Protein AF-0000000075110265 (afdb_homodimer)

Organism: Aphanomyces astaci (NCBI:txid112090)

Structure (mmCIF, N/CA/C/O backbone):
data_AF-0000000075110265-model_v1
#
loop_
_entity.id
_entity.type
_entity.pdbx_description
1 polymer 'Aminotransferase class V domain-containing protein'
#
loop_
_atom_site.group_PDB
_atom_site.id
_atom_site.type_symbol
_atom_site.label_atom_id
_atom_site.label_alt_id
_atom_site.label_comp_id
_atom_site.label_asym_id
_atom_site.label_entity_id
_atom_site.label_seq_id
_atom_site.pdbx_PDB_ins_code
_atom_site.Cartn_x
_atom_site.Cartn_y
_atom_site.Cartn_z
_atom_site.occupancy
_atom_site.B_iso_or_equiv
_atom_site.auth_seq_id
_atom_site.auth_comp_id
_atom_site.auth_asym_id
_atom_site.auth_atom_id
_atom_site.pdbx_PDB_model_num
ATOM 1 N N . MET A 1 1 ? -12.562 -30.219 -32.25 1 64.69 1 MET A N 1
ATOM 2 C CA . MET A 1 1 ? -12.406 -28.984 -33.031 1 64.69 1 MET A CA 1
ATOM 3 C C . MET A 1 1 ? -11.609 -27.953 -32.25 1 64.69 1 MET A C 1
ATOM 5 O O . MET A 1 1 ? -11.672 -27.906 -31.016 1 64.69 1 MET A O 1
ATOM 9 N N . PRO A 1 2 ? -10.898 -27.203 -33.094 1 70.81 2 PRO A N 1
ATOM 10 C CA . PRO A 1 2 ? -10.016 -26.203 -32.5 1 70.81 2 PRO A CA 1
ATOM 11 C C . PRO A 1 2 ? -10.773 -25.125 -31.734 1 70.81 2 PRO A C 1
ATOM 13 O O . PRO A 1 2 ? -11.977 -24.953 -31.938 1 70.81 2 PRO A O 1
ATOM 16 N N . LEU A 1 3 ? -10.156 -24.609 -30.719 1 81.5 3 LEU A N 1
ATOM 17 C CA . LEU A 1 3 ? -10.648 -23.438 -30.016 1 81.5 3 LEU A CA 1
ATOM 18 C C . LEU A 1 3 ? -11.016 -22.328 -31 1 81.5 3 LEU A C 1
ATOM 20 O O . LEU A 1 3 ? -10.453 -22.25 -32.094 1 81.5 3 LEU A O 1
ATOM 24 N N . PRO A 1 4 ? -12.07 -21.609 -30.719 1 79.12 4 PRO A N 1
ATOM 25 C CA . PRO A 1 4 ? -12.391 -20.469 -31.594 1 79.12 4 PRO A CA 1
ATOM 26 C C . PRO A 1 4 ? -11.227 -19.5 -31.734 1 79.12 4 PRO A C 1
ATOM 28 O O . PRO A 1 4 ? -10.391 -19.391 -30.844 1 79.12 4 PRO A O 1
ATOM 31 N N . THR A 1 5 ? -10.945 -18.984 -32.938 1 69.81 5 THR A N 1
ATOM 32 C CA . THR A 1 5 ? -9.898 -18 -33.156 1 69.81 5 THR A CA 1
ATOM 33 C C . THR A 1 5 ? -10.32 -16.625 -32.656 1 69.81 5 THR A C 1
ATOM 35 O O . THR A 1 5 ? -11.445 -16.188 -32.906 1 69.81 5 THR A O 1
ATOM 38 N N . THR A 1 6 ? -9.711 -16.281 -31.562 1 60.88 6 THR A N 1
ATOM 39 C CA . THR A 1 6 ? -9.961 -14.898 -31.203 1 60.88 6 THR A CA 1
ATOM 40 C C . THR A 1 6 ? -9.219 -13.945 -32.125 1 60.88 6 THR A C 1
ATOM 42 O O . THR A 1 6 ? -8.094 -14.234 -32.531 1 60.88 6 THR A O 1
ATOM 45 N N . THR A 1 7 ? -9.82 -13.273 -33.125 1 52.59 7 THR A N 1
ATOM 46 C CA . THR A 1 7 ? -9.266 -12.414 -34.156 1 52.59 7 THR A CA 1
ATOM 47 C C . THR A 1 7 ? -8.164 -11.523 -33.594 1 52.59 7 THR A C 1
ATOM 49 O O . THR A 1 7 ? -7.281 -11.07 -34.344 1 52.59 7 THR A O 1
ATOM 52 N N . ALA A 1 8 ? -8.445 -10.688 -32.656 1 51 8 ALA A N 1
ATOM 53 C CA . ALA A 1 8 ? -7.484 -9.617 -32.406 1 51 8 ALA A CA 1
ATOM 54 C C . ALA A 1 8 ? -6.332 -10.109 -31.531 1 51 8 ALA A C 1
ATOM 56 O O . ALA A 1 8 ? -6.555 -10.781 -30.531 1 51 8 ALA A O 1
ATOM 57 N N . PRO A 1 9 ? -5.078 -10.258 -32.344 1 53 9 PRO A N 1
ATOM 58 C CA . PRO A 1 9 ? -3.969 -10.562 -31.453 1 53 9 PRO A CA 1
ATOM 59 C C . PRO A 1 9 ? -4.121 -9.898 -30.094 1 53 9 PRO A C 1
ATOM 61 O O . PRO A 1 9 ? -4.57 -8.75 -30 1 53 9 PRO A O 1
ATOM 64 N N . PRO A 1 10 ? -4.078 -10.766 -29.031 1 58 10 PRO A N 1
ATOM 65 C CA . PRO A 1 10 ? -4.258 -10.094 -27.75 1 58 10 PRO A CA 1
ATOM 66 C C . PRO A 1 10 ? -3.277 -8.945 -27.531 1 58 10 PRO A C 1
ATOM 68 O O . PRO A 1 10 ? -2.066 -9.125 -27.688 1 58 10 PRO A O 1
ATOM 71 N N . THR A 1 11 ? -3.662 -7.707 -27.797 1 67.12 11 THR A N 1
ATOM 72 C CA . THR A 1 11 ? -2.885 -6.539 -27.391 1 67.12 11 THR A CA 1
ATOM 73 C C . THR A 1 11 ? -2.324 -6.715 -25.984 1 67.12 11 THR A C 1
ATOM 75 O O . THR A 1 11 ? -2.992 -7.273 -25.109 1 67.12 11 THR A O 1
ATOM 78 N N . ASN A 1 12 ? -0.929 -6.695 -25.844 1 83.38 12 ASN A N 1
ATOM 79 C CA . ASN A 1 12 ? -0.344 -6.625 -24.5 1 83.38 12 ASN A CA 1
ATOM 80 C C . ASN A 1 12 ? -1.251 -5.871 -23.531 1 83.38 12 ASN A C 1
ATOM 82 O O . ASN A 1 12 ? -1.588 -4.711 -23.766 1 83.38 12 ASN A O 1
ATOM 86 N N . PRO A 1 13 ? -1.75 -6.641 -22.609 1 87.5 13 PRO A N 1
ATOM 87 C CA . PRO A 1 13 ? -2.717 -6.016 -21.703 1 87.5 13 PRO A CA 1
ATOM 88 C C . PRO A 1 13 ? -2.189 -4.723 -21.078 1 87.5 13 PRO A C 1
ATOM 90 O O . PRO A 1 13 ? -2.969 -3.814 -20.781 1 87.5 13 PRO A O 1
ATOM 93 N N . HIS A 1 14 ? -0.928 -4.598 -20.953 1 91.25 14 HIS A N 1
ATOM 94 C CA . HIS A 1 14 ? -0.356 -3.41 -20.328 1 91.25 14 HIS A CA 1
ATOM 95 C C . HIS A 1 14 ? -0.31 -2.24 -21.312 1 91.25 14 HIS A C 1
ATOM 97 O O . HIS A 1 14 ? -0.452 -1.084 -20.906 1 91.25 14 HIS A O 1
ATOM 103 N N . VAL A 1 15 ? -0.06 -2.586 -22.594 1 91.06 15 VAL A N 1
ATOM 104 C CA . VAL A 1 15 ? -0.152 -1.554 -23.625 1 91.06 15 VAL A CA 1
ATOM 105 C C . VAL A 1 15 ? -1.589 -1.049 -23.719 1 91.06 15 VAL A C 1
ATOM 107 O O . VAL A 1 15 ? -1.823 0.156 -23.844 1 91.06 15 VAL A O 1
ATOM 110 N N . TYR A 1 16 ? -2.438 -1.981 -23.719 1 92.69 16 TYR A N 1
ATOM 111 C CA . TYR A 1 16 ? -3.852 -1.623 -23.719 1 92.69 16 TYR A CA 1
ATOM 112 C C . TYR A 1 16 ? -4.18 -0.702 -22.547 1 92.69 16 TYR A C 1
ATOM 114 O O . TYR A 1 16 ? -4.84 0.325 -22.719 1 92.69 16 TYR A O 1
ATOM 122 N N . LEU A 1 17 ? -3.762 -1.044 -21.359 1 93.69 17 LEU A N 1
ATOM 123 C CA . LEU A 1 17 ? -4.039 -0.245 -20.172 1 93.69 17 LEU A CA 1
ATOM 124 C C . LEU A 1 17 ? -3.469 1.162 -20.328 1 93.69 17 LEU A C 1
ATOM 126 O O . LEU A 1 17 ? -4.141 2.145 -20 1 93.69 17 LEU A O 1
ATOM 130 N N . GLN A 1 18 ? -2.234 1.268 -20.75 1 95.69 18 GLN A N 1
ATOM 131 C CA . GLN A 1 18 ? -1.612 2.572 -20.953 1 95.69 18 GLN A CA 1
ATOM 132 C C . GLN A 1 18 ? -2.41 3.418 -21.938 1 95.69 18 GLN A C 1
ATOM 134 O O . GLN A 1 18 ? -2.578 4.621 -21.75 1 95.69 18 GLN A O 1
ATOM 139 N N . ASN A 1 19 ? -2.887 2.783 -22.938 1 95.69 19 ASN A N 1
ATOM 140 C CA . ASN A 1 19 ? -3.635 3.48 -23.984 1 95.69 19 ASN A CA 1
ATOM 141 C C . ASN A 1 19 ? -4.906 4.117 -23.422 1 95.69 19 ASN A C 1
ATOM 143 O O . ASN A 1 19 ? -5.367 5.137 -23.938 1 95.69 19 ASN A O 1
ATOM 147 N N . LEU A 1 20 ? -5.488 3.543 -22.438 1 96.56 20 LEU A N 1
ATOM 148 C CA . LEU A 1 20 ? -6.746 4.02 -21.875 1 96.56 20 LEU A CA 1
ATOM 149 C C . LEU A 1 20 ? -6.609 5.453 -21.375 1 96.56 20 LEU A C 1
ATOM 151 O O . LEU A 1 20 ? -7.594 6.195 -21.328 1 96.56 20 LEU A O 1
ATOM 155 N N . VAL A 1 21 ? -5.398 5.918 -20.969 1 97.44 21 VAL A N 1
ATOM 156 C CA . VAL A 1 21 ? -5.215 7.266 -20.438 1 97.44 21 VAL A CA 1
ATOM 157 C C . VAL A 1 21 ? -4.645 8.172 -21.531 1 97.44 21 VAL A C 1
ATOM 159 O O . VAL A 1 21 ? -4.5 9.383 -21.328 1 97.44 21 VAL A O 1
ATOM 162 N N . GLU A 1 22 ? -4.266 7.578 -22.703 1 96.94 22 GLU A N 1
ATOM 163 C CA . GLU A 1 22 ? -3.758 8.352 -23.828 1 96.94 22 GLU A CA 1
ATOM 164 C C . GLU A 1 22 ? -4.891 8.773 -24.766 1 96.94 22 GLU A C 1
ATOM 166 O O . GLU A 1 22 ? -4.742 9.719 -25.531 1 96.94 22 GLU A O 1
ATOM 171 N N . LEU A 1 23 ? -6.016 8.047 -24.703 1 97.12 23 LEU A N 1
ATOM 172 C CA . LEU A 1 23 ? -7.164 8.336 -25.562 1 97.12 23 LEU A CA 1
ATOM 173 C C . LEU A 1 23 ? -7.75 9.703 -25.25 1 97.12 23 LEU A C 1
ATOM 175 O O . LEU A 1 23 ? -7.715 10.148 -24.094 1 97.12 23 LEU A O 1
ATOM 179 N N . THR A 1 24 ? -8.297 10.344 -26.281 1 96.5 24 THR A N 1
ATOM 180 C CA . THR A 1 24 ? -9.086 11.547 -26.062 1 96.5 24 THR A CA 1
ATOM 181 C C . THR A 1 24 ? -10.406 11.211 -25.375 1 96.5 24 THR A C 1
ATOM 183 O O . THR A 1 24 ? -10.812 10.047 -25.344 1 96.5 24 THR A O 1
ATOM 186 N N . ASP A 1 25 ? -11.031 12.18 -24.797 1 94.75 25 ASP A N 1
ATOM 187 C CA . ASP A 1 25 ? -12.305 11.945 -24.109 1 94.75 25 ASP A CA 1
ATOM 188 C C . ASP A 1 25 ? -13.359 11.414 -25.078 1 94.75 25 ASP A C 1
ATOM 190 O O . ASP A 1 25 ? -14.234 10.648 -24.688 1 94.75 25 ASP A O 1
ATOM 194 N N . ASP A 1 26 ? -13.242 11.758 -26.375 1 96.06 26 ASP A N 1
ATOM 195 C CA . ASP A 1 26 ? -14.195 11.32 -27.375 1 96.06 26 ASP A CA 1
ATOM 196 C C . ASP A 1 26 ? -13.977 9.852 -27.734 1 96.06 26 ASP A C 1
ATOM 198 O O . ASP A 1 26 ? -14.922 9.141 -28.094 1 96.06 26 ASP A O 1
ATOM 202 N N . GLU A 1 27 ? -12.75 9.445 -27.625 1 97.06 27 GLU A N 1
ATOM 203 C CA . GLU A 1 27 ? -12.375 8.094 -28.016 1 97.06 27 GLU A CA 1
ATOM 204 C C . GLU A 1 27 ? -12.523 7.117 -26.859 1 97.06 27 GLU A C 1
ATOM 206 O O . GLU A 1 27 ? -12.57 5.902 -27.062 1 97.06 27 GLU A O 1
ATOM 211 N N . TYR A 1 28 ? -12.516 7.656 -25.688 1 96.75 28 TYR A N 1
ATOM 212 C CA . TYR A 1 28 ? -12.523 6.848 -24.484 1 96.75 28 TYR A CA 1
ATOM 213 C C . TYR A 1 28 ? -13.945 6.438 -24.094 1 96.75 28 TYR A C 1
ATOM 215 O O . TYR A 1 28 ? -14.852 7.27 -24.094 1 96.75 28 TYR A O 1
ATOM 223 N N . THR A 1 29 ? -14.125 5.141 -23.844 1 95.75 29 THR A N 1
ATOM 224 C CA . THR A 1 29 ? -15.367 4.613 -23.281 1 95.75 29 THR A CA 1
ATOM 225 C C . THR A 1 29 ? -15.117 4.02 -21.891 1 95.75 29 THR A C 1
ATOM 227 O O . THR A 1 29 ? -14.398 3.029 -21.766 1 95.75 29 THR A O 1
ATOM 230 N N . PRO A 1 30 ? -15.688 4.582 -20.859 1 93.75 30 PRO A N 1
ATOM 231 C CA . PRO A 1 30 ? -15.5 4.039 -19.5 1 93.75 30 PRO A CA 1
ATOM 232 C C . PRO A 1 30 ? -16.188 2.686 -19.312 1 93.75 30 PRO A C 1
ATOM 234 O O . PRO A 1 30 ? -17.203 2.406 -19.953 1 93.75 30 PRO A O 1
ATOM 237 N N . PRO A 1 31 ? -15.594 1.821 -18.438 1 93.06 31 PRO A N 1
ATOM 238 C CA . PRO A 1 31 ? -16.359 0.642 -18.047 1 93.06 31 PRO A CA 1
ATOM 239 C C . PRO A 1 31 ? -17.656 1.001 -17.312 1 93.06 31 PRO A C 1
ATOM 241 O O . PRO A 1 31 ? -17.734 2.066 -16.688 1 93.06 31 PRO A O 1
ATOM 244 N N . PRO A 1 32 ? -18.625 0.182 -17.422 1 86.75 32 PRO A N 1
ATOM 245 C CA . PRO A 1 32 ? -19.875 0.479 -16.688 1 86.75 32 PRO A CA 1
ATOM 246 C C . PRO A 1 32 ? -19.656 0.57 -15.188 1 86.75 32 PRO A C 1
ATOM 248 O O . PRO A 1 32 ? -18.938 -0.249 -14.609 1 86.75 32 PRO A O 1
ATOM 251 N N . PRO A 1 33 ? -20.172 1.621 -14.609 1 81.62 33 PRO A N 1
ATOM 252 C CA . PRO A 1 33 ? -20.062 1.702 -13.156 1 81.62 33 PRO A CA 1
ATOM 253 C C . PRO A 1 33 ? -20.797 0.562 -12.445 1 81.62 33 PRO A C 1
ATOM 255 O O . PRO A 1 33 ? -21.844 0.121 -12.898 1 81.62 33 PRO A O 1
ATOM 258 N N . PRO A 1 34 ? -20.141 0.1 -11.375 1 83.5 34 PRO A N 1
ATOM 259 C CA . PRO A 1 34 ? -20.969 -0.803 -10.57 1 83.5 34 PRO A CA 1
ATOM 260 C C . PRO A 1 34 ? -22.172 -0.106 -9.961 1 83.5 34 PRO A C 1
ATOM 262 O O . PRO A 1 34 ? -22.156 1.109 -9.75 1 83.5 34 PRO A O 1
ATOM 265 N N . ALA A 1 35 ? -23.172 -0.836 -9.727 1 75.44 35 ALA A N 1
ATOM 266 C CA . ALA A 1 35 ? -24.453 -0.282 -9.266 1 75.44 35 ALA A CA 1
ATOM 267 C C . ALA A 1 35 ? -24.266 0.534 -7.992 1 75.44 35 ALA A C 1
ATOM 269 O O . ALA A 1 35 ? -24.906 1.574 -7.812 1 75.44 35 ALA A O 1
ATOM 270 N N . PHE A 1 36 ? -23.391 0.176 -7.172 1 79.62 36 PHE A N 1
ATOM 271 C CA . PHE A 1 36 ? -23.234 0.83 -5.879 1 79.62 36 PHE A CA 1
ATOM 272 C C . PHE A 1 36 ? -22.453 2.131 -6.027 1 79.62 36 PHE A C 1
ATOM 274 O O . PHE A 1 36 ? -22.5 2.994 -5.148 1 79.62 36 PHE A O 1
ATOM 281 N N . ASP A 1 37 ? -21.734 2.279 -7.066 1 74 37 ASP A N 1
ATOM 282 C CA . ASP A 1 37 ? -20.953 3.486 -7.293 1 74 37 ASP A CA 1
ATOM 283 C C . ASP A 1 37 ? -21.812 4.594 -7.902 1 74 37 ASP A C 1
ATOM 285 O O . ASP A 1 37 ? -21.562 5.781 -7.66 1 74 37 ASP A O 1
ATOM 289 N N . GLU A 1 38 ? -22.828 4.316 -8.539 1 71.5 38 GLU A N 1
ATOM 290 C CA . GLU A 1 38 ? -23.75 5.27 -9.156 1 71.5 38 GLU A CA 1
ATOM 291 C C . GLU A 1 38 ? -24.5 6.066 -8.102 1 71.5 38 GLU A C 1
ATOM 293 O O . GLU A 1 38 ? -24.844 7.23 -8.32 1 71.5 38 GLU A O 1
ATOM 298 N N . ASP A 1 39 ? -24.547 5.586 -7.047 1 66.81 39 ASP A N 1
ATOM 299 C CA . ASP A 1 39 ? -25.344 6.172 -5.98 1 66.81 39 ASP A CA 1
ATOM 300 C C . ASP A 1 39 ? -24.703 7.445 -5.441 1 66.81 39 ASP A C 1
ATOM 302 O O . ASP A 1 39 ? -25.391 8.43 -5.172 1 66.81 39 ASP A O 1
ATOM 306 N N . LEU A 1 40 ? -23.516 7.48 -5.496 1 70.62 40 LEU A N 1
ATOM 307 C CA . LEU A 1 40 ? -22.906 8.68 -4.926 1 70.62 40 LEU A CA 1
ATOM 308 C C . LEU A 1 40 ? -22.859 9.812 -5.945 1 70.62 40 LEU A C 1
ATOM 310 O O . LEU A 1 40 ? -22.734 10.977 -5.574 1 70.62 40 LEU A O 1
ATOM 314 N N . ARG A 1 41 ? -23.141 9.414 -7.121 1 69.31 41 ARG A N 1
ATOM 315 C CA . ARG A 1 41 ? -23.297 10.469 -8.125 1 69.31 41 ARG A CA 1
ATOM 316 C C . ARG A 1 41 ? -24.625 11.195 -7.953 1 69.31 41 ARG A C 1
ATOM 318 O O . ARG A 1 41 ? -24.734 12.383 -8.258 1 69.31 41 ARG A O 1
ATOM 325 N N . THR A 1 42 ? -25.453 10.438 -7.238 1 70.81 42 THR A N 1
ATOM 326 C CA . THR A 1 42 ? -26.797 10.992 -7.086 1 70.81 42 THR A CA 1
ATOM 327 C C . THR A 1 42 ? -27.016 11.5 -5.664 1 70.81 42 THR A C 1
ATOM 329 O O . THR A 1 42 ? -28.062 12.062 -5.352 1 70.81 42 THR A O 1
ATOM 332 N N . PHE A 1 43 ? -25.953 11.336 -4.859 1 81.94 43 PHE A N 1
ATOM 333 C CA . PHE A 1 43 ? -26.062 11.805 -3.484 1 81.94 43 PHE A CA 1
ATOM 334 C C . PHE A 1 43 ? -26.234 13.32 -3.441 1 81.94 43 PHE A C 1
ATOM 336 O O . PHE A 1 43 ? -25.562 14.047 -4.176 1 81.94 43 PHE A O 1
ATOM 343 N N . ARG A 1 44 ? -27.281 13.734 -2.654 1 84.38 44 ARG A N 1
ATOM 344 C CA . ARG A 1 44 ? -27.5 15.148 -2.389 1 84.38 44 ARG A CA 1
ATOM 345 C C . ARG A 1 44 ? -27.547 15.43 -0.89 1 84.38 44 ARG A C 1
ATOM 347 O O . ARG A 1 44 ? -28.125 14.656 -0.126 1 84.38 44 ARG A O 1
ATOM 354 N N . ARG A 1 45 ? -26.812 16.453 -0.566 1 86.94 45 ARG A N 1
ATOM 355 C CA . ARG A 1 45 ? -26.906 16.875 0.827 1 86.94 45 ARG A CA 1
ATOM 356 C C . ARG A 1 45 ? -28.312 17.312 1.179 1 86.94 45 ARG A C 1
ATOM 358 O O . ARG A 1 45 ? -28.906 18.172 0.504 1 86.94 45 ARG A O 1
ATOM 365 N N . PRO A 1 46 ? -28.844 16.719 2.207 1 82.94 46 PRO A N 1
ATOM 366 C CA . PRO A 1 46 ? -30.156 17.219 2.613 1 82.94 46 PRO A CA 1
ATOM 367 C C . PRO A 1 46 ? -30.125 18.688 3.037 1 82.94 46 PRO A C 1
ATOM 369 O O . PRO A 1 46 ? -29.188 19.125 3.717 1 82.94 46 PRO A O 1
ATOM 372 N N . GLU A 1 47 ? -31.078 19.438 2.693 1 84.62 47 GLU A N 1
ATOM 373 C CA . GLU A 1 47 ? -31.156 20.875 2.975 1 84.62 47 GLU A CA 1
ATOM 374 C C . GLU A 1 47 ? -31.125 21.141 4.477 1 84.62 47 GLU A C 1
ATOM 376 O O . GLU A 1 47 ? -30.562 22.141 4.922 1 84.62 47 GLU A O 1
ATOM 381 N N . ALA A 1 48 ? -31.656 20.266 5.156 1 87.56 48 ALA A N 1
ATOM 382 C CA . ALA A 1 48 ? -31.781 20.453 6.602 1 87.56 48 ALA A CA 1
ATOM 383 C C . ALA A 1 48 ? -30.484 20.094 7.324 1 87.56 48 ALA A C 1
ATOM 385 O O . ALA A 1 48 ? -30.312 20.406 8.5 1 87.56 48 ALA A O 1
ATOM 386 N N . LEU A 1 49 ? -29.625 19.625 6.609 1 90.88 49 LEU A N 1
ATOM 387 C CA . LEU A 1 49 ? -28.391 19.172 7.242 1 90.88 49 LEU A CA 1
ATOM 388 C C . LEU A 1 49 ? -27.359 20.297 7.312 1 90.88 49 LEU A C 1
ATOM 390 O O . LEU A 1 49 ? -26.719 20.609 6.312 1 90.88 49 LEU A O 1
ATOM 394 N N . GLU A 1 50 ? -27.188 20.797 8.5 1 92.31 50 GLU A N 1
ATOM 395 C CA . GLU A 1 50 ? -26.25 21.891 8.711 1 92.31 50 GLU A CA 1
ATOM 396 C C . GLU A 1 50 ? -24.859 21.375 9.031 1 92.31 50 GLU A C 1
ATOM 398 O O . GLU A 1 50 ? -24.719 20.328 9.664 1 92.31 50 GLU A O 1
ATOM 403 N N . TYR A 1 51 ? -23.891 22.172 8.562 1 96.31 51 TYR A N 1
ATOM 404 C CA . TYR A 1 51 ? -22.531 21.844 8.961 1 96.31 51 TYR A CA 1
ATOM 405 C C . TYR A 1 51 ? -22.391 21.875 10.477 1 96.31 51 TYR A C 1
ATOM 407 O O . TYR A 1 51 ? -23.156 22.531 11.172 1 96.31 51 TYR A O 1
ATOM 415 N N . GLY A 1 52 ? -21.391 21.078 10.938 1 96.25 52 GLY A N 1
ATOM 416 C CA . GLY A 1 52 ? -21.172 21 12.375 1 96.25 52 GLY A CA 1
ATOM 417 C C . GLY A 1 52 ? -21.484 19.641 12.953 1 96.25 52 GLY A C 1
ATOM 418 O O . GLY A 1 52 ? -21.297 18.625 12.289 1 96.25 52 GLY A O 1
ATOM 419 N N . ARG A 1 53 ? -21.906 19.609 14.18 1 94.5 53 ARG A N 1
ATOM 420 C CA . ARG A 1 53 ? -22.031 18.391 14.969 1 94.5 53 ARG A CA 1
ATOM 421 C C . ARG A 1 53 ? -23.078 17.469 14.383 1 94.5 53 ARG A C 1
ATOM 423 O O . ARG A 1 53 ? -22.953 16.234 14.469 1 94.5 53 ARG A O 1
ATOM 430 N N . GLN A 1 54 ? -24.109 18 13.711 1 94.25 54 GLN A N 1
ATOM 431 C CA . GLN A 1 54 ? -25.125 17.156 13.078 1 94.25 54 GLN A CA 1
ATOM 432 C C . GLN A 1 54 ? -24.516 16.281 11.992 1 94.25 54 GLN A C 1
ATOM 434 O O . GLN A 1 54 ? -24.844 15.094 11.883 1 94.25 54 GLN A O 1
ATOM 439 N N . ILE A 1 55 ? -23.703 16.844 11.25 1 95.62 55 ILE A N 1
ATOM 440 C CA . ILE A 1 55 ? -23.062 16.109 10.172 1 95.62 55 ILE A CA 1
ATOM 441 C C . ILE A 1 55 ? -22.125 15.047 10.75 1 95.62 55 ILE A C 1
ATOM 443 O O . ILE A 1 55 ? -22.031 13.938 10.219 1 95.62 55 ILE A O 1
ATOM 447 N N . LYS A 1 56 ? -21.422 15.352 11.789 1 96.56 56 LYS A N 1
ATOM 448 C CA . LYS A 1 56 ? -20.531 14.383 12.422 1 96.56 56 LYS A CA 1
ATOM 449 C C . LYS A 1 56 ? -21.281 13.094 12.766 1 96.56 56 LYS A C 1
ATOM 451 O O . LYS A 1 56 ? -20.828 12 12.414 1 96.56 56 LYS A O 1
ATOM 456 N N . SER A 1 57 ? -22.438 13.242 13.359 1 94.12 57 SER A N 1
ATOM 457 C CA . SER A 1 57 ? -23.203 12.102 13.844 1 94.12 57 SER A CA 1
ATOM 458 C C . SER A 1 57 ? -23.891 11.367 12.695 1 94.12 57 SER A C 1
ATOM 460 O O . SER A 1 57 ? -24.078 10.148 12.758 1 94.12 57 SER A O 1
ATOM 462 N N . THR A 1 58 ? -24.203 12.047 11.625 1 94.31 58 THR A N 1
ATOM 463 C CA . THR A 1 58 ? -25.016 11.477 10.555 1 94.31 58 THR A CA 1
ATOM 464 C C . THR A 1 58 ? -24.125 10.859 9.477 1 94.31 58 THR A C 1
ATOM 466 O O . THR A 1 58 ? -24.438 9.781 8.953 1 94.31 58 THR A O 1
ATOM 469 N N . LEU A 1 59 ? -23 11.531 9.258 1 96.12 59 LEU A N 1
ATOM 470 C CA . LEU A 1 59 ? -22.297 11.164 8.039 1 96.12 59 LEU A CA 1
ATOM 471 C C . LEU A 1 59 ? -20.922 10.586 8.367 1 96.12 59 LEU A C 1
ATOM 473 O O . LEU A 1 59 ? -20.203 10.141 7.473 1 96.12 59 LEU A O 1
ATOM 477 N N . PHE A 1 60 ? -20.547 10.547 9.656 1 97.19 60 PHE A N 1
ATOM 478 C CA . PHE A 1 60 ? -19.266 9.992 10.07 1 97.19 60 PHE A CA 1
ATOM 479 C C . PHE A 1 60 ? -19.453 9.008 11.211 1 97.19 60 PHE A C 1
ATOM 481 O O . PHE A 1 60 ? -20.516 8.945 11.828 1 97.19 60 PHE A O 1
ATOM 488 N N . THR A 1 61 ? -18.406 8.164 11.352 1 97.44 61 THR A N 1
ATOM 489 C CA . THR A 1 61 ? -18.438 7.191 12.445 1 97.44 61 THR A CA 1
ATOM 490 C C . THR A 1 61 ? -17.516 7.629 13.586 1 97.44 61 THR A C 1
ATOM 492 O O . THR A 1 61 ? -17.219 6.84 14.477 1 97.44 61 THR A O 1
ATOM 495 N N . LEU A 1 62 ? -17.047 8.883 13.57 1 97.94 62 LEU A N 1
ATOM 496 C CA . LEU A 1 62 ? -16.172 9.438 14.602 1 97.94 62 LEU A CA 1
ATOM 497 C C . LEU A 1 62 ? -16.812 9.328 15.977 1 97.94 62 LEU A C 1
ATOM 499 O O . LEU A 1 62 ? -18.031 9.477 16.109 1 97.94 62 LEU A O 1
ATOM 503 N N . ASP A 1 63 ? -16.016 9.094 17.031 1 96.88 63 ASP A N 1
ATOM 504 C CA . ASP A 1 63 ? -16.484 9.047 18.406 1 96.88 63 ASP A CA 1
ATOM 505 C C . ASP A 1 63 ? -17.25 10.32 18.766 1 96.88 63 ASP A C 1
ATOM 507 O O . ASP A 1 63 ? -16.672 11.406 18.812 1 96.88 63 ASP A O 1
ATOM 511 N N . PRO A 1 64 ? -18.5 10.164 19.031 1 95.31 64 PRO A N 1
ATOM 512 C CA . PRO A 1 64 ? -19.297 11.359 19.328 1 95.31 64 PRO A CA 1
ATOM 513 C C . PRO A 1 64 ? -18.859 12.055 20.609 1 95.31 64 PRO A C 1
ATOM 515 O O . PRO A 1 64 ? -19.156 13.234 20.812 1 95.31 64 PRO A O 1
ATOM 518 N N . ALA A 1 65 ? -18.141 11.406 21.438 1 95.38 65 ALA A N 1
ATOM 519 C CA . ALA A 1 65 ? -17.734 11.969 22.719 1 95.38 65 ALA A CA 1
ATOM 520 C C . ALA A 1 65 ? -16.484 12.82 22.594 1 95.38 65 ALA A C 1
ATOM 522 O O . ALA A 1 65 ? -16.141 13.586 23.484 1 95.38 65 ALA A O 1
ATOM 523 N N . VAL A 1 66 ? -15.836 12.75 21.5 1 97.25 66 VAL A N 1
ATOM 524 C CA . VAL A 1 66 ? -14.555 13.43 21.344 1 97.25 66 VAL A CA 1
ATOM 525 C C . VAL A 1 66 ? -14.719 14.625 20.406 1 97.25 66 VA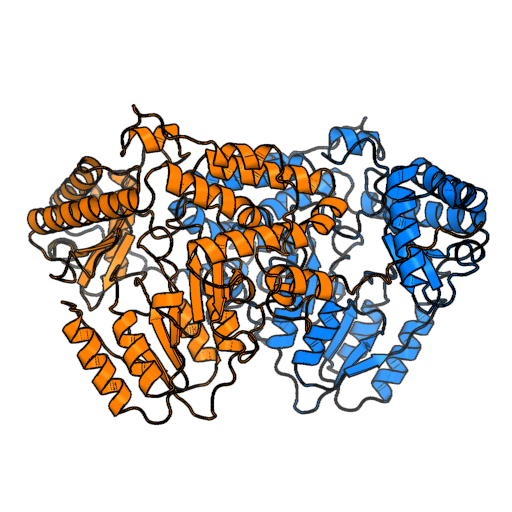L A C 1
ATOM 527 O O . VAL A 1 66 ? -15.258 14.484 19.297 1 97.25 66 VAL A O 1
ATOM 530 N N . ASN A 1 67 ? -14.383 15.812 20.922 1 98 67 ASN A N 1
ATOM 531 C CA . ASN A 1 67 ? -14.227 16.969 20.047 1 98 67 ASN A CA 1
ATOM 532 C C . ASN A 1 67 ? -12.992 16.828 19.156 1 98 67 ASN A C 1
ATOM 534 O O . ASN A 1 67 ? -11.883 17.156 19.578 1 98 67 ASN A O 1
ATOM 538 N N . PHE A 1 68 ? -13.211 16.391 17.891 1 98.25 68 PHE A N 1
ATOM 539 C CA . PHE A 1 68 ? -12.125 16.031 16.984 1 98.25 68 PHE A CA 1
ATOM 540 C C . PHE A 1 68 ? -11.664 17.234 16.188 1 98.25 68 PHE A C 1
ATOM 542 O O . PHE A 1 68 ? -12.273 17.578 15.164 1 98.25 68 PHE A O 1
ATOM 549 N N . LEU A 1 69 ? -10.555 17.844 16.547 1 98.62 69 LEU A N 1
ATOM 550 C CA . LEU A 1 69 ? -10.023 19.047 15.914 1 98.62 69 LEU A CA 1
ATOM 551 C C . LEU A 1 69 ? -8.688 18.75 15.227 1 98.62 69 LEU A C 1
ATOM 553 O O . LEU A 1 69 ? -7.824 19.625 15.148 1 98.62 69 LEU A O 1
ATOM 557 N N . ASN A 1 70 ? -8.484 17.531 14.836 1 98.25 70 ASN A N 1
ATOM 558 C CA . ASN A 1 70 ? -7.219 17.078 14.266 1 98.25 70 ASN A CA 1
ATOM 559 C C . ASN A 1 70 ? -7.422 16.328 12.953 1 98.25 70 ASN A C 1
ATOM 561 O O . ASN A 1 70 ? -6.762 15.32 12.695 1 98.25 70 ASN A O 1
ATOM 565 N N . HIS A 1 71 ? -8.398 16.781 12.109 1 97.94 71 HIS A N 1
ATOM 566 C CA . HIS A 1 71 ? -8.688 16.172 10.812 1 97.94 71 HIS A CA 1
ATOM 567 C C . HIS A 1 71 ? -7.434 16.125 9.945 1 97.94 71 HIS A C 1
ATOM 569 O O . HIS A 1 71 ? -7.266 15.203 9.141 1 97.94 71 HIS A O 1
ATOM 575 N N . GLY A 1 72 ? -6.531 17.078 10.055 1 97.31 72 GLY A N 1
ATOM 576 C CA . GLY A 1 72 ? -5.375 17.234 9.195 1 97.31 72 GLY A CA 1
ATOM 577 C C . GLY A 1 72 ? -4.355 16.125 9.352 1 97.31 72 GLY A C 1
ATOM 578 O O . GLY A 1 72 ? -3.477 15.953 8.5 1 97.31 72 GLY A O 1
ATOM 579 N N . SER A 1 73 ? -4.375 15.375 10.422 1 96.06 73 SER A N 1
ATOM 580 C CA . SER A 1 73 ? -3.4 14.305 10.625 1 96.06 73 SER A CA 1
ATOM 581 C C . SER A 1 73 ? -3.715 13.094 9.75 1 96.06 73 SER A C 1
ATOM 583 O O . SER A 1 73 ? -3.098 12.906 8.695 1 96.06 73 SER A O 1
ATOM 585 N N . TYR A 1 74 ? -4.82 12.383 10 1 96.31 74 TYR A N 1
ATOM 586 C CA . TYR A 1 74 ? -5.082 11.141 9.281 1 96.31 74 TYR A CA 1
ATOM 587 C C . TYR A 1 74 ? -6.422 11.203 8.555 1 96.31 74 TYR A C 1
ATOM 589 O O . TYR A 1 74 ? -6.781 10.281 7.824 1 96.31 74 TYR A O 1
ATOM 597 N N . GLY A 1 75 ? -7.125 12.242 8.695 1 95.94 75 GLY A N 1
ATOM 598 C CA . GLY A 1 75 ? -8.414 12.383 8.031 1 95.94 75 GLY A CA 1
ATOM 599 C C . GLY A 1 75 ? -9.484 11.477 8.609 1 95.94 75 GLY A C 1
ATOM 600 O O . GLY A 1 75 ? -9.305 10.906 9.688 1 95.94 75 GLY A O 1
ATOM 601 N N . SER A 1 76 ? -10.617 11.5 8.031 1 96.56 76 SER A N 1
ATOM 602 C CA . SER A 1 76 ? -11.758 10.633 8.297 1 96.56 76 SER A CA 1
ATOM 603 C C . SER A 1 76 ? -12.57 10.383 7.031 1 96.56 76 SER A C 1
ATOM 605 O O . SER A 1 76 ? -12.758 11.289 6.215 1 96.56 76 SER A O 1
ATOM 607 N N . CYS A 1 77 ? -12.906 9.18 6.855 1 97.75 77 CYS A N 1
ATOM 608 C CA . CYS A 1 77 ? -13.727 8.812 5.707 1 97.75 77 CYS A CA 1
ATOM 609 C C . CYS A 1 77 ? -15.211 8.898 6.051 1 97.75 77 CYS A C 1
ATOM 611 O O . CYS A 1 77 ? -15.633 8.422 7.105 1 97.75 77 CYS A O 1
ATOM 613 N N . SER A 1 78 ? -16.047 9.5 5.18 1 96.31 78 SER A N 1
ATOM 614 C CA . SER A 1 78 ? -17.469 9.586 5.426 1 96.31 78 SER A CA 1
ATOM 615 C C . SER A 1 78 ? -18.141 8.227 5.262 1 96.31 78 SER A C 1
ATOM 617 O O . SER A 1 78 ? -17.641 7.363 4.547 1 96.31 78 SER A O 1
ATOM 619 N N . LYS A 1 79 ? -19.312 8.062 5.91 1 95.56 79 LYS A N 1
ATOM 620 C CA . LYS A 1 79 ? -20.062 6.812 5.859 1 95.56 79 LYS A CA 1
ATOM 621 C C . LYS A 1 79 ? -20.422 6.441 4.422 1 95.56 79 LYS A C 1
ATOM 623 O O . LYS A 1 79 ? -20.219 5.297 4.004 1 95.56 79 LYS A O 1
ATOM 628 N N . PRO A 1 80 ? -20.922 7.391 3.609 1 94.69 80 PRO A N 1
ATOM 629 C CA . PRO A 1 80 ? -21.312 7.02 2.246 1 94.69 80 PRO A CA 1
ATOM 630 C C . PRO A 1 80 ? -20.125 6.559 1.399 1 94.69 80 PRO A C 1
ATOM 632 O O . PRO A 1 80 ? -20.25 5.613 0.618 1 94.69 80 PRO A O 1
ATOM 635 N N . VAL A 1 81 ? -19 7.227 1.506 1 96.06 81 VAL A N 1
ATOM 636 C CA . VAL A 1 81 ? -17.828 6.855 0.722 1 96.06 81 VAL A CA 1
ATOM 637 C C . VAL A 1 81 ? -17.297 5.5 1.193 1 96.06 81 VAL A C 1
ATOM 639 O O . VAL A 1 81 ? -16.906 4.66 0.378 1 96.06 81 VAL A O 1
ATOM 642 N N . MET A 1 82 ? -17.297 5.254 2.527 1 96.12 82 MET A N 1
ATOM 643 C CA . MET A 1 82 ? -16.859 3.977 3.084 1 96.12 82 MET A CA 1
ATOM 644 C C . MET A 1 82 ? -17.719 2.832 2.566 1 96.12 82 MET A C 1
ATOM 646 O O . MET A 1 82 ? -17.219 1.728 2.338 1 96.12 82 MET A O 1
ATOM 650 N N . ALA A 1 83 ? -18.969 3.086 2.426 1 95.25 83 ALA A N 1
ATOM 651 C CA . ALA A 1 83 ? -19.891 2.066 1.914 1 95.25 83 ALA A CA 1
ATOM 652 C C . ALA A 1 83 ? -19.484 1.621 0.512 1 95.25 83 ALA A C 1
ATOM 654 O O . ALA A 1 83 ? -19.594 0.44 0.174 1 95.25 83 ALA A O 1
ATOM 655 N N . VAL A 1 84 ? -19.031 2.553 -0.299 1 95.38 84 VAL A N 1
ATOM 656 C CA . VAL A 1 84 ? -18.578 2.232 -1.646 1 95.38 84 VAL A CA 1
ATOM 657 C C . VAL A 1 84 ? -17.328 1.364 -1.568 1 95.38 84 VAL A C 1
ATOM 659 O O . VAL A 1 84 ? -17.203 0.364 -2.281 1 95.38 84 VAL A O 1
ATOM 662 N N . ARG A 1 85 ? -16.359 1.737 -0.728 1 96.12 85 ARG A N 1
ATOM 663 C CA . ARG A 1 85 ? -15.164 0.929 -0.544 1 96.12 85 ARG A CA 1
ATOM 664 C C . ARG A 1 85 ? -15.523 -0.498 -0.138 1 96.12 85 ARG A C 1
ATOM 666 O O . ARG A 1 85 ? -14.961 -1.458 -0.672 1 96.12 85 ARG A O 1
ATOM 673 N N . GLU A 1 86 ? -16.422 -0.617 0.827 1 95.25 86 GLU A N 1
ATOM 674 C CA . GLU A 1 86 ? -16.812 -1.927 1.334 1 95.25 86 GLU A CA 1
ATOM 675 C C . GLU A 1 86 ? -17.469 -2.771 0.238 1 95.25 86 GLU A C 1
ATOM 677 O O . GLU A 1 86 ? -17.266 -3.988 0.189 1 95.25 86 GLU A O 1
ATOM 682 N N . ALA A 1 87 ? -18.203 -2.143 -0.598 1 95.75 87 ALA A N 1
ATOM 683 C CA . ALA A 1 87 ? -18.797 -2.855 -1.722 1 95.75 87 ALA A CA 1
ATOM 684 C C . ALA A 1 87 ? -17.734 -3.4 -2.662 1 95.75 87 ALA A C 1
ATOM 686 O O . ALA A 1 87 ? -17.859 -4.516 -3.176 1 95.75 87 ALA A O 1
ATOM 687 N N . TYR A 1 88 ? -16.703 -2.629 -2.912 1 96 88 TYR A N 1
ATOM 688 C CA . TYR A 1 88 ? -15.602 -3.102 -3.75 1 96 88 TYR A CA 1
ATOM 689 C C . TYR A 1 88 ? -14.867 -4.258 -3.084 1 96 88 TYR A C 1
ATOM 691 O O . TYR A 1 88 ? -14.438 -5.199 -3.756 1 96 88 TYR A O 1
ATOM 699 N N . LEU A 1 89 ? -14.68 -4.199 -1.76 1 95.81 89 LEU A N 1
ATOM 700 C CA . LEU A 1 89 ? -14.039 -5.289 -1.033 1 95.81 89 LEU A CA 1
ATOM 701 C C . LEU A 1 89 ? -14.836 -6.582 -1.182 1 95.81 89 LEU A C 1
ATOM 703 O O . LEU A 1 89 ? -14.25 -7.652 -1.379 1 95.81 89 LEU A O 1
ATOM 707 N N . ARG A 1 90 ? -16.141 -6.488 -1.095 1 95.06 90 ARG A N 1
ATOM 708 C CA . ARG A 1 90 ? -16.984 -7.656 -1.26 1 95.06 90 ARG A CA 1
ATOM 709 C C . ARG A 1 90 ? -16.891 -8.211 -2.678 1 95.06 90 ARG A C 1
ATOM 711 O O . ARG A 1 90 ? -16.828 -9.43 -2.871 1 95.06 90 ARG A O 1
ATOM 718 N N . ARG A 1 91 ? -16.859 -7.312 -3.617 1 95.19 91 ARG A N 1
ATOM 719 C CA . ARG A 1 91 ? -16.75 -7.73 -5.012 1 95.19 91 ARG A CA 1
ATOM 720 C C . ARG A 1 91 ? -15.43 -8.461 -5.258 1 95.19 91 ARG A C 1
ATOM 722 O O . ARG A 1 91 ? -15.391 -9.453 -5.984 1 95.19 91 ARG A O 1
ATOM 729 N N . GLN A 1 92 ? -14.367 -7.938 -4.688 1 96.12 92 GLN A N 1
ATOM 730 C CA . GLN A 1 92 ? -13.039 -8.531 -4.832 1 96.12 92 GLN A CA 1
ATOM 731 C C . GLN A 1 92 ? -13.031 -9.977 -4.336 1 96.12 92 GLN A C 1
ATOM 733 O O . GLN A 1 92 ? -12.438 -10.852 -4.969 1 96.12 92 GLN A O 1
ATOM 738 N N . GLU A 1 93 ? -13.695 -10.258 -3.225 1 96.25 93 GLU A N 1
ATOM 739 C CA . GLU A 1 93 ? -13.672 -11.594 -2.635 1 96.25 93 GLU A CA 1
ATOM 740 C C . GLU A 1 93 ? -14.695 -12.508 -3.297 1 96.25 93 GLU A C 1
ATOM 742 O O . GLU A 1 93 ? -14.523 -13.734 -3.307 1 96.25 93 GLU A O 1
ATOM 747 N N . PHE A 1 94 ? -15.734 -11.938 -3.928 1 96.69 94 PHE A N 1
ATOM 748 C CA . PHE A 1 94 ? -16.766 -12.727 -4.598 1 96.69 94 PHE A CA 1
ATOM 749 C C . PHE A 1 94 ? -16.203 -13.383 -5.855 1 96.69 94 PHE A C 1
ATOM 751 O O . PHE A 1 94 ? -16.453 -14.562 -6.109 1 96.69 94 PHE A O 1
ATOM 758 N N . GLU A 1 95 ? -15.469 -12.672 -6.66 1 95.56 95 GLU A N 1
ATOM 759 C CA . GLU A 1 95 ? -14.766 -13.156 -7.844 1 95.56 95 GLU A CA 1
ATOM 760 C C . GLU A 1 95 ? -13.375 -12.547 -7.953 1 95.56 95 GLU A C 1
ATOM 762 O O . GLU A 1 95 ? -13.141 -11.664 -8.781 1 95.56 95 GLU A O 1
ATOM 767 N N . PRO A 1 96 ? -12.406 -13.086 -7.234 1 96.06 96 PRO A N 1
ATOM 768 C CA . PRO A 1 96 ? -11.078 -12.477 -7.145 1 96.06 96 PRO A CA 1
ATOM 769 C C . PRO A 1 96 ? -10.422 -12.297 -8.516 1 96.06 96 PRO A C 1
ATOM 771 O O . PRO A 1 96 ? -9.828 -11.25 -8.789 1 96.06 96 PRO A O 1
ATOM 774 N N . ILE A 1 97 ? -10.578 -13.281 -9.414 1 96.12 97 ILE A N 1
ATOM 775 C CA . ILE A 1 97 ? -9.938 -13.234 -10.727 1 96.12 97 ILE A CA 1
ATOM 776 C C . ILE A 1 97 ? -10.602 -12.164 -11.594 1 96.12 97 ILE A C 1
ATOM 778 O O . ILE A 1 97 ? -9.922 -11.297 -12.141 1 96.12 97 ILE A O 1
ATOM 782 N N . LYS A 1 98 ? -11.891 -12.203 -11.672 1 94.12 98 LYS A N 1
ATOM 783 C CA . LYS A 1 98 ? -12.633 -11.234 -12.477 1 94.12 98 LYS A CA 1
ATOM 784 C C . LYS A 1 98 ? -12.391 -9.812 -11.984 1 94.12 98 LYS A C 1
ATOM 786 O O . LYS A 1 98 ? -12.266 -8.883 -12.781 1 94.12 98 LYS A O 1
ATOM 791 N N . PHE A 1 99 ? -12.43 -9.656 -10.688 1 95.94 99 PHE A N 1
ATOM 792 C CA . PHE A 1 99 ? -12.156 -8.344 -10.109 1 95.94 99 PHE A CA 1
ATOM 793 C C . PHE A 1 99 ? -10.836 -7.789 -10.617 1 95.94 99 PHE A C 1
ATOM 795 O O . PHE A 1 99 ? -10.758 -6.637 -11.047 1 95.94 99 PHE A O 1
ATOM 802 N N . MET A 1 100 ? -9.781 -8.602 -10.555 1 94.69 100 MET A N 1
ATOM 803 C CA . MET A 1 100 ? -8.453 -8.148 -10.953 1 94.69 100 MET A CA 1
ATOM 804 C C . MET A 1 100 ? -8.383 -7.93 -12.461 1 94.69 100 MET A C 1
ATOM 806 O O . MET A 1 100 ? -7.664 -7.051 -12.93 1 94.69 100 MET A O 1
ATOM 810 N N . GLU A 1 101 ? -9.109 -8.68 -13.188 1 92.69 101 GLU A N 1
ATOM 811 C CA . GLU A 1 101 ? -9.18 -8.492 -14.633 1 92.69 101 GLU A CA 1
ATOM 812 C C . GLU A 1 101 ? -9.828 -7.156 -14.984 1 92.69 101 GLU A C 1
ATOM 814 O O . GLU A 1 101 ? -9.438 -6.512 -15.969 1 92.69 101 GLU A O 1
ATOM 819 N N . ASP A 1 102 ? -10.812 -6.762 -14.188 1 93.69 102 ASP A N 1
ATOM 820 C CA . ASP A 1 102 ? -11.562 -5.535 -14.438 1 93.69 102 ASP A CA 1
ATOM 821 C C . ASP A 1 102 ? -10.859 -4.324 -13.836 1 93.69 102 ASP A C 1
ATOM 823 O O . ASP A 1 102 ? -11.242 -3.182 -14.086 1 93.69 102 ASP A O 1
ATOM 827 N N . LEU A 1 103 ? -9.852 -4.543 -13.094 1 95.88 103 LEU A N 1
ATOM 828 C CA . LEU A 1 103 ? -9.234 -3.504 -12.281 1 95.88 103 LEU A CA 1
ATOM 829 C C . LEU A 1 103 ? -8.641 -2.408 -13.164 1 95.88 103 LEU A C 1
ATOM 831 O O . LEU A 1 103 ? -8.875 -1.222 -12.93 1 95.88 103 LEU A O 1
ATOM 835 N N . GLY A 1 104 ? -7.84 -2.807 -14.164 1 95.75 104 GLY A N 1
ATOM 836 C CA . GLY A 1 104 ? -7.133 -1.851 -15.008 1 95.75 104 GLY A CA 1
ATOM 837 C C . GLY A 1 104 ? -8.047 -0.794 -15.602 1 95.75 104 GLY A C 1
ATOM 838 O O . GLY A 1 104 ? -7.863 0.4 -15.359 1 95.75 104 GLY A O 1
ATOM 839 N N . PRO A 1 105 ? -9.062 -1.229 -16.312 1 96.06 105 PRO A N 1
ATOM 840 C CA . PRO A 1 105 ? -10.016 -0.279 -16.891 1 96.06 105 PRO A CA 1
ATOM 841 C C . PRO A 1 105 ? -10.703 0.579 -15.836 1 96.06 105 PRO A C 1
ATOM 843 O O . PRO A 1 105 ? -10.961 1.763 -16.062 1 96.06 105 PRO A O 1
ATOM 846 N N . ARG A 1 106 ? -10.992 0.02 -14.727 1 96.69 106 ARG A N 1
ATOM 847 C CA . ARG A 1 106 ? -11.648 0.781 -13.664 1 96.69 106 ARG A CA 1
ATOM 848 C C . ARG A 1 106 ? -10.711 1.835 -13.086 1 96.69 106 ARG A C 1
ATOM 850 O O . ARG A 1 106 ? -11.141 2.951 -12.781 1 96.69 106 ARG A O 1
ATOM 857 N N . LEU A 1 107 ? -9.445 1.488 -12.914 1 97.31 107 LEU A N 1
ATOM 858 C CA . LEU A 1 107 ? -8.484 2.461 -12.414 1 97.31 107 LEU A CA 1
ATOM 859 C C . LEU A 1 107 ? -8.227 3.553 -13.453 1 97.31 107 LEU A C 1
ATOM 861 O O . LEU A 1 107 ? -7.973 4.707 -13.094 1 97.31 107 LEU A O 1
ATOM 865 N N . ALA A 1 108 ? -8.266 3.186 -14.742 1 97.62 108 ALA A N 1
ATOM 866 C CA . ALA A 1 108 ? -8.172 4.207 -15.781 1 97.62 108 ALA A CA 1
ATOM 867 C C . ALA A 1 108 ? -9.305 5.223 -15.656 1 97.62 108 ALA A C 1
ATOM 869 O O . ALA A 1 108 ? -9.086 6.426 -15.812 1 97.62 108 ALA A O 1
ATOM 870 N N . ARG A 1 109 ? -10.484 4.711 -15.398 1 97.12 109 ARG A N 1
ATOM 871 C CA . ARG A 1 109 ? -11.625 5.602 -15.188 1 97.12 109 ARG A CA 1
ATOM 872 C C . ARG A 1 109 ? -11.375 6.527 -14 1 97.12 109 ARG A C 1
ATOM 874 O O . ARG A 1 109 ? -11.625 7.73 -14.078 1 97.12 109 ARG A O 1
ATOM 881 N N . VAL A 1 110 ? -10.93 5.973 -12.898 1 97.12 110 VAL A N 1
ATOM 882 C CA . VAL A 1 110 ? -10.609 6.773 -11.727 1 97.12 110 VAL A CA 1
ATOM 883 C C . VAL A 1 110 ? -9.602 7.859 -12.094 1 97.12 110 VAL A C 1
ATOM 885 O O . VAL A 1 110 ? -9.773 9.031 -11.75 1 97.12 110 VAL A O 1
ATOM 888 N N . THR A 1 111 ? -8.57 7.465 -12.82 1 98.12 111 THR A N 1
ATOM 889 C CA . THR A 1 111 ? -7.496 8.359 -13.234 1 98.12 111 THR A CA 1
ATOM 890 C C . THR A 1 111 ? -8.055 9.516 -14.062 1 98.12 111 THR A C 1
ATOM 892 O O . THR A 1 111 ? -7.672 10.672 -13.867 1 98.12 111 THR A O 1
ATOM 895 N N . ARG A 1 112 ? -8.93 9.227 -14.953 1 97.94 112 ARG A N 1
ATOM 896 C CA . ARG A 1 112 ? -9.523 10.242 -15.805 1 97.94 112 ARG A CA 1
ATOM 897 C C . ARG A 1 112 ? -10.398 11.195 -14.992 1 97.94 112 ARG A C 1
ATOM 899 O O . ARG A 1 112 ? -10.391 12.406 -15.234 1 97.94 112 ARG A O 1
ATOM 906 N N . ILE A 1 113 ? -11.133 10.68 -14.055 1 97.12 113 ILE A N 1
ATOM 907 C CA . ILE A 1 113 ? -11.977 11.508 -13.195 1 97.12 113 ILE A CA 1
ATOM 908 C C . ILE A 1 113 ? -11.109 12.43 -12.352 1 97.12 113 ILE A C 1
ATOM 910 O O . ILE A 1 113 ? -11.398 13.625 -12.211 1 97.12 113 ILE A O 1
ATOM 914 N N . VAL A 1 114 ? -10.031 11.914 -11.82 1 98.31 114 VAL A N 1
ATOM 915 C CA . VAL A 1 114 ? -9.102 12.695 -11.016 1 98.31 114 VAL A CA 1
ATOM 916 C C . VAL A 1 114 ? -8.453 13.781 -11.883 1 98.31 114 VAL A C 1
ATOM 918 O O . VAL A 1 114 ? -8.352 14.938 -11.461 1 98.31 114 VAL A O 1
ATOM 921 N N . ALA A 1 115 ? -7.992 13.359 -13.055 1 98.62 115 ALA A N 1
ATOM 922 C CA . ALA A 1 115 ? -7.367 14.305 -13.977 1 98.62 115 ALA A CA 1
ATOM 923 C C . ALA A 1 115 ? -8.289 15.492 -14.258 1 98.62 115 ALA A C 1
ATOM 925 O O . ALA A 1 115 ? -7.863 16.641 -14.211 1 98.62 115 ALA A O 1
ATOM 926 N N . LYS A 1 116 ? -9.5 15.164 -14.547 1 97.94 116 LYS A N 1
ATOM 927 C CA . LYS A 1 116 ? -10.477 16.219 -14.805 1 97.94 116 LYS A CA 1
ATOM 928 C C . LYS A 1 116 ? -10.641 17.125 -13.594 1 97.94 116 LYS A C 1
ATOM 930 O O . LYS A 1 116 ? -10.672 18.359 -13.734 1 97.94 116 LYS A O 1
ATOM 935 N N . TYR A 1 117 ? -10.727 16.562 -12.461 1 98.06 117 TYR A N 1
ATOM 936 C CA . TYR A 1 117 ? -10.953 17.328 -11.242 1 98.06 117 TYR A CA 1
ATOM 937 C C . TYR A 1 117 ? -9.812 18.297 -10.984 1 98.06 117 TYR A C 1
ATOM 939 O O . TYR A 1 117 ? -10.039 19.422 -10.539 1 98.06 117 TYR A O 1
ATOM 947 N N . VAL A 1 118 ? -8.57 17.938 -11.242 1 98.62 118 VAL A N 1
ATOM 948 C CA . VAL A 1 118 ? -7.422 18.766 -10.898 1 98.62 118 VAL A CA 1
ATOM 949 C C . VAL A 1 118 ? -6.93 19.516 -12.141 1 98.62 118 VAL A C 1
ATOM 951 O O . VAL A 1 118 ? -5.84 20.094 -12.133 1 98.62 118 VAL A O 1
ATOM 954 N N . HIS A 1 119 ? -7.672 19.5 -13.227 1 98.38 119 HIS A N 1
ATOM 955 C CA . HIS A 1 119 ? -7.367 20.188 -14.469 1 98.38 119 HIS A CA 1
ATOM 956 C C . HIS A 1 119 ? -6.031 19.734 -15.047 1 98.38 119 HIS A C 1
ATOM 958 O O . HIS A 1 119 ? -5.137 20.547 -15.281 1 98.38 119 HIS A O 1
ATOM 964 N N . ALA A 1 120 ? -5.914 18.453 -15.312 1 98.44 120 ALA A N 1
ATOM 965 C CA . ALA A 1 120 ? -4.758 17.812 -15.938 1 98.44 120 ALA A CA 1
ATOM 966 C C . ALA A 1 120 ? -5.191 16.844 -17.031 1 98.44 120 ALA A C 1
ATOM 968 O O . ALA A 1 120 ? -6.387 16.625 -17.234 1 98.44 120 ALA A O 1
ATOM 969 N N . GLU A 1 121 ? -4.281 16.375 -17.797 1 98.12 121 GLU A N 1
ATOM 970 C CA . GLU A 1 121 ? -4.527 15.281 -18.734 1 98.12 121 GLU A CA 1
ATOM 971 C C . GLU A 1 121 ? -4.457 13.93 -18.016 1 98.12 121 GLU A C 1
ATOM 973 O O . GLU A 1 121 ? -3.652 13.75 -17.109 1 98.12 121 GLU A O 1
ATOM 978 N N . PRO A 1 122 ? -5.285 12.984 -18.484 1 98.25 122 PRO A N 1
ATOM 979 C CA . PRO A 1 122 ? -5.27 11.68 -17.812 1 98.25 122 PRO A CA 1
ATOM 980 C C . PRO A 1 122 ? -3.877 11.055 -17.766 1 98.25 122 PRO A C 1
ATOM 982 O O . PRO A 1 122 ? -3.492 10.477 -16.75 1 98.25 122 PRO A O 1
ATOM 985 N N . ARG A 1 123 ? -3.08 11.195 -18.812 1 97.5 123 ARG A N 1
ATOM 986 C CA . ARG A 1 123 ? -1.765 10.57 -18.891 1 97.5 123 ARG A CA 1
ATOM 987 C C . ARG A 1 123 ? -0.811 11.172 -17.875 1 97.5 123 ARG A C 1
ATOM 989 O O . ARG A 1 123 ? 0.264 10.617 -17.625 1 97.5 123 ARG A O 1
ATOM 996 N N . GLN A 1 124 ? -1.17 12.312 -17.25 1 98.31 124 GLN A N 1
ATOM 997 C CA . GLN A 1 124 ? -0.298 13 -16.312 1 98.31 124 GLN A CA 1
ATOM 998 C C . GLN A 1 124 ? -0.543 12.523 -14.883 1 98.31 124 GLN A C 1
ATOM 1000 O O . GLN A 1 124 ? 0.176 12.914 -13.961 1 98.31 124 GLN A O 1
ATOM 1005 N N . ILE A 1 125 ? -1.576 11.633 -14.703 1 98.62 125 ILE A N 1
ATOM 1006 C CA . ILE A 1 125 ? -1.991 11.25 -13.359 1 98.62 125 ILE A CA 1
ATOM 1007 C C . ILE A 1 125 ? -1.64 9.789 -13.109 1 98.62 125 ILE A C 1
ATOM 1009 O O . ILE A 1 125 ? -1.97 8.914 -13.922 1 98.62 125 ILE A O 1
ATOM 1013 N N . ALA A 1 126 ? -0.96 9.531 -12.047 1 98.31 126 ALA A N 1
ATOM 1014 C CA . ALA A 1 126 ? -0.762 8.195 -11.5 1 98.31 126 ALA A CA 1
ATOM 1015 C C . ALA A 1 126 ? -1.394 8.07 -10.117 1 98.31 126 ALA A C 1
ATOM 1017 O O . ALA A 1 126 ? -1.324 8.992 -9.305 1 98.31 126 ALA A O 1
ATOM 1018 N N . LEU A 1 127 ? -2.08 6.98 -9.844 1 98.12 127 LEU A N 1
ATOM 1019 C CA . LEU A 1 127 ? -2.594 6.707 -8.508 1 98.12 127 LEU A CA 1
ATOM 1020 C C . LEU A 1 127 ? -1.526 6.043 -7.641 1 98.12 127 LEU A C 1
ATOM 1022 O O . LEU A 1 127 ? -0.793 5.172 -8.109 1 98.12 127 LEU A O 1
ATOM 1026 N N . VAL A 1 128 ? -1.349 6.527 -6.43 1 98 128 VAL A N 1
ATOM 1027 C CA . VAL A 1 128 ? -0.396 5.996 -5.461 1 98 128 VAL A CA 1
ATOM 1028 C C . VAL A 1 128 ? -1.086 5.797 -4.113 1 98 128 VAL A C 1
ATOM 1030 O O . VAL A 1 128 ? -2.154 6.363 -3.865 1 98 128 VAL A O 1
ATOM 1033 N N . PRO A 1 129 ? -0.552 4.98 -3.262 1 96.69 129 PRO A N 1
ATOM 1034 C CA . PRO A 1 129 ? -1.24 4.688 -2.002 1 96.69 129 PRO A CA 1
ATOM 1035 C C . PRO A 1 129 ? -1.243 5.879 -1.043 1 96.69 129 PRO A C 1
ATOM 1037 O O . PRO A 1 129 ? -2.129 5.988 -0.192 1 96.69 129 PRO A O 1
ATOM 1040 N N . ASN A 1 130 ? -0.282 6.723 -1.099 1 97.25 130 ASN A N 1
ATOM 1041 C CA . ASN A 1 130 ? -0.162 7.918 -0.271 1 97.25 130 ASN A CA 1
ATOM 1042 C C . ASN A 1 130 ? 0.859 8.898 -0.846 1 97.25 130 ASN A C 1
ATOM 1044 O O . ASN A 1 130 ? 1.578 8.562 -1.79 1 97.25 130 ASN A O 1
ATOM 1048 N N . ALA A 1 131 ? 0.91 10.055 -0.334 1 98.06 131 ALA A N 1
ATOM 1049 C CA . ALA A 1 131 ? 1.792 11.102 -0.846 1 98.06 131 ALA A CA 1
ATOM 1050 C C . ALA A 1 131 ? 3.258 10.703 -0.707 1 98.06 131 ALA A C 1
ATOM 1052 O O . ALA A 1 131 ? 4.078 11.016 -1.57 1 98.06 131 ALA A O 1
ATOM 1053 N N . SER A 1 132 ? 3.609 10.008 0.393 1 97.5 132 SER A N 1
ATOM 1054 C CA . SER A 1 132 ? 4.988 9.578 0.605 1 97.5 132 SER A CA 1
ATOM 1055 C C . SER A 1 132 ? 5.449 8.641 -0.503 1 97.5 132 SER A C 1
ATOM 1057 O O . SER A 1 132 ? 6.598 8.703 -0.946 1 97.5 132 SER A O 1
ATOM 1059 N N . ALA A 1 133 ? 4.566 7.754 -0.933 1 97.69 133 ALA A N 1
ATOM 1060 C CA . ALA A 1 133 ? 4.902 6.887 -2.059 1 97.69 133 ALA A CA 1
ATOM 1061 C C . ALA A 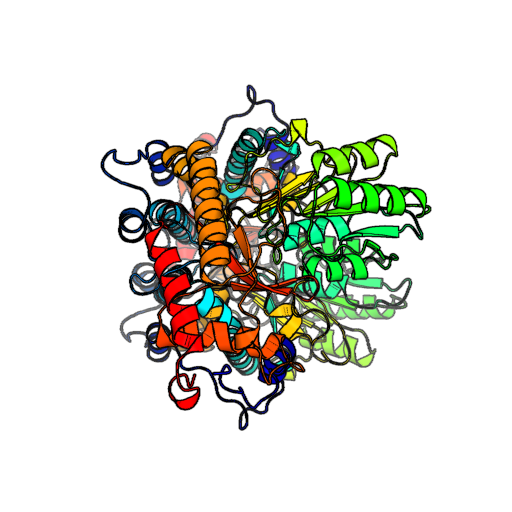1 133 ? 5.137 7.699 -3.328 1 97.69 133 ALA A C 1
ATOM 1063 O O . ALA A 1 133 ? 6.023 7.379 -4.121 1 97.69 133 ALA A O 1
ATOM 1064 N N . GLY A 1 134 ? 4.312 8.727 -3.508 1 98.38 134 GLY A N 1
ATOM 1065 C CA . GLY A 1 134 ? 4.488 9.594 -4.656 1 98.38 134 GLY A CA 1
ATOM 1066 C C . GLY A 1 134 ? 5.816 10.328 -4.652 1 98.38 134 GLY A C 1
ATOM 1067 O O . GLY A 1 134 ? 6.555 10.289 -5.637 1 98.38 134 GLY A O 1
ATOM 1068 N N . THR A 1 135 ? 6.137 10.977 -3.504 1 98.69 135 THR A N 1
ATOM 1069 C CA . THR A 1 135 ? 7.391 11.727 -3.424 1 98.69 135 THR A CA 1
ATOM 1070 C C . THR A 1 135 ? 8.586 10.781 -3.52 1 98.69 135 THR A C 1
ATOM 1072 O O . THR A 1 135 ? 9.594 11.117 -4.152 1 98.69 135 THR A O 1
ATOM 1075 N N . THR A 1 136 ? 8.453 9.602 -2.93 1 98 136 THR A N 1
ATOM 1076 C CA . THR A 1 136 ? 9.523 8.617 -3.035 1 98 136 THR A CA 1
ATOM 1077 C C . THR A 1 136 ? 9.742 8.211 -4.488 1 98 136 THR A C 1
ATOM 1079 O O . THR A 1 136 ? 10.883 8.086 -4.934 1 98 136 THR A O 1
ATOM 1082 N N . SER A 1 137 ? 8.664 7.977 -5.234 1 97.94 137 SER A N 1
ATOM 1083 C CA . SER A 1 137 ? 8.75 7.598 -6.641 1 97.94 137 SER A CA 1
ATOM 1084 C C . SER A 1 137 ? 9.531 8.641 -7.441 1 97.94 137 SER A C 1
ATOM 1086 O O . SER A 1 137 ? 10.406 8.289 -8.234 1 97.94 137 SER A O 1
ATOM 1088 N N . VAL A 1 138 ? 9.242 9.93 -7.195 1 98.69 138 VAL A N 1
ATOM 1089 C CA . VAL A 1 138 ? 9.875 11.008 -7.945 1 98.69 138 VAL A CA 1
ATOM 1090 C C . VAL A 1 138 ? 11.344 11.125 -7.555 1 98.69 138 VAL A C 1
ATOM 1092 O O . VAL A 1 138 ? 12.227 11.102 -8.414 1 98.69 138 VAL A O 1
ATOM 1095 N N . LEU A 1 139 ? 11.625 11.188 -6.281 1 98.44 139 LEU A N 1
ATOM 1096 C CA . LEU A 1 139 ? 12.969 11.484 -5.797 1 98.44 139 LEU A CA 1
ATOM 1097 C C . LEU A 1 139 ? 13.922 10.328 -6.09 1 98.44 139 LEU A C 1
ATOM 1099 O O . LEU A 1 139 ? 15.125 10.539 -6.25 1 98.44 139 LEU A O 1
ATOM 1103 N N . ARG A 1 140 ? 13.367 9.188 -6.23 1 95.81 140 ARG A N 1
ATOM 1104 C CA . ARG A 1 140 ? 14.195 8.023 -6.516 1 95.81 140 ARG A CA 1
ATOM 1105 C C . ARG A 1 140 ? 14.43 7.867 -8.016 1 95.81 140 ARG A C 1
ATOM 1107 O O . ARG A 1 140 ? 15.469 7.359 -8.438 1 95.81 140 ARG A O 1
ATOM 1114 N N . SER A 1 141 ? 13.508 8.305 -8.836 1 96.06 141 SER A N 1
ATOM 1115 C CA . SER A 1 141 ? 13.539 8.008 -10.258 1 96.06 141 SER A CA 1
ATOM 1116 C C . SER A 1 141 ? 14.141 9.164 -11.055 1 96.06 141 SER A C 1
ATOM 1118 O O . SER A 1 141 ? 14.672 8.961 -12.148 1 96.06 141 SER A O 1
ATOM 1120 N N . PHE A 1 142 ? 14.031 10.352 -10.539 1 97.06 142 PHE A N 1
ATOM 1121 C CA . PHE A 1 142 ? 14.406 11.539 -11.297 1 97.06 142 PHE A CA 1
ATOM 1122 C C . PHE A 1 142 ? 15.898 11.523 -11.633 1 97.06 142 PHE A C 1
ATOM 1124 O O . PHE A 1 142 ? 16.719 11.219 -10.773 1 97.06 142 PHE A O 1
ATOM 1131 N N . PRO A 1 143 ? 16.25 11.812 -12.852 1 94.38 143 PRO A N 1
ATOM 1132 C CA . PRO A 1 143 ? 17.656 11.844 -13.273 1 94.38 143 PRO A CA 1
ATOM 1133 C C . PRO A 1 143 ? 18.359 13.133 -12.867 1 94.38 143 PRO A C 1
ATOM 1135 O O . PRO A 1 143 ? 18.609 13.992 -13.719 1 94.38 143 PRO A O 1
ATOM 1138 N N . PHE A 1 144 ? 18.734 13.219 -11.648 1 96.75 144 PHE A N 1
ATOM 1139 C CA . PHE A 1 144 ? 19.406 14.406 -11.133 1 96.75 144 PHE A CA 1
ATOM 1140 C C . PHE A 1 144 ? 20.75 14.609 -11.805 1 96.75 144 PHE A C 1
ATOM 1142 O O . PHE A 1 144 ? 21.469 13.641 -12.07 1 96.75 144 PHE A O 1
ATOM 1149 N N . PRO A 1 145 ? 21.078 15.867 -12.117 1 94.75 145 PRO A N 1
ATOM 1150 C CA . PRO A 1 145 ? 22.484 16.125 -12.484 1 94.75 145 PRO A CA 1
ATOM 1151 C C . PRO A 1 145 ? 23.453 15.797 -11.359 1 94.75 145 PRO A C 1
ATOM 1153 O O . PRO A 1 145 ? 23.156 16.016 -10.18 1 94.75 145 PRO A O 1
ATOM 1156 N N . LYS A 1 146 ? 24.625 15.367 -11.828 1 93 146 LYS A N 1
ATOM 1157 C CA . LYS A 1 146 ? 25.656 15.023 -10.852 1 93 146 LYS A CA 1
ATOM 1158 C C . LYS A 1 146 ? 25.984 16.219 -9.961 1 93 146 LYS A C 1
ATOM 1160 O O . LYS A 1 146 ? 26.094 17.344 -10.438 1 93 146 LYS A O 1
ATOM 1165 N N . ASP A 1 147 ? 25.984 16.094 -8.688 1 94.12 147 ASP A N 1
ATOM 1166 C CA . ASP A 1 147 ? 26.438 17.047 -7.668 1 94.12 147 ASP A CA 1
ATOM 1167 C C . ASP A 1 147 ? 25.469 18.234 -7.559 1 94.12 147 ASP A C 1
ATOM 1169 O O . ASP A 1 147 ? 25.828 19.281 -7.043 1 94.12 147 ASP A O 1
ATOM 1173 N N . SER A 1 148 ? 24.312 18.062 -8.188 1 97.5 148 SER A N 1
ATOM 1174 C CA . SER A 1 148 ? 23.312 19.109 -8.023 1 97.5 148 SER A CA 1
ATOM 1175 C C . SER A 1 148 ? 22.781 19.156 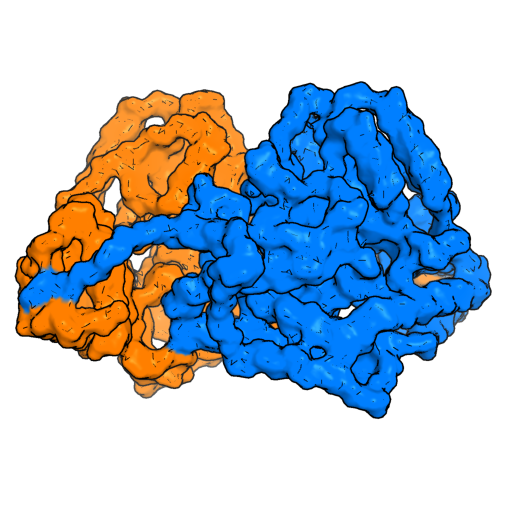-6.594 1 97.5 148 SER A C 1
ATOM 1177 O O . SER A 1 148 ? 23.109 18.297 -5.781 1 97.5 148 SER A O 1
ATOM 1179 N N . VAL A 1 149 ? 22.078 20.266 -6.277 1 98.31 149 VAL A N 1
ATOM 1180 C CA . VAL A 1 149 ? 21.594 20.531 -4.922 1 98.31 149 VAL A CA 1
ATOM 1181 C C . VAL A 1 149 ? 20.062 20.5 -4.906 1 98.31 149 VAL A C 1
ATOM 1183 O O . VAL A 1 149 ? 19.422 21.031 -5.816 1 98.31 149 VAL A O 1
ATOM 1186 N N . ILE A 1 150 ? 19.484 19.828 -3.965 1 98.56 150 ILE A N 1
ATOM 1187 C CA . ILE A 1 150 ? 18.047 19.906 -3.748 1 98.56 150 ILE A CA 1
ATOM 1188 C C . ILE A 1 150 ? 17.734 21.047 -2.768 1 98.56 150 ILE A C 1
ATOM 1190 O O . ILE A 1 150 ? 18.344 21.125 -1.698 1 98.56 150 ILE A O 1
ATOM 1194 N N . VAL A 1 151 ? 16.844 21.938 -3.104 1 98.69 151 VAL A N 1
ATOM 1195 C CA . VAL A 1 151 ? 16.484 23.094 -2.281 1 98.69 151 VAL A CA 1
ATOM 1196 C C . VAL A 1 151 ? 15.102 22.875 -1.678 1 98.69 151 VAL A C 1
ATOM 1198 O O . VAL A 1 151 ? 14.18 22.438 -2.369 1 98.69 151 VAL A O 1
ATOM 1201 N N . SER A 1 152 ? 14.945 23.109 -0.435 1 98.69 152 SER A N 1
ATOM 1202 C CA . SER A 1 152 ? 13.672 23.016 0.274 1 98.69 152 SER A CA 1
ATOM 1203 C C . SER A 1 152 ? 13.609 24.016 1.43 1 98.69 152 SER A C 1
ATOM 1205 O O . SER A 1 152 ? 14.539 24.797 1.625 1 98.69 152 SER A O 1
ATOM 1207 N N . PHE A 1 153 ? 12.547 24.109 2.137 1 98.69 153 PHE A N 1
ATOM 1208 C CA . PHE A 1 153 ? 12.391 24.922 3.336 1 98.69 153 PHE A CA 1
ATOM 1209 C C . PHE A 1 153 ? 12.484 24.062 4.59 1 98.69 153 PHE A C 1
ATOM 1211 O O . PHE A 1 153 ? 12.258 22.844 4.535 1 98.69 153 PHE A O 1
ATOM 1218 N N . ASN A 1 154 ? 12.836 24.641 5.773 1 98.12 154 ASN A N 1
ATOM 1219 C CA . ASN A 1 154 ? 12.859 23.938 7.047 1 98.12 154 ASN A CA 1
ATOM 1220 C C . ASN A 1 154 ? 11.453 23.578 7.516 1 98.12 154 ASN A C 1
ATOM 1222 O O . ASN A 1 154 ? 11.281 22.984 8.586 1 98.12 154 ASN A O 1
ATOM 1226 N N . LEU A 1 155 ? 10.453 23.781 6.676 1 97.44 155 LEU A N 1
ATOM 1227 C CA . LEU A 1 155 ? 9.055 23.484 6.953 1 97.44 155 LEU A CA 1
ATOM 1228 C C . LEU A 1 155 ? 8.641 22.172 6.309 1 97.44 155 LEU A C 1
ATOM 1230 O O . LEU A 1 155 ? 7.539 21.672 6.547 1 97.44 155 LEU A O 1
ATOM 1234 N N . GLU A 1 156 ? 9.57 21.578 5.562 1 96.38 156 GLU A N 1
ATOM 1235 C CA . GLU A 1 156 ? 9.289 20.391 4.766 1 96.38 156 GLU A CA 1
ATOM 1236 C C . GLU A 1 156 ? 8.891 19.219 5.656 1 96.38 156 GLU A C 1
ATOM 1238 O O . GLU A 1 156 ? 9.438 19.047 6.746 1 96.38 156 GLU A O 1
ATOM 1243 N N . TYR A 1 157 ? 7.91 18.484 5.16 1 95.94 157 TYR A N 1
ATOM 1244 C CA . TYR A 1 157 ? 7.5 17.266 5.832 1 95.94 157 TYR A CA 1
ATOM 1245 C C . TYR A 1 157 ? 8.695 16.344 6.086 1 95.94 157 TYR A C 1
ATOM 1247 O O . TYR A 1 157 ? 9.469 16.062 5.172 1 95.94 157 TYR A O 1
ATOM 1255 N N . VAL A 1 158 ? 8.859 15.883 7.25 1 94.19 158 VAL A N 1
ATOM 1256 C CA . VAL A 1 158 ? 10.094 15.281 7.73 1 94.19 158 VAL A CA 1
ATOM 1257 C C . VAL A 1 158 ? 10.43 14.055 6.887 1 94.19 158 VAL A C 1
ATOM 1259 O O . VAL A 1 158 ? 11.57 13.906 6.43 1 94.19 158 VAL A O 1
ATOM 1262 N N . PRO A 1 159 ? 9.5 13.156 6.629 1 95.81 159 PRO A N 1
ATOM 1263 C CA . PRO A 1 159 ? 9.852 11.984 5.824 1 95.81 159 PRO A CA 1
ATOM 1264 C C . PRO A 1 159 ? 10.352 12.352 4.43 1 95.81 159 PRO A C 1
ATOM 1266 O O . PRO A 1 159 ? 11.188 11.641 3.865 1 95.81 159 PRO A O 1
ATOM 1269 N N . VAL A 1 160 ? 9.859 13.414 3.891 1 98 160 VAL A N 1
ATOM 1270 C CA . VAL A 1 160 ? 10.312 13.828 2.568 1 98 160 VAL A CA 1
ATOM 1271 C C . VAL A 1 160 ? 11.773 14.25 2.631 1 98 160 VAL A C 1
ATOM 1273 O O . VAL A 1 160 ? 12.531 14.023 1.686 1 98 160 VAL A O 1
ATOM 1276 N N . THR A 1 161 ? 12.18 14.828 3.758 1 97.75 161 THR A N 1
ATOM 1277 C CA . THR A 1 161 ? 13.586 15.188 3.924 1 97.75 161 THR A CA 1
ATOM 1278 C C . THR A 1 161 ? 14.461 13.938 3.941 1 97.75 161 THR A C 1
ATOM 1280 O O . THR A 1 161 ? 15.586 13.961 3.432 1 97.75 161 THR A O 1
ATOM 1283 N N . TYR A 1 162 ? 13.984 12.828 4.535 1 97.38 162 TYR A N 1
ATOM 1284 C CA . TYR A 1 162 ? 14.711 11.562 4.5 1 97.38 162 TYR A CA 1
ATOM 1285 C C . TYR A 1 162 ? 14.828 11.039 3.074 1 97.38 162 TYR A C 1
ATOM 1287 O O . TYR A 1 162 ? 15.883 10.531 2.68 1 97.38 162 TYR A O 1
ATOM 1295 N N . GLN A 1 163 ? 13.758 11.156 2.352 1 97.94 163 GLN A N 1
ATOM 1296 C CA . GLN A 1 163 ? 13.766 10.727 0.957 1 97.94 163 GLN A CA 1
ATOM 1297 C C . GLN A 1 163 ? 14.781 11.523 0.143 1 97.94 163 GLN A C 1
ATOM 1299 O O . GLN A 1 163 ? 15.516 10.953 -0.672 1 97.94 163 GLN A O 1
ATOM 1304 N N . MET A 1 164 ? 14.852 12.836 0.35 1 98.12 164 MET A N 1
ATOM 1305 C CA . MET A 1 164 ? 15.828 13.688 -0.323 1 98.12 164 MET A CA 1
ATOM 1306 C C . MET A 1 164 ? 17.25 13.273 0.036 1 98.12 164 MET A C 1
ATOM 1308 O O . MET A 1 164 ? 18.125 13.227 -0.831 1 98.12 164 MET A O 1
ATOM 1312 N N . ALA A 1 165 ? 17.469 12.984 1.299 1 96.5 165 ALA A N 1
ATOM 1313 C CA . ALA A 1 165 ? 18.797 12.594 1.757 1 96.5 165 ALA A CA 1
ATOM 1314 C C . ALA A 1 165 ? 19.266 11.32 1.065 1 96.5 165 ALA A C 1
ATOM 1316 O O . ALA A 1 165 ? 20.453 11.148 0.79 1 96.5 165 ALA A O 1
ATOM 1317 N N . LEU A 1 166 ? 18.391 10.469 0.718 1 95.25 166 LEU A N 1
ATOM 1318 C CA . LEU A 1 166 ? 18.719 9.164 0.148 1 95.25 166 LEU A CA 1
ATOM 1319 C C . LEU A 1 166 ? 19.078 9.289 -1.328 1 95.25 166 LEU A C 1
ATOM 1321 O O . LEU A 1 166 ? 19.594 8.344 -1.933 1 95.25 166 LEU A O 1
ATOM 1325 N N . THR A 1 167 ? 18.812 10.414 -1.931 1 95.75 167 THR A N 1
ATOM 1326 C CA . THR A 1 167 ? 19.266 10.648 -3.295 1 95.75 167 THR A CA 1
ATOM 1327 C C . THR A 1 167 ? 20.781 10.766 -3.34 1 95.75 167 THR A C 1
ATOM 1329 O O . THR A 1 167 ? 21.391 10.648 -4.406 1 95.75 167 THR A O 1
ATOM 1332 N N . GLY A 1 168 ? 21.391 11.117 -2.191 1 95.75 168 GLY A N 1
ATOM 1333 C CA . GLY A 1 168 ? 22.828 11.32 -2.111 1 95.75 168 GLY A CA 1
ATOM 1334 C C . GLY A 1 168 ? 23.25 12.742 -2.441 1 95.75 168 GLY A C 1
ATOM 1335 O O . GLY A 1 168 ? 24.438 13.086 -2.34 1 95.75 168 GLY A O 1
ATOM 1336 N N . LEU A 1 169 ? 22.312 13.602 -2.768 1 97.19 169 LEU A N 1
ATOM 1337 C CA . LEU A 1 169 ? 22.609 14.977 -3.152 1 97.19 169 LEU A CA 1
ATOM 1338 C C . LEU A 1 169 ? 22.656 15.883 -1.931 1 97.19 169 LEU A C 1
ATOM 1340 O O . LEU A 1 169 ? 22.062 15.57 -0.894 1 97.19 169 LEU A O 1
ATOM 1344 N N . LYS A 1 170 ? 23.375 16.953 -2.072 1 96.88 170 LYS A N 1
ATOM 1345 C CA . LYS A 1 170 ? 23.359 18 -1.05 1 96.88 170 LYS A CA 1
ATOM 1346 C C . LYS A 1 170 ? 21.984 18.656 -0.959 1 96.88 170 LYS A C 1
ATOM 1348 O O . LYS A 1 170 ? 21.297 18.797 -1.969 1 96.88 170 LYS A O 1
ATOM 1353 N N . GLN A 1 171 ? 21.656 19.031 0.231 1 97 171 GLN A N 1
ATOM 1354 C CA . GLN A 1 171 ? 20.406 19.75 0.466 1 97 171 GLN A CA 1
ATOM 1355 C C . GLN A 1 171 ? 20.672 21.172 0.951 1 97 171 GLN A C 1
ATOM 1357 O O . GLN A 1 171 ? 21.516 21.391 1.823 1 97 171 GLN A O 1
ATOM 1362 N N . HIS A 1 172 ? 20.141 22.078 0.289 1 98.12 172 HIS A N 1
ATOM 1363 C CA . HIS A 1 172 ? 20.078 23.453 0.781 1 98.12 172 HIS A CA 1
ATOM 1364 C C . HIS A 1 172 ? 18.719 23.766 1.405 1 98.12 172 HIS A C 1
ATOM 1366 O O . HIS A 1 172 ? 17.75 24.031 0.692 1 98.12 172 HIS A O 1
ATOM 1372 N N . VAL A 1 173 ? 18.688 23.797 2.693 1 98.38 173 VAL A N 1
ATOM 1373 C CA . VAL A 1 173 ? 17.453 24.047 3.428 1 98.38 173 VAL A CA 1
ATOM 1374 C C . VAL A 1 173 ? 17.359 25.531 3.771 1 98.38 173 VAL A C 1
ATOM 1376 O O . VAL A 1 173 ? 18.188 26.062 4.512 1 98.38 173 VAL A O 1
ATOM 1379 N N . ILE A 1 174 ? 16.391 26.188 3.219 1 98.62 174 ILE A N 1
ATOM 1380 C CA . ILE A 1 174 ? 16.141 27.594 3.521 1 98.62 174 ILE A CA 1
ATOM 1381 C C . ILE A 1 174 ? 15.539 27.719 4.918 1 98.62 174 ILE A C 1
ATOM 1383 O O . ILE A 1 174 ? 14.516 27.094 5.215 1 98.62 174 ILE A O 1
ATOM 1387 N N . ASP A 1 175 ? 16.094 28.484 5.715 1 97.69 175 ASP A N 1
ATOM 1388 C CA . ASP A 1 175 ? 15.648 28.656 7.098 1 97.69 175 ASP A CA 1
ATOM 1389 C C . ASP A 1 175 ? 14.625 29.781 7.211 1 97.69 175 ASP A C 1
ATOM 1391 O O . ASP A 1 175 ? 14.953 30.953 6.984 1 97.69 175 ASP A O 1
ATOM 1395 N N . LEU A 1 176 ? 13.438 29.422 7.484 1 98.12 176 LEU A N 1
ATOM 1396 C CA . LEU A 1 176 ? 12.352 30.359 7.727 1 98.12 176 LEU A CA 1
ATOM 1397 C C . LEU A 1 176 ? 11.945 30.344 9.195 1 98.12 176 LEU A C 1
ATOM 1399 O O . LEU A 1 176 ? 12.07 29.328 9.875 1 98.12 176 LEU A O 1
ATOM 1403 N N . SER A 1 177 ? 11.461 31.469 9.695 1 96.81 177 SER A N 1
ATOM 1404 C CA . SER A 1 177 ? 10.969 31.594 11.062 1 96.81 177 SER A CA 1
ATOM 1405 C C . SER A 1 177 ? 9.734 32.469 11.133 1 96.81 177 SER A C 1
ATOM 1407 O O . SER A 1 177 ? 9.555 33.375 10.297 1 96.81 177 SER A O 1
ATOM 1409 N N . PRO A 1 178 ? 8.875 32.25 12.125 1 96.5 178 PRO A N 1
ATOM 1410 C CA . PRO A 1 178 ? 7.695 33.125 12.289 1 96.5 178 PRO A CA 1
ATOM 1411 C C . PRO A 1 178 ? 8.055 34.531 12.734 1 96.5 178 PRO A C 1
ATOM 1413 O O . PRO A 1 178 ? 9.109 34.75 13.336 1 96.5 178 PRO A O 1
ATOM 1416 N N . PRO A 1 179 ? 7.207 35.469 12.586 1 97.44 179 PRO A N 1
ATOM 1417 C CA . PRO A 1 179 ? 5.977 35.344 11.805 1 97.44 179 PRO A CA 1
ATOM 1418 C C . PRO A 1 179 ? 6.242 35.156 10.312 1 97.44 179 PRO A C 1
ATOM 1420 O O . PRO A 1 179 ? 7.098 35.844 9.742 1 97.44 179 PRO A O 1
ATOM 1423 N N . PHE A 1 180 ? 5.512 34.312 9.727 1 98.5 180 PHE A N 1
ATOM 1424 C CA . PHE A 1 180 ? 5.695 34 8.312 1 98.5 180 PHE A CA 1
ATOM 1425 C C . PHE A 1 180 ? 4.875 34.969 7.441 1 98.5 180 PHE A C 1
ATOM 1427 O O . PHE A 1 180 ? 3.787 35.375 7.832 1 98.5 180 PHE A O 1
ATOM 1434 N N . SER A 1 181 ? 5.352 35.312 6.336 1 98.5 181 SER A N 1
ATOM 1435 C CA . SER A 1 181 ? 4.66 36.062 5.289 1 98.5 181 SER A CA 1
ATOM 1436 C C . SER A 1 181 ? 5.047 35.562 3.902 1 98.5 181 SER A C 1
ATOM 1438 O O . SER A 1 181 ? 6.129 35 3.721 1 98.5 181 SER A O 1
ATOM 1440 N N . ALA A 1 182 ? 4.148 35.75 2.963 1 98.44 182 ALA A N 1
ATOM 1441 C CA . ALA A 1 182 ? 4.449 35.344 1.59 1 98.44 182 ALA A CA 1
ATOM 1442 C C . ALA A 1 182 ? 5.695 36.062 1.073 1 98.44 182 ALA A C 1
ATOM 1444 O O . ALA A 1 182 ? 6.551 35.438 0.436 1 98.44 182 ALA A O 1
ATOM 1445 N N . ALA A 1 183 ? 5.738 37.312 1.325 1 98.38 183 ALA A N 1
ATOM 1446 C CA . ALA A 1 183 ? 6.875 38.125 0.876 1 98.38 183 ALA A CA 1
ATOM 1447 C C . ALA A 1 183 ? 8.18 37.625 1.495 1 98.38 183 ALA A C 1
ATOM 1449 O O . ALA A 1 183 ? 9.211 37.594 0.829 1 98.38 183 ALA A O 1
ATOM 1450 N N . GLY A 1 184 ? 8.133 37.312 2.795 1 98.5 184 GLY A N 1
ATOM 1451 C CA . GLY A 1 184 ? 9.305 36.781 3.473 1 98.5 184 GLY A CA 1
ATOM 1452 C C . GLY A 1 184 ? 9.766 35.438 2.912 1 98.5 184 GLY A C 1
ATOM 1453 O O . GLY A 1 184 ? 10.969 35.219 2.736 1 98.5 184 GLY A O 1
ATOM 1454 N N . VAL A 1 185 ? 8.867 34.562 2.633 1 98.69 185 VAL A N 1
ATOM 1455 C CA . VAL A 1 185 ? 9.164 33.25 2.047 1 98.69 185 VAL A CA 1
ATOM 1456 C C . VAL A 1 185 ? 9.812 33.438 0.676 1 98.69 185 VAL A C 1
ATOM 1458 O O . VAL A 1 185 ? 10.852 32.812 0.385 1 98.69 185 VAL A O 1
ATOM 1461 N N . LEU A 1 186 ? 9.219 34.281 -0.16 1 98.75 186 LEU A N 1
ATOM 1462 C CA . LEU A 1 186 ? 9.688 34.469 -1.527 1 98.75 186 LEU A CA 1
ATOM 1463 C C . LEU A 1 186 ? 11.055 35.156 -1.543 1 98.75 186 LEU A C 1
ATOM 1465 O O . LEU A 1 186 ? 11.898 34.844 -2.389 1 98.75 186 LEU A O 1
ATOM 1469 N N . LYS A 1 187 ? 11.258 36.094 -0.629 1 98.62 187 LYS A N 1
ATOM 1470 C CA . LYS A 1 187 ? 12.562 36.75 -0.535 1 98.62 187 LYS A CA 1
ATOM 1471 C C . LYS A 1 187 ? 13.656 35.75 -0.185 1 98.62 187 LYS A C 1
ATOM 1473 O O . LYS A 1 187 ? 14.703 35.719 -0.841 1 98.62 187 LYS A O 1
ATOM 1478 N N . ALA A 1 188 ? 13.406 34.969 0.85 1 98.62 188 ALA A N 1
ATOM 1479 C CA . ALA A 1 188 ? 14.375 33.969 1.26 1 98.62 188 ALA A CA 1
ATOM 1480 C C . ALA A 1 188 ? 14.625 32.938 0.139 1 98.62 188 ALA A C 1
ATOM 1482 O O . ALA A 1 188 ? 15.758 32.5 -0.06 1 98.62 188 ALA A O 1
ATOM 1483 N N . PHE A 1 189 ? 13.609 32.594 -0.606 1 98.62 189 PHE A N 1
ATOM 1484 C CA . PHE A 1 189 ? 13.711 31.641 -1.705 1 98.62 189 PHE A CA 1
ATOM 1485 C C . PHE A 1 189 ? 14.57 32.188 -2.832 1 98.62 189 PHE A C 1
ATOM 1487 O O . PHE A 1 189 ? 15.461 31.516 -3.346 1 98.62 189 PHE A O 1
ATOM 1494 N N . ARG A 1 190 ? 14.312 33.406 -3.191 1 97.94 190 ARG A N 1
ATOM 1495 C CA . ARG A 1 190 ? 15.094 34.062 -4.238 1 97.94 190 ARG A CA 1
ATOM 1496 C C . ARG A 1 190 ? 16.578 34.125 -3.871 1 97.94 190 ARG A C 1
ATOM 1498 O O . ARG A 1 190 ? 17.438 33.875 -4.715 1 97.94 190 ARG A O 1
ATOM 1505 N N . GLU A 1 191 ? 16.781 34.5 -2.648 1 98.06 191 GLU A N 1
ATOM 1506 C CA . GLU A 1 191 ? 18.156 34.562 -2.176 1 98.06 191 GLU A CA 1
ATOM 1507 C C . GLU A 1 191 ? 18.828 33.188 -2.277 1 98.06 191 GLU A C 1
ATOM 1509 O O . GLU A 1 191 ? 20 33.094 -2.674 1 98.06 191 GLU A O 1
ATOM 1514 N N . ALA A 1 192 ? 18.109 32.156 -1.882 1 97.75 192 ALA A N 1
ATOM 1515 C CA . ALA A 1 192 ? 18.641 30.812 -1.962 1 97.75 192 ALA A CA 1
ATOM 1516 C C . ALA A 1 192 ? 18.938 30.422 -3.408 1 97.75 192 ALA A C 1
ATOM 1518 O O . ALA A 1 192 ? 19.969 29.812 -3.699 1 97.75 192 ALA A O 1
ATOM 1519 N N . LEU A 1 193 ? 18.047 30.719 -4.32 1 96.81 193 LEU A N 1
ATOM 1520 C CA . LEU A 1 193 ? 18.234 30.391 -5.73 1 96.81 193 LEU A CA 1
ATOM 1521 C C . LEU A 1 193 ? 19.469 31.094 -6.297 1 96.81 193 LEU A C 1
ATOM 1523 O O . LEU A 1 193 ? 20.219 30.516 -7.082 1 96.81 193 LEU A O 1
ATOM 1527 N N . ASP A 1 194 ? 19.625 32.344 -5.863 1 95.75 194 ASP A N 1
ATOM 1528 C CA . ASP A 1 194 ? 20.703 33.156 -6.395 1 95.75 194 ASP A CA 1
ATOM 1529 C C . ASP A 1 194 ? 22.062 32.688 -5.863 1 95.75 194 ASP A C 1
ATOM 1531 O O . ASP A 1 194 ? 23.094 32.938 -6.488 1 95.75 194 ASP A O 1
ATOM 1535 N N . ASN A 1 195 ? 22.047 31.953 -4.789 1 95.56 195 ASN A N 1
ATOM 1536 C CA . ASN A 1 195 ? 23.297 31.625 -4.129 1 95.56 195 ASN A CA 1
ATOM 1537 C C . ASN A 1 195 ? 23.578 30.125 -4.203 1 95.56 195 ASN A C 1
ATOM 1539 O O . ASN A 1 195 ? 24.453 29.609 -3.492 1 95.56 195 ASN A O 1
ATOM 1543 N N . THR A 1 196 ? 22.766 29.453 -4.871 1 93.19 196 THR A N 1
ATOM 1544 C CA . THR A 1 196 ? 22.969 28.016 -5.02 1 93.19 196 THR A CA 1
ATOM 1545 C C . THR A 1 196 ? 23.359 27.672 -6.453 1 93.19 196 THR A C 1
ATOM 1547 O O . THR A 1 196 ? 22.703 28.094 -7.402 1 93.19 196 THR A O 1
ATOM 1550 N N . ASP A 1 197 ? 24.391 27.031 -6.625 1 84.44 197 ASP A N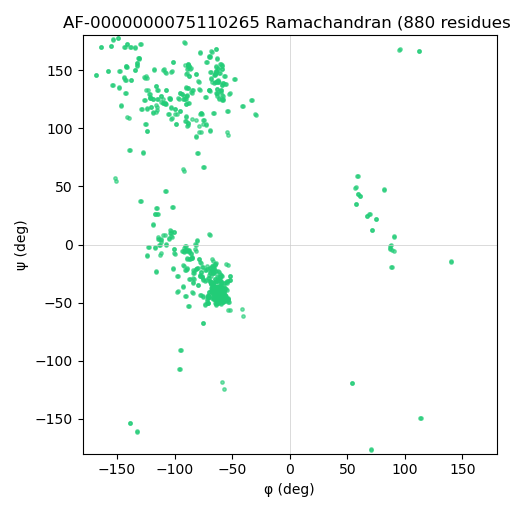 1
ATOM 1551 C CA . ASP A 1 197 ? 24.906 26.625 -7.93 1 84.44 197 ASP A CA 1
ATOM 1552 C C . ASP A 1 197 ? 23.891 25.797 -8.703 1 84.44 197 ASP A C 1
ATOM 1554 O O . ASP A 1 197 ? 22.703 26.125 -8.719 1 84.44 197 ASP A O 1
ATOM 1558 N N . THR A 1 198 ? 24.297 24.641 -9.094 1 94.25 198 THR A N 1
ATOM 1559 C CA . THR A 1 198 ? 23.438 23.781 -9.914 1 94.25 198 THR A CA 1
ATOM 1560 C C . THR A 1 198 ? 22.344 23.141 -9.07 1 94.25 198 THR A C 1
ATOM 1562 O O . THR A 1 198 ? 22.609 22.234 -8.281 1 94.25 198 THR A O 1
ATOM 1565 N N . ILE A 1 199 ? 21.141 23.688 -9.211 1 98.06 199 ILE A N 1
ATOM 1566 C CA . ILE A 1 199 ? 20 23.172 -8.484 1 98.06 199 ILE A CA 1
ATOM 1567 C C . ILE A 1 199 ? 19.344 22.047 -9.297 1 98.06 199 ILE A C 1
ATOM 1569 O O . ILE A 1 199 ? 18.953 22.25 -10.445 1 98.06 199 ILE A O 1
ATOM 1573 N N . GLY A 1 200 ? 19.281 20.891 -8.672 1 98.12 200 GLY A N 1
ATOM 1574 C CA . GLY A 1 200 ? 18.703 19.75 -9.328 1 98.12 200 GLY A CA 1
ATOM 1575 C C . GLY A 1 200 ? 17.188 19.688 -9.211 1 98.12 200 GLY A C 1
ATOM 1576 O O . GLY A 1 200 ? 16.5 19.156 -10.086 1 98.12 200 GLY A O 1
ATOM 1577 N N . MET A 1 201 ? 16.656 20.188 -8.094 1 98.56 201 MET A N 1
ATOM 1578 C CA . MET A 1 201 ? 15.211 20.188 -7.859 1 98.56 201 MET A CA 1
ATOM 1579 C C . MET A 1 201 ? 14.852 21.062 -6.66 1 98.56 201 MET A C 1
ATOM 1581 O O . MET A 1 201 ? 15.648 21.172 -5.723 1 98.56 201 MET A O 1
ATOM 1585 N N . VAL A 1 202 ? 13.758 21.672 -6.738 1 98.81 202 VAL A N 1
ATOM 1586 C CA . VAL A 1 202 ? 13.141 22.312 -5.586 1 98.81 202 VAL A CA 1
ATOM 1587 C C . VAL A 1 202 ? 11.977 21.469 -5.078 1 98.81 202 VAL A C 1
ATOM 1589 O O . VAL A 1 202 ? 11.141 21.016 -5.863 1 98.81 202 VAL A O 1
ATOM 1592 N N . VAL A 1 203 ? 12 21.125 -3.807 1 98.88 203 VAL A N 1
ATOM 1593 C CA . VAL A 1 203 ? 10.922 20.406 -3.137 1 98.88 203 VAL A CA 1
ATOM 1594 C C . VAL A 1 203 ? 10.219 21.328 -2.152 1 98.88 203 VAL A C 1
ATOM 1596 O O . VAL A 1 203 ? 10.852 21.906 -1.262 1 98.88 203 VAL A O 1
ATOM 1599 N N . VAL A 1 204 ? 8.898 21.531 -2.307 1 98.75 204 VAL A N 1
ATOM 1600 C CA . VAL A 1 204 ? 8.195 22.516 -1.49 1 98.75 204 VAL A CA 1
ATOM 1601 C C . VAL A 1 204 ? 6.793 22 -1.159 1 98.75 204 VAL A C 1
ATOM 1603 O O . VAL A 1 204 ? 6.164 21.328 -1.975 1 98.75 204 VAL A O 1
ATOM 1606 N N . ASP A 1 205 ? 6.309 22.281 0.028 1 98.69 205 ASP A N 1
ATOM 1607 C CA . ASP A 1 205 ? 4.934 21.984 0.41 1 98.69 205 ASP A CA 1
ATOM 1608 C C . ASP A 1 205 ? 3.965 23.016 -0.157 1 98.69 205 ASP A C 1
ATOM 1610 O O . ASP A 1 205 ? 4.273 24.219 -0.185 1 98.69 205 ASP A O 1
ATOM 1614 N N . HIS A 1 206 ? 2.828 22.516 -0.615 1 98.88 206 HIS A N 1
ATOM 1615 C CA . HIS A 1 206 ? 1.753 23.469 -0.898 1 98.88 206 HIS A CA 1
ATOM 1616 C C . HIS A 1 206 ? 1.13 23.984 0.389 1 98.88 206 HIS A C 1
ATOM 1618 O O . HIS A 1 206 ? 0.972 25.203 0.556 1 98.88 206 HIS A O 1
ATOM 1624 N N . ILE A 1 207 ? 0.75 23.125 1.245 1 98.88 207 ILE A N 1
ATOM 1625 C CA . ILE A 1 207 ? 0.339 23.375 2.621 1 98.88 207 ILE A CA 1
ATOM 1626 C C . ILE A 1 207 ? 1.195 22.547 3.578 1 98.88 207 ILE A C 1
ATOM 1628 O O . ILE A 1 207 ? 1.216 21.312 3.498 1 98.88 207 ILE A O 1
ATOM 1632 N N . TH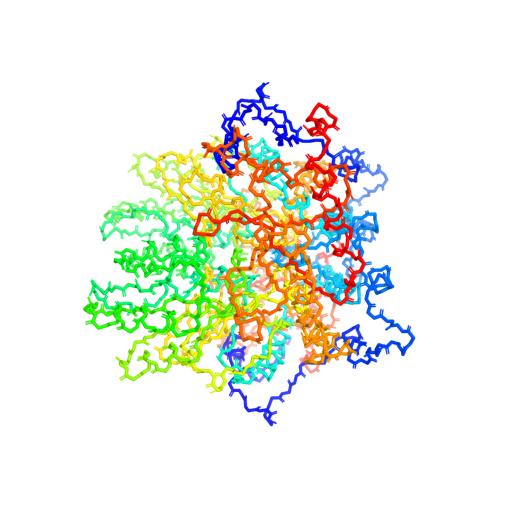R A 1 208 ? 1.951 23.203 4.43 1 98.44 208 THR A N 1
ATOM 1633 C CA . THR A 1 208 ? 2.871 22.516 5.324 1 98.44 208 THR A CA 1
ATOM 1634 C C . THR A 1 208 ? 2.104 21.719 6.371 1 98.44 208 THR A C 1
ATOM 1636 O O . THR A 1 208 ? 1.059 22.156 6.855 1 98.44 208 THR A O 1
ATOM 1639 N N . SER A 1 209 ? 2.594 20.562 6.711 1 96.88 209 SER A N 1
ATOM 1640 C CA . SER A 1 209 ? 1.903 19.625 7.586 1 96.88 209 SER A CA 1
ATOM 1641 C C . SER A 1 209 ? 1.9 20.109 9.031 1 96.88 209 SER A C 1
ATOM 1643 O O . SER A 1 209 ? 0.851 20.156 9.672 1 96.88 209 SER A O 1
ATOM 1645 N N . THR A 1 210 ? 3.02 20.547 9.57 1 96.75 210 THR A N 1
ATOM 1646 C CA . THR A 1 210 ? 3.164 20.875 10.984 1 96.75 210 THR A CA 1
ATOM 1647 C C . THR A 1 210 ? 2.707 22.312 11.25 1 96.75 210 THR A C 1
ATOM 1649 O O . THR A 1 210 ? 1.966 22.562 12.203 1 96.75 210 THR A O 1
ATOM 1652 N N . SER A 1 211 ? 3.059 23.234 10.352 1 97.88 211 SER A N 1
ATOM 1653 C CA . SER A 1 211 ? 2.799 24.656 10.586 1 97.88 211 SER A CA 1
ATOM 1654 C C . SER A 1 211 ? 1.459 25.078 9.992 1 97.88 211 SER A C 1
ATOM 1656 O O . SER A 1 211 ? 0.932 26.141 10.32 1 97.88 211 SER A O 1
ATOM 1658 N N . GLY A 1 212 ? 0.923 24.266 9.078 1 98 212 GLY A N 1
ATOM 1659 C CA . GLY A 1 212 ? -0.382 24.562 8.508 1 98 212 GLY A CA 1
ATOM 1660 C C . GLY A 1 212 ? -0.383 25.781 7.605 1 98 212 GLY A C 1
ATOM 1661 O O . GLY A 1 212 ? -1.397 26.469 7.492 1 98 212 GLY A O 1
ATOM 1662 N N . LEU A 1 213 ? 0.753 26.141 6.977 1 98.75 213 LEU A N 1
ATOM 1663 C CA . LEU A 1 213 ? 0.859 27.328 6.145 1 98.75 213 LEU A CA 1
ATOM 1664 C C . LEU A 1 213 ? 0.642 26.984 4.672 1 98.75 213 LEU A C 1
ATOM 1666 O O . LEU A 1 213 ? 1.196 26.016 4.172 1 98.75 213 LEU A O 1
ATOM 1670 N N . VAL A 1 214 ? -0.218 27.719 4.02 1 98.81 214 VAL A N 1
ATOM 1671 C CA . VAL A 1 214 ? -0.268 27.688 2.562 1 98.81 214 VAL A CA 1
ATOM 1672 C C . VAL A 1 214 ? 0.894 28.5 1.993 1 98.81 214 VAL A C 1
ATOM 1674 O O . VAL A 1 214 ? 0.936 29.734 2.141 1 98.81 214 VAL A O 1
ATOM 1677 N N . LEU A 1 215 ? 1.847 27.875 1.334 1 98.81 215 LEU A N 1
ATOM 1678 C CA . LEU A 1 215 ? 3.016 28.562 0.797 1 98.81 215 LEU A CA 1
ATOM 1679 C C . LEU A 1 215 ? 2.729 29.109 -0.595 1 98.81 215 LEU A C 1
ATOM 1681 O O . LEU A 1 215 ? 1.837 28.625 -1.291 1 98.81 215 LEU A O 1
ATOM 1685 N N . PRO A 1 216 ? 3.379 30.203 -0.989 1 98.56 216 PRO A N 1
ATOM 1686 C CA . PRO A 1 216 ? 3.154 30.797 -2.303 1 98.56 216 PRO A CA 1
ATOM 1687 C C . PRO A 1 216 ? 3.791 30 -3.438 1 98.56 216 PRO A C 1
ATOM 1689 O O . PRO A 1 216 ? 4.652 30.516 -4.156 1 98.56 216 PRO A O 1
ATOM 1692 N N . VAL A 1 217 ? 3.314 28.797 -3.695 1 98.62 217 VAL A N 1
ATOM 1693 C CA . VAL A 1 217 ? 3.938 27.812 -4.574 1 98.62 217 VAL A CA 1
ATOM 1694 C C . VAL A 1 217 ? 3.857 28.297 -6.023 1 98.62 217 VAL A C 1
ATOM 1696 O O . VAL A 1 217 ? 4.738 28 -6.832 1 98.62 217 VAL A O 1
ATOM 1699 N N . LYS A 1 218 ? 2.77 29.031 -6.379 1 98.44 218 LYS A N 1
ATOM 1700 C CA . LYS A 1 218 ? 2.67 29.547 -7.742 1 98.44 218 LYS A CA 1
ATOM 1701 C C . LYS A 1 218 ? 3.875 30.422 -8.094 1 98.44 218 LYS A C 1
ATOM 1703 O O . LYS A 1 218 ? 4.469 30.266 -9.164 1 98.44 218 LYS A O 1
ATOM 1708 N N . ASP A 1 219 ? 4.199 31.344 -7.199 1 98.56 219 ASP A N 1
ATOM 1709 C CA . ASP A 1 219 ? 5.348 32.219 -7.402 1 98.56 219 ASP A CA 1
ATOM 1710 C C . ASP A 1 219 ? 6.652 31.438 -7.379 1 98.56 219 ASP A C 1
ATOM 1712 O O . ASP A 1 219 ? 7.566 31.703 -8.164 1 98.56 219 ASP A O 1
ATOM 1716 N N . ILE A 1 220 ? 6.758 30.484 -6.492 1 98.81 220 ILE A N 1
ATOM 1717 C CA . ILE A 1 220 ? 7.945 29.641 -6.387 1 98.81 220 ILE A CA 1
ATOM 1718 C C . ILE A 1 220 ? 8.156 28.875 -7.695 1 98.81 220 ILE A C 1
ATOM 1720 O O . ILE A 1 220 ? 9.266 28.859 -8.242 1 98.81 220 ILE A O 1
ATOM 1724 N N . ILE A 1 221 ? 7.121 28.234 -8.203 1 98.81 221 ILE A N 1
ATOM 1725 C CA . ILE A 1 221 ? 7.184 27.469 -9.445 1 98.81 221 ILE A CA 1
ATOM 1726 C C . ILE A 1 221 ? 7.605 28.391 -10.594 1 98.81 221 ILE A C 1
ATOM 1728 O O . ILE A 1 221 ? 8.43 28.016 -11.422 1 98.81 221 ILE A O 1
ATOM 1732 N N . HIS A 1 222 ? 7.051 29.594 -10.625 1 98.19 222 HIS A N 1
ATOM 1733 C CA . HIS A 1 222 ? 7.387 30.547 -11.68 1 98.19 222 HIS A CA 1
ATOM 1734 C C . HIS A 1 222 ? 8.875 30.891 -11.664 1 98.19 222 HIS A C 1
ATOM 1736 O O . HIS A 1 222 ? 9.523 30.922 -12.711 1 98.19 222 HIS A O 1
ATOM 1742 N N . MET A 1 223 ? 9.398 31.172 -10.492 1 98.06 223 MET A N 1
ATOM 1743 C CA . MET A 1 223 ? 10.82 31.484 -10.359 1 98.06 223 MET A CA 1
ATOM 1744 C C . MET A 1 223 ? 11.68 30.328 -10.836 1 98.06 223 MET A C 1
ATOM 1746 O O . MET A 1 223 ? 12.711 30.531 -11.477 1 98.06 223 MET A O 1
ATOM 1750 N N . CYS A 1 224 ? 11.273 29.109 -10.539 1 98.31 224 CYS A N 1
ATOM 1751 C CA . CYS A 1 224 ? 12.023 27.922 -10.93 1 98.31 224 CYS A CA 1
ATOM 1752 C C . CYS A 1 224 ? 11.938 27.688 -12.43 1 98.31 224 CYS A C 1
ATOM 1754 O O . CYS A 1 224 ? 12.945 27.391 -13.078 1 98.31 224 CYS A O 1
ATOM 1756 N N . LYS A 1 225 ? 10.766 27.844 -12.945 1 96.69 225 LYS A N 1
ATOM 1757 C CA . LYS A 1 225 ? 10.531 27.625 -14.367 1 96.69 225 LYS A CA 1
ATOM 1758 C C . LYS A 1 225 ? 11.414 28.531 -15.219 1 96.69 225 LYS A C 1
ATOM 1760 O O . LYS A 1 225 ? 11.961 28.109 -16.234 1 96.69 225 LYS A O 1
ATOM 1765 N N . THR A 1 226 ? 11.539 29.766 -14.836 1 94.88 226 THR A N 1
ATOM 1766 C CA . THR A 1 226 ? 12.32 30.734 -15.578 1 94.88 226 THR A CA 1
ATOM 1767 C C . THR A 1 226 ? 13.797 30.359 -15.594 1 94.88 226 THR A C 1
ATOM 1769 O O . THR A 1 226 ? 14.562 30.812 -16.453 1 94.88 226 THR A O 1
ATOM 1772 N N . ARG A 1 227 ? 14.148 29.5 -14.734 1 95.25 227 ARG A N 1
ATOM 1773 C CA . ARG A 1 227 ? 15.547 29.094 -14.617 1 95.25 227 ARG A CA 1
ATOM 1774 C C . ARG A 1 227 ? 15.727 27.625 -15.031 1 95.25 227 ARG A C 1
ATOM 1776 O O . ARG A 1 227 ? 16.812 27.078 -14.898 1 95.25 227 ARG A O 1
ATOM 1783 N N . GLY A 1 228 ? 14.625 26.969 -15.414 1 95.5 228 GLY A N 1
ATOM 1784 C CA . GLY A 1 228 ? 14.672 25.578 -15.852 1 95.5 228 GLY A CA 1
ATOM 1785 C C . GLY A 1 228 ? 14.859 24.594 -14.703 1 95.5 228 GLY A C 1
ATOM 1786 O O . GLY A 1 228 ? 15.398 23.5 -14.891 1 95.5 228 GLY A O 1
ATOM 1787 N N . ILE A 1 229 ? 14.531 24.969 -13.484 1 97.69 229 ILE A N 1
ATOM 1788 C CA . ILE A 1 229 ? 14.672 24.141 -12.297 1 97.69 229 ILE A CA 1
ATOM 1789 C C . ILE A 1 229 ? 13.398 23.328 -12.07 1 97.69 229 ILE A C 1
ATOM 1791 O O . ILE A 1 229 ? 12.312 23.891 -11.945 1 97.69 229 ILE A O 1
ATOM 1795 N N . PRO A 1 230 ? 13.453 21.938 -12.039 1 98.19 230 PRO A N 1
ATOM 1796 C CA . PRO A 1 230 ? 12.266 21.141 -11.75 1 98.19 230 PRO A CA 1
ATOM 1797 C C . PRO A 1 230 ? 11.742 21.359 -10.328 1 98.19 230 PRO A C 1
ATOM 1799 O O . PRO A 1 230 ? 12.523 21.531 -9.398 1 98.19 230 PRO A O 1
ATOM 1802 N N . VAL A 1 231 ? 10.406 21.281 -10.172 1 98.81 231 VAL A N 1
ATOM 1803 C CA . VAL A 1 231 ? 9.789 21.5 -8.867 1 98.81 231 VAL A CA 1
ATOM 1804 C C . VAL A 1 231 ? 8.891 20.328 -8.516 1 98.81 231 VAL A C 1
ATOM 1806 O O . VAL A 1 231 ? 8.039 19.922 -9.312 1 98.81 231 VAL A O 1
ATOM 1809 N N . LEU A 1 232 ? 9.102 19.703 -7.383 1 98.94 232 LEU A N 1
ATOM 1810 C CA . LEU A 1 232 ? 8.203 18.734 -6.746 1 98.94 232 LEU A CA 1
ATOM 1811 C C . LEU A 1 232 ? 7.402 19.391 -5.633 1 98.94 232 LEU A C 1
ATOM 1813 O O . LEU A 1 232 ? 7.969 19.859 -4.645 1 98.94 232 LEU A O 1
ATOM 1817 N N . VAL A 1 233 ? 6.098 19.438 -5.77 1 98.94 233 VAL A N 1
ATOM 1818 C CA . VAL A 1 233 ? 5.234 20.047 -4.762 1 98.94 233 VAL A CA 1
ATOM 1819 C C . VAL A 1 233 ? 4.562 18.953 -3.934 1 98.94 233 VAL A C 1
ATOM 1821 O O . VAL A 1 233 ? 3.842 18.109 -4.477 1 98.94 233 VAL A O 1
ATOM 1824 N N . ASP A 1 234 ? 4.867 18.953 -2.684 1 98.81 234 ASP A N 1
ATOM 1825 C CA . ASP A 1 234 ? 4.113 18.141 -1.733 1 98.81 234 ASP A CA 1
ATOM 1826 C C . ASP A 1 234 ? 2.775 18.797 -1.395 1 98.81 234 ASP A C 1
ATOM 1828 O O . ASP A 1 234 ? 2.701 19.656 -0.51 1 98.81 234 ASP A O 1
ATOM 1832 N N . GLY A 1 235 ? 1.766 18.344 -2.084 1 98.81 235 GLY A N 1
ATOM 1833 C CA . GLY A 1 235 ? 0.418 18.859 -1.869 1 98.81 235 GLY A CA 1
ATOM 1834 C C . GLY A 1 235 ? -0.443 17.922 -1.042 1 98.81 235 GLY A C 1
ATOM 1835 O O . GLY A 1 235 ? -1.654 17.828 -1.254 1 98.81 235 GLY A O 1
ATOM 1836 N N . ALA A 1 236 ? 0.116 17.172 -0.095 1 98.5 236 ALA A N 1
ATOM 1837 C CA . ALA A 1 236 ? -0.592 16.156 0.683 1 98.5 236 ALA A CA 1
ATOM 1838 C C . ALA A 1 236 ? -1.86 16.734 1.307 1 98.5 236 ALA A C 1
ATOM 1840 O O . ALA A 1 236 ? -2.863 16.031 1.447 1 98.5 236 ALA A O 1
ATOM 1841 N N . HIS A 1 237 ? -1.844 18.016 1.616 1 98.69 237 HIS A N 1
ATOM 1842 C CA . HIS A 1 237 ? -2.953 18.656 2.314 1 98.69 237 HIS A CA 1
ATOM 1843 C C . HIS A 1 237 ? -3.787 19.516 1.362 1 98.69 237 HIS A C 1
ATOM 1845 O O . HIS A 1 237 ? -4.723 20.188 1.789 1 98.69 237 HIS A O 1
ATOM 1851 N N . ALA A 1 238 ? -3.512 19.5 0.067 1 98.75 238 ALA A N 1
ATOM 1852 C CA . ALA A 1 238 ? -4.062 20.531 -0.8 1 98.75 238 ALA A CA 1
ATOM 1853 C C . ALA A 1 238 ? -5.434 20.141 -1.332 1 98.75 238 ALA A C 1
ATOM 1855 O O . ALA A 1 238 ? -6.402 20.891 -1.2 1 98.75 238 ALA A O 1
ATOM 1856 N N . ILE A 1 239 ? -5.555 18.938 -1.945 1 98.62 239 ILE A N 1
ATOM 1857 C CA . ILE A 1 239 ? -6.805 18.547 -2.592 1 98.62 239 ILE A CA 1
ATOM 1858 C C . ILE A 1 239 ? -7.918 18.453 -1.551 1 98.62 239 ILE A C 1
ATOM 1860 O O . ILE A 1 239 ? -7.73 17.875 -0.479 1 98.62 239 ILE A O 1
ATOM 1864 N N . GLY A 1 240 ? -9.016 19.094 -1.821 1 98.25 240 GLY A N 1
ATOM 1865 C CA . GLY A 1 240 ? -10.156 19.094 -0.915 1 98.25 240 GLY A CA 1
ATOM 1866 C C . GLY A 1 240 ? -10.094 20.203 0.11 1 98.25 240 GLY A C 1
ATOM 1867 O O . GLY A 1 240 ? -11.109 20.547 0.726 1 98.25 240 GLY A O 1
ATOM 1868 N N . GLN A 1 241 ? -8.891 20.797 0.377 1 98.62 241 GLN A N 1
ATOM 1869 C CA . GLN A 1 241 ? -8.742 21.891 1.339 1 98.62 241 GLN A CA 1
ATOM 1870 C C . GLN A 1 241 ? -8.742 23.25 0.639 1 98.62 241 GLN A C 1
ATOM 1872 O O . GLN A 1 241 ? -9.305 24.219 1.153 1 98.62 241 GLN A O 1
ATOM 1877 N N . ILE A 1 242 ? -8.055 23.328 -0.545 1 98.25 242 ILE A N 1
ATOM 1878 C CA . ILE A 1 242 ? -8.047 24.516 -1.377 1 98.25 242 ILE A CA 1
ATOM 1879 C C . ILE A 1 242 ? -8.32 24.141 -2.832 1 98.25 242 ILE A C 1
ATOM 1881 O O . ILE A 1 242 ? -8.125 22.984 -3.225 1 98.25 242 ILE A O 1
ATOM 1885 N N . PRO A 1 243 ? -8.828 25.125 -3.613 1 97.31 243 PRO A N 1
ATOM 1886 C CA . PRO A 1 243 ? -8.953 24.844 -5.043 1 97.31 243 PRO A CA 1
ATOM 1887 C C . PRO A 1 243 ? -7.609 24.5 -5.691 1 97.31 243 PRO A C 1
ATOM 1889 O O . PRO A 1 243 ? -6.59 25.109 -5.375 1 97.31 243 PRO A O 1
ATOM 1892 N N . LEU A 1 244 ? -7.574 23.5 -6.551 1 98.19 244 LEU A N 1
ATOM 1893 C CA . LEU A 1 244 ? -6.344 23.016 -7.168 1 98.19 244 LEU A CA 1
ATOM 1894 C C . LEU A 1 244 ? -6.496 22.922 -8.688 1 98.19 244 LEU A C 1
ATOM 1896 O O . LEU A 1 244 ? -7.391 22.25 -9.188 1 98.19 244 LEU A O 1
ATOM 1900 N N . ASN A 1 245 ? -5.766 23.656 -9.43 1 98.56 245 ASN A N 1
ATOM 1901 C CA . ASN A 1 245 ? -5.68 23.656 -10.883 1 98.56 245 ASN A CA 1
ATOM 1902 C C . ASN A 1 245 ? -4.242 23.453 -11.359 1 98.56 245 ASN A C 1
ATOM 1904 O O . ASN A 1 245 ? -3.461 24.406 -11.406 1 98.56 245 ASN A O 1
ATOM 1908 N N . LEU A 1 246 ? -3.947 22.25 -11.812 1 98.69 246 LEU A N 1
ATOM 1909 C CA . LEU A 1 246 ? -2.562 21.906 -12.102 1 98.69 246 LEU A CA 1
ATOM 1910 C C . LEU A 1 246 ? -2.145 22.422 -13.469 1 98.69 246 LEU A C 1
ATOM 1912 O O . LEU A 1 246 ? -0.951 22.562 -13.75 1 98.69 246 LEU A O 1
ATOM 1916 N N . THR A 1 247 ? -3.078 22.688 -14.328 1 97.81 247 THR A N 1
ATOM 1917 C CA . THR A 1 247 ? -2.762 23.312 -15.602 1 97.81 247 THR A CA 1
ATOM 1918 C C . THR A 1 247 ? -2.27 24.75 -15.391 1 97.81 247 THR A C 1
ATOM 1920 O O . THR A 1 247 ? -1.386 25.219 -16.109 1 97.81 247 THR A O 1
ATOM 1923 N N . ASP A 1 248 ? -2.914 25.391 -14.406 1 97.88 248 ASP A N 1
ATOM 1924 C CA . ASP A 1 248 ? -2.516 26.75 -14.07 1 97.88 248 ASP A CA 1
ATOM 1925 C C . ASP A 1 248 ? -1.208 26.766 -13.281 1 97.88 248 ASP A C 1
ATOM 1927 O O . ASP A 1 248 ? -0.327 27.594 -13.539 1 97.88 248 ASP A O 1
ATOM 1931 N N . LEU A 1 249 ? -1.078 25.891 -12.305 1 98.12 249 LEU A N 1
ATOM 1932 C CA . LEU A 1 249 ? 0.069 25.844 -11.406 1 98.12 249 LEU A CA 1
ATOM 1933 C C . LEU A 1 249 ? 1.312 25.344 -12.133 1 98.12 249 LEU A C 1
ATOM 1935 O O . LEU A 1 249 ? 2.414 25.844 -11.906 1 98.12 249 LEU A O 1
ATOM 1939 N N . GLN A 1 250 ? 1.25 24.281 -12.93 1 97.5 250 GLN A N 1
ATOM 1940 C CA . GLN A 1 250 ? 2.223 23.672 -13.828 1 97.5 250 GLN A CA 1
ATOM 1941 C C . GLN A 1 250 ? 3.48 23.25 -13.07 1 97.5 250 GLN A C 1
ATOM 1943 O O . GLN A 1 250 ? 4.598 23.562 -13.492 1 97.5 250 GLN A O 1
ATOM 1948 N N . PRO A 1 251 ? 3.404 22.672 -11.945 1 98.62 251 PRO A N 1
ATOM 1949 C CA . PRO A 1 251 ? 4.59 22.047 -11.359 1 98.62 251 PRO A CA 1
ATOM 1950 C C . PRO A 1 251 ? 5.121 20.891 -12.211 1 98.62 251 PRO A C 1
ATOM 1952 O O . PRO A 1 251 ? 4.43 20.406 -13.109 1 98.62 251 PRO A O 1
ATOM 1955 N N . ASP A 1 252 ? 6.387 20.516 -12.031 1 98.69 252 ASP A N 1
ATOM 1956 C CA . ASP A 1 252 ? 6.871 19.328 -12.711 1 98.69 252 ASP A CA 1
ATOM 1957 C C . ASP A 1 252 ? 6.242 18.062 -12.117 1 98.69 252 ASP A C 1
ATOM 1959 O O . ASP A 1 252 ? 5.883 17.141 -12.852 1 98.69 252 ASP A O 1
ATOM 1963 N N . PHE A 1 253 ? 6.145 18.047 -10.828 1 98.88 253 PHE A N 1
ATOM 1964 C CA . PHE A 1 253 ? 5.523 16.953 -10.086 1 98.88 253 PHE A CA 1
ATOM 1965 C C . PHE A 1 253 ? 4.656 17.5 -8.961 1 98.88 253 PHE A C 1
ATOM 1967 O O . PHE A 1 253 ? 5.004 18.484 -8.32 1 98.88 253 PHE A O 1
ATOM 1974 N N . TYR A 1 254 ? 3.518 16.891 -8.703 1 98.94 254 TYR A N 1
ATOM 1975 C CA . TYR A 1 254 ? 2.607 17.25 -7.617 1 98.94 254 TYR A CA 1
ATOM 1976 C C . TYR A 1 254 ? 1.978 16 -7.008 1 98.94 254 TYR A C 1
ATOM 1978 O O . TYR A 1 254 ? 1.523 15.109 -7.73 1 98.94 254 TYR A O 1
ATOM 1986 N N . VAL A 1 255 ? 2.004 15.859 -5.707 1 98.88 255 VAL A N 1
ATOM 1987 C CA . VAL A 1 255 ? 1.346 14.75 -5.02 1 98.88 255 VAL A CA 1
ATOM 1988 C C . VAL A 1 255 ? 0.266 15.289 -4.086 1 98.88 255 VAL A C 1
ATOM 1990 O O . VAL A 1 255 ? 0.379 16.406 -3.576 1 98.88 255 VAL A O 1
ATOM 1993 N N . SER A 1 256 ? -0.795 14.5 -3.854 1 98.81 256 SER A N 1
ATOM 1994 C CA . SER A 1 256 ? -1.797 14.906 -2.873 1 98.81 256 SER A CA 1
ATOM 1995 C C . SER A 1 256 ? -2.58 13.703 -2.355 1 98.81 256 SER A C 1
ATOM 1997 O O . SER A 1 256 ? -2.752 12.711 -3.07 1 98.81 256 SER A O 1
ATOM 1999 N N . ASN A 1 257 ? -3.035 13.75 -1.123 1 98.62 257 ASN A N 1
ATOM 2000 C CA . ASN A 1 257 ? -3.777 12.68 -0.469 1 98.62 257 ASN A CA 1
ATOM 2001 C C . ASN A 1 257 ? -5.285 12.867 -0.611 1 98.62 257 ASN A C 1
ATOM 2003 O O . ASN A 1 257 ? -5.824 13.906 -0.21 1 98.62 257 ASN A O 1
ATOM 2007 N N . PHE A 1 258 ? -5.953 11.82 -1.055 1 98.38 258 PHE A N 1
ATOM 2008 C CA . PHE A 1 258 ? -7.414 11.859 -1.042 1 98.38 258 PHE A CA 1
ATOM 2009 C C . PHE A 1 258 ? -7.949 11.594 0.36 1 98.38 258 PHE A C 1
ATOM 2011 O O . PHE A 1 258 ? -9.039 12.055 0.708 1 98.38 258 PHE A O 1
ATOM 2018 N N . HIS A 1 259 ? -7.199 10.859 1.222 1 95.75 259 HIS A N 1
ATOM 2019 C CA . HIS A 1 259 ? -7.723 10.352 2.486 1 95.75 259 HIS A CA 1
ATOM 2020 C C . HIS A 1 259 ? -7.68 11.43 3.568 1 95.75 259 HIS A C 1
ATOM 2022 O O . HIS A 1 259 ? -8.039 11.172 4.719 1 95.75 259 HIS A O 1
ATOM 2028 N N . LYS A 1 260 ? -7.211 12.609 3.244 1 96.44 260 LYS A N 1
ATOM 2029 C CA . LYS A 1 260 ? -7.285 13.727 4.18 1 96.44 260 LYS A CA 1
ATOM 2030 C C . LYS A 1 260 ? -8.516 14.586 3.91 1 96.44 260 LYS A C 1
ATOM 2032 O O . LYS A 1 260 ? -9.641 14.18 4.207 1 96.44 260 LYS A O 1
ATOM 2037 N N . TRP A 1 261 ? -8.461 15.586 3.111 1 98.31 261 TRP A N 1
ATOM 2038 C CA . TRP A 1 261 ? -9.508 16.609 3.021 1 98.31 261 TRP A CA 1
ATOM 2039 C C . TRP A 1 261 ? -10.57 16.203 2 1 98.31 261 TRP A C 1
ATOM 2041 O O . TRP A 1 261 ? -11.656 16.781 1.97 1 98.31 261 TRP A O 1
ATOM 2051 N N . MET A 1 262 ? -10.289 15.18 1.192 1 97.75 262 MET A N 1
ATOM 2052 C CA . MET A 1 262 ? -11.273 14.664 0.247 1 97.75 262 MET A CA 1
ATOM 2053 C C . MET A 1 262 ? -12.102 13.547 0.874 1 97.75 262 MET A C 1
ATOM 2055 O O . MET A 1 262 ? -13 13 0.236 1 97.75 262 MET A O 1
ATOM 2059 N N . LEU A 1 263 ? -11.789 13.148 2.07 1 97.5 263 LEU A N 1
ATOM 2060 C CA . LEU A 1 263 ? -12.609 12.273 2.9 1 97.5 263 LEU A CA 1
ATOM 2061 C C . LEU A 1 263 ? -12.688 10.875 2.301 1 97.5 263 LEU A C 1
ATOM 2063 O O . LEU A 1 263 ? -13.703 10.188 2.453 1 97.5 263 LEU A O 1
ATOM 2067 N N . SER A 1 264 ? -11.711 10.484 1.506 1 97.25 264 SER A N 1
ATOM 2068 C CA . SER A 1 264 ? -11.625 9.133 0.977 1 97.25 264 SER A CA 1
ATOM 2069 C C . SER A 1 264 ? -11.102 8.156 2.029 1 97.25 264 SER A C 1
ATOM 2071 O O . SER A 1 264 ? -10.617 8.578 3.086 1 97.25 264 SER A O 1
ATOM 2073 N N . PRO A 1 265 ? -11.266 6.824 1.762 1 96.56 265 PRO A N 1
ATOM 2074 C CA . PRO A 1 265 ? -10.57 5.871 2.627 1 96.56 265 PRO A CA 1
ATOM 2075 C C . PRO A 1 265 ? -9.055 6.043 2.59 1 96.56 265 PRO A C 1
ATOM 2077 O O . PRO A 1 265 ? -8.516 6.633 1.649 1 96.56 265 PRO A O 1
ATOM 2080 N N . LYS A 1 266 ? -8.391 5.613 3.672 1 96.5 266 LYS A N 1
ATOM 2081 C CA . LYS A 1 266 ? -6.934 5.645 3.691 1 96.5 266 LYS A CA 1
ATOM 2082 C C . LYS A 1 266 ? -6.352 4.812 2.549 1 96.5 266 LYS A C 1
ATOM 2084 O O . LYS A 1 266 ? -6.973 3.85 2.096 1 96.5 266 LYS A O 1
ATOM 2089 N N . SER A 1 267 ? -5.211 5.129 2.051 1 95.62 267 SER A N 1
ATOM 2090 C CA . SER A 1 267 ? -4.449 4.496 0.979 1 95.62 267 SER A CA 1
ATOM 2091 C C . SER A 1 267 ? -4.941 4.949 -0.391 1 95.62 267 SER A C 1
ATOM 2093 O O . SER A 1 267 ? -5.191 4.121 -1.271 1 95.62 267 SER A O 1
ATOM 2095 N N . ALA A 1 268 ? -5.113 6.207 -0.545 1 96.94 268 ALA A N 1
ATOM 2096 C CA . ALA A 1 268 ? -5.52 6.793 -1.82 1 96.94 268 ALA A CA 1
ATOM 2097 C C . ALA A 1 268 ? -4.898 8.172 -2.01 1 96.94 268 ALA A C 1
ATOM 2099 O O . ALA A 1 268 ? -5.09 9.07 -1.18 1 96.94 268 ALA A O 1
ATOM 2100 N N . ALA A 1 269 ? -4.141 8.328 -3.004 1 98.56 269 ALA A N 1
ATOM 2101 C CA . ALA A 1 269 ? -3.459 9.562 -3.383 1 98.56 269 ALA A CA 1
ATOM 2102 C C . ALA A 1 269 ? -3.158 9.586 -4.879 1 98.56 269 ALA A C 1
ATOM 2104 O O . ALA A 1 269 ? -3.457 8.633 -5.594 1 98.56 269 ALA A O 1
ATOM 2105 N N . PHE A 1 270 ? -2.723 10.703 -5.383 1 98.75 270 PHE A N 1
ATOM 2106 C CA . PHE A 1 270 ? -2.289 10.742 -6.773 1 98.75 270 PHE A CA 1
ATOM 2107 C C . PHE A 1 270 ? -0.945 11.445 -6.906 1 98.75 270 PHE A C 1
ATOM 2109 O O . PHE A 1 270 ? -0.544 12.203 -6.02 1 98.75 270 PHE A O 1
ATOM 2116 N N . LEU A 1 271 ? -0.223 11.117 -7.906 1 98.88 271 LEU A N 1
ATOM 2117 C CA . LEU A 1 271 ? 0.991 11.773 -8.383 1 98.88 271 LEU A CA 1
ATOM 2118 C C . LEU A 1 271 ? 0.782 12.359 -9.773 1 98.88 271 LEU A C 1
ATOM 2120 O O . LEU A 1 271 ? 0.379 11.656 -10.695 1 98.88 271 LEU A O 1
ATOM 2124 N N . TYR A 1 272 ? 0.91 13.641 -9.859 1 98.81 272 TYR A N 1
ATOM 2125 C CA . TYR A 1 272 ? 0.896 14.367 -11.125 1 98.81 272 TYR A CA 1
ATOM 2126 C C . TYR A 1 272 ? 2.305 14.5 -11.695 1 98.81 272 TYR A C 1
ATOM 2128 O O . TYR A 1 272 ? 3.23 14.898 -10.984 1 98.81 272 TYR A O 1
ATOM 2136 N N . ILE A 1 273 ? 2.49 14.117 -12.906 1 98.75 273 ILE A N 1
ATOM 2137 C CA . ILE A 1 273 ? 3.719 14.281 -13.672 1 98.75 273 ILE A CA 1
ATOM 2138 C C . ILE A 1 273 ? 3.445 15.148 -14.898 1 98.75 273 ILE A C 1
ATOM 2140 O O . ILE A 1 273 ? 2.744 14.719 -15.828 1 98.75 273 ILE A O 1
ATOM 2144 N N . ARG A 1 274 ? 4.004 16.297 -14.969 1 98.12 274 ARG A N 1
ATOM 2145 C CA . ARG A 1 274 ? 3.676 17.266 -16.016 1 98.12 274 ARG A CA 1
ATOM 2146 C C . ARG A 1 274 ? 4.016 16.719 -17.391 1 98.12 274 ARG A C 1
ATOM 2148 O O . ARG A 1 274 ? 3.221 16.844 -18.328 1 98.12 274 ARG A O 1
ATOM 2155 N N . GLU A 1 275 ? 5.207 16.109 -17.516 1 97.06 275 GLU A N 1
ATOM 2156 C CA . GLU A 1 275 ? 5.688 15.555 -18.781 1 97.06 275 GLU A CA 1
ATOM 2157 C C . GLU A 1 275 ? 6.117 14.102 -18.625 1 97.06 275 GLU A C 1
ATOM 2159 O O . GLU A 1 275 ? 7.312 13.797 -18.641 1 97.06 275 GLU A O 1
ATOM 2164 N N . PRO A 1 276 ? 5.141 13.211 -18.609 1 95.62 276 PRO A N 1
ATOM 2165 C CA . PRO A 1 276 ? 5.484 11.805 -18.375 1 95.62 276 PRO A CA 1
ATOM 2166 C C . PRO A 1 276 ? 6.324 11.203 -19.5 1 95.62 276 PRO A C 1
ATOM 2168 O O . PRO A 1 276 ? 6.988 10.188 -19.312 1 95.62 276 PRO A O 1
ATOM 2171 N N . SER A 1 277 ? 6.332 11.773 -20.703 1 92.5 277 SER A N 1
ATOM 2172 C CA . SER A 1 277 ? 7.16 11.297 -21.812 1 92.5 277 SER A CA 1
ATOM 2173 C C . SER A 1 277 ? 8.617 11.727 -21.641 1 92.5 277 SER A C 1
ATOM 2175 O O . SER A 1 277 ? 9.523 11.102 -22.188 1 92.5 277 SER A O 1
ATOM 2177 N N . LYS A 1 278 ? 8.781 12.766 -20.906 1 92.31 278 LYS A N 1
ATOM 2178 C CA . LYS A 1 278 ? 10.117 13.312 -20.688 1 92.31 278 LYS A CA 1
ATOM 2179 C C . LYS A 1 278 ? 10.766 12.703 -19.453 1 92.31 278 LYS A C 1
ATOM 2181 O O . LYS A 1 278 ? 11.961 12.406 -19.453 1 92.31 278 LYS A O 1
ATOM 2186 N N . TYR A 1 279 ? 9.945 12.617 -18.406 1 90.5 279 TYR A N 1
ATOM 2187 C CA . TYR A 1 279 ? 10.445 12.109 -17.125 1 90.5 279 TYR A CA 1
ATOM 2188 C C . TYR A 1 279 ? 9.953 10.688 -16.875 1 90.5 279 TYR A C 1
ATOM 2190 O O . TYR A 1 279 ? 8.758 10.461 -16.688 1 90.5 279 TYR A O 1
ATOM 2198 N N . THR A 1 280 ? 10.883 9.719 -16.891 1 92 280 THR A N 1
ATOM 2199 C CA . THR A 1 280 ? 10.5 8.359 -16.516 1 92 280 THR A CA 1
ATOM 2200 C C . THR A 1 280 ? 10.469 8.211 -15 1 92 280 THR A C 1
ATOM 2202 O O . THR A 1 280 ? 11.508 7.973 -14.375 1 92 280 THR A O 1
ATOM 2205 N N . ILE A 1 281 ? 9.328 8.422 -14.398 1 97.12 281 ILE A N 1
ATOM 2206 C CA . ILE A 1 281 ? 9.117 8.211 -12.977 1 97.12 281 ILE A CA 1
ATOM 2207 C C . ILE A 1 281 ? 8.508 6.836 -12.734 1 97.12 281 ILE A C 1
ATOM 2209 O O . ILE A 1 281 ? 7.496 6.484 -13.352 1 97.12 281 ILE A O 1
ATOM 2213 N N . ARG A 1 282 ? 9.094 6.027 -11.922 1 96.75 282 ARG A N 1
ATOM 2214 C CA . ARG A 1 282 ? 8.648 4.66 -11.672 1 96.75 282 ARG A CA 1
ATOM 2215 C C . ARG A 1 282 ? 8.023 4.531 -10.289 1 96.75 282 ARG A C 1
ATOM 2217 O O . ARG A 1 282 ? 8.391 5.258 -9.367 1 96.75 282 ARG A O 1
ATOM 2224 N N . PRO A 1 283 ? 7.02 3.639 -10.141 1 97.5 283 PRO A N 1
ATOM 2225 C CA . PRO A 1 283 ? 6.453 3.389 -8.812 1 97.5 283 PRO A CA 1
ATOM 2226 C C . PRO A 1 283 ? 7.465 2.785 -7.844 1 97.5 283 PRO A C 1
ATOM 2228 O O . PRO A 1 283 ? 8.555 2.379 -8.258 1 97.5 283 PRO A O 1
ATOM 2231 N N . THR A 1 284 ? 7.066 2.777 -6.555 1 97.06 284 THR A N 1
ATOM 2232 C CA . THR A 1 284 ? 7.969 2.299 -5.512 1 97.06 284 THR A CA 1
ATOM 2233 C C . THR A 1 284 ? 8.109 0.781 -5.57 1 97.06 284 THR A C 1
ATOM 2235 O O . THR A 1 284 ? 9.078 0.221 -5.055 1 97.06 284 THR A O 1
ATOM 2238 N N . VAL A 1 285 ? 7.152 0.124 -6.164 1 97.31 285 VAL A N 1
ATOM 2239 C CA . VAL A 1 285 ? 7.184 -1.32 -6.371 1 97.31 285 VAL A CA 1
ATOM 2240 C C . VAL A 1 285 ? 7.094 -1.634 -7.863 1 97.31 285 VAL A C 1
ATOM 2242 O O . VAL A 1 285 ? 6.184 -1.161 -8.547 1 97.31 285 VAL A O 1
ATOM 2245 N N . ILE A 1 286 ? 8.023 -2.4 -8.367 1 95.19 286 ILE A N 1
ATOM 2246 C CA . ILE A 1 286 ? 8.07 -2.758 -9.781 1 95.19 286 ILE A CA 1
ATOM 2247 C C . ILE A 1 286 ? 7.293 -4.047 -10.016 1 95.19 286 ILE A C 1
ATOM 2249 O O . ILE A 1 286 ? 7.523 -5.055 -9.336 1 95.19 286 ILE A O 1
ATOM 2253 N N . SER A 1 287 ? 6.359 -3.953 -10.93 1 93.94 287 SER A N 1
ATOM 2254 C CA . SER A 1 287 ? 5.504 -5.098 -11.227 1 93.94 287 SER A CA 1
ATOM 2255 C C . SER A 1 287 ? 5.281 -5.242 -12.727 1 93.94 287 SER A C 1
ATOM 2257 O O . SER A 1 287 ? 6.113 -4.812 -13.531 1 93.94 287 SER A O 1
ATOM 2259 N N . HIS A 1 288 ? 4.195 -5.832 -13.172 1 92.19 288 HIS A N 1
ATOM 2260 C CA . HIS A 1 288 ? 3.979 -6.328 -14.523 1 92.19 288 HIS A CA 1
ATOM 2261 C C . HIS A 1 288 ? 3.918 -5.184 -15.531 1 92.19 288 HIS A C 1
ATOM 2263 O O . HIS A 1 288 ? 4.242 -5.363 -16.703 1 92.19 288 HIS A O 1
ATOM 2269 N N . GLY A 1 289 ? 3.59 -3.998 -15.148 1 93.75 289 GLY A N 1
ATOM 2270 C CA . GLY A 1 289 ? 3.426 -2.879 -16.062 1 93.75 289 GLY A CA 1
ATOM 2271 C C . GLY A 1 289 ? 4.742 -2.238 -16.469 1 93.75 289 GLY A C 1
ATOM 2272 O O . GLY A 1 289 ? 4.766 -1.323 -17.281 1 93.75 289 GLY A O 1
ATOM 2273 N N . PHE A 1 290 ? 5.852 -2.834 -15.992 1 94.94 290 PHE A N 1
ATOM 2274 C CA . PHE A 1 290 ? 7.176 -2.244 -16.172 1 94.94 290 PHE A CA 1
ATOM 2275 C C . PHE A 1 290 ? 7.484 -2.047 -17.656 1 94.94 290 PHE A C 1
ATOM 2277 O O . PHE A 1 290 ? 7.387 -2.988 -18.438 1 94.94 290 PHE A O 1
ATOM 2284 N N . GLY A 1 291 ? 7.812 -0.833 -18.031 1 93.69 291 GLY A N 1
ATOM 2285 C CA . GLY A 1 291 ? 8.32 -0.542 -19.359 1 93.69 291 GLY A CA 1
ATOM 2286 C C . GLY A 1 291 ? 7.219 -0.194 -20.359 1 93.69 291 GLY A C 1
ATOM 2287 O O . GLY A 1 291 ? 7.492 0.041 -21.531 1 93.69 291 GLY A O 1
ATOM 2288 N N . HIS A 1 292 ? 5.977 -0.06 -19.844 1 94.75 292 HIS A N 1
ATOM 2289 C CA . HIS A 1 292 ? 4.883 0.117 -20.797 1 94.75 292 HIS A CA 1
ATOM 2290 C C . HIS A 1 292 ? 4.18 1.452 -20.578 1 94.75 292 HIS A C 1
ATOM 2292 O O . HIS A 1 292 ? 3.029 1.625 -21 1 94.75 292 HIS A O 1
ATOM 2298 N N . GLY A 1 293 ? 4.875 2.352 -19.859 1 94.88 293 GLY A N 1
ATOM 2299 C CA . GLY A 1 293 ? 4.305 3.668 -19.625 1 94.88 293 GLY A CA 1
ATOM 2300 C C . GLY A 1 293 ? 3.938 3.902 -18.172 1 94.88 293 GLY A C 1
ATOM 2301 O O . GLY A 1 293 ? 3.842 2.953 -17.391 1 94.88 293 GLY A O 1
ATOM 2302 N N . THR A 1 294 ? 3.68 5.18 -17.844 1 95.88 294 THR A N 1
ATOM 2303 C CA . THR A 1 294 ? 3.498 5.594 -16.453 1 95.88 294 THR A CA 1
ATOM 2304 C C . THR A 1 294 ? 2.26 4.938 -15.852 1 95.88 294 THR A C 1
ATOM 2306 O O . THR A 1 294 ? 2.336 4.312 -14.789 1 95.88 294 THR A O 1
ATOM 2309 N N . PHE A 1 295 ? 1.094 5.07 -16.547 1 96.62 295 PHE A N 1
ATOM 2310 C CA . PHE A 1 295 ? -0.138 4.512 -16 1 96.62 295 PHE A CA 1
ATOM 2311 C C . PHE A 1 295 ? -0.027 3 -15.852 1 96.62 295 PHE A C 1
ATOM 2313 O O . PHE A 1 295 ? -0.411 2.445 -14.812 1 96.62 295 PHE A O 1
ATOM 2320 N N . ALA A 1 296 ? 0.521 2.354 -16.828 1 96.19 296 ALA A N 1
ATOM 2321 C CA . ALA A 1 296 ? 0.668 0.902 -16.781 1 96.19 296 ALA A CA 1
ATOM 2322 C C . ALA A 1 296 ? 1.557 0.482 -15.609 1 96.19 296 ALA A C 1
ATOM 2324 O O . ALA A 1 296 ? 1.254 -0.486 -14.906 1 96.19 296 ALA A O 1
ATOM 2325 N N . GLU A 1 297 ? 2.625 1.17 -15.422 1 96.5 297 GLU A N 1
ATOM 2326 C CA . GLU A 1 297 ? 3.559 0.816 -14.359 1 96.5 297 GLU A CA 1
ATOM 2327 C C . GLU A 1 297 ? 2.939 1.045 -12.984 1 96.5 297 GLU A C 1
ATOM 2329 O O . GLU A 1 297 ? 3.197 0.286 -12.047 1 96.5 297 GLU A O 1
ATOM 2334 N N . PHE A 1 298 ? 2.133 2.111 -12.867 1 97.06 298 PHE A N 1
ATOM 2335 C CA . PHE A 1 298 ? 1.554 2.459 -11.578 1 97.06 298 PHE A CA 1
ATOM 2336 C C . PHE A 1 298 ? 0.242 1.716 -11.352 1 97.06 298 PHE A C 1
ATOM 2338 O O . PHE A 1 298 ? -0.291 1.707 -10.242 1 97.06 298 PHE A O 1
ATOM 2345 N N . ASN A 1 299 ? -0.322 1.09 -12.375 1 92 299 ASN A N 1
ATOM 2346 C CA . ASN A 1 299 ? -1.645 0.474 -12.344 1 92 299 ASN A CA 1
ATOM 2347 C C . ASN A 1 299 ? -1.697 -0.696 -11.367 1 92 299 ASN A C 1
ATOM 2349 O O . ASN A 1 299 ? -2.732 -0.945 -10.75 1 92 299 ASN A O 1
ATOM 2353 N N . LEU A 1 300 ? -0.682 -1.456 -11.336 1 89.62 300 LEU A N 1
ATOM 2354 C CA . LEU A 1 300 ? -0.617 -2.646 -10.5 1 89.62 300 LEU A CA 1
ATOM 2355 C C . LEU A 1 300 ? 0.774 -2.812 -9.898 1 89.62 300 LEU A C 1
ATOM 2357 O O . LEU A 1 300 ? 1.706 -3.236 -10.586 1 89.62 300 LEU A O 1
ATOM 2361 N N . ILE A 1 301 ? 0.811 -2.592 -8.641 1 92.62 301 ILE A N 1
ATOM 2362 C CA . ILE A 1 301 ? 2.09 -2.738 -7.953 1 92.62 301 ILE A CA 1
ATOM 2363 C C . ILE A 1 301 ? 2.064 -3.992 -7.082 1 92.62 301 ILE A C 1
ATOM 2365 O O . ILE A 1 301 ? 2.443 -3.949 -5.91 1 92.62 301 ILE A O 1
ATOM 2369 N N . GLY A 1 302 ? 1.555 -5.074 -7.707 1 92.31 302 GLY A N 1
ATOM 2370 C CA . GLY A 1 302 ? 1.351 -6.32 -6.98 1 92.31 302 GLY A CA 1
ATOM 2371 C C . GLY A 1 302 ? -0.064 -6.48 -6.457 1 92.31 302 GLY A C 1
ATOM 2372 O O . GLY A 1 302 ? -0.88 -5.562 -6.566 1 92.31 302 GLY A O 1
ATOM 2373 N N . THR A 1 303 ? -0.334 -7.684 -6.02 1 93.88 303 THR A N 1
ATOM 2374 C CA . THR A 1 303 ? -1.657 -7.934 -5.461 1 93.88 303 THR A CA 1
ATOM 2375 C C . THR A 1 303 ? -1.853 -7.156 -4.164 1 93.88 303 THR A C 1
ATOM 2377 O O . THR A 1 303 ? -1.107 -7.348 -3.201 1 93.88 303 THR A O 1
ATOM 2380 N N . MET A 1 304 ? -2.752 -6.23 -4.262 1 93.81 304 MET A N 1
ATOM 2381 C CA . MET A 1 304 ? -3.113 -5.395 -3.121 1 93.81 304 MET A CA 1
ATOM 2382 C C . MET A 1 304 ? -4.609 -5.09 -3.123 1 93.81 304 MET A C 1
ATOM 2384 O O . MET A 1 304 ? -5.324 -5.477 -4.047 1 93.81 304 MET A O 1
ATOM 2388 N N . ASP A 1 305 ? -5.039 -4.516 -2.014 1 95.94 305 ASP A N 1
ATOM 2389 C CA . ASP A 1 305 ? -6.383 -3.951 -1.951 1 95.94 305 ASP A CA 1
ATOM 2390 C C . ASP A 1 305 ? -6.441 -2.596 -2.652 1 95.94 305 ASP A C 1
ATOM 2392 O O . ASP A 1 305 ? -5.879 -1.613 -2.164 1 95.94 305 ASP A O 1
ATOM 2396 N N . TYR A 1 306 ? -7.156 -2.506 -3.779 1 96.5 306 TYR A N 1
ATOM 2397 C CA . TYR A 1 306 ? -7.246 -1.271 -4.551 1 96.5 306 TYR A CA 1
ATOM 2398 C C . TYR A 1 306 ? -8.586 -0.58 -4.316 1 96.5 306 TYR A C 1
ATOM 2400 O O . TYR A 1 306 ? -8.93 0.371 -5.023 1 96.5 306 TYR A O 1
ATOM 2408 N N . SER A 1 307 ? -9.344 -1.076 -3.311 1 96.44 307 SER A N 1
ATOM 2409 C CA . SER A 1 307 ? -10.703 -0.584 -3.098 1 96.44 307 SER A CA 1
ATOM 2410 C C . SER A 1 307 ? -10.703 0.894 -2.721 1 96.44 307 SER A C 1
ATOM 2412 O O . SER A 1 307 ? -11.625 1.629 -3.068 1 96.44 307 SER A O 1
ATOM 2414 N N . ALA A 1 308 ? -9.641 1.362 -2.025 1 97.12 308 ALA A N 1
ATOM 2415 C CA . ALA A 1 308 ? -9.57 2.775 -1.664 1 97.12 308 ALA A CA 1
ATOM 2416 C C . ALA A 1 308 ? -9.477 3.654 -2.908 1 97.12 308 ALA A C 1
ATOM 2418 O O . ALA A 1 308 ? -10.172 4.664 -3.018 1 97.12 308 ALA A O 1
ATOM 2419 N N . SER A 1 309 ? -8.594 3.258 -3.836 1 97 309 SER A N 1
ATOM 2420 C CA . SER A 1 309 ? -8.461 3.992 -5.09 1 97 309 SER A CA 1
ATOM 2421 C C . SER A 1 309 ? -9.758 3.965 -5.891 1 97 309 SER A C 1
ATOM 2423 O O . SER A 1 309 ? -10.156 4.98 -6.469 1 97 309 SER A O 1
ATOM 2425 N N . LEU A 1 310 ? -10.383 2.834 -5.863 1 97 310 LEU A N 1
ATOM 2426 C CA . LEU A 1 310 ? -11.609 2.67 -6.645 1 97 310 LEU A CA 1
ATOM 2427 C C . LEU A 1 310 ? -12.742 3.51 -6.062 1 97 310 LEU A C 1
ATOM 2429 O O . LEU A 1 310 ? -13.688 3.859 -6.77 1 97 310 LEU A O 1
ATOM 2433 N N . ALA A 1 311 ? -12.648 3.904 -4.809 1 96.38 311 ALA A N 1
ATOM 2434 C CA . ALA A 1 311 ? -13.695 4.664 -4.137 1 96.38 311 ALA A CA 1
ATOM 2435 C C . ALA A 1 311 ? -13.492 6.164 -4.316 1 96.38 311 ALA A C 1
ATOM 2437 O O . ALA A 1 311 ? -14.336 6.965 -3.922 1 96.38 311 ALA A O 1
ATOM 2438 N N . VAL A 1 312 ? -12.406 6.602 -4.926 1 97 312 VAL A N 1
ATOM 2439 C CA . VAL A 1 312 ? -12.031 8.008 -5.031 1 97 312 VAL A CA 1
ATOM 2440 C C . VAL A 1 312 ? -13.125 8.781 -5.77 1 97 312 VAL A C 1
ATOM 2442 O O . VAL A 1 312 ? -13.5 9.883 -5.355 1 97 312 VAL A O 1
ATOM 2445 N N . PRO A 1 313 ? -13.695 8.227 -6.902 1 95.88 313 PRO A N 1
ATOM 2446 C CA . PRO A 1 313 ? -14.773 8.969 -7.559 1 95.88 313 PRO A CA 1
ATOM 2447 C C . PRO A 1 313 ? -15.938 9.266 -6.621 1 95.88 313 PRO A C 1
ATOM 2449 O O . PRO A 1 313 ? -16.516 10.359 -6.668 1 95.88 313 PRO A O 1
ATOM 2452 N N . ALA A 1 314 ? -16.266 8.305 -5.75 1 95.5 314 ALA A N 1
ATOM 2453 C CA . ALA A 1 314 ? -17.328 8.516 -4.766 1 95.5 314 ALA A CA 1
ATOM 2454 C C . ALA A 1 314 ? -16.953 9.625 -3.791 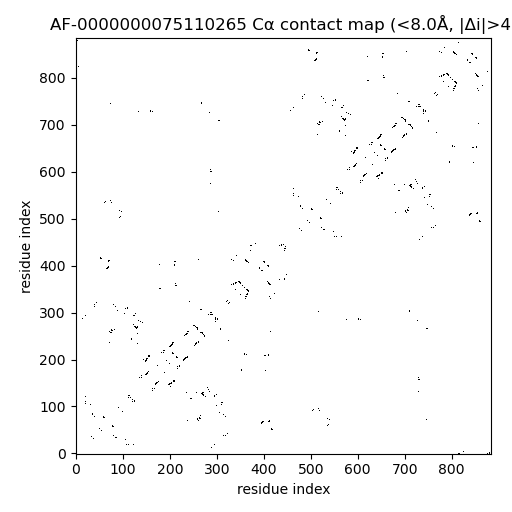1 95.5 314 ALA A C 1
ATOM 2456 O O . ALA A 1 314 ? -17.797 10.422 -3.389 1 95.5 314 ALA A O 1
ATOM 2457 N N . SER A 1 315 ? -15.703 9.695 -3.416 1 96.5 315 SER A N 1
ATOM 2458 C CA . SER A 1 315 ? -15.211 10.734 -2.52 1 96.5 315 SER A CA 1
ATOM 2459 C C . SER A 1 315 ? -15.328 12.117 -3.15 1 96.5 315 SER A C 1
ATOM 2461 O O . SER A 1 315 ? -15.789 13.062 -2.504 1 96.5 315 SER A O 1
ATOM 2463 N N . LEU A 1 316 ? -14.883 12.227 -4.414 1 96.5 316 LEU A N 1
ATOM 2464 C CA . LEU A 1 316 ? -14.977 13.492 -5.129 1 96.5 316 LEU A CA 1
ATOM 2465 C C . LEU A 1 316 ? -16.438 13.938 -5.258 1 96.5 316 LEU A C 1
ATOM 2467 O O . LEU A 1 316 ? -16.75 15.102 -5.008 1 96.5 316 LEU A O 1
ATOM 2471 N N . ALA A 1 317 ? -17.328 13.016 -5.582 1 94.69 317 ALA A N 1
ATOM 2472 C CA . ALA A 1 317 ? -18.75 13.312 -5.738 1 94.69 317 ALA A CA 1
ATOM 2473 C C . ALA A 1 317 ? -19.359 13.742 -4.41 1 94.69 317 ALA A C 1
ATOM 2475 O O . ALA A 1 317 ? -20.156 14.68 -4.363 1 94.69 317 ALA A O 1
ATOM 2476 N N . PHE A 1 318 ? -19.031 13.023 -3.355 1 96 318 PHE A N 1
ATOM 2477 C CA . PHE A 1 318 ? -19.547 13.336 -2.027 1 96 318 PHE A CA 1
ATOM 2478 C C . PHE A 1 318 ? -19.109 14.727 -1.591 1 96 318 PHE A C 1
ATOM 2480 O O . PHE A 1 318 ? -19.922 15.523 -1.111 1 96 318 PHE A O 1
ATOM 2487 N N . HIS A 1 319 ? -17.812 15.023 -1.76 1 96.94 319 HIS A N 1
ATOM 2488 C CA . HIS A 1 319 ? -17.281 16.344 -1.395 1 96.94 319 HIS A CA 1
ATOM 2489 C C . HIS A 1 319 ? -18 17.453 -2.152 1 96.94 319 HIS A C 1
ATOM 2491 O O . HIS A 1 319 ? -18.359 18.469 -1.566 1 96.94 319 HIS A O 1
ATOM 2497 N N . ASP A 1 320 ? -18.203 17.219 -3.414 1 95.19 320 ASP A N 1
ATOM 2498 C CA . ASP A 1 320 ? -18.922 18.188 -4.246 1 95.19 320 ASP A CA 1
ATOM 2499 C C . ASP A 1 320 ? -20.344 18.375 -3.758 1 95.19 320 ASP A C 1
ATOM 2501 O O . ASP A 1 320 ? -20.828 19.516 -3.652 1 95.19 320 ASP A O 1
ATOM 2505 N N . ALA A 1 321 ? -21.016 17.297 -3.469 1 94.69 321 ALA A N 1
ATOM 2506 C CA . ALA A 1 321 ? -22.406 17.344 -2.998 1 94.69 321 ALA A CA 1
ATOM 2507 C C . ALA A 1 321 ? -22.5 18.078 -1.664 1 94.69 321 ALA A C 1
ATOM 2509 O O . ALA A 1 321 ? -23.516 18.703 -1.373 1 94.69 321 ALA A O 1
ATOM 2510 N N . MET A 1 322 ? -21.438 18.062 -0.877 1 96.06 322 MET A N 1
ATOM 2511 C CA . MET A 1 322 ? -21.453 18.688 0.444 1 96.06 322 MET A CA 1
ATOM 2512 C C . MET A 1 322 ? -21.062 20.156 0.355 1 96.06 322 MET A C 1
ATOM 2514 O O . MET A 1 322 ? -21.094 20.875 1.358 1 96.06 322 MET A O 1
ATOM 2518 N N . GLY A 1 323 ? -20.672 20.672 -0.845 1 95.81 323 GLY A N 1
ATOM 2519 C CA . GLY A 1 323 ? -20.453 22.094 -1.027 1 95.81 323 GLY A CA 1
ATOM 2520 C C . GLY A 1 323 ? -19.25 22.406 -1.89 1 95.81 323 GLY A C 1
ATOM 2521 O O . GLY A 1 323 ? -19.094 23.547 -2.346 1 95.81 323 GLY A O 1
ATOM 2522 N N . GLY A 1 324 ? -18.359 21.406 -2.127 1 96.19 324 GLY A N 1
ATOM 2523 C CA . GLY A 1 324 ? -17.203 21.625 -2.986 1 96.19 324 GLY A CA 1
ATOM 2524 C C . GLY A 1 324 ? -16.359 22.812 -2.555 1 96.19 324 GLY A C 1
ATOM 2525 O O . GLY A 1 324 ? -15.906 22.875 -1.405 1 96.19 324 GLY A O 1
ATOM 2526 N N . THR A 1 325 ? -16.219 23.797 -3.414 1 97.25 325 THR A N 1
ATOM 2527 C CA . THR A 1 325 ? -15.406 24.984 -3.141 1 97.25 325 THR A CA 1
ATOM 2528 C C . THR A 1 325 ? -16.047 25.828 -2.045 1 97.25 325 THR A C 1
ATOM 2530 O O . THR A 1 325 ? -15.336 26.469 -1.263 1 97.25 325 THR A O 1
ATOM 2533 N N . ALA A 1 326 ? -17.359 25.844 -1.956 1 97.19 326 ALA A N 1
ATOM 2534 C CA . ALA A 1 326 ? -18.031 26.562 -0.885 1 97.19 326 ALA A CA 1
ATOM 2535 C C . ALA A 1 326 ? -17.719 25.953 0.477 1 97.19 326 ALA A C 1
ATOM 2537 O O . ALA A 1 326 ? -17.578 26.672 1.472 1 97.19 326 ALA A O 1
ATOM 2538 N N . LEU A 1 327 ? -17.672 24.641 0.522 1 97.5 327 LEU A N 1
ATOM 2539 C CA . LEU A 1 327 ? -17.266 23.953 1.751 1 97.5 327 LEU A CA 1
ATOM 2540 C C . LEU A 1 327 ? -15.844 24.328 2.139 1 97.5 327 LEU A C 1
ATOM 2542 O O . LEU A 1 327 ? -15.547 24.547 3.318 1 97.5 327 LEU A O 1
ATOM 2546 N N . MET A 1 328 ? -14.945 24.406 1.165 1 98.44 328 MET A N 1
ATOM 2547 C CA . MET A 1 328 ? -13.57 24.812 1.424 1 98.44 328 MET A CA 1
ATOM 2548 C C . MET A 1 328 ? -13.523 26.219 2.045 1 98.44 328 MET A C 1
ATOM 2550 O O . MET A 1 328 ? -12.805 26.438 3.02 1 98.44 328 MET A O 1
ATOM 2554 N N . ALA A 1 329 ? -14.266 27.062 1.457 1 98.25 329 ALA A N 1
ATOM 2555 C CA . ALA A 1 329 ? -14.328 28.438 1.948 1 98.25 329 ALA A CA 1
ATOM 2556 C C . ALA A 1 329 ? -14.891 28.5 3.365 1 98.25 329 ALA A C 1
ATOM 2558 O O . ALA A 1 329 ? -14.383 29.234 4.215 1 98.25 329 ALA A O 1
ATOM 2559 N N . ARG A 1 330 ? -15.93 27.766 3.58 1 98.31 330 ARG A N 1
ATOM 2560 C CA . ARG A 1 330 ? -16.516 27.703 4.91 1 98.31 330 ARG A CA 1
ATOM 2561 C C . ARG A 1 330 ? -15.516 27.188 5.934 1 98.31 330 ARG A C 1
ATOM 2563 O O . ARG A 1 330 ? -15.398 27.75 7.027 1 98.31 330 ARG A O 1
ATOM 2570 N N . ASN A 1 331 ? -14.883 26.078 5.637 1 98.62 331 ASN A N 1
ATOM 2571 C CA . ASN A 1 331 ? -13.891 25.5 6.543 1 98.62 331 ASN A CA 1
ATOM 2572 C C . ASN A 1 331 ? -12.773 26.5 6.848 1 98.62 331 ASN A C 1
ATOM 2574 O O . ASN A 1 331 ? -12.336 26.609 7.992 1 98.62 331 ASN A O 1
ATOM 2578 N N . HIS A 1 332 ? -12.312 27.172 5.832 1 98.69 332 HIS A N 1
ATOM 2579 C CA . HIS A 1 332 ? -11.32 28.234 6.012 1 98.69 332 HIS A CA 1
ATOM 2580 C C . HIS A 1 332 ? -11.828 29.312 6.961 1 98.69 332 HIS A C 1
ATOM 2582 O O . HIS A 1 332 ? -11.125 29.703 7.898 1 98.69 332 HIS A O 1
ATOM 2588 N N . ASP A 1 333 ? -13.016 29.797 6.727 1 98.69 333 ASP A N 1
ATOM 2589 C CA . ASP A 1 333 ? -13.578 30.891 7.531 1 98.69 333 ASP A CA 1
ATOM 2590 C C . ASP A 1 333 ? -13.711 30.469 8.992 1 98.69 333 ASP A C 1
ATOM 2592 O O . ASP A 1 333 ? -13.375 31.25 9.898 1 98.69 333 ASP A O 1
ATOM 2596 N N . VAL A 1 334 ? -14.203 29.266 9.211 1 98.75 334 VAL A N 1
ATOM 2597 C CA . VAL A 1 334 ? -14.352 28.75 10.57 1 98.75 334 VAL A CA 1
ATOM 2598 C C . VAL A 1 334 ? -12.984 28.594 11.219 1 98.75 334 VAL A C 1
ATOM 2600 O O . VAL A 1 334 ? -12.797 28.922 12.391 1 98.75 334 VAL A O 1
ATOM 2603 N N . CYS A 1 335 ? -12.023 28.078 10.492 1 98.75 335 CYS A N 1
ATOM 2604 C CA . CYS A 1 335 ? -10.672 27.859 11.008 1 98.75 335 CYS A CA 1
ATOM 2605 C C . CYS A 1 335 ? -10.031 29.172 11.422 1 98.75 335 CYS A C 1
ATOM 2607 O O . CYS A 1 335 ? -9.516 29.297 12.539 1 98.75 335 CYS A O 1
ATOM 2609 N N . VAL A 1 336 ? -10.102 30.188 10.562 1 98.69 336 VAL A N 1
ATOM 2610 C CA . VAL A 1 336 ? -9.477 31.484 10.805 1 98.69 336 VAL A CA 1
ATOM 2611 C C . VAL A 1 336 ? -10.156 32.188 11.984 1 98.69 336 VAL A C 1
ATOM 2613 O O . VAL A 1 336 ? -9.477 32.688 12.875 1 98.69 336 VAL A O 1
ATOM 2616 N N . THR A 1 337 ? -11.484 32.156 11.977 1 98.75 337 THR A N 1
ATOM 2617 C CA . THR A 1 337 ? -12.227 32.781 13.07 1 98.75 337 THR A CA 1
ATOM 2618 C C . THR A 1 337 ? -11.883 32.125 14.406 1 98.75 337 THR A C 1
ATOM 2620 O O . THR A 1 337 ? -11.648 32.812 15.398 1 98.75 337 THR A O 1
ATOM 2623 N N . ALA A 1 338 ? -11.883 30.828 14.398 1 98.81 338 ALA A N 1
ATOM 2624 C CA . ALA A 1 338 ? -11.555 30.078 15.609 1 98.81 338 ALA A CA 1
ATOM 2625 C C . ALA A 1 338 ? -10.125 30.375 16.062 1 98.81 338 ALA A C 1
ATOM 2627 O O . ALA A 1 338 ? -9.875 30.578 17.25 1 98.81 338 ALA A O 1
ATOM 2628 N N . ALA A 1 339 ? -9.18 30.375 15.156 1 98.75 339 ALA A N 1
ATOM 2629 C CA . ALA A 1 339 ? -7.773 30.594 15.469 1 98.75 339 ALA A CA 1
ATOM 2630 C C . ALA A 1 339 ? -7.562 31.984 16.094 1 98.75 339 ALA A C 1
ATOM 2632 O O . ALA A 1 339 ? -6.855 32.125 17.094 1 98.75 339 ALA A O 1
ATOM 2633 N N . LEU A 1 340 ? -8.133 32.969 15.492 1 98.75 340 LEU A N 1
ATOM 2634 C CA . LEU A 1 340 ? -8 34.344 15.992 1 98.75 340 LEU A CA 1
ATOM 2635 C C . LEU A 1 340 ? -8.641 34.469 17.375 1 98.75 340 LEU A C 1
ATOM 2637 O O . LEU A 1 340 ? -8.078 35.125 18.266 1 98.75 340 LEU A O 1
ATOM 2641 N N . LYS A 1 341 ? -9.773 33.875 17.531 1 98.81 341 LYS A N 1
ATOM 2642 C CA . LYS A 1 341 ? -10.438 33.906 18.828 1 98.81 341 LYS A CA 1
ATOM 2643 C C . LYS A 1 341 ? -9.609 33.219 19.906 1 98.81 341 LYS A C 1
ATOM 2645 O O . LYS A 1 341 ? -9.492 33.719 21.031 1 98.81 341 LYS A O 1
ATOM 2650 N N . LEU A 1 342 ? -9.086 32.031 19.594 1 98.88 342 LEU A N 1
ATOM 2651 C CA . LEU A 1 342 ? -8.227 31.312 20.531 1 98.88 342 LEU A CA 1
ATOM 2652 C C . LEU A 1 342 ? -7.004 32.156 20.891 1 98.88 342 LEU A C 1
ATOM 2654 O O . LEU A 1 342 ? -6.625 32.219 22.062 1 98.88 342 LEU A O 1
ATOM 2658 N N . ALA A 1 343 ? -6.348 32.719 19.875 1 98.75 343 ALA A N 1
ATOM 2659 C CA . ALA A 1 343 ? -5.176 33.562 20.141 1 98.75 343 ALA A CA 1
ATOM 2660 C C . ALA A 1 343 ? -5.52 34.719 21.078 1 98.75 343 ALA A C 1
ATOM 2662 O O . ALA A 1 343 ? -4.746 35.031 21.984 1 98.75 343 ALA A O 1
ATOM 2663 N N . GLU A 1 344 ? -6.637 35.312 20.828 1 98.5 344 GLU A N 1
ATOM 2664 C CA . GLU A 1 344 ? -7.102 36.406 21.703 1 98.5 344 GLU A CA 1
ATOM 2665 C C . GLU A 1 344 ? -7.352 35.875 23.109 1 98.5 344 GLU A C 1
ATOM 2667 O O . GLU A 1 344 ? -6.898 36.5 24.078 1 98.5 344 GLU A O 1
ATOM 2672 N N . THR A 1 345 ? -8.07 34.812 23.203 1 98.25 345 THR A N 1
ATOM 2673 C CA . THR A 1 345 ? -8.414 34.188 24.484 1 98.25 345 THR A CA 1
ATOM 2674 C C . THR A 1 345 ? -7.16 33.844 25.266 1 98.25 345 THR A C 1
ATOM 2676 O O . THR A 1 345 ? -7.121 34 26.5 1 98.25 345 THR A O 1
ATOM 2679 N N . TRP A 1 346 ? -6.133 33.375 24.578 1 98.25 346 TRP A N 1
ATOM 2680 C CA . TRP A 1 346 ? -4.906 32.906 25.219 1 98.25 346 TRP A CA 1
ATOM 2681 C C . TRP A 1 346 ? -3.879 34.031 25.312 1 98.25 346 TRP A C 1
ATOM 2683 O O . TRP A 1 346 ? -2.809 33.844 25.891 1 98.25 346 TRP A O 1
ATOM 2693 N N . GLN A 1 347 ? -4.18 35.188 24.719 1 98.19 347 GLN A N 1
ATOM 2694 C CA . GLN A 1 347 ? -3.273 36.344 24.641 1 98.19 347 GLN A CA 1
ATOM 2695 C C . GLN A 1 347 ? -1.964 35.969 23.969 1 98.19 347 GLN A C 1
ATOM 2697 O O . GLN A 1 347 ? -0.881 36.219 24.484 1 98.19 347 GLN A O 1
ATOM 2702 N N . THR A 1 348 ? -2.125 35.344 22.859 1 98.44 348 THR A N 1
ATOM 2703 C CA . THR A 1 348 ? -1.007 34.906 22.031 1 98.44 348 THR A CA 1
ATOM 2704 C C . THR A 1 348 ? -1.233 35.281 20.562 1 98.44 348 THR A C 1
ATOM 2706 O O . THR A 1 348 ? -1.963 36.25 20.281 1 98.44 348 THR A O 1
ATOM 2709 N N . THR A 1 349 ? -0.506 34.625 19.641 1 98.38 349 THR A N 1
ATOM 2710 C CA . THR A 1 349 ? -0.563 35 18.234 1 98.38 349 THR A CA 1
ATOM 2711 C C . THR A 1 349 ? -0.604 33.75 17.344 1 98.38 349 THR A C 1
ATOM 2713 O O . THR A 1 349 ? -0.528 32.625 17.844 1 98.38 349 THR A O 1
ATOM 2716 N N . LEU A 1 350 ? -0.856 33.969 16.109 1 98.69 350 LEU A N 1
ATOM 2717 C CA . LEU A 1 350 ? -0.704 32.969 15.086 1 98.69 350 LEU A CA 1
ATOM 2718 C C . LEU A 1 350 ? 0.693 33 14.477 1 98.69 350 LEU A C 1
ATOM 2720 O O . LEU A 1 350 ? 1.499 33.875 14.82 1 98.69 350 LEU A O 1
ATOM 2724 N N . LEU A 1 351 ? 1.056 32.031 13.594 1 98.62 351 LEU A N 1
ATOM 2725 C CA . LEU A 1 351 ? 2.371 31.969 12.969 1 98.62 351 LEU A CA 1
ATOM 2726 C C . LEU A 1 351 ? 2.479 33 11.844 1 98.62 351 LEU A C 1
ATOM 2728 O O . LEU A 1 351 ? 3.576 33.281 11.359 1 98.62 351 LEU A O 1
ATOM 2732 N N . THR A 1 352 ? 1.307 33.531 11.398 1 98.56 352 THR A N 1
ATOM 2733 C CA . THR A 1 352 ? 1.244 34.5 10.312 1 98.56 352 THR A CA 1
ATOM 2734 C C . THR A 1 352 ? 0.082 35.469 10.523 1 98.56 352 THR A C 1
ATOM 2736 O O . THR A 1 352 ? -0.928 35.125 11.125 1 98.56 352 THR A O 1
ATOM 2739 N N . ASP A 1 353 ? 0.251 36.719 10.031 1 97.75 353 ASP A N 1
ATOM 2740 C CA . ASP A 1 353 ? -0.837 37.719 10.031 1 97.75 353 ASP A CA 1
ATOM 2741 C C . ASP A 1 353 ? -1.618 37.656 8.719 1 97.75 353 ASP A C 1
ATOM 2743 O O . ASP A 1 353 ? -2.693 38.25 8.609 1 97.75 353 ASP A O 1
ATOM 2747 N N . GLU A 1 354 ? -1.145 36.844 7.762 1 98.38 354 GLU A N 1
ATOM 2748 C CA . GLU A 1 354 ? -1.809 36.719 6.465 1 98.38 354 GLU A CA 1
ATOM 2749 C C . GLU A 1 354 ? -2.809 35.594 6.457 1 98.38 354 GLU A C 1
ATOM 2751 O O . GLU A 1 354 ? -2.715 34.688 5.621 1 98.38 354 GLU A O 1
ATOM 2756 N N . VAL A 1 355 ? -3.797 35.719 7.266 1 97.94 355 VAL A N 1
ATOM 2757 C CA . VAL A 1 355 ? -4.703 34.625 7.566 1 97.94 355 VAL A CA 1
ATOM 2758 C C . VAL A 1 355 ? -5.539 34.281 6.332 1 97.94 355 VAL A C 1
ATOM 2760 O O . VAL A 1 355 ? -5.957 33.125 6.148 1 97.94 355 VAL A O 1
ATOM 2763 N N . ASP A 1 356 ? -5.754 35.281 5.434 1 97 356 ASP A N 1
ATOM 2764 C CA . ASP A 1 356 ? -6.613 35.094 4.27 1 97 356 ASP A CA 1
ATOM 2765 C C . ASP A 1 356 ? -5.895 34.281 3.182 1 97 356 ASP A C 1
ATOM 2767 O O . ASP A 1 356 ? -6.531 33.594 2.398 1 97 356 ASP A O 1
ATOM 2771 N N . THR A 1 357 ? -4.547 34.375 3.172 1 97.06 357 THR A N 1
ATOM 2772 C CA . THR A 1 357 ? -3.834 33.812 2.035 1 97.06 357 THR A CA 1
ATOM 2773 C C . THR A 1 357 ? -2.934 32.656 2.48 1 97.06 357 THR A C 1
ATOM 2775 O O . THR A 1 357 ? -2.621 31.781 1.69 1 97.06 357 THR A O 1
ATOM 2778 N N . MET A 1 358 ? -2.533 32.594 3.744 1 98.5 358 MET A N 1
ATOM 2779 C CA . MET A 1 358 ? -1.531 31.625 4.148 1 98.5 358 MET A CA 1
ATOM 2780 C C . MET A 1 358 ? -2.143 30.562 5.066 1 98.5 358 MET A C 1
ATOM 2782 O O . MET A 1 358 ? -1.432 29.719 5.594 1 98.5 358 MET A O 1
ATOM 2786 N N . ILE A 1 359 ? -3.465 30.641 5.316 1 98.5 359 ILE A N 1
ATOM 2787 C CA . ILE A 1 359 ? -4.145 29.641 6.121 1 98.5 359 ILE A CA 1
ATOM 2788 C C . ILE A 1 359 ? -5.273 29 5.309 1 98.5 359 ILE A C 1
ATOM 2790 O O . ILE A 1 359 ? -5.992 29.688 4.586 1 98.5 359 ILE A O 1
ATOM 2794 N N . GLY A 1 360 ? -5.305 27.641 5.285 1 98.25 360 GLY A N 1
ATOM 2795 C CA . GLY A 1 360 ? -6.434 26.906 4.75 1 98.25 360 GLY A CA 1
ATOM 2796 C C . GLY A 1 360 ? -7.422 26.469 5.816 1 98.25 360 GLY A C 1
ATOM 2797 O O . GLY A 1 360 ? -8.086 27.312 6.438 1 98.25 360 GLY A O 1
ATOM 2798 N N . SER A 1 361 ? -7.445 25.172 6.121 1 98.69 361 SER A N 1
ATOM 2799 C CA . SER A 1 361 ? -8.367 24.625 7.121 1 98.69 361 SER A CA 1
ATOM 2800 C C . SER A 1 361 ? -7.617 24.109 8.336 1 98.69 361 SER A C 1
ATOM 2802 O O . SER A 1 361 ? -8.203 23.438 9.188 1 98.69 361 SER A O 1
ATOM 2804 N N . ILE A 1 362 ? -6.266 24.312 8.352 1 98.56 362 ILE A N 1
ATOM 2805 C CA . ILE A 1 362 ? -5.445 24.031 9.523 1 98.56 362 ILE A CA 1
ATOM 2806 C C . ILE A 1 362 ? -4.648 25.281 9.914 1 98.56 362 ILE A C 1
ATOM 2808 O O . ILE A 1 362 ? -4.223 26.047 9.047 1 98.56 362 ILE A O 1
ATOM 2812 N N . CYS A 1 363 ? -4.484 25.438 11.203 1 98.25 363 CYS A N 1
ATOM 2813 C CA . CYS A 1 363 ? -3.799 26.625 11.703 1 98.25 363 CYS A CA 1
ATOM 2814 C C . CYS A 1 363 ? -3.158 26.359 13.055 1 98.25 363 CYS A C 1
ATOM 2816 O O . CYS A 1 363 ? -3.766 25.719 13.914 1 98.25 363 CYS A O 1
ATOM 2818 N N . VAL A 1 364 ? -1.951 26.828 13.227 1 98.75 364 VAL A N 1
ATOM 2819 C CA . VAL A 1 364 ? -1.28 26.719 14.516 1 98.75 364 VAL A CA 1
ATOM 2820 C C . VAL A 1 364 ? -1.547 27.969 15.352 1 98.75 364 VAL A C 1
ATOM 2822 O O . VAL A 1 364 ? -1.302 29.094 14.906 1 98.75 364 VAL A O 1
ATOM 2825 N N . VAL A 1 365 ? -2.051 27.797 16.531 1 98.81 365 VAL A N 1
ATOM 2826 C CA . VAL A 1 365 ? -2.248 28.875 17.5 1 98.81 365 VAL A CA 1
ATOM 2827 C C . VAL A 1 365 ? -1.238 28.734 18.641 1 98.81 365 VAL A C 1
ATOM 2829 O O . VAL A 1 365 ? -1.146 27.672 19.266 1 98.81 365 VAL A O 1
ATOM 2832 N N . GLU A 1 366 ? -0.444 29.75 18.828 1 98.69 366 GLU A N 1
ATOM 2833 C CA . GLU A 1 366 ? 0.54 29.734 19.906 1 98.69 366 GLU A CA 1
ATOM 2834 C C . GLU A 1 366 ? -0.128 29.531 21.266 1 98.69 366 GLU A C 1
ATOM 2836 O O . GLU A 1 366 ? -1.192 30.094 21.531 1 98.69 366 GLU A O 1
ATOM 2841 N N . LEU A 1 367 ? 0.482 28.719 22.094 1 98.06 367 LEU A N 1
ATOM 2842 C CA . LEU A 1 367 ? -0.022 28.438 23.422 1 98.06 367 LEU A CA 1
ATOM 2843 C C . LEU A 1 367 ? 0.501 29.453 24.438 1 98.06 367 LEU A C 1
ATOM 2845 O O . LEU A 1 367 ? 1.576 30.031 24.25 1 98.06 367 LEU A O 1
ATOM 2849 N N . PRO A 1 368 ? -0.277 29.625 25.547 1 96.56 368 PRO A N 1
ATOM 2850 C CA . PRO A 1 368 ? 0.23 30.516 26.609 1 96.56 368 PRO A CA 1
ATOM 2851 C C . PRO A 1 368 ? 1.567 30.047 27.172 1 96.56 368 PRO A C 1
ATOM 2853 O O . PRO A 1 368 ? 1.705 28.891 27.562 1 96.56 368 PRO A O 1
ATOM 2856 N N . PRO A 1 369 ? 2.486 30.938 27.297 1 93.56 369 PRO A N 1
ATOM 2857 C CA . PRO A 1 369 ? 3.805 30.562 27.812 1 93.56 369 PRO A CA 1
ATOM 2858 C C . PRO A 1 369 ? 3.738 29.969 29.219 1 93.56 369 PRO A C 1
ATOM 2860 O O . PRO A 1 369 ? 4.586 29.156 29.594 1 93.56 369 PRO A O 1
ATOM 2863 N N . ALA A 1 370 ? 2.729 30.328 29.969 1 92.62 370 ALA A N 1
ATOM 2864 C CA . ALA A 1 370 ? 2.58 29.875 31.344 1 92.62 370 ALA A CA 1
ATOM 2865 C C . ALA A 1 370 ? 2.449 28.359 31.406 1 92.62 370 ALA A C 1
ATOM 2867 O O . ALA A 1 370 ? 2.766 27.734 32.438 1 92.62 370 ALA A O 1
ATOM 2868 N N . LEU A 1 371 ? 2.006 27.766 30.312 1 92.81 371 LEU A N 1
ATOM 2869 C CA . LEU A 1 371 ? 1.845 26.312 30.266 1 92.81 371 LEU A CA 1
ATOM 2870 C C . LEU A 1 371 ? 3.195 25.609 30.375 1 92.81 371 LEU A C 1
ATOM 2872 O O . LEU A 1 371 ? 3.264 24.438 30.75 1 92.81 371 LEU A O 1
ATOM 2876 N N . PHE A 1 372 ? 4.223 26.297 30 1 90.56 372 PHE A N 1
ATOM 2877 C CA . PHE A 1 372 ? 5.512 25.656 29.828 1 90.56 372 PHE A CA 1
ATOM 2878 C C . PHE A 1 372 ? 6.488 26.062 30.922 1 90.56 372 PHE A C 1
ATOM 2880 O O . PHE A 1 372 ? 7.68 25.75 30.844 1 90.56 372 PHE A O 1
ATOM 2887 N N . VAL A 1 373 ? 6.012 26.766 31.922 1 86.94 373 VAL A N 1
ATOM 2888 C CA . VAL A 1 373 ? 6.863 27.125 33.062 1 86.94 373 VAL A CA 1
ATOM 2889 C C . VAL A 1 373 ? 7.398 25.844 33.719 1 86.94 373 VAL A C 1
ATOM 2891 O O . VAL A 1 373 ? 6.633 24.938 34.031 1 86.94 373 VAL A O 1
ATOM 2894 N N . GLY A 1 374 ? 8.711 25.672 33.875 1 80.25 374 GLY A N 1
ATOM 2895 C CA . GLY A 1 374 ? 9.336 24.484 34.438 1 80.25 374 GLY A CA 1
ATOM 2896 C C . GLY A 1 374 ? 9.656 23.422 33.406 1 80.25 374 GLY A C 1
ATOM 2897 O O . GLY A 1 374 ? 10.18 22.359 33.75 1 80.25 374 GLY A O 1
ATOM 2898 N N . HIS A 1 375 ? 9.242 23.641 32.125 1 79.38 375 HIS A N 1
ATOM 2899 C CA . HIS A 1 375 ? 9.453 22.672 31.062 1 79.38 375 HIS A CA 1
ATOM 2900 C C . HIS A 1 375 ? 10.352 23.234 29.969 1 79.38 375 HIS A C 1
ATOM 2902 O O . HIS A 1 375 ? 10.25 22.828 28.797 1 79.38 375 HIS A O 1
ATOM 2908 N N . SER A 1 376 ? 11.164 24.125 30.281 1 70.5 376 SER A N 1
ATOM 2909 C CA . SER A 1 376 ? 11.961 24.812 29.281 1 70.5 376 SER A CA 1
ATOM 2910 C C . SER A 1 376 ? 12.867 23.859 28.531 1 70.5 376 SER A C 1
ATOM 2912 O O . SER A 1 376 ? 13.125 24.047 27.344 1 70.5 376 SER A O 1
ATOM 2914 N N . ASP A 1 377 ? 13.289 22.844 29.125 1 74.81 377 ASP A N 1
ATOM 2915 C CA . ASP A 1 377 ? 14.25 21.938 28.5 1 74.81 377 ASP A CA 1
ATOM 2916 C C . ASP A 1 377 ? 13.539 20.812 27.734 1 74.81 377 ASP A C 1
ATOM 2918 O O . ASP A 1 377 ? 14.172 20.094 26.969 1 74.81 377 ASP A O 1
ATOM 2922 N N . ASP A 1 378 ? 12.258 20.875 27.812 1 85.12 378 ASP A N 1
ATOM 2923 C CA . ASP A 1 378 ? 11.562 19.75 27.203 1 85.12 378 ASP A CA 1
ATOM 2924 C C . ASP A 1 378 ? 10.18 20.156 26.688 1 85.12 378 ASP A C 1
ATOM 2926 O O . ASP A 1 378 ? 9.172 19.547 27.031 1 85.12 378 ASP A O 1
ATOM 2930 N N . VAL A 1 379 ? 10.156 21.172 25.859 1 89.5 379 VAL A N 1
ATOM 2931 C CA . VAL A 1 379 ? 8.906 21.734 25.359 1 89.5 379 VAL A CA 1
ATOM 2932 C C . VAL A 1 379 ? 8.133 20.672 24.578 1 89.5 379 VAL A C 1
ATOM 2934 O O . VAL A 1 379 ? 6.902 20.609 24.672 1 89.5 379 VAL A O 1
ATOM 2937 N N . ASP A 1 380 ? 8.852 19.844 23.875 1 90.19 380 ASP A N 1
ATOM 2938 C CA . ASP A 1 380 ? 8.195 18.812 23.062 1 90.19 380 ASP A CA 1
ATOM 2939 C C . ASP A 1 380 ? 7.488 17.797 23.953 1 90.19 380 ASP A C 1
ATOM 2941 O O . ASP A 1 380 ? 6.395 17.328 23.625 1 90.19 380 ASP A O 1
ATOM 2945 N N . VAL A 1 381 ? 8.102 17.484 25.016 1 88.44 381 VAL A N 1
ATOM 2946 C CA . VAL A 1 381 ? 7.496 16.562 25.969 1 88.44 381 VAL A CA 1
ATOM 2947 C C . VAL A 1 381 ? 6.266 17.219 26.609 1 88.44 381 VAL A C 1
ATOM 2949 O O . VAL A 1 381 ? 5.242 16.562 26.797 1 88.44 381 VAL A O 1
ATOM 2952 N N . ALA A 1 382 ? 6.426 18.484 26.953 1 91.31 382 ALA A N 1
ATOM 2953 C CA . ALA A 1 382 ? 5.305 19.219 27.531 1 91.31 382 ALA A CA 1
ATOM 2954 C C . ALA A 1 382 ? 4.129 19.281 26.562 1 91.31 382 ALA A C 1
ATOM 2956 O O . ALA A 1 382 ? 2.969 19.188 26.984 1 91.31 382 ALA A O 1
ATOM 2957 N N . LEU A 1 383 ? 4.426 19.453 25.344 1 94.31 383 LEU A N 1
ATOM 2958 C CA . LEU A 1 383 ? 3.389 19.5 24.312 1 94.31 383 LEU A CA 1
ATOM 2959 C C . LEU A 1 383 ? 2.662 18.156 24.219 1 94.31 383 LEU A C 1
ATOM 2961 O O . LEU A 1 383 ? 1.436 18.109 24.109 1 94.31 383 LEU A O 1
ATOM 2965 N N . GLU A 1 384 ? 3.381 17.109 24.25 1 91.38 384 GLU A N 1
ATOM 2966 C CA . GLU A 1 384 ? 2.76 15.797 24.25 1 91.38 384 GLU A CA 1
ATOM 2967 C C . GLU A 1 384 ? 1.894 15.586 25.484 1 91.38 384 GLU A C 1
ATOM 2969 O O . GLU A 1 384 ? 0.817 14.984 25.406 1 91.38 384 GLU A O 1
ATOM 2974 N N . THR A 1 385 ? 2.393 16.016 26.625 1 91.62 385 THR A N 1
ATOM 2975 C CA . THR A 1 385 ? 1.618 15.938 27.859 1 91.62 385 THR A CA 1
ATOM 2976 C C . THR A 1 385 ? 0.313 16.719 27.719 1 91.62 385 THR A C 1
ATOM 2978 O O . THR A 1 385 ? -0.746 16.234 28.141 1 91.62 385 THR A O 1
ATOM 2981 N N . LEU A 1 386 ? 0.413 17.875 27.172 1 94.94 386 LEU A N 1
ATOM 2982 C CA . LEU A 1 386 ? -0.777 18.703 26.969 1 94.94 386 LEU A CA 1
ATOM 2983 C C . LEU A 1 386 ? -1.799 17.969 26.094 1 94.94 386 LEU A C 1
ATOM 2985 O O . LEU A 1 386 ? -2.994 17.969 26.406 1 94.94 386 LEU A O 1
ATOM 2989 N N . ARG A 1 387 ? -1.332 17.422 25 1 95.25 387 ARG A N 1
ATOM 2990 C CA . ARG A 1 387 ? -2.219 16.688 24.109 1 95.25 387 ARG A CA 1
ATOM 2991 C C . ARG A 1 387 ? -2.955 15.586 24.859 1 95.25 387 ARG A C 1
ATOM 2993 O O . ARG A 1 387 ? -4.164 15.422 24.703 1 95.25 387 ARG A O 1
ATOM 3000 N N . LEU A 1 388 ? -2.246 14.844 25.688 1 93.25 388 LEU A N 1
ATOM 3001 C CA . LEU A 1 388 ? -2.826 13.742 26.453 1 93.25 388 LEU A CA 1
ATOM 3002 C C . LEU A 1 388 ? -3.818 14.266 27.484 1 93.25 388 LEU A C 1
ATOM 3004 O O . LEU A 1 388 ? -4.863 13.648 27.719 1 93.25 388 LEU A O 1
ATOM 3008 N N . VAL A 1 389 ? -3.479 15.352 28.156 1 95.31 389 VAL A N 1
ATOM 3009 C CA . VAL A 1 389 ? -4.371 15.969 29.125 1 95.31 389 VAL A CA 1
ATOM 3010 C C . VAL A 1 389 ? -5.668 16.391 28.453 1 95.31 389 VAL A C 1
ATOM 3012 O O . VAL A 1 389 ? -6.762 16.125 28.953 1 95.31 389 VAL A O 1
ATOM 3015 N N . LEU A 1 390 ? -5.543 17.031 27.281 1 97.56 390 LEU A N 1
ATOM 3016 C CA . LEU A 1 390 ? -6.719 17.469 26.531 1 97.56 390 LEU A CA 1
ATOM 3017 C C . LEU A 1 390 ? -7.598 16.266 26.172 1 97.56 390 LEU A C 1
ATOM 3019 O O . LEU A 1 390 ? -8.82 16.344 26.312 1 97.56 390 LEU A O 1
ATOM 3023 N N . ARG A 1 391 ? -6.957 15.188 25.75 1 96.38 391 ARG A N 1
ATOM 3024 C CA . ARG A 1 391 ? -7.695 14.008 25.328 1 96.38 391 ARG A CA 1
ATOM 3025 C C . ARG A 1 391 ? -8.359 13.32 26.531 1 96.38 391 ARG A C 1
ATOM 3027 O O . ARG A 1 391 ? -9.531 12.945 26.453 1 96.38 391 ARG A O 1
ATOM 3034 N N . THR A 1 392 ? -7.617 13.164 27.594 1 94.88 392 THR A N 1
ATOM 3035 C CA . THR A 1 392 ? -8.055 12.352 28.734 1 94.88 392 THR A CA 1
ATOM 3036 C C . THR A 1 392 ? -9.07 13.109 29.578 1 94.88 392 THR A C 1
ATOM 3038 O O . THR A 1 392 ? -10.086 12.539 29.984 1 94.88 392 THR A O 1
ATOM 3041 N N . HIS A 1 393 ? -8.875 14.383 29.859 1 96.25 393 HIS A N 1
ATOM 3042 C CA . HIS A 1 393 ? -9.672 15.109 30.844 1 96.25 393 HIS A CA 1
ATOM 3043 C C . HIS A 1 393 ? -10.727 15.977 30.172 1 96.25 393 HIS A C 1
ATOM 3045 O O . HIS A 1 393 ? -11.742 16.312 30.797 1 96.25 393 HIS A O 1
ATOM 3051 N N . TYR A 1 394 ? -10.547 16.297 28.938 1 97.75 394 TYR A N 1
ATOM 3052 C CA . TYR A 1 394 ? -11.461 17.25 28.297 1 97.75 394 TYR A CA 1
ATOM 3053 C C . TYR A 1 394 ? -12.086 16.641 27.047 1 97.75 394 TYR A C 1
ATOM 3055 O O . TYR A 1 394 ? -12.961 17.25 26.422 1 97.75 394 TYR A O 1
ATOM 3063 N N . ARG A 1 395 ? -11.617 15.477 26.578 1 97.69 395 ARG A N 1
ATOM 3064 C CA . ARG A 1 395 ? -12.125 14.766 25.406 1 97.69 395 ARG A CA 1
ATOM 3065 C C . ARG A 1 395 ? -11.969 15.609 24.141 1 97.69 395 ARG A C 1
ATOM 3067 O O . ARG A 1 395 ? -12.891 15.711 23.328 1 97.69 395 ARG A O 1
ATOM 3074 N N . ILE A 1 396 ? -10.836 16.25 24.031 1 98.5 396 ILE A N 1
ATOM 3075 C CA . ILE A 1 396 ? -10.492 17.047 22.859 1 98.5 396 ILE A CA 1
ATOM 3076 C C . ILE A 1 396 ? -9.242 16.469 22.203 1 98.5 396 ILE A C 1
ATOM 3078 O O . ILE A 1 396 ? -8.234 16.219 22.859 1 98.5 396 ILE A O 1
ATOM 3082 N N . GLU A 1 397 ? -9.359 16.172 20.938 1 98.12 397 GLU A N 1
ATOM 3083 C CA . GLU A 1 397 ? -8.227 15.711 20.141 1 98.12 397 GLU A CA 1
ATOM 3084 C C . GLU A 1 397 ? -7.691 16.828 19.25 1 98.12 397 GLU A C 1
ATOM 3086 O O . GLU A 1 397 ? -8.344 17.234 18.281 1 98.12 397 GLU A O 1
ATOM 3091 N N . ALA A 1 398 ? -6.551 17.359 19.547 1 97.19 398 ALA A N 1
ATOM 3092 C CA . ALA A 1 398 ? -5.879 18.406 18.781 1 97.19 398 ALA A CA 1
ATOM 3093 C C . ALA A 1 398 ? -4.398 18.078 18.609 1 97.19 398 ALA A C 1
ATOM 3095 O O . ALA A 1 398 ? -3.781 17.453 19.469 1 97.19 398 ALA A O 1
ATOM 3096 N N . LYS A 1 399 ? -3.838 18.531 17.516 1 97.69 399 LYS A N 1
ATOM 3097 C CA . LYS A 1 399 ? -2.426 18.297 17.234 1 97.69 399 LYS A CA 1
ATOM 3098 C C . LYS A 1 399 ? -1.556 19.391 17.828 1 97.69 399 LYS A C 1
ATOM 3100 O O . LYS A 1 399 ? -1.908 20.578 17.766 1 97.69 399 LYS A O 1
ATOM 3105 N N . THR A 1 400 ? -0.47 19.016 18.469 1 97.19 400 THR A N 1
ATOM 3106 C CA . THR A 1 400 ? 0.507 20 18.922 1 97.19 400 THR A CA 1
ATOM 3107 C C . THR A 1 400 ? 1.533 20.297 17.844 1 97.19 400 THR A C 1
ATOM 3109 O O . THR A 1 400 ? 1.719 19.5 16.922 1 97.19 400 THR A O 1
ATOM 3112 N N . ALA A 1 401 ? 2.09 21.406 17.875 1 97.25 401 ALA A N 1
ATOM 3113 C CA . ALA A 1 401 ? 3.105 21.844 16.922 1 97.25 401 ALA A CA 1
ATOM 3114 C C . ALA A 1 401 ? 4.188 22.672 17.609 1 97.25 401 ALA A C 1
ATOM 3116 O O . ALA A 1 401 ? 3.92 23.359 18.594 1 97.25 401 ALA A O 1
ATOM 3117 N N . HIS A 1 402 ? 5.352 22.516 17.234 1 96 402 HIS A N 1
ATOM 3118 C CA . HIS A 1 402 ? 6.5 23.328 17.609 1 96 402 HIS A CA 1
ATOM 3119 C C . HIS A 1 402 ? 7.215 23.891 16.391 1 96 402 HIS A C 1
ATOM 3121 O O . HIS A 1 402 ? 8.039 23.203 15.781 1 96 402 HIS A O 1
ATOM 3127 N N . VAL A 1 403 ? 6.93 25.141 16.031 1 96.88 403 VAL A N 1
ATOM 3128 C CA . VAL A 1 403 ? 7.406 25.734 14.797 1 96.88 403 VAL A CA 1
ATOM 3129 C C . VAL A 1 403 ? 8.258 26.969 15.102 1 96.88 403 VAL A C 1
ATOM 3131 O O . VAL A 1 403 ? 7.766 27.922 15.703 1 96.88 403 VAL A O 1
ATOM 3134 N N . GLY A 1 404 ? 9.492 26.906 14.719 1 94.38 404 GLY A N 1
ATOM 3135 C CA . GLY A 1 404 ? 10.367 28.047 14.945 1 94.38 404 GLY A CA 1
ATOM 3136 C C . GLY A 1 404 ? 10.461 28.453 16.406 1 94.38 404 GLY A C 1
ATOM 3137 O O . GLY A 1 404 ? 10.406 29.641 16.734 1 94.38 404 GLY A O 1
ATOM 3138 N N . GLY A 1 405 ? 10.406 27.469 17.203 1 92.94 405 GLY A N 1
ATOM 3139 C CA . GLY A 1 405 ? 10.523 27.734 18.641 1 92.94 405 GLY A CA 1
ATOM 3140 C C . GLY A 1 405 ? 9.195 28.062 19.297 1 92.94 405 GLY A C 1
ATOM 3141 O O . GLY A 1 405 ? 9.117 28.203 20.516 1 92.94 405 GLY A O 1
ATOM 3142 N N . ILE A 1 406 ? 8.148 28.141 18.562 1 96.44 406 ILE A N 1
ATOM 3143 C CA . ILE A 1 406 ? 6.832 28.516 19.078 1 96.44 406 ILE A CA 1
ATOM 3144 C C . ILE A 1 406 ? 6 27.25 19.297 1 96.44 406 ILE A C 1
ATOM 3146 O O . ILE A 1 406 ? 5.656 26.547 18.359 1 96.44 406 ILE A O 1
ATOM 3150 N N . PRO A 1 407 ? 5.715 26.938 20.547 1 97 407 PRO A N 1
ATOM 3151 C CA . PRO A 1 407 ? 4.789 25.844 20.812 1 97 407 PRO A CA 1
ATOM 3152 C C . PRO A 1 407 ? 3.326 26.234 20.609 1 97 407 PRO A C 1
ATOM 3154 O O . PRO A 1 407 ? 2.92 27.328 21.016 1 97 407 PRO A O 1
ATOM 3157 N N . GLY A 1 408 ? 2.604 25.453 19.953 1 98.38 408 GLY A N 1
ATOM 3158 C CA . GLY A 1 408 ? 1.205 25.766 19.688 1 98.38 408 GLY A CA 1
ATOM 3159 C C . GLY A 1 408 ? 0.355 24.531 19.469 1 98.38 408 GLY A C 1
ATOM 3160 O O . GLY A 1 408 ? 0.83 23.406 19.625 1 98.38 408 GLY A O 1
ATOM 3161 N N . LEU A 1 409 ? -0.938 24.734 19.281 1 98.62 409 LEU A N 1
ATOM 3162 C CA . LEU A 1 409 ? -1.88 23.719 18.828 1 98.62 409 LEU A CA 1
ATOM 3163 C C . LEU A 1 409 ? -2.258 23.938 17.375 1 98.62 409 LEU A C 1
ATOM 3165 O O . LEU A 1 409 ? -2.566 25.062 16.969 1 98.62 409 LEU A O 1
ATOM 3169 N N . ARG A 1 410 ? -2.098 22.922 16.562 1 98.75 410 ARG A N 1
ATOM 3170 C CA . ARG A 1 410 ? -2.586 22.969 15.188 1 98.75 410 ARG A CA 1
ATOM 3171 C C . ARG A 1 410 ? -4.031 22.484 15.102 1 98.75 410 ARG A C 1
ATOM 3173 O O . ARG A 1 410 ? -4.293 21.281 15.141 1 98.75 410 ARG A O 1
ATOM 3180 N N . ILE A 1 411 ? -4.949 23.375 14.953 1 98.69 411 ILE A N 1
ATOM 3181 C CA . ILE A 1 411 ? -6.359 23.016 14.859 1 98.69 411 ILE A CA 1
ATOM 3182 C C . ILE A 1 411 ? -6.719 22.734 13.398 1 98.69 411 ILE A C 1
ATOM 3184 O O . ILE A 1 411 ? -6.066 23.25 12.484 1 98.69 411 ILE A O 1
ATOM 3188 N N . SER A 1 412 ? -7.664 21.922 13.203 1 98.69 412 SER A N 1
ATOM 3189 C CA . SER A 1 412 ? -8.227 21.594 11.891 1 98.69 412 SER A CA 1
ATOM 3190 C C . SER A 1 412 ? -9.734 21.812 11.867 1 98.69 412 SER A C 1
ATOM 3192 O O . SER A 1 412 ? -10.414 21.594 12.867 1 98.69 412 SER A O 1
ATOM 3194 N N . THR A 1 413 ? -10.25 22.281 10.75 1 98.75 413 THR A N 1
ATOM 3195 C CA . THR A 1 413 ? -11.68 22.453 10.57 1 98.75 413 THR A CA 1
ATOM 3196 C C . THR A 1 413 ? -12.188 21.625 9.383 1 98.75 413 THR A C 1
ATOM 3198 O O . THR A 1 413 ? -11.625 21.703 8.289 1 98.75 413 THR A O 1
ATOM 3201 N N . GLN A 1 414 ? -13.141 20.828 9.57 1 98.5 414 GLN A N 1
ATOM 3202 C CA . GLN A 1 414 ? -13.852 20.062 8.555 1 98.5 414 GLN A CA 1
ATOM 3203 C C . GLN A 1 414 ? -15.359 20.25 8.688 1 98.5 414 GLN A C 1
ATOM 3205 O O . GLN A 1 414 ? -15.836 20.891 9.625 1 98.5 414 GLN A O 1
ATOM 3210 N N . MET A 1 415 ? -16.156 19.734 7.75 1 98.12 415 MET A N 1
ATOM 3211 C CA . MET A 1 415 ? -17.594 19.984 7.637 1 98.12 415 MET A CA 1
ATOM 3212 C C . MET A 1 415 ? -18.312 19.641 8.945 1 98.12 415 MET A C 1
ATOM 3214 O O . MET A 1 415 ? -19.422 20.125 9.195 1 98.12 415 MET A O 1
ATOM 3218 N N . TYR A 1 416 ? -17.703 18.875 9.859 1 97.94 416 TYR A N 1
ATOM 3219 C CA . TYR A 1 416 ? -18.391 18.438 11.07 1 97.94 416 TYR A CA 1
ATOM 3220 C C . TYR A 1 416 ? -17.953 19.266 12.273 1 97.94 416 TYR A C 1
ATOM 3222 O O . TYR A 1 416 ? -18.312 18.953 13.414 1 97.94 416 TYR A O 1
ATOM 3230 N N . ASN A 1 417 ? -17.156 20.328 12.117 1 98.44 417 ASN A N 1
ATOM 3231 C CA . ASN A 1 417 ? -16.75 21.234 13.18 1 98.44 417 ASN A CA 1
ATOM 3232 C C . ASN A 1 417 ? -17.531 22.531 13.148 1 98.44 417 ASN A C 1
ATOM 3234 O O . ASN A 1 417 ? -17.938 23 12.078 1 98.44 417 ASN A O 1
ATOM 3238 N N . GLU A 1 418 ? -17.719 23.078 14.258 1 97.81 418 GLU A N 1
ATOM 3239 C CA . GLU A 1 418 ? -18.375 24.375 14.406 1 97.81 418 GLU A CA 1
ATOM 3240 C C . GLU A 1 418 ? -17.703 25.203 15.492 1 97.81 418 GLU A C 1
ATOM 3242 O O . GLU A 1 418 ? -16.812 24.719 16.203 1 97.81 418 GLU A O 1
ATOM 3247 N N . ALA A 1 419 ? -18.078 26.469 15.656 1 97.94 419 ALA A N 1
ATOM 3248 C CA . ALA A 1 419 ? -17.422 27.453 16.516 1 97.94 419 ALA A CA 1
ATOM 3249 C C . ALA A 1 419 ? -17.359 26.953 17.953 1 97.94 419 ALA A C 1
ATOM 3251 O O . ALA A 1 419 ? -16.344 27.141 18.641 1 97.94 419 ALA A O 1
ATOM 3252 N N . ALA A 1 420 ? -18.344 26.281 18.375 1 97.75 420 ALA A N 1
ATOM 3253 C CA . ALA A 1 420 ? -18.453 25.844 19.75 1 97.75 420 ALA A CA 1
ATOM 3254 C C . ALA A 1 420 ? -17.359 24.828 20.094 1 97.75 420 ALA A C 1
ATOM 3256 O O . ALA A 1 420 ? -16.891 24.75 21.234 1 97.75 420 ALA A O 1
ATOM 3257 N N . ASP A 1 421 ? -16.969 24.047 19.109 1 98.38 421 ASP A N 1
ATOM 3258 C CA . ASP A 1 421 ? -15.906 23.078 19.312 1 98.38 421 ASP A CA 1
ATOM 3259 C C . ASP A 1 421 ? -14.609 23.766 19.719 1 98.38 421 ASP A C 1
ATOM 3261 O O . ASP A 1 421 ? -13.867 23.266 20.562 1 98.38 421 ASP A O 1
ATOM 3265 N N . TYR A 1 422 ? -14.352 24.875 19.188 1 98.75 422 TYR A N 1
ATOM 3266 C CA . TYR A 1 422 ? -13.117 25.594 19.438 1 98.75 422 TYR A CA 1
ATOM 3267 C C . TYR A 1 422 ? -13.227 26.422 20.719 1 98.75 422 TYR A C 1
ATOM 3269 O O . TYR A 1 422 ? -12.227 26.641 21.406 1 98.75 422 TYR A O 1
ATOM 3277 N N . ASP A 1 423 ? -14.461 26.859 21.047 1 98.5 423 ASP A N 1
ATOM 3278 C CA . ASP A 1 423 ? -14.688 27.469 22.344 1 98.5 423 ASP A CA 1
ATOM 3279 C C . ASP A 1 423 ? -14.312 26.516 23.469 1 98.5 423 ASP A C 1
ATOM 3281 O O . ASP A 1 423 ? -13.688 26.922 24.453 1 98.5 423 ASP A O 1
ATOM 3285 N N . ASP A 1 424 ? -14.711 25.297 23.266 1 98.44 424 ASP A N 1
ATOM 3286 C CA . ASP A 1 424 ? -14.375 24.266 24.25 1 98.44 424 ASP A CA 1
ATOM 3287 C C . ASP A 1 424 ? -12.859 24.125 24.406 1 98.44 424 ASP A C 1
ATOM 3289 O O . ASP A 1 424 ? -12.359 23.953 25.516 1 98.44 424 ASP A O 1
ATOM 3293 N N . LEU A 1 425 ? -12.148 24.172 23.328 1 98.75 425 LEU A N 1
ATOM 3294 C CA . LEU A 1 425 ? -10.695 24.078 23.359 1 98.75 425 LEU A CA 1
ATOM 3295 C C . LEU A 1 425 ? -10.086 25.25 24.109 1 98.75 425 LEU A C 1
ATOM 3297 O O . LEU A 1 425 ? -9.18 25.078 24.922 1 98.75 425 LEU A O 1
ATOM 3301 N N . GLY A 1 426 ? -10.555 26.469 23.766 1 98.69 426 GLY A N 1
ATOM 3302 C CA . GLY A 1 426 ? -10.07 27.656 24.453 1 98.69 426 GLY A CA 1
ATOM 3303 C C . GLY A 1 426 ? -10.273 27.594 25.953 1 98.69 426 GLY A C 1
ATOM 3304 O O . GLY A 1 426 ? -9.352 27.906 26.719 1 98.69 426 GLY A O 1
ATOM 3305 N N . ALA A 1 427 ? -11.453 27.156 26.375 1 98.31 427 ALA A N 1
ATOM 3306 C CA . ALA A 1 427 ? -11.797 27.047 27.797 1 98.31 427 ALA A CA 1
ATOM 3307 C C . ALA A 1 427 ? -10.945 25.984 28.484 1 98.31 427 ALA A C 1
ATOM 3309 O O . ALA A 1 427 ? -10.539 26.141 29.641 1 98.31 427 ALA A O 1
ATOM 3310 N N . ALA A 1 428 ? -10.742 24.891 27.781 1 98.06 428 ALA A N 1
ATOM 3311 C CA . ALA A 1 428 ? -9.969 23.797 28.359 1 98.06 428 ALA A CA 1
ATOM 3312 C C . ALA A 1 428 ? -8.547 24.234 28.672 1 98.06 428 ALA A C 1
ATOM 3314 O O . ALA A 1 428 ? -8.023 23.922 29.75 1 98.06 428 ALA A O 1
ATOM 3315 N N . VAL A 1 429 ? -7.898 24.938 27.766 1 97.88 429 VAL A N 1
ATOM 3316 C CA . VAL A 1 429 ? -6.523 25.375 27.969 1 97.88 429 VAL A CA 1
ATOM 3317 C C . VAL A 1 429 ? -6.461 26.359 29.141 1 97.88 429 VAL A C 1
ATOM 3319 O O . VAL A 1 429 ? -5.555 26.281 29.984 1 97.88 429 VAL A O 1
ATOM 3322 N N . LEU A 1 430 ? -7.445 27.266 29.266 1 96.94 430 LEU A N 1
ATOM 3323 C CA . LEU A 1 430 ? -7.492 28.188 30.391 1 96.94 430 LEU A CA 1
ATOM 3324 C C . LEU A 1 430 ? -7.695 27.453 31.703 1 96.94 430 LEU A C 1
ATOM 3326 O O . LEU A 1 430 ? -7.113 27.812 32.719 1 96.94 430 LEU A O 1
ATOM 3330 N N . ASP A 1 431 ? -8.539 26.422 31.609 1 96.75 431 ASP A N 1
ATOM 3331 C CA . ASP A 1 431 ? -8.773 25.609 32.812 1 96.75 431 ASP A CA 1
ATOM 3332 C C . ASP A 1 431 ? -7.5 24.891 33.25 1 96.75 431 ASP A C 1
ATOM 3334 O O . ASP A 1 431 ? -7.203 24.828 34.438 1 96.75 431 ASP A O 1
ATOM 3338 N N . ILE A 1 432 ? -6.777 24.359 32.312 1 95.56 432 ILE A N 1
ATOM 3339 C CA . ILE A 1 432 ? -5.531 23.656 32.594 1 95.56 432 ILE A CA 1
ATOM 3340 C C . ILE A 1 432 ? -4.551 24.609 33.281 1 95.56 432 ILE A C 1
ATOM 3342 O O . ILE A 1 432 ? -3.828 24.203 34.188 1 95.56 432 ILE A O 1
ATOM 3346 N N . LEU A 1 433 ? -4.543 25.891 32.938 1 93.5 433 LEU A N 1
ATOM 3347 C CA . LEU A 1 433 ? -3.641 26.891 33.5 1 93.5 433 LEU A CA 1
ATOM 3348 C C . LEU A 1 433 ? -3.941 27.141 34.969 1 93.5 433 LEU A C 1
ATOM 3350 O O . LEU A 1 433 ? -3.074 27.609 35.719 1 93.5 433 LEU A O 1
ATOM 3354 N N . THR A 1 434 ? -5.109 26.75 35.344 1 93.19 434 THR A N 1
ATOM 3355 C CA . THR A 1 434 ? -5.516 27.109 36.719 1 93.19 434 THR A CA 1
ATOM 3356 C C . THR A 1 434 ? -5.617 25.875 37.594 1 93.19 434 THR A C 1
ATOM 3358 O O . THR A 1 434 ? -5.789 25.984 38.812 1 93.19 434 THR A O 1
ATOM 3361 N N . ARG A 1 435 ? -5.496 24.703 37.031 1 92 435 ARG A N 1
ATOM 3362 C CA . ARG A 1 435 ? -5.66 23.469 37.781 1 92 435 ARG A CA 1
ATOM 3363 C C . ARG A 1 435 ? -4.336 23 38.344 1 92 435 ARG A C 1
ATOM 3365 O O . ARG A 1 435 ? -3.27 23.312 37.812 1 92 435 ARG A O 1
ATOM 3372 N N . ASP A 1 436 ? -4.512 22.203 39.5 1 89.25 436 ASP A N 1
ATOM 3373 C CA . ASP A 1 436 ? -3.342 21.531 40.031 1 89.25 436 ASP A CA 1
ATOM 3374 C C . ASP A 1 436 ? -2.869 20.406 39.125 1 89.25 436 ASP A C 1
ATOM 3376 O O . ASP A 1 436 ? -3.678 19.594 38.656 1 89.25 436 ASP A O 1
ATOM 3380 N N . ALA A 1 437 ? -1.597 20.422 38.906 1 85.31 437 ALA A N 1
ATOM 3381 C CA . ALA A 1 437 ? -0.997 19.406 38.062 1 85.31 437 ALA A CA 1
ATOM 3382 C C . ALA A 1 437 ? -1.355 18 38.531 1 85.31 437 ALA A C 1
ATOM 3384 O O . ALA A 1 437 ? -1.51 17.094 37.688 1 85.31 437 ALA A O 1
ATOM 3385 N N . ALA A 1 438 ? -1.55 17.766 39.75 1 87.31 438 ALA A N 1
ATOM 3386 C CA . ALA A 1 438 ? -1.872 16.469 40.344 1 87.31 438 ALA A CA 1
ATOM 3387 C C . ALA A 1 438 ? -3.236 15.969 39.875 1 87.31 438 ALA A C 1
ATOM 3389 O O . ALA A 1 438 ? -3.486 14.766 39.812 1 87.31 438 ALA A O 1
ATOM 3390 N N . ASP A 1 439 ? -4.082 16.906 39.438 1 90.12 439 ASP A N 1
ATOM 3391 C CA . ASP A 1 439 ? -5.426 16.562 38.969 1 90.12 439 ASP A CA 1
ATOM 3392 C C . ASP A 1 439 ? -5.438 16.219 37.5 1 90.12 439 ASP A C 1
ATOM 3394 O O . ASP A 1 439 ? -6.457 15.781 36.969 1 90.12 439 ASP A O 1
ATOM 3398 N N . LEU A 1 440 ? -4.324 16.406 36.875 1 90.56 440 LEU A N 1
ATOM 3399 C CA . LEU A 1 440 ? -4.238 16.234 35.406 1 90.56 440 LEU A CA 1
ATOM 3400 C C . LEU A 1 440 ? -3.316 15.07 35.062 1 90.56 440 LEU A C 1
ATOM 3402 O O . LEU A 1 440 ? -2.643 15.102 34.031 1 90.56 440 LEU A O 1
ATOM 3406 N N . THR A 1 441 ? -3.25 14.102 35.875 1 85.25 441 THR A N 1
ATOM 3407 C CA . THR A 1 441 ? -2.395 12.945 35.625 1 85.25 441 THR A CA 1
ATOM 3408 C C . THR A 1 441 ? -2.934 12.109 34.469 1 85.25 441 THR A C 1
ATOM 3410 O O . THR A 1 441 ? -4.145 11.898 34.375 1 85.25 441 THR A O 1
ATOM 3413 N N . VAL A 1 442 ? -2.016 11.773 33.594 1 83.75 442 VAL A N 1
ATOM 3414 C CA . VAL A 1 442 ? -2.387 10.984 32.406 1 83.75 442 VAL A CA 1
ATOM 3415 C C . VAL A 1 442 ? -1.575 9.688 32.406 1 83.75 442 VAL A C 1
ATOM 3417 O O . VAL A 1 442 ? -0.455 9.641 32.906 1 83.75 442 VAL A O 1
ATOM 3420 N N . MET B 1 1 ? -0.887 26.719 36.781 1 63.59 1 MET B N 1
ATOM 3421 C CA . MET B 1 1 ? 0.151 25.766 37.156 1 63.59 1 MET B CA 1
ATOM 3422 C C . MET B 1 1 ? 0.64 25 35.906 1 63.59 1 MET B C 1
ATOM 3424 O O . MET B 1 1 ? -0.12 24.781 34.969 1 63.59 1 MET B O 1
ATOM 3428 N N . PRO B 1 2 ? 1.927 24.688 36.062 1 70.88 2 PRO B N 1
ATOM 3429 C CA . PRO B 1 2 ? 2.562 24.016 34.938 1 70.88 2 PRO B CA 1
ATOM 3430 C C . PRO B 1 2 ? 1.95 22.641 34.656 1 70.88 2 PRO B C 1
ATOM 3432 O O . PRO B 1 2 ? 1.273 22.062 35.5 1 70.88 2 PRO B O 1
ATOM 3435 N N . LEU B 1 3 ? 1.976 22.25 33.406 1 81.38 3 LEU B N 1
ATOM 3436 C CA . LEU B 1 3 ? 1.621 20.906 33 1 81.38 3 LEU B CA 1
ATOM 3437 C C . LEU B 1 3 ? 2.326 19.859 33.875 1 81.38 3 LEU B C 1
ATOM 3439 O O . LEU B 1 3 ? 3.414 20.125 34.375 1 81.38 3 LEU B O 1
ATOM 3443 N N . PRO B 1 4 ? 1.665 18.797 34.188 1 79.5 4 PRO B N 1
ATOM 3444 C CA . PRO B 1 4 ? 2.352 17.734 34.938 1 79.5 4 PRO B CA 1
ATOM 3445 C C . PRO B 1 4 ? 3.613 17.234 34.219 1 79.5 4 PRO B C 1
ATOM 3447 O O . PRO B 1 4 ? 3.711 17.312 33 1 79.5 4 PRO B O 1
ATOM 3450 N N . THR B 1 5 ? 4.711 17 34.938 1 69.94 5 THR B N 1
ATOM 3451 C CA . THR B 1 5 ? 5.949 16.469 34.375 1 69.94 5 THR B CA 1
ATOM 3452 C C . THR B 1 5 ? 5.812 14.984 34.094 1 69.94 5 THR B C 1
ATOM 3454 O O . THR B 1 5 ? 5.301 14.227 34.906 1 69.94 5 THR B O 1
ATOM 3457 N N . THR B 1 6 ? 5.719 14.734 32.812 1 60.91 6 THR B N 1
ATOM 3458 C CA . THR B 1 6 ? 5.805 13.305 32.531 1 60.91 6 THR B CA 1
ATOM 3459 C C . THR B 1 6 ? 7.23 12.797 32.719 1 60.91 6 THR B C 1
ATOM 3461 O O . THR B 1 6 ? 8.195 13.492 32.406 1 60.91 6 THR B O 1
ATOM 3464 N N . THR B 1 7 ? 7.598 12.078 33.812 1 52.72 7 THR B N 1
ATOM 3465 C CA . THR B 1 7 ? 8.914 11.602 34.25 1 52.72 7 THR B CA 1
ATOM 3466 C C . THR B 1 7 ? 9.703 11.07 33.062 1 52.72 7 THR B C 1
ATOM 3468 O O . THR B 1 7 ? 10.938 11.062 33.062 1 52.72 7 THR B O 1
ATOM 3471 N N . ALA B 1 8 ? 9.219 10.141 32.312 1 51.38 8 ALA B N 1
ATOM 3472 C CA . ALA B 1 8 ? 10.141 9.438 31.438 1 51.38 8 ALA B CA 1
ATOM 3473 C C . ALA B 1 8 ? 10.336 10.211 30.141 1 51.38 8 ALA B C 1
ATOM 3475 O O . ALA B 1 8 ? 9.359 10.664 29.531 1 51.38 8 ALA B O 1
ATOM 3476 N N . PRO B 1 9 ? 11.68 10.836 30.094 1 52.56 9 PRO B N 1
ATOM 3477 C CA . PRO B 1 9 ? 11.875 11.422 28.766 1 52.56 9 PRO B CA 1
ATOM 3478 C C . PRO B 1 9 ? 11.195 10.625 27.656 1 52.56 9 PRO B C 1
ATOM 3480 O O . PRO B 1 9 ? 11.195 9.391 27.688 1 52.56 9 PRO B O 1
ATOM 3483 N N . PRO B 1 10 ? 10.32 11.336 26.891 1 57.59 10 PRO B N 1
ATOM 3484 C CA . PRO B 1 10 ? 9.664 10.539 25.844 1 57.59 10 PRO B CA 1
ATOM 3485 C C . PRO B 1 10 ? 10.664 9.797 24.953 1 57.59 10 PRO B C 1
ATOM 3487 O O . PRO B 1 10 ? 11.57 10.414 24.406 1 57.59 10 PRO B O 1
ATOM 3490 N N . THR B 1 11 ? 10.984 8.539 25.234 1 66.62 11 THR B N 1
ATOM 3491 C CA . THR B 1 11 ? 11.742 7.703 24.312 1 66.62 11 THR B CA 1
ATOM 3492 C C . THR B 1 11 ? 11.266 7.91 22.875 1 66.62 11 THR B C 1
ATOM 3494 O O . THR B 1 11 ? 10.07 8.086 22.641 1 66.62 11 THR B O 1
ATOM 3497 N N . ASN B 1 12 ? 12.203 8.391 21.953 1 83.31 12 ASN B N 1
ATOM 3498 C CA . ASN B 1 12 ? 11.875 8.375 20.531 1 83.31 12 ASN B CA 1
ATOM 3499 C C . ASN B 1 12 ? 10.922 7.234 20.188 1 83.31 12 ASN B C 1
ATOM 3501 O O . ASN B 1 12 ? 11.227 6.066 20.422 1 83.31 12 ASN B O 1
ATOM 3505 N N . PRO B 1 13 ? 9.734 7.656 19.844 1 87.5 13 PRO B N 1
ATOM 3506 C CA . PRO B 1 13 ? 8.727 6.621 19.609 1 87.5 13 PRO B CA 1
ATOM 3507 C C . PRO B 1 13 ? 9.203 5.543 18.641 1 87.5 13 PRO B C 1
ATOM 3509 O O . PRO B 1 13 ? 8.781 4.387 18.734 1 87.5 13 PRO B O 1
ATOM 3512 N N . HIS B 1 14 ? 10.078 5.859 17.781 1 91.25 14 HIS B N 1
ATOM 3513 C CA . HIS B 1 14 ? 10.555 4.891 16.797 1 91.25 14 HIS B CA 1
ATOM 3514 C C . HIS B 1 14 ? 11.586 3.943 17.406 1 91.25 14 HIS B C 1
ATOM 3516 O O . HIS B 1 14 ? 11.656 2.771 17.031 1 91.25 14 HIS B O 1
ATOM 3522 N N . VAL B 1 15 ? 12.398 4.516 18.344 1 91.5 15 VAL B N 1
ATOM 3523 C CA . VAL B 1 15 ? 13.305 3.65 19.094 1 91.5 15 VAL B CA 1
ATOM 3524 C C . VAL B 1 15 ? 12.5 2.68 19.953 1 91.5 15 VAL B C 1
ATOM 3526 O O . VAL B 1 15 ? 12.836 1.495 20.031 1 91.5 15 VAL B O 1
ATOM 3529 N N . TYR B 1 16 ? 11.531 3.23 20.547 1 92.56 16 TYR B N 1
ATOM 3530 C CA . TYR B 1 16 ? 10.633 2.393 21.344 1 92.56 16 TYR B CA 1
ATOM 3531 C C . TYR B 1 16 ? 10.039 1.278 20.484 1 92.56 16 TYR B C 1
ATOM 3533 O O . TYR B 1 16 ? 10.039 0.113 20.891 1 92.56 16 TYR B O 1
ATOM 3541 N N . LEU B 1 17 ? 9.539 1.598 19.328 1 93.75 17 LEU B N 1
ATOM 3542 C CA . LEU B 1 17 ? 8.93 0.612 18.453 1 93.75 17 LEU B CA 1
ATOM 3543 C C . LEU B 1 17 ? 9.938 -0.466 18.062 1 93.75 17 LEU B C 1
ATOM 3545 O O . LEU B 1 17 ? 9.617 -1.657 18.078 1 93.75 17 LEU B O 1
ATOM 3549 N N . GLN B 1 18 ? 11.125 -0.054 17.656 1 95.69 18 GLN B N 1
ATOM 3550 C CA . GLN B 1 18 ? 12.164 -1.013 17.297 1 95.69 18 GLN B CA 1
ATOM 3551 C C . GLN B 1 18 ? 12.461 -1.96 18.453 1 95.69 18 GLN B C 1
ATOM 3553 O O . GLN B 1 18 ? 12.656 -3.16 18.25 1 95.69 18 GLN B O 1
ATOM 3558 N N . ASN B 1 19 ? 12.469 -1.424 19.609 1 95.62 19 ASN B N 1
ATOM 3559 C CA . ASN B 1 19 ? 12.789 -2.209 20.797 1 95.62 19 ASN B CA 1
ATOM 3560 C C . ASN B 1 19 ? 11.773 -3.322 21.031 1 95.62 19 ASN B C 1
ATOM 3562 O O . ASN B 1 19 ? 12.109 -4.375 21.562 1 95.62 19 ASN B O 1
ATOM 3566 N N . LEU B 1 20 ? 10.57 -3.123 20.641 1 96.5 20 LEU B N 1
ATOM 3567 C CA . LEU B 1 20 ? 9.5 -4.082 20.875 1 96.5 20 LEU B CA 1
ATOM 3568 C C . LEU B 1 20 ? 9.812 -5.422 20.219 1 96.5 20 LEU B C 1
ATOM 3570 O O . LEU B 1 20 ? 9.336 -6.465 20.656 1 96.5 20 LEU B O 1
ATOM 3574 N N . VAL B 1 21 ? 10.617 -5.473 19.125 1 97.44 21 VAL B N 1
ATOM 3575 C CA . VAL B 1 21 ? 10.922 -6.719 18.422 1 97.44 21 VAL B CA 1
ATOM 3576 C C . VAL B 1 21 ? 12.305 -7.219 18.859 1 97.44 21 VAL B C 1
ATOM 3578 O O . VAL B 1 21 ? 12.727 -8.305 18.453 1 97.44 21 VAL B O 1
ATOM 3581 N N . GLU B 1 22 ? 13.062 -6.383 19.641 1 96.94 22 GLU B N 1
ATOM 3582 C CA . GLU B 1 22 ? 14.367 -6.781 20.141 1 96.94 22 GLU B CA 1
ATOM 3583 C C . GLU B 1 22 ? 14.242 -7.469 21.5 1 96.94 22 GLU B C 1
ATOM 3585 O O . GLU B 1 22 ? 15.148 -8.195 21.922 1 96.94 22 GLU B O 1
ATOM 3590 N N . LEU B 1 23 ? 13.141 -7.207 22.203 1 97.06 23 LEU B N 1
ATOM 3591 C CA . LEU B 1 23 ? 12.914 -7.777 23.531 1 97.06 23 LEU B CA 1
ATOM 3592 C C . LEU B 1 23 ? 12.789 -9.297 23.453 1 97.06 23 LEU B C 1
ATOM 3594 O O . LEU B 1 23 ? 12.289 -9.836 22.453 1 97.06 23 LEU B O 1
ATOM 3598 N N . THR B 1 24 ? 13.234 -9.961 24.516 1 96.44 24 THR B N 1
ATOM 3599 C CA . THR B 1 24 ? 12.953 -11.383 24.656 1 96.44 24 THR B CA 1
ATOM 3600 C C . THR B 1 24 ? 11.477 -11.625 24.938 1 96.44 24 THR B C 1
ATOM 3602 O O . THR B 1 24 ? 10.75 -10.695 25.297 1 96.44 24 THR B O 1
ATOM 3605 N N . ASP B 1 25 ? 11.031 -12.812 24.734 1 94.69 25 ASP B N 1
ATOM 3606 C CA . ASP B 1 25 ? 9.625 -13.141 24.953 1 94.69 25 ASP B CA 1
ATOM 3607 C C . ASP B 1 25 ? 9.234 -12.906 26.422 1 94.69 25 ASP B C 1
ATOM 3609 O O . ASP B 1 25 ? 8.094 -12.547 26.719 1 94.69 25 ASP B O 1
ATOM 3613 N N . ASP B 1 26 ? 10.203 -13.031 27.328 1 96.06 26 ASP B N 1
ATOM 3614 C CA . ASP B 1 26 ? 9.953 -12.836 28.75 1 96.06 26 ASP B CA 1
ATOM 3615 C C . ASP B 1 26 ? 9.797 -11.359 29.094 1 96.06 26 ASP B C 1
ATOM 3617 O O . ASP B 1 26 ? 9.07 -11 30.016 1 96.06 26 ASP B O 1
ATOM 3621 N N . GLU B 1 27 ? 10.477 -10.562 28.344 1 97 27 GLU B N 1
ATOM 3622 C CA . GLU B 1 27 ? 10.5 -9.125 28.609 1 97 27 GLU B CA 1
ATOM 3623 C C . GLU B 1 27 ? 9.367 -8.414 27.891 1 97 27 GLU B C 1
ATOM 3625 O O . GLU B 1 27 ? 9.031 -7.273 28.219 1 97 27 GLU B O 1
ATOM 3630 N N . TYR B 1 28 ? 8.859 -9.062 26.906 1 96.69 28 TYR B N 1
ATOM 3631 C CA . TYR B 1 28 ? 7.852 -8.453 26.031 1 96.69 28 TYR B CA 1
ATOM 3632 C C . TYR B 1 28 ? 6.453 -8.633 26.609 1 96.69 28 TYR B C 1
ATOM 3634 O O . TYR B 1 28 ? 6.086 -9.727 27.031 1 96.69 28 TYR B O 1
ATOM 3642 N N . THR B 1 29 ? 5.699 -7.527 26.656 1 95.69 29 THR B N 1
ATOM 3643 C CA . THR B 1 29 ? 4.277 -7.551 27 1 95.69 29 THR B CA 1
ATOM 3644 C C . THR B 1 29 ? 3.434 -7.082 25.828 1 95.69 29 THR B C 1
ATOM 3646 O O . THR B 1 29 ? 3.521 -5.926 25.406 1 95.69 29 THR B O 1
ATOM 3649 N N . PRO B 1 30 ? 2.619 -7.941 25.25 1 93.75 30 PRO B N 1
ATOM 3650 C CA . PRO B 1 30 ? 1.771 -7.539 24.125 1 93.75 30 PRO B CA 1
ATOM 3651 C C . PRO B 1 30 ? 0.678 -6.555 24.531 1 93.75 30 PRO B C 1
ATOM 3653 O O . PRO B 1 30 ? 0.218 -6.578 25.688 1 93.75 30 PRO B O 1
ATOM 3656 N N . PRO B 1 31 ? 0.281 -5.648 23.594 1 93.06 31 PRO B N 1
ATOM 3657 C CA . PRO B 1 31 ? -0.936 -4.879 23.875 1 93.06 31 PRO B CA 1
ATOM 3658 C C . PRO B 1 31 ? -2.174 -5.766 24 1 93.06 31 PRO B C 1
ATOM 3660 O O . PRO B 1 31 ? -2.217 -6.859 23.438 1 93.06 31 PRO B O 1
ATOM 3663 N N . PRO B 1 32 ? -3.109 -5.328 24.75 1 86.81 32 PRO B N 1
ATOM 3664 C CA . PRO B 1 32 ? -4.324 -6.137 24.875 1 86.81 32 PRO B CA 1
ATOM 3665 C C . PRO B 1 32 ? -5.031 -6.34 23.531 1 86.81 32 PRO B C 1
ATOM 3667 O O . PRO B 1 32 ? -5.141 -5.402 22.75 1 86.81 32 PRO B O 1
ATOM 3670 N N . PRO B 1 33 ? -5.375 -7.57 23.266 1 81.94 33 PRO B N 1
ATOM 3671 C CA . PRO B 1 33 ? -6.125 -7.793 22.031 1 81.94 33 PRO B CA 1
ATOM 3672 C C . PRO B 1 33 ? -7.473 -7.082 22.016 1 81.94 33 PRO B C 1
ATOM 3674 O O . PRO B 1 33 ? -8.133 -6.98 23.062 1 81.94 33 PRO B O 1
ATOM 3677 N N . PRO B 1 34 ? -7.785 -6.562 20.828 1 83.56 34 PRO B N 1
ATOM 3678 C CA . PRO B 1 34 ? -9.18 -6.117 20.766 1 83.56 34 PRO B CA 1
ATOM 3679 C C . PRO B 1 34 ? -10.172 -7.266 20.922 1 83.56 34 PRO B C 1
ATOM 3681 O O . PRO B 1 34 ? -9.844 -8.414 20.609 1 83.56 34 PRO B O 1
ATOM 3684 N N . ALA B 1 35 ? -11.305 -6.961 21.391 1 75.5 35 ALA B N 1
ATOM 3685 C CA . ALA B 1 35 ? -12.297 -7.977 21.703 1 75.5 35 ALA B CA 1
ATOM 3686 C C . ALA B 1 35 ? -12.625 -8.828 20.484 1 75.5 35 ALA B C 1
ATOM 3688 O O . ALA B 1 35 ? -12.82 -10.039 20.594 1 75.5 35 ALA B O 1
ATOM 3689 N N . PHE B 1 36 ? -12.594 -8.297 19.359 1 79.75 36 PHE B N 1
ATOM 3690 C CA . PHE B 1 36 ? -13 -9.008 18.156 1 79.75 36 PHE B CA 1
ATOM 3691 C C . PHE B 1 36 ? -11.8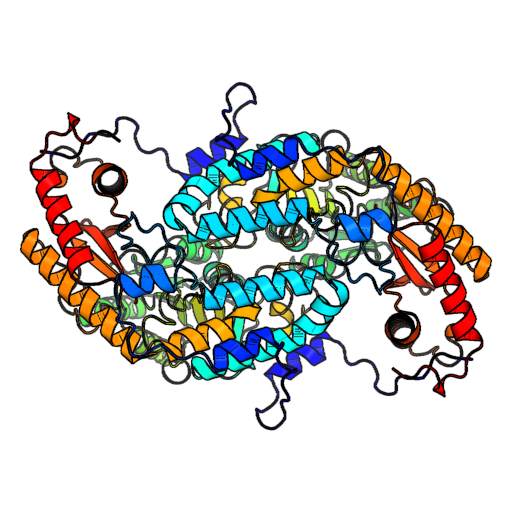91 -9.93 17.656 1 79.75 36 PHE B C 1
ATOM 3693 O O . PHE B 1 36 ? -12.148 -10.859 16.891 1 79.75 36 PHE B O 1
ATOM 3700 N N . ASP B 1 37 ? -10.711 -9.688 18.047 1 74.25 37 ASP B N 1
ATOM 3701 C CA . ASP B 1 37 ? -9.586 -10.516 17.609 1 74.25 37 ASP B CA 1
ATOM 3702 C C . ASP B 1 37 ? -9.469 -11.766 18.484 1 74.25 37 ASP B C 1
ATOM 3704 O O . ASP B 1 37 ? -9.031 -12.82 18 1 74.25 37 ASP B O 1
ATOM 3708 N N . GLU B 1 38 ? -9.914 -11.773 19.625 1 71.69 38 GLU B N 1
ATOM 3709 C CA . GLU B 1 38 ? -9.875 -12.906 20.547 1 71.69 38 GLU B CA 1
ATOM 3710 C C . GLU B 1 38 ? -10.766 -14.047 20.078 1 71.69 38 GLU B C 1
ATOM 3712 O O . GLU B 1 38 ? -10.477 -15.211 20.328 1 71.69 38 GLU B O 1
ATOM 3717 N N . ASP B 1 39 ? -11.586 -13.75 19.328 1 66.69 39 ASP B N 1
ATOM 3718 C CA . ASP B 1 39 ? -12.586 -14.711 18.875 1 66.69 39 ASP B CA 1
ATOM 3719 C C . ASP B 1 39 ? -11.969 -15.711 17.891 1 66.69 39 ASP B C 1
ATOM 3721 O O . ASP B 1 39 ? -12.258 -16.906 17.969 1 66.69 39 ASP B O 1
ATOM 3725 N N . LEU B 1 40 ? -11.078 -15.289 17.219 1 71.12 40 LEU B N 1
ATOM 3726 C CA . LEU B 1 40 ? -10.547 -16.234 16.25 1 71.12 40 LEU B CA 1
ATOM 3727 C C . LEU B 1 40 ? -9.492 -17.141 16.875 1 71.12 40 LEU B C 1
ATOM 3729 O O . LEU B 1 40 ? -9.18 -18.203 16.344 1 71.12 40 LEU B O 1
ATOM 3733 N N . ARG B 1 41 ? -9.164 -16.719 18.031 1 69.31 41 ARG B N 1
ATOM 3734 C CA . ARG B 1 41 ? -8.305 -17.625 18.781 1 69.31 41 ARG B CA 1
ATOM 3735 C C . ARG B 1 41 ? -9.102 -18.812 19.344 1 69.31 41 ARG B C 1
ATOM 3737 O O . ARG B 1 41 ? -8.562 -19.906 19.484 1 69.31 41 ARG B O 1
ATOM 3744 N N . THR B 1 42 ? -10.383 -18.5 19.359 1 71 42 THR B N 1
ATOM 3745 C CA . THR B 1 42 ? -11.234 -19.531 19.969 1 71 42 THR B CA 1
ATOM 3746 C C . THR B 1 42 ? -12.047 -20.25 18.891 1 71 42 THR B C 1
ATOM 3748 O O . THR B 1 42 ? -12.797 -21.172 19.188 1 71 42 THR B O 1
ATOM 3751 N N . PHE B 1 43 ? -11.828 -19.828 17.641 1 81.94 43 PHE B N 1
ATOM 3752 C CA . PHE B 1 43 ? -12.531 -20.469 16.547 1 81.94 43 PHE B CA 1
ATOM 3753 C C . PHE B 1 43 ? -12.148 -21.938 16.438 1 81.94 43 PHE B C 1
ATOM 3755 O O . PHE B 1 43 ? -10.977 -22.281 16.531 1 81.94 43 PHE B O 1
ATOM 3762 N N . ARG B 1 44 ? -13.242 -22.766 16.406 1 84.56 44 ARG B N 1
ATOM 3763 C CA . ARG B 1 44 ? -13.055 -24.203 16.156 1 84.56 44 ARG B CA 1
ATOM 3764 C C . ARG B 1 44 ? -13.859 -24.656 14.953 1 84.56 44 ARG B C 1
ATOM 3766 O O . ARG B 1 44 ? -15.016 -24.266 14.781 1 84.56 44 ARG B O 1
ATOM 3773 N N . ARG B 1 45 ? -13.141 -25.391 14.133 1 86.94 45 ARG B N 1
ATOM 3774 C CA . ARG B 1 45 ? -13.859 -26 13.016 1 86.94 45 ARG B CA 1
ATOM 3775 C C . ARG B 1 45 ? -14.938 -26.953 13.508 1 86.94 45 ARG B C 1
ATOM 3777 O O . ARG B 1 45 ? -14.664 -27.859 14.289 1 86.94 45 ARG B O 1
ATOM 3784 N N . PRO B 1 46 ? -16.125 -26.719 13.055 1 82.75 46 PRO B N 1
ATOM 3785 C CA . PRO B 1 46 ? -17.141 -27.703 13.438 1 82.75 46 PRO B CA 1
ATOM 3786 C C . PRO B 1 46 ? -16.828 -29.109 12.906 1 82.75 46 PRO B C 1
ATOM 3788 O O . PRO B 1 46 ? -16.391 -29.25 11.758 1 82.75 46 PRO B O 1
ATOM 3791 N N . GLU B 1 47 ? -17.047 -30.094 13.656 1 84.56 47 GLU B N 1
ATOM 3792 C CA . GLU B 1 47 ? -16.75 -31.484 13.305 1 84.56 47 GLU B CA 1
ATOM 3793 C C . GLU B 1 47 ? -17.516 -31.906 12.047 1 84.56 47 GLU B C 1
ATOM 3795 O O . GLU B 1 47 ? -17 -32.688 11.234 1 84.56 47 GLU B O 1
ATOM 3800 N N . ALA B 1 48 ? -18.609 -31.391 11.906 1 87.31 48 ALA B N 1
ATOM 3801 C CA . ALA B 1 48 ? -19.484 -31.797 10.812 1 87.31 48 ALA B CA 1
ATOM 3802 C C . ALA B 1 48 ? -19.109 -31.078 9.516 1 87.31 48 ALA B C 1
ATOM 3804 O O . ALA B 1 48 ? -19.547 -31.453 8.438 1 87.31 48 ALA B O 1
ATOM 3805 N N . LEU B 1 49 ? -18.219 -30.25 9.633 1 90.69 49 LEU B N 1
ATOM 3806 C CA . LEU B 1 49 ? -17.875 -29.453 8.461 1 90.69 49 LEU B CA 1
ATOM 3807 C C . LEU B 1 49 ? -16.766 -30.125 7.656 1 90.69 49 LEU B C 1
ATOM 3809 O O . LEU B 1 49 ? -15.602 -30.078 8.047 1 90.69 49 LEU B O 1
ATOM 3813 N N . GLU B 1 50 ? -17.156 -30.672 6.539 1 92.31 50 GLU B N 1
ATOM 3814 C CA . GLU B 1 50 ? -16.203 -31.375 5.676 1 92.31 50 GLU B CA 1
ATOM 3815 C C . GLU B 1 50 ? -15.57 -30.406 4.668 1 92.31 50 GLU B C 1
ATOM 3817 O O . GLU B 1 50 ? -16.219 -29.469 4.215 1 92.31 50 GLU B O 1
ATOM 3822 N N . TYR B 1 51 ? -14.305 -30.766 4.391 1 96.31 51 TYR B N 1
ATOM 3823 C CA . TYR B 1 51 ? -13.672 -30.016 3.309 1 96.31 51 TYR B CA 1
ATOM 3824 C C . TYR B 1 51 ? -14.453 -30.156 2.01 1 96.31 51 TYR B C 1
ATOM 3826 O O . TYR B 1 51 ? -15.18 -31.141 1.825 1 96.31 51 TYR B O 1
ATOM 3834 N N . GLY B 1 52 ? -14.297 -29.125 1.162 1 96.25 52 GLY B N 1
ATOM 3835 C CA . GLY B 1 52 ? -15 -29.156 -0.109 1 96.25 52 GLY B CA 1
ATOM 3836 C C . GLY B 1 52 ? -16.062 -28.078 -0.232 1 96.25 52 GLY B C 1
ATOM 3837 O O . GLY B 1 52 ? -15.898 -26.984 0.321 1 96.25 52 GLY B O 1
ATOM 3838 N N . ARG B 1 53 ? -17.094 -28.359 -0.956 1 94.5 53 ARG B N 1
ATOM 3839 C CA . ARG B 1 53 ? -18.094 -27.375 -1.369 1 94.5 53 ARG B CA 1
ATOM 3840 C C . ARG B 1 53 ? -18.844 -26.828 -0.166 1 94.5 53 ARG B C 1
ATOM 3842 O O . ARG B 1 53 ? -19.25 -25.656 -0.16 1 94.5 53 ARG B O 1
ATOM 3849 N N . GLN B 1 54 ? -19 -27.594 0.899 1 94.19 54 GLN B N 1
ATOM 3850 C CA . GLN B 1 54 ? -19.672 -27.109 2.1 1 94.19 54 GLN B CA 1
ATOM 3851 C C . GLN B 1 54 ? -18.906 -25.953 2.727 1 94.19 54 GLN B C 1
ATOM 3853 O O . GLN B 1 54 ? -19.5 -24.953 3.15 1 94.19 54 GLN B O 1
ATOM 3858 N N . ILE B 1 55 ? -17.672 -26.078 2.771 1 95.62 55 ILE B N 1
ATOM 3859 C CA . ILE B 1 55 ? -16.828 -25.047 3.35 1 95.62 55 ILE B CA 1
ATOM 3860 C C . ILE B 1 55 ? -16.891 -23.797 2.471 1 95.62 55 ILE B C 1
ATOM 3862 O O . ILE B 1 55 ? -16.891 -22.672 2.979 1 95.62 55 ILE B O 1
ATOM 3866 N N . LYS B 1 56 ? -16.875 -23.953 1.193 1 96.5 56 LYS B N 1
ATOM 3867 C CA . LYS B 1 56 ? -16.953 -22.812 0.281 1 96.5 56 LYS B CA 1
ATOM 3868 C C . LYS B 1 56 ? -18.156 -21.938 0.599 1 96.5 56 LYS B C 1
ATOM 3870 O O . LYS B 1 56 ? -18.016 -20.719 0.753 1 96.5 56 LYS B O 1
ATOM 3875 N N . SER B 1 57 ? -19.297 -22.547 0.788 1 94.06 57 SER B N 1
ATOM 3876 C CA . SER B 1 57 ? -20.547 -21.828 0.988 1 94.06 57 SER B CA 1
ATOM 3877 C C . SER B 1 57 ? -20.625 -21.25 2.398 1 94.06 57 SER B C 1
ATOM 3879 O O . SER B 1 57 ? -21.25 -20.219 2.613 1 94.06 57 SER B O 1
ATOM 3881 N N . THR B 1 58 ? -19.969 -21.875 3.35 1 94.31 58 THR B N 1
ATOM 3882 C CA . THR B 1 58 ? -20.141 -21.5 4.75 1 94.31 58 THR B CA 1
ATOM 3883 C C . THR B 1 58 ? -19.094 -20.484 5.172 1 94.31 58 THR B C 1
ATOM 3885 O O . THR B 1 58 ? -19.391 -19.531 5.898 1 94.31 58 THR B O 1
ATOM 3888 N N . LEU B 1 59 ? -17.906 -20.672 4.609 1 96.12 59 LEU B N 1
ATOM 3889 C CA . LEU B 1 59 ? -16.797 -19.922 5.211 1 96.12 59 LEU B CA 1
ATOM 3890 C C . LEU B 1 59 ? -16.203 -18.938 4.211 1 96.12 59 LEU B C 1
ATOM 3892 O O . LEU B 1 59 ? -15.312 -18.156 4.559 1 96.12 59 LEU B O 1
ATOM 3896 N N . PHE B 1 60 ? -16.703 -18.938 2.973 1 97.19 60 PHE B N 1
ATOM 3897 C CA . PHE B 1 60 ? -16.219 -18 1.958 1 97.19 60 PHE B CA 1
ATOM 3898 C C . PHE B 1 60 ? -17.375 -17.297 1.271 1 97.19 60 PHE B C 1
ATOM 3900 O O . PHE B 1 60 ? -18.531 -17.688 1.411 1 97.19 60 PHE B O 1
ATOM 3907 N N . THR B 1 61 ? -17.016 -16.156 0.649 1 97.44 61 THR B N 1
ATOM 3908 C CA . THR B 1 61 ? -18.016 -15.398 -0.087 1 97.44 61 THR B CA 1
ATOM 3909 C C . THR B 1 61 ? -17.859 -15.617 -1.59 1 97.44 61 THR B C 1
ATOM 3911 O O . THR B 1 61 ? -18.453 -14.883 -2.391 1 97.44 61 THR B O 1
ATOM 3914 N N . LEU B 1 62 ? -17.047 -16.609 -2.02 1 97.94 62 LEU B N 1
ATOM 3915 C CA . LEU B 1 62 ? -16.828 -16.938 -3.42 1 97.94 62 LEU B CA 1
ATOM 3916 C C . LEU B 1 62 ? -18.141 -17.234 -4.133 1 97.94 62 LEU B C 1
ATOM 3918 O O . LEU B 1 62 ? -19.047 -17.828 -3.545 1 97.94 62 LEU B O 1
ATOM 3922 N N . ASP B 1 63 ? -18.25 -16.859 -5.41 1 96.88 63 ASP B N 1
ATOM 3923 C CA . ASP B 1 63 ? -19.422 -17.141 -6.23 1 96.88 63 ASP B CA 1
ATOM 3924 C C . ASP B 1 63 ? -19.734 -18.641 -6.23 1 96.88 63 ASP B C 1
ATOM 3926 O O . ASP B 1 63 ? -18.953 -19.438 -6.734 1 96.88 63 ASP B O 1
ATOM 3930 N N . PRO B 1 64 ? -20.859 -18.969 -5.684 1 95.31 64 PRO B N 1
ATOM 3931 C CA . PRO B 1 64 ? -21.188 -20.391 -5.598 1 95.31 64 PRO B CA 1
ATOM 3932 C C . PRO B 1 64 ? -21.375 -21.047 -6.965 1 95.31 64 PRO B C 1
ATOM 3934 O O . PRO B 1 64 ? -21.297 -22.266 -7.09 1 95.31 64 PRO B O 1
ATOM 3937 N N . ALA B 1 65 ? -21.562 -20.281 -7.969 1 95.31 65 ALA B N 1
ATOM 3938 C CA . ALA B 1 65 ? -21.828 -20.828 -9.297 1 95.31 65 ALA B CA 1
ATOM 3939 C C . ALA B 1 65 ? -20.531 -21.156 -10.031 1 95.31 65 ALA B C 1
ATOM 3941 O O . ALA B 1 65 ? -20.547 -21.844 -11.055 1 95.31 65 ALA B O 1
ATOM 3942 N N . VAL B 1 66 ? -19.453 -20.719 -9.539 1 97.19 66 VAL B N 1
ATOM 3943 C CA . VAL B 1 66 ? -18.188 -20.875 -10.242 1 97.19 66 VAL B CA 1
ATOM 3944 C C . VAL B 1 66 ? -17.328 -21.922 -9.539 1 97.19 66 VAL B C 1
ATOM 3946 O O . VAL B 1 66 ? -17.125 -21.859 -8.328 1 97.19 66 VAL B O 1
ATOM 3949 N N . ASN B 1 67 ? -16.969 -22.984 -10.305 1 98 67 ASN B N 1
ATOM 3950 C CA . ASN B 1 67 ? -15.922 -23.875 -9.828 1 98 67 ASN B CA 1
ATOM 3951 C C . ASN B 1 67 ? -14.547 -23.203 -9.828 1 98 67 ASN B C 1
ATOM 3953 O O . ASN B 1 67 ? -13.875 -23.172 -10.859 1 98 67 ASN B O 1
ATOM 3957 N N . PHE B 1 68 ? -14.133 -22.703 -8.641 1 98.19 68 PHE B N 1
ATOM 3958 C CA . PHE B 1 68 ? -12.938 -21.875 -8.516 1 98.19 68 PHE B CA 1
ATOM 3959 C C . PHE B 1 68 ? -11.703 -22.734 -8.281 1 98.19 68 PHE B C 1
ATOM 3961 O O . PHE B 1 68 ? -11.422 -23.141 -7.156 1 98.19 68 PHE B O 1
ATOM 3968 N N . LEU B 1 69 ? -10.883 -22.938 -9.305 1 98.62 69 LEU B N 1
ATOM 3969 C CA . LEU B 1 69 ? -9.695 -23.781 -9.25 1 98.62 69 LEU B CA 1
ATOM 3970 C C . LEU B 1 69 ? -8.43 -22.953 -9.445 1 98.62 69 LEU B C 1
ATOM 3972 O O . LEU B 1 69 ? -7.441 -23.438 -9.992 1 98.62 69 LEU B O 1
ATOM 3976 N N . ASN B 1 70 ? -8.5 -21.688 -9.102 1 98.25 70 ASN B N 1
ATOM 3977 C CA . ASN B 1 70 ? -7.406 -20.75 -9.344 1 98.25 70 ASN B CA 1
ATOM 3978 C C . ASN B 1 70 ? -7.051 -19.969 -8.078 1 98.25 70 ASN B C 1
ATOM 3980 O O . ASN B 1 70 ? -6.785 -18.766 -8.141 1 98.25 70 ASN B O 1
ATOM 3984 N N . HIS B 1 71 ? -7.102 -20.641 -6.891 1 97.94 71 HIS B N 1
ATOM 3985 C CA . HIS B 1 71 ? -6.758 -20.031 -5.613 1 97.94 71 HIS B CA 1
ATOM 3986 C C . HIS B 1 71 ? -5.355 -19.422 -5.652 1 97.94 71 HIS B C 1
ATOM 3988 O O . HIS B 1 71 ? -5.09 -18.422 -4.992 1 97.94 71 HIS B O 1
ATOM 3994 N N . GLY B 1 72 ? -4.426 -20 -6.383 1 97.25 72 GLY B N 1
ATOM 3995 C CA . GLY B 1 72 ? -3.021 -19.625 -6.395 1 97.25 72 GLY B CA 1
ATOM 3996 C C . GLY B 1 72 ? -2.773 -18.25 -6.984 1 97.25 72 GLY B C 1
ATOM 3997 O O . GLY B 1 72 ? -1.698 -17.672 -6.805 1 97.25 72 GLY B O 1
ATOM 3998 N N . SER B 1 73 ? -3.686 -17.688 -7.742 1 96.06 73 SER B N 1
ATOM 3999 C CA . SER B 1 73 ? -3.48 -16.375 -8.352 1 96.06 73 SER B CA 1
ATOM 4000 C C . SER B 1 73 ? -3.629 -15.258 -7.32 1 96.06 73 SER B C 1
ATOM 4002 O O . SER B 1 73 ? -2.633 -14.727 -6.824 1 96.06 73 SER B O 1
ATOM 4004 N N . TYR B 1 74 ? -4.836 -15.031 -6.781 1 96.25 74 TYR B N 1
ATOM 4005 C CA . TYR B 1 74 ? -5.047 -13.883 -5.902 1 96.25 74 TYR B CA 1
ATOM 4006 C C . TYR B 1 74 ? -5.57 -14.336 -4.543 1 96.25 74 TYR B C 1
ATOM 4008 O O . TYR B 1 74 ? -5.727 -13.516 -3.631 1 96.25 74 TYR B O 1
ATOM 4016 N N . GLY B 1 75 ? -5.793 -15.562 -4.367 1 95.94 75 GLY B N 1
ATOM 4017 C CA . GLY B 1 75 ? -6.285 -16.078 -3.102 1 95.94 75 GLY B CA 1
ATOM 4018 C C . GLY B 1 75 ? -7.727 -15.688 -2.82 1 95.94 75 GLY B C 1
ATOM 4019 O O . GLY B 1 75 ? -8.438 -15.227 -3.717 1 95.94 75 GLY B O 1
ATOM 4020 N N . SER B 1 76 ? -8.195 -16.047 -1.686 1 96.56 76 SER B N 1
ATOM 4021 C CA . SER B 1 76 ? -9.492 -15.68 -1.123 1 96.56 76 SER B CA 1
ATOM 4022 C C . SER B 1 76 ? -9.43 -15.586 0.397 1 96.56 76 SER B C 1
ATOM 4024 O O . SER B 1 76 ? -8.766 -16.391 1.049 1 96.56 76 SER B O 1
ATOM 4026 N N . CYS B 1 77 ? -10 -14.578 0.884 1 97.75 77 CYS B N 1
ATOM 4027 C CA . CYS B 1 77 ? -10.055 -14.398 2.33 1 97.75 77 CYS B CA 1
ATOM 4028 C C . CYS B 1 77 ? -11.305 -15.055 2.914 1 97.75 77 CYS B C 1
ATOM 4030 O O . CYS B 1 77 ? -12.398 -14.898 2.377 1 97.75 77 CYS B O 1
ATOM 4032 N N . SER B 1 78 ? -11.188 -15.789 4.027 1 96.31 78 SER B N 1
ATOM 4033 C CA . SER B 1 78 ? -12.344 -16.422 4.664 1 96.31 78 SER B CA 1
ATOM 4034 C C . SER B 1 78 ? -13.219 -15.375 5.355 1 96.31 78 SER B C 1
ATOM 4036 O O . SER B 1 78 ? -12.742 -14.305 5.734 1 96.31 78 SER B O 1
ATOM 4038 N N . LYS B 1 79 ? -14.5 -15.719 5.543 1 95.62 79 LYS B N 1
ATOM 4039 C CA . LYS B 1 79 ? -15.461 -14.82 6.18 1 95.62 79 LYS B CA 1
ATOM 4040 C C . LYS B 1 79 ? -15.008 -14.438 7.582 1 95.62 79 LYS B C 1
ATOM 4042 O O . LYS B 1 79 ? -15.023 -13.258 7.941 1 95.62 79 LYS B O 1
ATOM 4047 N N . PRO B 1 80 ? -14.562 -15.391 8.406 1 94.69 80 PRO B N 1
ATOM 4048 C CA . PRO B 1 80 ? -14.18 -15.023 9.773 1 94.69 80 PRO B CA 1
ATOM 4049 C C . PRO B 1 80 ? -12.984 -14.07 9.812 1 94.69 80 PRO B C 1
ATOM 4051 O O . PRO B 1 80 ? -12.961 -13.148 10.633 1 94.69 80 PRO B O 1
ATOM 4054 N N . VAL B 1 81 ? -11.984 -14.297 8.984 1 96.12 81 VAL B N 1
ATOM 4055 C CA . VAL B 1 81 ? -10.805 -13.438 8.969 1 96.12 81 VAL B CA 1
ATOM 4056 C C . VAL B 1 81 ? -11.188 -12.055 8.445 1 96.12 81 VAL B C 1
ATOM 4058 O O . VAL B 1 81 ? -10.727 -11.039 8.977 1 96.12 81 VAL B O 1
ATOM 4061 N N . MET B 1 82 ? -12.055 -11.984 7.406 1 96.12 82 MET B N 1
ATOM 4062 C CA . MET B 1 82 ? -12.523 -10.719 6.855 1 96.12 82 MET B CA 1
ATOM 4063 C C . MET B 1 82 ? -13.25 -9.898 7.918 1 96.12 82 MET B C 1
ATOM 4065 O O . MET B 1 82 ? -13.148 -8.672 7.941 1 96.12 82 MET B O 1
ATOM 4069 N N . ALA B 1 83 ? -14 -10.57 8.734 1 95.31 83 ALA B N 1
ATOM 4070 C CA . ALA B 1 83 ? -14.727 -9.891 9.805 1 95.31 83 ALA B CA 1
ATOM 4071 C C . ALA B 1 83 ? -13.766 -9.164 10.75 1 95.31 83 ALA B C 1
ATOM 4073 O O . ALA B 1 83 ? -14.07 -8.07 11.227 1 95.31 83 ALA B O 1
ATOM 4074 N N . VAL B 1 84 ? -12.625 -9.766 11.016 1 95.44 84 VAL B N 1
ATOM 4075 C CA . VAL B 1 84 ? -11.609 -9.141 11.859 1 95.44 84 VAL B CA 1
ATOM 4076 C C . VAL B 1 84 ? -11.055 -7.898 11.172 1 95.44 84 VAL B C 1
ATOM 4078 O O . VAL B 1 84 ? -10.914 -6.844 11.797 1 95.44 84 VAL B O 1
ATOM 4081 N N . ARG B 1 85 ? -10.734 -7.996 9.891 1 96.12 85 ARG B N 1
ATOM 4082 C CA . ARG B 1 85 ? -10.258 -6.84 9.141 1 96.12 85 ARG B CA 1
ATOM 4083 C C . ARG B 1 85 ? -11.266 -5.695 9.195 1 96.12 85 ARG B C 1
ATOM 4085 O O . ARG B 1 85 ? -10.891 -4.543 9.414 1 96.12 85 ARG B O 1
ATOM 4092 N N . GLU B 1 86 ? -12.523 -6.023 8.969 1 95.25 86 GLU B N 1
ATOM 4093 C CA . GLU B 1 86 ? -13.578 -5.016 8.961 1 95.25 86 GLU B CA 1
ATOM 4094 C C . GLU B 1 86 ? -13.703 -4.332 10.32 1 95.25 86 GLU B C 1
ATOM 4096 O O . GLU B 1 86 ? -13.977 -3.131 10.391 1 95.25 86 GLU B O 1
ATOM 4101 N N . ALA B 1 87 ? -13.523 -5.082 11.344 1 95.81 87 ALA B N 1
ATOM 4102 C CA . ALA B 1 87 ? -13.555 -4.5 12.68 1 95.81 87 ALA B CA 1
ATOM 4103 C C . ALA B 1 87 ? -12.422 -3.494 12.867 1 95.81 87 ALA B C 1
ATOM 4105 O O . ALA B 1 87 ? -12.609 -2.445 13.492 1 95.81 87 ALA B O 1
ATOM 4106 N N . TYR B 1 88 ? -11.25 -3.809 12.367 1 96.06 88 TYR B N 1
ATOM 4107 C CA . TYR B 1 88 ? -10.133 -2.875 12.445 1 96.06 88 TYR B CA 1
ATOM 4108 C C . TYR B 1 88 ? -10.414 -1.621 11.625 1 96.06 88 TYR B C 1
ATOM 4110 O O . TYR B 1 88 ? -10.047 -0.514 12.031 1 96.06 88 TYR B O 1
ATOM 4118 N N . LEU B 1 89 ? -11.031 -1.776 10.453 1 95.94 89 LEU B N 1
ATOM 4119 C CA . LEU B 1 89 ? -11.383 -0.627 9.625 1 95.94 89 LEU B CA 1
ATOM 4120 C C . LEU B 1 89 ? -12.336 0.302 10.367 1 95.94 89 LEU B C 1
ATOM 4122 O O . LEU B 1 89 ? -12.188 1.525 10.312 1 95.94 89 LEU B O 1
ATOM 4126 N N . ARG B 1 90 ? -13.297 -0.26 11.062 1 95.06 90 ARG B N 1
ATOM 4127 C CA . ARG B 1 90 ? -14.242 0.535 11.836 1 95.06 90 ARG B CA 1
ATOM 4128 C C . ARG B 1 90 ? -13.531 1.259 12.984 1 95.06 90 ARG B C 1
ATOM 4130 O O . ARG B 1 90 ? -13.812 2.43 13.25 1 95.06 90 ARG B O 1
ATOM 4137 N N . ARG B 1 91 ? -12.641 0.561 13.594 1 95.19 91 ARG B N 1
ATOM 4138 C CA . ARG B 1 91 ? -11.891 1.16 14.695 1 95.19 91 ARG B CA 1
ATOM 4139 C C . ARG B 1 91 ? -11.047 2.338 14.203 1 95.19 91 ARG B C 1
ATOM 4141 O O . ARG B 1 91 ? -10.953 3.361 14.883 1 95.19 91 ARG B O 1
ATOM 4148 N N . GLN B 1 92 ? -10.43 2.162 13.062 1 96.06 92 GLN B N 1
ATOM 4149 C CA . GLN B 1 92 ? -9.594 3.205 12.469 1 96.06 92 GLN B CA 1
ATOM 4150 C C . GLN B 1 92 ? -10.398 4.484 12.25 1 96.06 92 GLN B C 1
ATOM 4152 O O . GLN B 1 92 ? -9.906 5.586 12.508 1 96.06 92 GLN B O 1
ATOM 4157 N N . GLU B 1 93 ? -11.641 4.367 11.789 1 96.25 93 GLU B N 1
ATOM 4158 C CA . GLU B 1 93 ? -12.445 5.539 11.469 1 96.25 93 GLU B CA 1
ATOM 4159 C C . GLU B 1 93 ? -13.125 6.102 12.711 1 96.25 93 GLU B C 1
ATOM 4161 O O . GLU B 1 93 ? -13.438 7.293 12.766 1 96.25 93 GLU B O 1
ATOM 4166 N N . PHE B 1 94 ? -13.297 5.266 13.758 1 96.69 94 PHE B N 1
ATOM 4167 C CA . PHE B 1 94 ? -13.93 5.715 14.992 1 96.69 94 PHE B CA 1
ATOM 4168 C C . PHE B 1 94 ? -13.016 6.668 15.758 1 96.69 94 PHE B C 1
ATOM 4170 O O . PHE B 1 94 ? -13.469 7.703 16.25 1 96.69 94 PHE B O 1
ATOM 4177 N N . GLU B 1 95 ? -11.758 6.367 15.867 1 95.62 95 GLU B N 1
ATOM 4178 C CA . GLU B 1 95 ? -10.727 7.211 16.469 1 95.62 95 GLU B CA 1
ATOM 4179 C C . GLU B 1 95 ? -9.43 7.156 15.664 1 95.62 95 GLU B C 1
ATOM 4181 O O . GLU B 1 95 ? -8.453 6.531 16.078 1 95.62 95 GLU B O 1
ATOM 4186 N N . PRO B 1 96 ? -9.352 7.922 14.578 1 96.06 96 PRO B N 1
ATOM 4187 C CA . PRO B 1 96 ? -8.227 7.824 13.656 1 96.06 96 PRO B CA 1
ATOM 4188 C C . PRO B 1 96 ? -6.879 8.062 14.336 1 96.06 96 PRO B C 1
ATOM 4190 O O . PRO B 1 96 ? -5.914 7.34 14.078 1 96.06 96 PRO B O 1
ATOM 4193 N N . ILE B 1 97 ? -6.809 9.023 15.273 1 96.19 97 ILE B N 1
ATOM 4194 C CA . ILE B 1 97 ? -5.555 9.375 15.93 1 96.19 97 ILE B CA 1
ATOM 4195 C C . ILE B 1 97 ? -5.145 8.25 16.891 1 96.19 97 ILE B C 1
ATOM 4197 O O . ILE B 1 97 ? -4.02 7.758 16.828 1 96.19 97 ILE B O 1
ATOM 4201 N N . LYS B 1 98 ? -6.051 7.844 17.719 1 94.19 98 LYS B N 1
ATOM 4202 C CA . LYS B 1 98 ? -5.766 6.777 18.688 1 94.19 98 LYS B CA 1
ATOM 4203 C C . LYS B 1 98 ? -5.375 5.488 17.969 1 94.19 98 LYS B C 1
ATOM 4205 O O . LYS B 1 98 ? -4.48 4.77 18.422 1 94.19 98 LYS B O 1
ATOM 4210 N N . PHE B 1 99 ? -6.102 5.172 16.938 1 95.94 99 PHE B N 1
ATOM 4211 C CA . PHE B 1 99 ? -5.781 3.982 16.156 1 95.94 99 PHE B CA 1
ATOM 4212 C C . PHE B 1 99 ? -4.324 4.004 15.711 1 95.94 99 PHE B C 1
ATOM 4214 O O . PHE B 1 99 ? -3.605 3.014 15.875 1 95.94 99 PHE B O 1
ATOM 4221 N N . MET B 1 100 ? -3.896 5.125 15.141 1 94.69 100 MET B N 1
ATOM 4222 C CA . MET B 1 100 ? -2.533 5.23 14.625 1 94.69 100 MET B CA 1
ATOM 4223 C C . MET B 1 100 ? -1.52 5.23 15.766 1 94.69 100 MET B C 1
ATOM 4225 O O . MET B 1 100 ? -0.405 4.73 15.609 1 94.69 100 MET B O 1
ATOM 4229 N N . GLU B 1 101 ? -1.89 5.754 16.875 1 92.62 101 GLU B N 1
ATOM 4230 C CA . GLU B 1 101 ? -1.021 5.73 18.047 1 92.62 101 GLU B CA 1
ATOM 4231 C C . GLU B 1 101 ? -0.808 4.305 18.547 1 92.62 101 GLU B C 1
ATOM 4233 O O . GLU B 1 101 ? 0.277 3.965 19.016 1 92.62 101 GLU B O 1
ATOM 4238 N N . ASP B 1 102 ? -1.848 3.502 18.438 1 93.62 102 ASP B N 1
ATOM 4239 C CA . ASP B 1 102 ? -1.806 2.127 18.922 1 93.62 102 ASP B CA 1
ATOM 4240 C C . ASP B 1 102 ? -1.219 1.188 17.875 1 93.62 102 ASP B C 1
ATOM 4242 O O . ASP B 1 102 ? -0.94 0.023 18.156 1 93.62 102 ASP B O 1
ATOM 4246 N N . LEU B 1 103 ? -0.996 1.653 16.734 1 95.81 103 LEU B N 1
ATOM 4247 C CA . LEU B 1 103 ? -0.654 0.814 15.586 1 95.81 103 LEU B CA 1
ATOM 4248 C C . LEU B 1 103 ? 0.69 0.126 15.805 1 95.81 103 LEU B C 1
ATOM 4250 O O . LEU B 1 103 ? 0.81 -1.086 15.609 1 95.81 103 LEU B O 1
ATOM 4254 N N . GLY B 1 104 ? 1.712 0.902 16.188 1 95.81 104 GLY B N 1
ATOM 4255 C CA . GLY B 1 104 ? 3.061 0.377 16.312 1 95.81 104 GLY B CA 1
ATOM 4256 C C . GLY B 1 104 ? 3.135 -0.854 17.203 1 95.81 104 GLY B C 1
ATOM 4257 O O . GLY B 1 104 ? 3.557 -1.922 16.75 1 95.81 104 GLY B O 1
ATOM 4258 N N . PRO B 1 105 ? 2.666 -0.727 18.422 1 96.06 105 PRO B N 1
ATOM 4259 C CA . PRO B 1 105 ? 2.66 -1.878 19.328 1 96.06 105 PRO B CA 1
ATOM 4260 C C . PRO B 1 105 ? 1.845 -3.051 18.781 1 96.06 105 PRO B C 1
ATOM 4262 O O . PRO B 1 105 ? 2.219 -4.211 18.984 1 96.06 105 PRO B O 1
ATOM 4265 N N . ARG B 1 106 ? 0.783 -2.775 18.141 1 96.75 106 ARG B N 1
ATOM 4266 C CA . ARG B 1 106 ? -0.042 -3.846 17.594 1 96.75 106 ARG B CA 1
ATOM 4267 C C . ARG B 1 106 ? 0.671 -4.555 16.453 1 96.75 106 ARG B C 1
ATOM 4269 O O . ARG B 1 106 ? 0.581 -5.777 16.312 1 96.75 106 ARG B O 1
ATOM 4276 N N . LEU B 1 107 ? 1.359 -3.805 15.609 1 97.38 107 LEU B N 1
ATOM 4277 C CA . LEU B 1 107 ? 2.115 -4.418 14.523 1 97.38 107 LEU B CA 1
ATOM 4278 C C . LEU B 1 107 ? 3.301 -5.207 15.062 1 97.38 107 LEU B C 1
ATOM 4280 O O . LEU B 1 107 ? 3.684 -6.23 14.484 1 97.38 107 LEU B O 1
ATOM 4284 N N . ALA B 1 108 ? 3.898 -4.723 16.172 1 97.69 108 ALA B N 1
ATOM 4285 C CA . ALA B 1 108 ? 4.945 -5.512 16.812 1 97.69 108 ALA B CA 1
ATOM 4286 C C . ALA B 1 108 ? 4.414 -6.871 17.25 1 97.69 108 ALA B C 1
ATOM 4288 O O . ALA B 1 108 ? 5.098 -7.891 17.109 1 97.69 108 ALA B O 1
ATOM 4289 N N . ARG B 1 109 ? 3.227 -6.848 17.797 1 97.19 109 ARG B N 1
ATOM 4290 C CA . ARG B 1 109 ? 2.602 -8.109 18.188 1 97.19 109 ARG B CA 1
ATOM 4291 C C . ARG B 1 109 ? 2.414 -9.016 16.984 1 97.19 109 ARG B C 1
ATOM 4293 O O . ARG B 1 109 ? 2.707 -10.211 17.047 1 97.19 109 ARG B O 1
ATOM 4300 N N . VAL B 1 110 ? 1.895 -8.484 15.914 1 97.25 110 VAL B N 1
ATOM 4301 C CA . VAL B 1 110 ? 1.725 -9.258 14.688 1 97.25 110 VAL B CA 1
ATOM 4302 C C . VAL B 1 110 ? 3.064 -9.852 14.258 1 97.25 110 VAL B C 1
ATOM 4304 O O . VAL B 1 110 ? 3.15 -11.039 13.945 1 97.25 110 VAL B O 1
ATOM 4307 N N . THR B 1 111 ? 4.094 -9.023 14.273 1 98.19 111 THR B N 1
ATOM 4308 C CA . THR B 1 111 ? 5.438 -9.422 13.867 1 98.19 111 THR B CA 1
ATOM 4309 C C . THR B 1 111 ? 5.934 -10.594 14.719 1 98.19 111 THR B C 1
ATOM 4311 O O . THR B 1 111 ? 6.504 -11.547 14.195 1 98.19 111 THR B O 1
ATOM 4314 N N . ARG B 1 112 ? 5.715 -10.531 15.984 1 97.94 112 ARG B N 1
ATOM 4315 C CA . ARG B 1 112 ? 6.152 -11.586 16.891 1 97.94 112 ARG B CA 1
ATOM 4316 C C . ARG B 1 112 ? 5.383 -12.875 16.641 1 97.94 112 ARG B C 1
ATOM 4318 O O . ARG B 1 112 ? 5.957 -13.969 16.672 1 97.94 112 ARG B O 1
ATOM 4325 N N . ILE B 1 113 ? 4.117 -12.773 16.375 1 97.25 113 ILE B N 1
ATOM 4326 C CA . ILE B 1 113 ? 3.295 -13.945 16.094 1 97.25 113 ILE B CA 1
ATOM 4327 C C . ILE B 1 113 ? 3.76 -14.594 14.781 1 97.25 113 ILE B C 1
ATOM 4329 O O . ILE B 1 113 ? 3.893 -15.82 14.703 1 97.25 113 ILE B O 1
ATOM 4333 N N . VAL B 1 114 ? 4.047 -13.797 13.797 1 98.38 114 VAL B N 1
ATOM 4334 C CA . VAL B 1 114 ? 4.527 -14.289 12.508 1 98.38 114 VAL B CA 1
ATOM 4335 C C . VAL B 1 114 ? 5.891 -14.953 12.688 1 98.38 114 VAL B C 1
ATOM 4337 O O . VAL B 1 114 ? 6.137 -16.031 12.156 1 98.38 114 VAL B O 1
ATOM 4340 N N . ALA B 1 115 ? 6.762 -14.25 13.406 1 98.62 115 ALA B N 1
ATOM 4341 C CA . ALA B 1 115 ? 8.094 -14.789 13.664 1 98.62 115 ALA B CA 1
ATOM 4342 C C . ALA B 1 115 ? 8.008 -16.188 14.289 1 98.62 115 ALA B C 1
ATOM 4344 O O . ALA B 1 115 ? 8.711 -17.109 13.859 1 98.62 115 ALA B O 1
ATOM 4345 N N . LYS B 1 116 ? 7.184 -16.281 15.266 1 97.94 116 LYS B N 1
ATOM 4346 C CA . LYS B 1 116 ? 7.004 -17.578 15.922 1 97.94 116 LYS B CA 1
ATOM 4347 C C . LYS B 1 116 ? 6.504 -18.625 14.938 1 97.94 116 LYS B C 1
ATOM 4349 O O . LYS B 1 116 ? 7 -19.75 14.922 1 97.94 116 LYS B O 1
ATOM 4354 N N . TYR B 1 117 ? 5.574 -18.266 14.156 1 98.06 117 TYR B N 1
ATOM 4355 C CA . TYR B 1 117 ? 4.965 -19.203 13.219 1 98.06 117 TYR B CA 1
ATOM 4356 C C . TYR B 1 117 ? 5.992 -19.734 12.227 1 98.06 117 TYR B C 1
ATOM 4358 O O . TYR B 1 117 ? 5.973 -20.906 11.867 1 98.06 117 TYR B O 1
ATOM 4366 N N . VAL B 1 118 ? 6.91 -18.922 11.742 1 98.62 118 VAL B N 1
ATOM 4367 C CA . VAL B 1 118 ? 7.84 -19.312 10.688 1 98.62 118 VAL B CA 1
ATOM 4368 C C . VAL B 1 118 ? 9.188 -19.672 11.305 1 98.62 118 VAL B C 1
ATOM 4370 O O . VAL B 1 118 ? 10.188 -19.812 10.586 1 98.62 118 VAL B O 1
ATOM 4373 N N . HIS B 1 119 ? 9.289 -19.797 12.609 1 98.38 119 HIS B N 1
ATOM 4374 C CA . HIS B 1 119 ? 10.5 -20.172 13.336 1 98.38 119 HIS B CA 1
ATOM 4375 C C . HIS B 1 119 ? 11.641 -19.188 13.062 1 98.38 119 HIS B C 1
ATOM 4377 O O . HIS B 1 119 ? 12.711 -19.594 12.617 1 98.38 119 HIS B O 1
ATOM 4383 N N . ALA B 1 120 ? 11.422 -17.938 13.367 1 98.44 120 ALA B N 1
ATOM 4384 C CA . ALA B 1 120 ? 12.398 -16.859 13.266 1 98.44 120 ALA B CA 1
ATOM 4385 C C . ALA B 1 120 ? 12.383 -15.992 14.516 1 98.44 120 ALA B C 1
ATOM 4387 O O . ALA B 1 120 ? 11.555 -16.188 15.406 1 98.44 120 ALA B O 1
ATOM 4388 N N . GLU B 1 121 ? 13.32 -15.133 14.656 1 98.12 121 GLU B N 1
ATOM 4389 C CA . GLU B 1 121 ? 13.289 -14.086 15.68 1 98.12 121 GLU B CA 1
ATOM 4390 C C . GLU B 1 121 ? 12.438 -12.906 15.234 1 98.12 121 GLU B C 1
ATOM 4392 O O . GLU B 1 121 ? 12.414 -12.562 14.055 1 98.12 121 GLU B O 1
ATOM 4397 N N . PRO B 1 122 ? 11.773 -12.266 16.203 1 98.31 122 PRO B N 1
ATOM 4398 C CA . PRO B 1 122 ? 10.922 -11.133 15.828 1 98.31 122 PRO B CA 1
ATOM 4399 C C . PRO B 1 122 ? 11.68 -10.07 15.039 1 98.31 122 PRO B C 1
ATOM 4401 O O . PRO B 1 122 ? 11.156 -9.523 14.07 1 98.31 122 PRO B O 1
ATOM 4404 N N . ARG B 1 123 ? 12.93 -9.789 15.391 1 97.5 123 ARG B N 1
ATOM 4405 C CA . ARG B 1 123 ? 13.711 -8.727 14.758 1 97.5 123 ARG B CA 1
ATOM 4406 C C . ARG B 1 123 ? 14.008 -9.062 13.297 1 97.5 123 ARG B C 1
ATOM 4408 O O . ARG B 1 123 ? 14.445 -8.203 12.531 1 97.5 123 ARG B O 1
ATOM 4415 N N . GLN B 1 124 ? 13.797 -10.328 12.883 1 98.31 124 GLN B N 1
ATOM 4416 C CA . GLN B 1 124 ? 14.117 -10.773 11.531 1 98.31 124 GLN B CA 1
ATOM 4417 C C . GLN B 1 124 ? 12.93 -10.594 10.594 1 98.31 124 GLN B C 1
ATOM 4419 O O . GLN B 1 124 ? 13.047 -10.812 9.383 1 98.31 124 GLN B O 1
ATOM 4424 N N . ILE B 1 125 ? 11.758 -10.148 11.172 1 98.62 125 ILE B N 1
ATOM 4425 C CA . ILE B 1 125 ? 10.531 -10.109 10.383 1 98.62 125 ILE B CA 1
ATOM 4426 C C . ILE B 1 125 ? 10.117 -8.656 10.156 1 98.62 125 ILE B C 1
ATOM 4428 O O . ILE B 1 125 ? 10.031 -7.871 11.109 1 98.62 125 ILE B O 1
ATOM 4432 N N . ALA B 1 126 ? 9.898 -8.305 8.938 1 98.31 126 ALA B N 1
ATOM 4433 C CA . ALA B 1 126 ? 9.242 -7.062 8.547 1 98.31 126 ALA B CA 1
ATOM 4434 C C . ALA B 1 126 ? 7.922 -7.336 7.824 1 98.31 126 ALA B C 1
ATOM 4436 O O . ALA B 1 126 ? 7.828 -8.273 7.027 1 98.31 126 ALA B O 1
ATOM 4437 N N . LEU B 1 127 ? 6.875 -6.609 8.141 1 98.12 127 LEU B N 1
ATOM 4438 C CA . LEU B 1 127 ? 5.617 -6.703 7.406 1 98.12 127 LEU B CA 1
ATOM 4439 C C . LEU B 1 127 ? 5.645 -5.816 6.168 1 98.12 127 LEU B C 1
ATOM 4441 O O . LEU B 1 127 ? 6.133 -4.684 6.215 1 98.12 127 LEU B O 1
ATOM 4445 N N . VAL B 1 128 ? 5.23 -6.344 5.043 1 98 128 VAL B N 1
ATOM 4446 C CA . VAL B 1 128 ? 5.16 -5.629 3.773 1 98 128 VAL B CA 1
ATOM 4447 C C . VAL B 1 128 ? 3.795 -5.855 3.127 1 98 128 VAL B C 1
ATOM 4449 O O . VAL B 1 128 ? 3.078 -6.793 3.49 1 98 128 VAL B O 1
ATOM 4452 N N . PRO B 1 129 ? 3.398 -5.02 2.225 1 96.69 129 PRO B N 1
ATOM 4453 C CA . PRO B 1 129 ? 2.055 -5.152 1.657 1 96.69 129 PRO B CA 1
ATOM 4454 C C . PRO B 1 129 ? 1.915 -6.371 0.75 1 96.69 129 PRO B C 1
ATOM 4456 O O . PRO B 1 129 ? 0.811 -6.895 0.58 1 96.69 129 PRO B O 1
ATOM 4459 N N . ASN B 1 130 ? 2.947 -6.801 0.128 1 97.25 130 ASN B N 1
ATOM 4460 C CA . ASN B 1 130 ? 2.979 -7.969 -0.746 1 97.25 130 ASN B CA 1
ATOM 4461 C C . ASN B 1 130 ? 4.406 -8.438 -1.004 1 97.25 130 ASN B C 1
ATOM 4463 O O . ASN B 1 130 ? 5.367 -7.754 -0.635 1 97.25 130 ASN B O 1
ATOM 4467 N N . ALA B 1 131 ? 4.562 -9.555 -1.586 1 98.06 131 ALA B N 1
ATOM 4468 C CA . ALA B 1 131 ? 5.879 -10.141 -1.822 1 98.06 131 ALA B CA 1
ATOM 4469 C C . ALA B 1 131 ? 6.715 -9.266 -2.748 1 98.06 131 ALA B C 1
ATOM 4471 O O . ALA B 1 131 ? 7.934 -9.156 -2.578 1 98.06 131 ALA B O 1
ATOM 4472 N N . SER B 1 132 ? 6.078 -8.625 -3.744 1 97.5 132 SER B N 1
ATOM 4473 C CA . SER B 1 132 ? 6.797 -7.762 -4.672 1 97.5 132 SER B CA 1
ATOM 4474 C C . SER B 1 132 ? 7.445 -6.586 -3.945 1 97.5 132 SER B C 1
ATOM 4476 O O . SER B 1 132 ? 8.562 -6.184 -4.281 1 97.5 132 SER B O 1
ATOM 4478 N N . ALA B 1 133 ? 6.73 -6.035 -2.982 1 97.69 133 ALA B N 1
ATOM 4479 C CA . ALA B 1 133 ? 7.324 -4.969 -2.176 1 97.69 133 ALA B CA 1
ATOM 4480 C C . ALA B 1 133 ? 8.531 -5.484 -1.395 1 97.69 133 ALA B C 1
ATOM 4482 O O . ALA B 1 133 ? 9.531 -4.773 -1.247 1 97.69 133 ALA B O 1
ATOM 4483 N N . GLY B 1 134 ? 8.414 -6.703 -0.895 1 98.38 134 GLY B N 1
ATOM 4484 C CA . GLY B 1 134 ? 9.531 -7.305 -0.182 1 98.38 134 GLY B CA 1
ATOM 4485 C C . GLY B 1 134 ? 10.758 -7.516 -1.055 1 98.38 134 GLY B C 1
ATOM 4486 O O . GLY B 1 134 ? 11.859 -7.09 -0.701 1 98.38 134 GLY B O 1
ATOM 4487 N N . THR B 1 135 ? 10.547 -8.141 -2.238 1 98.69 135 THR B N 1
ATOM 4488 C CA . THR B 1 135 ? 11.672 -8.391 -3.131 1 98.69 135 THR B CA 1
ATOM 4489 C C . THR B 1 135 ? 12.258 -7.082 -3.646 1 98.69 135 THR B C 1
ATOM 4491 O O . THR B 1 135 ? 13.477 -6.949 -3.771 1 98.69 135 THR B O 1
ATOM 4494 N N . THR B 1 136 ? 11.391 -6.113 -3.893 1 98 136 THR B N 1
ATOM 4495 C CA . THR B 1 136 ? 11.867 -4.805 -4.316 1 98 136 THR B CA 1
ATOM 4496 C C . THR B 1 136 ? 12.742 -4.172 -3.236 1 98 136 THR B C 1
ATOM 4498 O O . THR B 1 136 ? 13.789 -3.592 -3.535 1 98 136 THR B O 1
ATOM 4501 N N . SER B 1 137 ? 12.305 -4.242 -1.977 1 97.94 137 SER B N 1
ATOM 4502 C CA . SER B 1 137 ? 13.062 -3.689 -0.86 1 97.94 137 SER B CA 1
ATOM 4503 C C . SER B 1 137 ? 14.469 -4.273 -0.803 1 97.94 137 SER B C 1
ATOM 4505 O O . SER B 1 137 ? 15.453 -3.541 -0.643 1 97.94 137 SER B O 1
ATOM 4507 N N . VAL B 1 138 ? 14.586 -5.602 -0.99 1 98.69 138 VAL B N 1
ATOM 4508 C CA . VAL B 1 138 ? 15.875 -6.285 -0.891 1 98.69 138 VAL B CA 1
ATOM 4509 C C . VAL B 1 138 ? 16.75 -5.914 -2.084 1 98.69 138 VAL B C 1
ATOM 4511 O O . VAL B 1 138 ? 17.891 -5.473 -1.911 1 98.69 138 VAL B O 1
ATOM 4514 N N . LEU B 1 139 ? 16.234 -6.031 -3.271 1 98.44 139 LEU B N 1
ATOM 4515 C CA . LEU B 1 139 ? 17.031 -5.883 -4.488 1 98.44 139 LEU B CA 1
ATOM 4516 C C . LEU B 1 139 ? 17.469 -4.434 -4.672 1 98.44 139 LEU B C 1
ATOM 4518 O O . LEU B 1 139 ? 18.516 -4.176 -5.277 1 98.44 139 LEU B O 1
ATOM 4522 N N . ARG B 1 140 ? 16.75 -3.564 -4.09 1 95.81 140 ARG B N 1
ATOM 4523 C CA . ARG B 1 140 ? 17.094 -2.152 -4.207 1 95.81 140 ARG B CA 1
ATOM 4524 C C . ARG B 1 140 ? 18.094 -1.744 -3.129 1 95.81 140 ARG B C 1
ATOM 4526 O O . ARG B 1 140 ? 18.906 -0.844 -3.34 1 95.81 140 ARG B O 1
ATOM 4533 N N . SER B 1 141 ? 18.062 -2.377 -1.994 1 96.12 141 SER B N 1
ATOM 4534 C CA . SER B 1 141 ? 18.828 -1.921 -0.832 1 96.12 141 SER B CA 1
ATOM 4535 C C . SER B 1 141 ? 20.141 -2.672 -0.702 1 96.12 141 SER B C 1
ATOM 4537 O O . SER B 1 141 ? 21.094 -2.158 -0.118 1 96.12 141 SER B O 1
ATOM 4539 N N . PHE B 1 142 ? 20.188 -3.875 -1.19 1 97.06 142 PHE B N 1
ATOM 4540 C CA . PHE B 1 142 ? 21.328 -4.746 -0.952 1 97.06 142 PHE B CA 1
ATOM 4541 C C . PHE B 1 142 ? 22.594 -4.152 -1.561 1 97.06 142 PHE B C 1
ATOM 4543 O O . PHE B 1 142 ? 22.578 -3.682 -2.699 1 97.06 142 PHE B O 1
ATOM 4550 N N . PRO B 1 143 ? 23.672 -4.152 -0.825 1 94.5 143 PRO B N 1
ATOM 4551 C CA . PRO B 1 143 ? 24.953 -3.621 -1.318 1 94.5 143 PRO B CA 1
ATOM 4552 C C . PRO B 1 143 ? 25.688 -4.613 -2.211 1 94.5 143 PRO B C 1
ATOM 4554 O O . PRO B 1 143 ? 26.688 -5.203 -1.787 1 94.5 143 PRO B O 1
ATOM 4557 N N . PHE B 1 144 ? 25.281 -4.715 -3.428 1 96.75 144 PHE B N 1
ATOM 4558 C CA . PHE B 1 144 ? 25.891 -5.641 -4.379 1 96.75 144 PHE B CA 1
ATOM 4559 C C . PHE B 1 144 ? 27.328 -5.262 -4.656 1 96.75 144 PHE B C 1
ATOM 4561 O O . PHE B 1 144 ? 27.672 -4.078 -4.754 1 96.75 144 PHE B O 1
ATOM 4568 N N . PRO B 1 145 ? 28.203 -6.266 -4.746 1 94.75 145 PRO B N 1
ATOM 4569 C CA . PRO B 1 145 ? 29.516 -5.969 -5.309 1 94.75 145 PRO B CA 1
ATOM 4570 C C . PRO B 1 145 ? 29.453 -5.445 -6.742 1 94.75 145 PRO B C 1
ATOM 4572 O O . PRO B 1 145 ? 28.609 -5.902 -7.527 1 94.75 145 PRO B O 1
ATOM 4575 N N . LYS B 1 146 ? 30.406 -4.582 -7.004 1 92.88 146 LYS B N 1
ATOM 4576 C CA . LYS B 1 146 ? 30.469 -4.012 -8.344 1 92.88 146 LYS B CA 1
ATOM 4577 C C . LYS B 1 146 ? 30.609 -5.105 -9.398 1 92.88 146 LYS B C 1
ATOM 4579 O O . LYS B 1 146 ? 31.359 -6.062 -9.219 1 92.88 146 LYS B O 1
ATOM 4584 N N . ASP B 1 147 ? 29.812 -5.145 -10.398 1 94 147 ASP B N 1
ATOM 4585 C CA . ASP B 1 147 ? 29.875 -5.984 -11.586 1 94 147 ASP B CA 1
ATOM 4586 C C . ASP B 1 147 ? 29.531 -7.434 -11.25 1 94 147 ASP B C 1
ATOM 4588 O O . ASP B 1 147 ? 29.859 -8.352 -12.008 1 94 147 ASP B O 1
ATOM 4592 N N . SER B 1 148 ? 29 -7.629 -10.055 1 97.5 148 SER B N 1
ATOM 4593 C CA . SER B 1 148 ? 28.547 -8.977 -9.719 1 97.5 148 SER B CA 1
ATOM 4594 C C . SER B 1 148 ? 27.344 -9.383 -10.562 1 97.5 148 SER B C 1
ATOM 4596 O O . SER B 1 148 ? 26.797 -8.562 -11.305 1 97.5 148 SER B O 1
ATOM 4598 N N . VAL B 1 149 ? 27.047 -10.695 -10.531 1 98.31 149 VAL B N 1
ATOM 4599 C CA . VAL B 1 149 ? 26 -11.273 -11.359 1 98.31 149 VAL B CA 1
ATOM 4600 C C . VAL B 1 149 ? 24.875 -11.805 -10.477 1 98.31 149 VAL B C 1
ATOM 4602 O O . VAL B 1 149 ? 25.125 -12.406 -9.43 1 98.31 149 VAL B O 1
ATOM 4605 N N . ILE B 1 150 ? 23.656 -11.5 -10.805 1 98.56 150 ILE B N 1
ATOM 4606 C CA . ILE B 1 150 ? 22.516 -12.125 -10.141 1 98.56 150 ILE B CA 1
ATOM 4607 C C . ILE B 1 150 ? 22.125 -13.398 -10.883 1 98.56 150 ILE B C 1
ATOM 4609 O O . ILE B 1 150 ? 21.953 -13.391 -12.102 1 98.56 150 ILE B O 1
ATOM 4613 N N . VAL B 1 151 ? 22 -14.5 -10.195 1 98.75 151 VAL B N 1
ATOM 4614 C CA . VAL B 1 151 ? 21.672 -15.797 -10.781 1 98.75 151 VAL B CA 1
ATOM 4615 C C . VAL B 1 151 ? 20.234 -16.172 -10.422 1 98.75 151 VAL B C 1
ATOM 4617 O O . VAL B 1 151 ? 19.812 -16.016 -9.273 1 98.75 151 VAL B O 1
ATOM 4620 N N . SER B 1 152 ? 19.469 -16.594 -11.359 1 98.69 152 SER B N 1
ATOM 4621 C CA . SER B 1 152 ? 18.094 -17.062 -11.164 1 98.69 152 SER B CA 1
ATOM 4622 C C . SER B 1 152 ? 17.719 -18.141 -12.172 1 98.69 152 SER B C 1
ATOM 4624 O O . SER B 1 152 ? 18.562 -18.562 -12.969 1 98.69 152 SER B O 1
ATOM 4626 N N . PHE B 1 153 ? 16.578 -18.688 -12.117 1 98.69 153 PHE B N 1
ATOM 4627 C CA . PHE B 1 153 ? 16.047 -19.641 -13.086 1 98.69 153 PHE B CA 1
ATOM 4628 C C . PHE B 1 153 ? 15.078 -18.969 -14.039 1 98.69 153 PHE B C 1
ATOM 4630 O O . PHE B 1 153 ? 14.516 -17.922 -13.711 1 98.69 153 PHE B O 1
ATOM 4637 N N . ASN B 1 154 ? 14.836 -19.531 -15.266 1 98.12 154 ASN B N 1
ATOM 4638 C CA . ASN B 1 154 ? 13.852 -19.016 -16.219 1 98.12 154 ASN B CA 1
ATOM 4639 C C . ASN B 1 154 ? 12.43 -19.25 -15.719 1 98.12 154 ASN B C 1
ATOM 4641 O O . ASN B 1 154 ? 11.461 -18.906 -16.406 1 98.12 154 ASN B O 1
ATOM 4645 N N . LEU B 1 155 ? 12.273 -19.688 -14.477 1 97.44 155 LEU B N 1
ATOM 4646 C CA . LEU B 1 155 ? 10.984 -19.953 -13.844 1 97.44 155 LEU B CA 1
ATOM 4647 C C . LEU B 1 155 ? 10.594 -18.797 -12.922 1 97.44 155 LEU B C 1
ATOM 4649 O O . LEU B 1 155 ? 9.477 -18.766 -12.414 1 97.44 155 LEU B O 1
ATOM 4653 N N . GLU B 1 156 ? 11.508 -17.844 -12.805 1 96.25 156 GLU B N 1
ATOM 4654 C CA . GLU B 1 156 ? 11.336 -16.75 -11.852 1 96.25 156 GLU B CA 1
ATOM 4655 C C . GLU B 1 156 ? 10.109 -15.906 -12.195 1 96.25 156 GLU B C 1
ATOM 4657 O O . GLU B 1 156 ? 9.805 -15.688 -13.367 1 96.25 156 GLU B O 1
ATOM 4662 N N . TYR B 1 157 ? 9.422 -15.508 -11.141 1 95.88 157 TYR B N 1
ATOM 4663 C CA . TYR B 1 157 ? 8.289 -14.602 -11.281 1 95.88 157 TYR B CA 1
ATOM 4664 C C . TYR B 1 157 ? 8.68 -13.367 -12.078 1 95.88 157 TYR B C 1
ATOM 4666 O O . TYR B 1 157 ? 9.68 -12.711 -11.773 1 95.88 157 TYR B O 1
ATOM 4674 N N . VAL B 1 158 ? 7.945 -13.016 -13.039 1 94.19 158 VAL B N 1
ATOM 4675 C CA . VAL B 1 158 ? 8.336 -12.062 -14.078 1 94.19 158 VAL B CA 1
ATOM 4676 C C . VAL B 1 158 ? 8.641 -10.703 -13.445 1 94.19 158 VAL B C 1
ATOM 4678 O O . VAL B 1 158 ? 9.68 -10.102 -13.734 1 94.19 158 VAL B O 1
ATOM 4681 N N . PRO B 1 159 ? 7.789 -10.188 -12.578 1 95.81 159 PRO B N 1
ATOM 4682 C CA . PRO B 1 159 ? 8.094 -8.883 -11.992 1 95.81 159 PRO B CA 1
ATOM 4683 C C . PRO B 1 159 ? 9.414 -8.875 -11.219 1 95.81 159 PRO B C 1
ATOM 4685 O O . PRO B 1 159 ? 10.102 -7.852 -11.172 1 95.81 159 PRO B O 1
ATOM 4688 N N . VAL B 1 160 ? 9.758 -9.969 -10.633 1 97.94 160 VAL B N 1
ATOM 4689 C CA . VAL B 1 160 ? 11.016 -10.031 -9.891 1 97.94 160 VAL B CA 1
ATOM 4690 C C . VAL B 1 160 ? 12.188 -9.906 -10.859 1 97.94 160 VAL B C 1
ATOM 4692 O O . VAL B 1 160 ? 13.211 -9.305 -10.523 1 97.94 160 VAL B O 1
ATOM 4695 N N . THR B 1 161 ? 12.023 -10.43 -12.07 1 97.75 161 THR B N 1
ATOM 4696 C CA . THR B 1 161 ? 13.07 -10.273 -13.078 1 97.75 161 THR B CA 1
ATOM 4697 C C . THR B 1 161 ? 13.25 -8.805 -13.453 1 97.75 161 THR B C 1
ATOM 4699 O O . THR B 1 161 ? 14.375 -8.359 -13.711 1 97.75 161 THR B O 1
ATOM 4702 N N . TYR B 1 162 ? 12.148 -8.023 -13.5 1 97.38 162 TYR B N 1
ATOM 4703 C CA . TYR B 1 162 ? 12.242 -6.59 -13.75 1 97.38 162 TYR B CA 1
ATOM 4704 C C . TYR B 1 162 ? 12.984 -5.895 -12.617 1 97.38 162 TYR B C 1
ATOM 4706 O O . TYR B 1 162 ? 13.797 -4.996 -12.859 1 97.38 162 TYR B O 1
ATOM 4714 N N . GLN B 1 163 ? 12.672 -6.289 -11.422 1 97.94 163 GLN B N 1
ATOM 4715 C CA . GLN B 1 163 ? 13.352 -5.723 -10.258 1 97.94 163 GLN B CA 1
ATOM 4716 C C . GLN B 1 163 ? 14.852 -5.996 -10.312 1 97.94 163 GLN B C 1
ATOM 4718 O O . GLN B 1 163 ? 15.656 -5.109 -10.023 1 97.94 163 GLN B O 1
ATOM 4723 N N . MET B 1 164 ? 15.25 -7.207 -10.68 1 98.12 164 MET B N 1
ATOM 4724 C CA . MET B 1 164 ? 16.656 -7.566 -10.828 1 98.12 164 MET B CA 1
ATOM 4725 C C . MET B 1 164 ? 17.328 -6.715 -11.898 1 98.12 164 MET B C 1
ATOM 4727 O O . MET B 1 164 ? 18.453 -6.254 -11.719 1 98.12 164 MET B O 1
ATOM 4731 N N . ALA B 1 165 ? 16.641 -6.535 -13 1 96.5 165 ALA B N 1
ATOM 4732 C CA . ALA B 1 165 ? 17.188 -5.75 -14.102 1 96.5 165 ALA B CA 1
ATOM 4733 C C . ALA B 1 165 ? 17.469 -4.316 -13.664 1 96.5 165 ALA B C 1
ATOM 4735 O O . ALA B 1 165 ? 18.438 -3.699 -14.125 1 96.5 165 ALA B O 1
ATOM 4736 N N . LEU B 1 166 ? 16.75 -3.795 -12.773 1 95.25 166 LEU B N 1
ATOM 4737 C CA . LEU B 1 166 ? 16.859 -2.404 -12.344 1 95.25 166 LEU B CA 1
ATOM 4738 C C . LEU B 1 166 ? 18.031 -2.215 -11.391 1 95.25 166 LEU B C 1
ATOM 4740 O O . LEU B 1 166 ? 18.406 -1.084 -11.094 1 95.25 166 LEU B O 1
ATOM 4744 N N . THR B 1 167 ? 18.594 -3.281 -10.891 1 95.75 167 THR B N 1
ATOM 4745 C CA . THR B 1 167 ? 19.812 -3.172 -10.102 1 95.75 167 THR B CA 1
ATOM 4746 C C . THR B 1 167 ? 20.984 -2.73 -10.977 1 95.75 167 THR B C 1
ATOM 4748 O O . THR B 1 167 ? 22 -2.275 -10.469 1 95.75 167 THR B O 1
ATOM 4751 N N . GLY B 1 168 ? 20.859 -2.961 -12.289 1 95.75 168 GLY B N 1
ATOM 4752 C CA . GLY B 1 168 ? 21.938 -2.645 -13.227 1 95.75 168 GLY B CA 1
ATOM 4753 C C . GLY B 1 168 ? 22.938 -3.768 -13.383 1 95.75 168 GLY B C 1
ATOM 4754 O O . GLY B 1 168 ? 23.859 -3.674 -14.195 1 95.75 168 GLY B O 1
ATOM 4755 N N . LEU B 1 169 ? 22.766 -4.871 -12.672 1 97.19 169 LEU B N 1
ATOM 4756 C CA . LEU B 1 169 ? 23.703 -5.984 -12.711 1 97.19 169 LEU B CA 1
ATOM 4757 C C . LEU B 1 169 ? 23.344 -6.965 -13.82 1 97.19 169 LEU B C 1
ATOM 4759 O O . LEU B 1 169 ? 22.188 -7.016 -14.266 1 97.19 169 LEU B O 1
ATOM 4763 N N . LYS B 1 170 ? 24.328 -7.668 -14.273 1 96.88 170 LYS B N 1
ATOM 4764 C CA . LYS B 1 170 ? 24.094 -8.766 -15.211 1 96.88 170 LYS B CA 1
ATOM 4765 C C . LYS B 1 170 ? 23.281 -9.875 -14.547 1 96.88 170 LYS B C 1
ATOM 4767 O O . LYS B 1 170 ? 23.422 -10.133 -13.352 1 96.88 170 LYS B O 1
ATOM 4772 N N . GLN B 1 171 ? 22.484 -10.5 -15.344 1 97.06 171 GLN B N 1
ATOM 4773 C CA . GLN B 1 171 ? 21.703 -11.641 -14.883 1 97.06 171 GLN B CA 1
ATOM 4774 C C . GLN B 1 171 ? 22.109 -12.922 -15.602 1 97.06 171 GLN B C 1
ATOM 4776 O O . GLN B 1 171 ? 22.297 -12.93 -16.812 1 97.06 171 GLN B O 1
ATOM 4781 N N . HIS B 1 172 ? 22.438 -13.875 -14.859 1 98.19 172 HIS B N 1
ATOM 4782 C CA . HIS B 1 172 ? 22.609 -15.227 -15.391 1 98.19 172 HIS B CA 1
ATOM 4783 C C . HIS B 1 172 ? 21.359 -16.078 -15.125 1 98.19 172 HIS B C 1
ATOM 4785 O O . HIS B 1 172 ? 21.172 -16.578 -14.016 1 98.19 172 HIS B O 1
ATOM 4791 N N . VAL B 1 173 ? 20.594 -16.266 -16.141 1 98.38 173 VAL B N 1
ATOM 4792 C CA . VAL B 1 173 ? 19.344 -17.031 -16.031 1 98.38 173 VAL B CA 1
ATOM 4793 C C . VAL B 1 173 ? 19.609 -18.484 -16.438 1 98.38 173 VAL B C 1
ATOM 4795 O O . VAL B 1 173 ? 19.969 -18.766 -17.578 1 98.38 173 VAL B O 1
ATOM 4798 N N . ILE B 1 174 ? 19.469 -19.359 -15.5 1 98.69 174 ILE B N 1
ATOM 4799 C CA . ILE B 1 174 ? 19.609 -20.797 -15.766 1 98.69 174 ILE B CA 1
ATOM 4800 C C . ILE B 1 174 ? 18.391 -21.297 -16.531 1 98.69 174 ILE B C 1
ATOM 4802 O O . ILE B 1 174 ? 17.25 -21.125 -16.109 1 98.69 174 ILE B O 1
ATOM 4806 N N . ASP B 1 175 ? 18.609 -21.922 -17.609 1 97.69 175 ASP B N 1
ATOM 4807 C CA . ASP B 1 175 ? 17.547 -22.406 -18.469 1 97.69 175 ASP B CA 1
ATOM 4808 C C . ASP B 1 175 ? 17.125 -23.828 -18.094 1 97.69 175 ASP B C 1
ATOM 4810 O O . ASP B 1 175 ? 17.922 -24.766 -18.25 1 97.69 175 ASP B O 1
ATOM 4814 N N . LEU B 1 176 ? 15.977 -23.938 -17.562 1 98.12 176 LEU B N 1
ATOM 4815 C CA . LEU B 1 176 ? 15.383 -25.234 -17.234 1 98.12 176 LEU B CA 1
ATOM 4816 C C . LEU B 1 176 ? 14.219 -25.547 -18.172 1 98.12 176 LEU B C 1
ATOM 4818 O O . LEU B 1 176 ? 13.547 -24.641 -18.656 1 98.12 176 LEU B O 1
ATOM 4822 N N . SER B 1 177 ? 13.977 -26.828 -18.422 1 96.81 177 SER B N 1
ATOM 4823 C CA . SER B 1 177 ? 12.852 -27.266 -19.25 1 96.81 177 SER B CA 1
ATOM 4824 C C . SER B 1 177 ? 12.242 -28.547 -18.688 1 96.81 177 SER B C 1
ATOM 4826 O O . SER B 1 177 ? 12.922 -29.344 -18.031 1 96.81 177 SER B O 1
ATOM 4828 N N . PRO B 1 178 ? 10.953 -28.781 -18.938 1 96.5 178 PRO B N 1
ATOM 4829 C CA . PRO B 1 178 ? 10.312 -30.016 -18.484 1 96.5 178 PRO B CA 1
ATOM 4830 C C . PRO B 1 178 ? 10.82 -31.25 -19.234 1 96.5 178 PRO B C 1
ATOM 4832 O O . PRO B 1 178 ? 11.312 -31.141 -20.359 1 96.5 178 PRO B O 1
ATOM 4835 N N . PRO B 1 179 ? 10.633 -32.406 -18.734 1 97.44 179 PRO B N 1
ATOM 4836 C CA . PRO B 1 179 ? 10.148 -32.625 -17.359 1 97.44 179 PRO B CA 1
ATOM 4837 C C . PRO B 1 179 ? 11.156 -32.188 -16.312 1 97.44 179 PRO B C 1
ATOM 4839 O O . PRO B 1 179 ? 12.352 -32.469 -16.438 1 97.44 179 PRO B O 1
ATOM 4842 N N . PHE B 1 180 ? 10.672 -31.594 -15.305 1 98.5 180 PHE B N 1
ATOM 4843 C CA . PHE B 1 180 ? 11.516 -31.062 -14.242 1 98.5 180 PHE B CA 1
ATOM 4844 C C . PHE B 1 180 ? 11.781 -32.125 -13.188 1 98.5 180 PHE B C 1
ATOM 4846 O O . PHE B 1 180 ? 10.914 -32.969 -12.914 1 98.5 180 PHE B O 1
ATOM 4853 N N . SER B 1 181 ? 12.891 -32.156 -12.617 1 98.5 181 SER B N 1
ATOM 4854 C CA . SER B 1 181 ? 13.273 -32.969 -11.469 1 98.5 181 SER B CA 1
ATOM 4855 C C . SER B 1 181 ? 14.188 -32.188 -10.523 1 98.5 181 SER B C 1
ATOM 4857 O O . SER B 1 181 ? 14.875 -31.266 -10.945 1 98.5 181 SER B O 1
ATOM 4859 N N . ALA B 1 182 ? 14.156 -32.562 -9.273 1 98.44 182 ALA B N 1
ATOM 4860 C CA . ALA B 1 182 ? 15.039 -31.938 -8.297 1 98.44 182 ALA B CA 1
ATOM 4861 C C . ALA B 1 182 ? 16.5 -32.094 -8.703 1 98.44 182 ALA B C 1
ATOM 4863 O O . ALA B 1 182 ? 17.281 -31.125 -8.625 1 98.44 182 ALA B O 1
ATOM 4864 N N . ALA B 1 183 ? 16.844 -33.25 -9.078 1 98.38 183 ALA B N 1
ATOM 4865 C CA . ALA B 1 183 ? 18.219 -33.531 -9.484 1 98.38 183 ALA B CA 1
ATOM 4866 C C . ALA B 1 183 ? 18.625 -32.688 -10.688 1 98.38 183 ALA B C 1
ATOM 4868 O O . ALA B 1 183 ? 19.75 -32.188 -10.75 1 98.38 183 ALA B O 1
ATOM 4869 N N . GLY B 1 184 ? 17.719 -32.562 -11.664 1 98.5 184 GLY B N 1
ATOM 4870 C CA . GLY B 1 184 ? 17.984 -31.75 -12.828 1 98.5 184 GLY B CA 1
ATOM 4871 C C . GLY B 1 184 ? 18.172 -30.281 -12.484 1 98.5 184 GLY B C 1
ATOM 4872 O O . GLY B 1 184 ? 19.062 -29.625 -13.023 1 98.5 184 GLY B O 1
ATOM 4873 N N . VAL B 1 185 ? 17.359 -29.734 -11.617 1 98.69 185 VAL B N 1
ATOM 4874 C CA . VAL B 1 185 ? 17.453 -28.344 -11.164 1 98.69 185 VAL B CA 1
ATOM 4875 C C . VAL B 1 185 ? 18.797 -28.125 -10.469 1 98.69 185 VAL B C 1
ATOM 4877 O O . VAL B 1 185 ? 19.5 -27.156 -10.773 1 98.69 185 VAL B O 1
ATOM 4880 N N . LEU B 1 186 ? 19.156 -29.031 -9.562 1 98.75 186 LEU B N 1
ATOM 4881 C CA . LEU B 1 186 ? 20.375 -28.875 -8.766 1 98.75 186 LEU B CA 1
ATOM 4882 C C . LEU B 1 186 ? 21.609 -29 -9.641 1 98.75 186 LEU B C 1
ATOM 4884 O O . LEU B 1 186 ? 22.609 -28.312 -9.422 1 98.75 186 LEU B O 1
ATOM 4888 N N . LYS B 1 187 ? 21.562 -29.906 -10.602 1 98.62 187 LYS B N 1
ATOM 4889 C CA . LYS B 1 187 ? 22.688 -30.062 -11.523 1 98.62 187 LYS B CA 1
ATOM 4890 C C . LYS B 1 187 ? 22.922 -28.781 -12.328 1 98.62 187 LYS B C 1
ATOM 4892 O O . LYS B 1 187 ? 24.047 -28.297 -12.414 1 98.62 187 LYS B O 1
ATOM 4897 N N . ALA B 1 188 ? 21.844 -28.281 -12.914 1 98.62 188 ALA B N 1
ATOM 4898 C CA . ALA B 1 188 ? 21.938 -27.047 -13.688 1 98.62 188 ALA B CA 1
ATOM 4899 C C . ALA B 1 188 ? 22.422 -25.891 -12.82 1 98.62 188 ALA B C 1
ATOM 4901 O O . ALA B 1 188 ? 23.203 -25.047 -13.273 1 98.62 188 ALA B O 1
ATOM 4902 N N . PHE B 1 189 ? 22 -25.828 -11.578 1 98.62 189 PHE B N 1
ATOM 4903 C CA . PHE B 1 189 ? 22.375 -24.781 -10.641 1 98.62 189 PHE B CA 1
ATOM 4904 C C . PHE B 1 189 ? 23.859 -24.844 -10.312 1 98.62 189 PHE B C 1
ATOM 4906 O O . PHE B 1 189 ? 24.547 -23.828 -10.344 1 98.62 189 PHE B O 1
ATOM 4913 N N . ARG B 1 190 ? 24.328 -26.031 -10.031 1 98 190 ARG B N 1
ATOM 4914 C CA . ARG B 1 190 ? 25.734 -26.219 -9.734 1 98 190 ARG B CA 1
ATOM 4915 C C . ARG B 1 190 ? 26.609 -25.781 -10.898 1 98 190 ARG B C 1
ATOM 4917 O O . ARG B 1 190 ? 27.641 -25.125 -10.703 1 98 190 ARG B O 1
ATOM 4924 N N . GLU B 1 191 ? 26.172 -26.219 -12.047 1 98.06 191 GLU B N 1
ATOM 4925 C CA . GLU B 1 191 ? 26.922 -25.828 -13.242 1 98.06 191 GLU B CA 1
ATOM 4926 C C . GLU B 1 191 ? 26.969 -24.312 -13.391 1 98.06 191 GLU B C 1
ATOM 4928 O O . GLU B 1 191 ? 28.016 -23.75 -13.75 1 98.06 191 GLU B O 1
ATOM 4933 N N . ALA B 1 192 ? 25.844 -23.672 -13.148 1 97.81 192 ALA B N 1
ATOM 4934 C CA . ALA B 1 192 ? 25.797 -22.203 -13.234 1 97.81 192 ALA B CA 1
ATOM 4935 C C . ALA B 1 192 ? 26.719 -21.562 -12.203 1 97.81 192 ALA B C 1
ATOM 4937 O O . ALA B 1 192 ? 27.422 -20.594 -12.5 1 97.81 192 ALA B O 1
ATOM 4938 N N . LEU B 1 193 ? 26.719 -22.047 -10.992 1 96.94 193 LEU B N 1
ATOM 4939 C CA . LEU B 1 193 ? 27.578 -21.5 -9.938 1 96.94 193 LEU B CA 1
ATOM 4940 C C . LEU B 1 193 ? 29.047 -21.656 -10.289 1 96.94 193 LEU B C 1
ATOM 4942 O O . LEU B 1 193 ? 29.844 -20.75 -10.031 1 96.94 193 LEU B O 1
ATOM 4946 N N . ASP B 1 194 ? 29.359 -22.797 -10.883 1 95.81 194 ASP B N 1
ATOM 4947 C CA . ASP B 1 194 ? 30.75 -23.109 -11.203 1 95.81 194 ASP B CA 1
ATOM 4948 C C . ASP B 1 194 ? 31.25 -22.234 -12.359 1 95.81 194 ASP B C 1
ATOM 4950 O O . ASP B 1 194 ? 32.469 -22.016 -12.5 1 95.81 194 ASP B O 1
ATOM 4954 N N . ASN B 1 195 ? 30.344 -21.719 -13.125 1 95.62 195 ASN B N 1
ATOM 4955 C CA . ASN B 1 195 ? 30.734 -21.031 -14.344 1 95.62 195 ASN B CA 1
ATOM 4956 C C . ASN B 1 195 ? 30.453 -19.531 -14.266 1 95.62 195 ASN B C 1
ATOM 4958 O O . ASN B 1 195 ? 30.484 -18.828 -15.281 1 95.62 195 ASN B O 1
ATOM 4962 N N . THR B 1 196 ? 30.031 -19.125 -13.164 1 93.12 196 THR B N 1
ATOM 4963 C CA . THR B 1 196 ? 29.75 -17.703 -12.969 1 93.12 196 THR B CA 1
ATOM 4964 C C . THR B 1 196 ? 30.75 -17.094 -11.992 1 93.12 196 THR B C 1
ATOM 4966 O O . THR B 1 196 ? 30.938 -17.594 -10.883 1 93.12 196 THR B O 1
ATOM 4969 N N . ASP B 1 197 ? 31.422 -16.141 -12.375 1 84.38 197 ASP B N 1
ATOM 4970 C CA . ASP B 1 197 ? 32.438 -15.461 -11.562 1 84.38 197 ASP B CA 1
ATOM 4971 C C . ASP B 1 197 ? 31.828 -14.906 -10.273 1 84.38 197 ASP B C 1
ATOM 4973 O O . ASP B 1 197 ? 31.078 -15.609 -9.586 1 84.38 197 ASP B O 1
ATOM 4977 N N . THR B 1 198 ? 31.875 -13.633 -10.109 1 94.19 198 THR B N 1
ATOM 4978 C CA . THR B 1 198 ? 31.438 -13.008 -8.859 1 94.19 198 THR B CA 1
ATOM 4979 C C . THR B 1 198 ? 29.922 -12.914 -8.812 1 94.19 198 THR B C 1
ATOM 4981 O O . THR B 1 198 ? 29.312 -12.078 -9.492 1 94.19 198 THR B O 1
ATOM 4984 N N . ILE B 1 199 ? 29.328 -13.828 -8.055 1 98.06 199 ILE B N 1
ATOM 4985 C CA . ILE B 1 199 ? 27.891 -13.844 -7.895 1 98.06 199 ILE B CA 1
ATOM 4986 C C . ILE B 1 199 ? 27.484 -12.945 -6.73 1 98.06 199 ILE B C 1
ATOM 4988 O O . ILE B 1 199 ? 27.938 -13.133 -5.602 1 98.06 199 ILE B O 1
ATOM 4992 N N . GLY B 1 200 ? 26.656 -11.984 -7.059 1 98.12 200 GLY B N 1
ATOM 4993 C CA . GLY B 1 200 ? 26.203 -11.039 -6.047 1 98.12 200 GLY B CA 1
ATOM 4994 C C . GLY B 1 200 ? 25.031 -11.555 -5.246 1 98.12 200 GLY B C 1
ATOM 4995 O O . GLY B 1 200 ? 24.859 -11.188 -4.082 1 98.12 200 GLY B O 1
ATOM 4996 N N . MET B 1 201 ? 24.156 -12.344 -5.879 1 98.56 201 MET B N 1
ATOM 4997 C CA . MET B 1 201 ? 22.984 -12.891 -5.219 1 98.56 201 MET B CA 1
ATOM 4998 C C . MET B 1 201 ? 22.328 -13.969 -6.078 1 98.56 201 MET B C 1
ATOM 5000 O O . MET B 1 201 ? 22.406 -13.914 -7.309 1 98.56 201 MET B O 1
ATOM 5004 N N . VAL B 1 202 ? 21.797 -14.914 -5.449 1 98.81 202 VAL B N 1
ATOM 5005 C CA . VAL B 1 202 ? 20.906 -15.875 -6.082 1 98.81 202 VAL B CA 1
ATOM 5006 C C . VAL B 1 202 ? 19.453 -15.562 -5.703 1 98.81 202 VAL B C 1
ATOM 5008 O O . VAL B 1 202 ? 19.141 -15.352 -4.527 1 98.81 202 VAL B O 1
ATOM 5011 N N . VAL B 1 203 ? 18.609 -15.398 -6.688 1 98.88 203 VAL B N 1
ATOM 5012 C CA . VAL B 1 203 ? 17.172 -15.203 -6.504 1 98.88 203 VAL B CA 1
ATOM 5013 C C . VAL B 1 203 ? 16.422 -16.438 -6.984 1 98.88 203 VAL B C 1
ATOM 5015 O O . VAL B 1 203 ? 16.562 -16.859 -8.141 1 98.88 203 VAL B O 1
ATOM 5018 N N . VAL B 1 204 ? 15.625 -17.078 -6.109 1 98.75 204 VAL B N 1
ATOM 5019 C CA . VAL B 1 204 ? 14.984 -18.344 -6.465 1 98.75 204 VAL B CA 1
ATOM 5020 C C . VAL B 1 204 ? 13.594 -18.406 -5.844 1 98.75 204 VAL B C 1
ATOM 5022 O O . VAL B 1 204 ? 13.375 -17.906 -4.742 1 98.75 204 VAL B O 1
ATOM 5025 N N . ASP B 1 205 ? 12.648 -19 -6.539 1 98.69 205 ASP B N 1
ATOM 5026 C CA . ASP B 1 205 ? 11.32 -19.25 -6 1 98.69 205 ASP B CA 1
ATOM 5027 C C . ASP B 1 205 ? 11.328 -20.484 -5.102 1 98.69 205 ASP B C 1
ATOM 5029 O O . ASP B 1 205 ? 11.992 -21.484 -5.406 1 98.69 205 ASP B O 1
ATOM 5033 N N . HIS B 1 206 ? 10.578 -20.375 -4.004 1 98.88 206 HIS B N 1
ATOM 5034 C CA . HIS B 1 206 ? 10.305 -21.594 -3.262 1 98.88 206 HIS B CA 1
ATOM 5035 C C . HIS B 1 206 ? 9.281 -22.469 -3.99 1 98.88 206 HIS B C 1
ATOM 5037 O O . HIS B 1 206 ? 9.5 -23.672 -4.176 1 98.88 206 HIS B O 1
ATOM 5043 N N . ILE B 1 207 ? 8.188 -21.891 -4.34 1 98.88 207 ILE B N 1
ATOM 5044 C CA . ILE B 1 207 ? 7.176 -22.438 -5.23 1 98.88 207 ILE B CA 1
ATOM 5045 C C . ILE B 1 207 ? 6.938 -21.484 -6.398 1 98.88 207 ILE B C 1
ATOM 5047 O O . ILE B 1 207 ? 6.566 -20.328 -6.195 1 98.88 207 ILE B O 1
ATOM 5051 N N . THR B 1 208 ? 7.223 -21.938 -7.609 1 98.44 208 THR B N 1
ATOM 5052 C CA . THR B 1 208 ? 7.117 -21.062 -8.781 1 98.44 208 THR B CA 1
ATOM 5053 C C . THR B 1 208 ? 5.66 -20.719 -9.07 1 98.44 208 THR B C 1
ATOM 5055 O O . THR B 1 208 ? 4.77 -21.562 -8.898 1 98.44 208 THR B O 1
ATOM 5058 N N . SER B 1 209 ? 5.406 -19.531 -9.492 1 96.81 209 SER B N 1
ATOM 5059 C CA . SER B 1 209 ? 4.055 -19.016 -9.672 1 96.81 209 SER B CA 1
ATOM 5060 C C . SER B 1 209 ? 3.373 -19.656 -10.883 1 96.81 209 SER B C 1
ATOM 5062 O O . SER B 1 209 ? 2.248 -20.141 -10.781 1 96.81 209 SER B O 1
ATOM 5064 N N . THR B 1 210 ? 4.02 -19.703 -12.023 1 96.69 210 THR B N 1
ATOM 5065 C CA . THR B 1 210 ? 3.408 -20.141 -13.281 1 96.69 210 THR B CA 1
ATOM 5066 C C . THR B 1 210 ? 3.436 -21.656 -13.391 1 96.69 210 THR B C 1
ATOM 5068 O O . THR B 1 210 ? 2.43 -22.281 -13.75 1 96.69 210 THR B O 1
ATOM 5071 N N . SER B 1 211 ? 4.551 -22.281 -13 1 97.88 211 SER B N 1
ATOM 5072 C CA . SER B 1 211 ? 4.734 -23.719 -13.203 1 97.88 211 SER B CA 1
ATOM 5073 C C . SER B 1 211 ? 4.266 -24.516 -11.984 1 97.88 211 SER B C 1
ATOM 5075 O O . SER B 1 211 ? 4.066 -25.734 -12.07 1 97.88 211 SER B O 1
ATOM 5077 N N . GLY B 1 212 ? 4.137 -23.859 -10.859 1 98 212 GLY B N 1
ATOM 5078 C CA . GLY B 1 212 ? 3.633 -24.516 -9.664 1 98 212 GLY B CA 1
ATOM 5079 C C . GLY B 1 212 ? 4.598 -25.531 -9.086 1 98 212 GLY B C 1
ATOM 5080 O O . GLY B 1 212 ? 4.18 -26.5 -8.453 1 98 212 GLY B O 1
ATOM 5081 N N . LEU B 1 213 ? 5.918 -25.375 -9.312 1 98.75 213 LEU B N 1
ATOM 5082 C CA . LEU B 1 213 ? 6.91 -26.344 -8.852 1 98.75 213 LEU B CA 1
ATOM 5083 C C . LEU B 1 213 ? 7.492 -25.922 -7.504 1 98.75 213 LEU B C 1
ATOM 5085 O O . LEU B 1 213 ? 7.844 -24.766 -7.309 1 98.75 213 LEU B O 1
ATOM 5089 N N . VAL B 1 214 ? 7.508 -26.828 -6.566 1 98.81 214 VAL B N 1
ATOM 5090 C CA . VAL B 1 214 ? 8.32 -26.656 -5.367 1 98.81 214 VAL B CA 1
ATOM 5091 C C . VAL B 1 214 ? 9.789 -26.922 -5.695 1 98.81 214 VAL B C 1
ATOM 5093 O O . VAL B 1 214 ? 10.172 -28.047 -5.988 1 98.81 214 VAL B O 1
ATOM 5096 N N . LEU B 1 215 ? 10.641 -25.906 -5.652 1 98.81 215 LEU B N 1
ATOM 5097 C CA . LEU B 1 215 ? 12.055 -26.062 -5.992 1 98.81 215 LEU B CA 1
ATOM 5098 C C . LEU B 1 215 ? 12.859 -26.516 -4.777 1 98.81 215 LEU B C 1
ATOM 5100 O O . LEU B 1 215 ? 12.445 -26.297 -3.637 1 98.81 215 LEU B O 1
ATOM 5104 N N . PRO B 1 216 ? 13.953 -27.234 -4.973 1 98.56 216 PRO B N 1
ATOM 5105 C CA . PRO B 1 216 ? 14.773 -27.719 -3.865 1 98.56 216 PRO B CA 1
ATOM 5106 C C . PRO B 1 216 ? 15.617 -26.609 -3.232 1 98.56 216 PRO B C 1
ATOM 5108 O O . PRO B 1 216 ? 16.844 -26.688 -3.227 1 98.56 216 PRO B O 1
ATOM 5111 N N . VAL B 1 217 ? 14.992 -25.641 -2.6 1 98.62 217 VAL B N 1
ATOM 5112 C CA . VAL B 1 217 ? 15.609 -24.391 -2.141 1 98.62 217 VAL B CA 1
ATOM 5113 C C . VAL B 1 217 ? 16.578 -24.688 -0.993 1 98.62 217 VAL B C 1
ATOM 5115 O O . VAL B 1 217 ? 17.578 -24 -0.827 1 98.62 217 VAL B O 1
ATOM 5118 N N . LYS B 1 218 ? 16.266 -25.719 -0.16 1 98.38 218 LYS B N 1
ATOM 5119 C CA . LYS B 1 218 ? 17.172 -26.062 0.926 1 98.38 218 LYS B CA 1
ATOM 5120 C C . LYS B 1 218 ? 18.562 -26.391 0.392 1 98.38 218 LYS B C 1
ATOM 5122 O O . LYS B 1 218 ? 19.562 -25.906 0.915 1 98.38 218 LYS B O 1
ATOM 5127 N N . ASP B 1 219 ? 18.594 -27.234 -0.626 1 98.56 219 ASP B N 1
ATOM 5128 C CA . ASP B 1 219 ? 19.859 -27.609 -1.245 1 98.56 219 ASP B CA 1
ATOM 5129 C C . ASP B 1 219 ? 20.516 -26.422 -1.937 1 98.56 219 ASP B C 1
ATOM 5131 O O . ASP B 1 219 ? 21.734 -26.25 -1.879 1 98.56 219 ASP B O 1
ATOM 5135 N N . ILE B 1 220 ? 19.734 -25.609 -2.586 1 98.81 220 ILE B N 1
ATOM 5136 C CA . ILE B 1 220 ? 20.234 -24.422 -3.268 1 98.81 220 ILE B CA 1
ATOM 5137 C C . ILE B 1 220 ? 20.875 -23.484 -2.254 1 98.81 220 ILE B C 1
ATOM 5139 O O . ILE B 1 220 ? 22 -23 -2.469 1 98.81 220 ILE B O 1
ATOM 5143 N N . ILE B 1 221 ? 20.203 -23.188 -1.166 1 98.81 221 ILE B N 1
ATOM 5144 C CA . ILE B 1 221 ? 20.703 -22.312 -0.118 1 98.81 221 ILE B CA 1
ATOM 5145 C C . ILE B 1 221 ? 22.016 -22.859 0.44 1 98.81 221 ILE B C 1
ATOM 5147 O O . ILE B 1 221 ? 22.969 -22.109 0.66 1 98.81 221 ILE B O 1
ATOM 5151 N N . HIS B 1 222 ? 22.062 -24.172 0.645 1 98.19 222 HIS B N 1
ATOM 5152 C CA . HIS B 1 222 ? 23.266 -24.812 1.173 1 98.19 222 HIS B CA 1
ATOM 5153 C C . HIS B 1 222 ? 24.453 -24.594 0.239 1 98.19 222 HIS B C 1
ATOM 5155 O O . HIS B 1 222 ? 25.562 -24.266 0.69 1 98.19 222 HIS B O 1
ATOM 5161 N N . MET B 1 223 ? 24.25 -24.812 -1.031 1 98.06 223 MET B N 1
ATOM 5162 C CA . MET B 1 223 ? 25.312 -24.609 -2.014 1 98.06 223 MET B CA 1
ATOM 5163 C C . MET B 1 223 ? 25.797 -23.156 -1.999 1 98.06 223 MET B C 1
ATOM 5165 O O . MET B 1 223 ? 27 -22.906 -2.121 1 98.06 223 MET B O 1
ATOM 5169 N N . CYS B 1 224 ? 24.891 -22.234 -1.848 1 98.31 224 CYS B N 1
ATOM 5170 C CA . CYS B 1 224 ? 25.234 -20.812 -1.832 1 98.31 224 CYS B CA 1
ATOM 5171 C C . CYS B 1 224 ? 25.984 -20.453 -0.553 1 98.31 224 CYS B C 1
ATOM 5173 O O . CYS B 1 224 ? 26.984 -19.719 -0.594 1 98.31 224 CYS B O 1
ATOM 5175 N N . LYS B 1 225 ? 25.484 -20.953 0.523 1 96.69 225 LYS B N 1
ATOM 5176 C CA . LYS B 1 225 ? 26.078 -20.656 1.826 1 96.69 225 LYS B CA 1
ATOM 5177 C C . LYS B 1 225 ? 27.547 -21.078 1.877 1 96.69 225 LYS B C 1
ATOM 5179 O O . LYS B 1 225 ? 28.391 -20.359 2.416 1 96.69 225 LYS B O 1
ATOM 5184 N N . THR B 1 226 ? 27.844 -22.203 1.35 1 94.94 226 THR B N 1
ATOM 5185 C CA . THR B 1 226 ? 29.203 -22.75 1.363 1 94.94 226 THR B CA 1
ATOM 5186 C C . THR B 1 226 ? 30.141 -21.859 0.55 1 94.94 226 THR B C 1
ATOM 5188 O O . THR B 1 226 ? 31.359 -21.891 0.735 1 94.94 226 THR B O 1
ATOM 5191 N N . ARG B 1 227 ? 29.578 -21.047 -0.241 1 95.31 227 ARG B N 1
ATOM 5192 C CA . ARG B 1 227 ? 30.375 -20.188 -1.107 1 95.31 227 ARG B CA 1
ATOM 5193 C C . ARG B 1 227 ? 30.234 -18.719 -0.701 1 95.31 227 ARG B C 1
ATOM 5195 O O . ARG B 1 227 ? 30.734 -17.828 -1.383 1 95.31 227 ARG B O 1
ATOM 5202 N N . GLY B 1 228 ? 29.422 -18.453 0.334 1 95.5 228 GLY B N 1
ATOM 5203 C CA . GLY B 1 228 ? 29.219 -17.094 0.82 1 95.5 228 GLY B CA 1
ATOM 5204 C C . GLY B 1 228 ? 28.328 -16.266 -0.083 1 95.5 228 GLY B C 1
ATOM 5205 O O . GLY B 1 228 ? 28.438 -15.039 -0.121 1 95.5 228 GLY B O 1
ATOM 5206 N N . ILE B 1 229 ? 27.5 -16.875 -0.909 1 97.69 229 ILE B N 1
ATOM 5207 C CA . ILE B 1 229 ? 26.609 -16.203 -1.843 1 97.69 229 ILE B CA 1
ATOM 5208 C C . ILE B 1 229 ? 25.266 -15.93 -1.171 1 97.69 229 ILE B C 1
ATOM 5210 O O . ILE B 1 229 ? 24.594 -16.859 -0.701 1 97.69 229 ILE B O 1
ATOM 5214 N N . PRO B 1 230 ? 24.781 -14.633 -1.06 1 98.19 230 PRO B N 1
ATOM 5215 C CA . PRO B 1 230 ? 23.469 -14.352 -0.491 1 98.19 230 PRO B CA 1
ATOM 5216 C C . PRO B 1 230 ? 22.328 -14.914 -1.341 1 98.19 230 PRO B C 1
ATOM 5218 O O . PRO B 1 230 ? 22.406 -14.906 -2.572 1 98.19 230 PRO B O 1
ATOM 5221 N N . VAL B 1 231 ? 21.25 -15.344 -0.68 1 98.81 231 VAL B N 1
ATOM 5222 C CA . VAL B 1 231 ? 20.109 -15.93 -1.383 1 98.81 231 VAL B CA 1
ATOM 5223 C C . VAL B 1 231 ? 18.828 -15.195 -0.995 1 98.81 231 VAL B C 1
ATOM 5225 O O . VAL B 1 231 ? 18.531 -15.031 0.191 1 98.81 231 VAL B O 1
ATOM 5228 N N . LEU B 1 232 ? 18.094 -14.68 -1.946 1 98.94 232 LEU B N 1
ATOM 5229 C CA . LEU B 1 232 ? 16.734 -14.188 -1.81 1 98.94 232 LEU B CA 1
ATOM 5230 C C . LEU B 1 232 ? 15.727 -15.219 -2.309 1 98.94 232 LEU B C 1
ATOM 5232 O O . LEU B 1 232 ? 15.727 -15.57 -3.49 1 98.94 232 LEU B O 1
ATOM 5236 N N . VAL B 1 233 ? 14.883 -15.711 -1.439 1 98.94 233 VAL B N 1
ATOM 5237 C CA . VAL B 1 233 ? 13.883 -16.703 -1.811 1 98.94 233 VAL B CA 1
ATOM 5238 C C . VAL B 1 233 ? 12.516 -16.031 -1.943 1 98.94 233 VAL B C 1
ATOM 5240 O O . VAL B 1 233 ? 12.008 -15.445 -0.984 1 98.94 233 VAL B O 1
ATOM 5243 N N . ASP B 1 234 ? 12 -16.094 -3.121 1 98.81 234 ASP B N 1
ATOM 5244 C CA . ASP B 1 234 ? 10.609 -15.727 -3.338 1 98.81 234 ASP B CA 1
ATOM 5245 C C . ASP B 1 234 ? 9.672 -16.859 -2.898 1 98.81 234 ASP B C 1
ATOM 5247 O O . ASP B 1 234 ? 9.406 -17.781 -3.664 1 98.81 234 ASP B O 1
ATOM 5251 N N . GLY B 1 235 ? 9.18 -16.719 -1.701 1 98.81 235 GLY B N 1
ATOM 5252 C CA . GLY B 1 235 ? 8.258 -17.688 -1.14 1 98.81 235 GLY B CA 1
ATOM 5253 C C . GLY B 1 235 ? 6.809 -17.234 -1.181 1 98.81 235 GLY B C 1
ATOM 5254 O O . GLY B 1 235 ? 6.023 -17.562 -0.289 1 98.81 235 GLY B O 1
ATOM 5255 N N . ALA B 1 236 ? 6.395 -16.453 -2.18 1 98.5 236 ALA B N 1
ATOM 5256 C CA . ALA B 1 236 ? 5.059 -15.867 -2.26 1 98.5 236 ALA B CA 1
ATOM 5257 C C . ALA B 1 236 ? 3.979 -16.922 -2.082 1 98.5 236 ALA B C 1
ATOM 5259 O O . ALA B 1 236 ? 2.914 -16.656 -1.522 1 98.5 236 ALA B O 1
ATOM 5260 N N . HIS B 1 237 ? 4.266 -18.141 -2.488 1 98.69 237 HIS B N 1
ATOM 5261 C CA . HIS B 1 237 ? 3.277 -19.219 -2.471 1 98.69 237 HIS B CA 1
ATOM 5262 C C . HIS B 1 237 ? 3.537 -20.188 -1.322 1 98.69 237 HIS B C 1
ATOM 5264 O O . HIS B 1 237 ? 2.854 -21.203 -1.198 1 98.69 237 HIS B O 1
ATOM 5270 N N . ALA B 1 238 ? 4.492 -19.922 -0.457 1 98.75 238 ALA B N 1
ATOM 5271 C CA . ALA B 1 238 ? 4.977 -20.969 0.435 1 98.75 238 ALA B CA 1
ATOM 5272 C C . ALA B 1 238 ? 4.148 -21.031 1.716 1 98.75 238 ALA B C 1
ATOM 5274 O O . ALA B 1 238 ? 3.639 -22.078 2.088 1 98.75 238 ALA B O 1
ATOM 5275 N N . ILE B 1 239 ? 3.992 -19.875 2.416 1 98.62 239 ILE B N 1
ATOM 5276 C CA . ILE B 1 239 ? 3.326 -19.891 3.715 1 98.62 239 ILE B CA 1
ATOM 5277 C C . ILE B 1 239 ? 1.875 -20.344 3.545 1 98.62 239 ILE B C 1
ATOM 5279 O O . ILE B 1 239 ? 1.178 -19.875 2.643 1 98.62 239 ILE B O 1
ATOM 5283 N N . GLY B 1 240 ? 1.463 -21.281 4.336 1 98.31 240 GLY B N 1
ATOM 5284 C CA . GLY B 1 240 ? 0.107 -21.812 4.277 1 98.31 240 GLY B CA 1
ATOM 5285 C C . GLY B 1 240 ? -0.052 -22.953 3.291 1 98.31 240 GLY B C 1
ATOM 5286 O O . GLY B 1 240 ? -1.032 -23.688 3.346 1 98.31 240 GLY B O 1
ATOM 5287 N N . GLN B 1 241 ? 0.885 -23.109 2.301 1 98.62 241 GLN B N 1
ATOM 5288 C CA . GLN B 1 241 ? 0.82 -24.172 1.311 1 98.62 241 GLN B CA 1
ATOM 5289 C C . GLN B 1 241 ? 1.715 -25.344 1.708 1 98.62 241 GLN B C 1
ATOM 5291 O O . GLN B 1 241 ? 1.35 -26.516 1.514 1 98.62 241 GLN B O 1
ATOM 5296 N N . ILE B 1 242 ? 2.93 -25.016 2.238 1 98.25 242 ILE B N 1
ATOM 5297 C CA . ILE B 1 242 ? 3.855 -26.031 2.748 1 98.25 242 ILE B CA 1
ATOM 5298 C C . ILE B 1 242 ? 4.379 -25.594 4.117 1 98.25 242 ILE B C 1
ATOM 5300 O O . ILE B 1 242 ? 4.34 -24.406 4.461 1 98.25 242 ILE B O 1
ATOM 5304 N N . PRO B 1 243 ? 4.816 -26.594 4.926 1 97.31 243 PRO B N 1
ATOM 5305 C CA . PRO B 1 243 ? 5.465 -26.203 6.176 1 97.31 243 PRO B CA 1
ATOM 5306 C C . PRO B 1 243 ? 6.695 -25.328 5.949 1 97.31 243 PRO B C 1
ATOM 5308 O O . PRO B 1 243 ? 7.469 -25.578 5.02 1 97.31 243 PRO B O 1
ATOM 5311 N N . LEU B 1 244 ? 6.875 -24.281 6.73 1 98.19 244 LEU B N 1
ATOM 5312 C CA . LEU B 1 244 ? 7.953 -23.312 6.562 1 98.19 244 LEU B CA 1
ATOM 5313 C C . LEU B 1 244 ? 8.703 -23.109 7.875 1 98.19 244 LEU B C 1
ATOM 5315 O O . LEU B 1 244 ? 8.109 -22.75 8.891 1 98.19 244 LEU B O 1
ATOM 5319 N N . ASN B 1 245 ? 9.93 -23.422 7.957 1 98.56 245 ASN B N 1
ATOM 5320 C CA . ASN B 1 245 ? 10.852 -23.203 9.07 1 98.56 245 ASN B CA 1
ATOM 5321 C C . ASN B 1 245 ? 12.102 -22.453 8.625 1 98.56 245 ASN B C 1
ATOM 5323 O O . ASN B 1 245 ? 13.031 -23.047 8.078 1 98.56 245 ASN B O 1
ATOM 5327 N N . LEU B 1 246 ? 12.148 -21.188 8.953 1 98.69 246 LEU B N 1
ATOM 5328 C CA . LEU B 1 246 ? 13.195 -20.328 8.406 1 98.69 246 LEU B CA 1
ATOM 5329 C C . LEU B 1 246 ? 14.492 -20.484 9.188 1 98.69 246 LEU B C 1
ATOM 5331 O O . LEU B 1 246 ? 15.57 -20.156 8.688 1 98.69 246 LEU B O 1
ATOM 5335 N N . THR B 1 247 ? 14.414 -20.953 10.398 1 97.81 247 THR B N 1
ATOM 5336 C CA . THR B 1 247 ? 15.625 -21.281 11.148 1 97.81 247 THR B CA 1
ATOM 5337 C C . THR B 1 247 ? 16.359 -22.453 10.516 1 97.81 247 THR B C 1
ATOM 5339 O O . THR B 1 247 ? 17.594 -22.484 10.508 1 97.81 247 THR B O 1
ATOM 5342 N N . ASP B 1 248 ? 15.555 -23.391 10.031 1 97.88 248 ASP B N 1
ATOM 5343 C CA . ASP B 1 248 ? 16.125 -24.562 9.359 1 97.88 248 ASP B CA 1
ATOM 5344 C C . ASP B 1 248 ? 16.625 -24.203 7.961 1 97.88 248 ASP B C 1
ATOM 5346 O O . ASP B 1 248 ? 17.703 -24.609 7.551 1 97.88 248 ASP B O 1
ATOM 5350 N N . LEU B 1 249 ? 15.828 -23.469 7.215 1 98.12 249 LEU B N 1
ATOM 5351 C CA . LEU B 1 249 ? 16.109 -23.125 5.828 1 98.12 249 LEU B CA 1
ATOM 5352 C C . LEU B 1 249 ? 17.266 -22.125 5.738 1 98.12 249 LEU B C 1
ATOM 5354 O O . LEU B 1 249 ? 18.109 -22.219 4.84 1 98.12 249 LEU B O 1
ATOM 5358 N N . GLN B 1 250 ? 17.312 -21.062 6.539 1 97.5 250 GLN B N 1
ATOM 5359 C CA . GLN B 1 250 ? 18.328 -20.047 6.762 1 97.5 250 GLN B CA 1
ATOM 5360 C C . GLN B 1 250 ? 18.641 -19.297 5.469 1 97.5 250 GLN B C 1
ATOM 5362 O O . GLN B 1 250 ? 19.812 -19.125 5.109 1 97.5 250 GLN B O 1
ATOM 5367 N N . PRO B 1 251 ? 17.719 -18.922 4.684 1 98.62 251 PRO B N 1
ATOM 5368 C CA . PRO B 1 251 ? 18.016 -17.984 3.6 1 98.62 251 PRO B CA 1
ATOM 5369 C C . PRO B 1 251 ? 18.484 -16.625 4.105 1 98.62 251 PRO B C 1
ATOM 5371 O O . PRO B 1 251 ? 18.344 -16.328 5.297 1 98.62 251 PRO B O 1
ATOM 5374 N N . ASP B 1 252 ? 19.156 -15.844 3.252 1 98.69 252 ASP B N 1
ATOM 5375 C CA . ASP B 1 252 ? 19.469 -14.484 3.662 1 98.69 252 ASP B CA 1
ATOM 5376 C C . ASP B 1 252 ? 18.219 -13.609 3.715 1 98.69 252 ASP B C 1
ATOM 5378 O O . ASP B 1 252 ? 18.062 -12.797 4.629 1 98.69 252 ASP B O 1
ATOM 5382 N N . PHE B 1 253 ? 17.391 -13.789 2.748 1 98.88 253 PHE B N 1
ATOM 5383 C CA . PHE B 1 253 ? 16.109 -13.094 2.65 1 98.88 253 PHE B CA 1
ATOM 5384 C C . PHE B 1 253 ? 15.008 -14.039 2.191 1 98.88 253 PHE B C 1
ATOM 5386 O O . PHE B 1 253 ? 15.242 -14.914 1.355 1 98.88 253 PHE B O 1
ATOM 5393 N N . TYR B 1 254 ? 13.82 -13.922 2.729 1 98.94 254 TYR B N 1
ATOM 5394 C CA . TYR B 1 254 ? 12.648 -14.703 2.357 1 98.94 254 TYR B CA 1
ATOM 5395 C C . TYR B 1 254 ? 11.383 -13.852 2.393 1 98.94 254 TYR B C 1
ATOM 5397 O O . TYR B 1 254 ? 11.156 -13.109 3.348 1 98.94 254 TYR B O 1
ATOM 5405 N N . VAL B 1 255 ? 10.586 -13.875 1.356 1 98.88 255 VAL B N 1
ATOM 5406 C CA . VAL B 1 255 ? 9.305 -13.172 1.333 1 98.88 255 VAL B CA 1
ATOM 5407 C C . VAL B 1 255 ? 8.164 -14.172 1.156 1 98.88 255 VAL B C 1
ATOM 5409 O O . VAL B 1 255 ? 8.352 -15.227 0.546 1 98.88 255 VAL B O 1
ATOM 5412 N N . SER B 1 256 ? 6.977 -13.852 1.688 1 98.88 256 SER B N 1
ATOM 5413 C CA . SER B 1 256 ? 5.82 -14.711 1.446 1 98.88 256 SER B CA 1
ATOM 5414 C C . SER B 1 256 ? 4.516 -13.938 1.639 1 98.88 256 SER B C 1
ATOM 5416 O O . SER B 1 256 ? 4.457 -13 2.434 1 98.88 256 SER B O 1
ATOM 5418 N N . ASN B 1 257 ? 3.48 -14.297 0.907 1 98.62 257 ASN B N 1
ATOM 5419 C CA . ASN B 1 257 ? 2.176 -13.648 0.95 1 98.62 257 ASN B CA 1
ATOM 5420 C C . ASN B 1 257 ? 1.23 -14.344 1.921 1 98.62 257 ASN B C 1
ATOM 5422 O O . ASN B 1 257 ? 0.972 -15.547 1.787 1 98.62 257 ASN B O 1
ATOM 5426 N N . PHE B 1 258 ? 0.627 -13.562 2.801 1 98.38 258 PHE B N 1
ATOM 5427 C CA . PHE B 1 258 ? -0.422 -14.117 3.643 1 98.38 258 PHE B CA 1
ATOM 5428 C C . PHE B 1 258 ? -1.729 -14.242 2.869 1 98.38 258 PHE B C 1
ATOM 5430 O O . PHE B 1 258 ? -2.561 -15.102 3.176 1 98.38 258 PHE B O 1
ATOM 5437 N N . HIS B 1 259 ? -1.958 -13.398 1.835 1 95.69 259 HIS B N 1
ATOM 5438 C CA . HIS B 1 259 ? -3.262 -13.281 1.191 1 95.69 259 HIS B CA 1
ATOM 5439 C C . HIS B 1 259 ? -3.479 -14.391 0.173 1 95.69 259 HIS B C 1
ATOM 5441 O O . HIS B 1 259 ? -4.516 -14.438 -0.493 1 95.69 259 HIS B O 1
ATOM 5447 N N . LYS B 1 260 ? -2.506 -15.266 0.005 1 96.5 260 LYS B N 1
ATOM 5448 C CA . LYS B 1 260 ? -2.703 -16.453 -0.836 1 96.5 260 LYS B CA 1
ATOM 5449 C C . LYS B 1 260 ? -3.135 -17.656 -0.003 1 96.5 260 LYS B C 1
ATOM 5451 O O . LYS B 1 260 ? -4.27 -17.703 0.476 1 96.5 260 LYS B O 1
ATOM 5456 N N . TRP B 1 261 ? -2.277 -18.453 0.48 1 98.25 261 TRP B N 1
ATOM 5457 C CA . TRP B 1 261 ? -2.617 -19.766 1.04 1 98.25 261 TRP B CA 1
ATOM 5458 C C . TRP B 1 261 ? -2.928 -19.656 2.529 1 98.25 261 TRP B C 1
ATOM 5460 O O . TRP B 1 261 ? -3.49 -20.578 3.123 1 98.25 261 TRP B O 1
ATOM 5470 N N . MET B 1 262 ? -2.629 -18.5 3.137 1 97.75 262 MET B N 1
ATOM 5471 C CA . MET B 1 262 ? -2.969 -18.266 4.535 1 97.75 262 MET B CA 1
ATOM 5472 C C . MET B 1 262 ? -4.336 -17.594 4.66 1 97.75 262 MET B C 1
ATOM 5474 O O . MET B 1 262 ? -4.805 -17.328 5.77 1 97.75 262 MET B O 1
ATOM 5478 N N . LEU B 1 263 ? -4.965 -17.266 3.574 1 97.5 263 LEU B N 1
ATOM 5479 C CA . LEU B 1 263 ? -6.359 -16.859 3.502 1 97.5 263 LEU B CA 1
ATOM 5480 C C . LEU B 1 263 ? -6.566 -15.516 4.199 1 97.5 263 LEU B C 1
ATOM 5482 O O . LEU B 1 263 ? -7.637 -15.266 4.762 1 97.5 263 LEU B O 1
ATOM 5486 N N . SER B 1 264 ? -5.523 -14.711 4.297 1 97.25 264 SER B N 1
ATOM 5487 C CA . SER B 1 264 ? -5.633 -13.352 4.836 1 97.25 264 SER B CA 1
ATOM 5488 C C . SER B 1 264 ? -6.223 -12.398 3.805 1 97.25 264 SER B C 1
ATOM 5490 O O . SER B 1 264 ? -6.34 -12.742 2.627 1 97.25 264 SER B O 1
ATOM 5492 N N . PRO B 1 265 ? -6.672 -11.188 4.281 1 96.62 265 PRO B N 1
ATOM 5493 C CA . PRO B 1 265 ? -7.016 -10.156 3.297 1 96.62 265 PRO B CA 1
ATOM 5494 C C . PRO B 1 265 ? -5.832 -9.773 2.414 1 96.62 265 PRO B C 1
ATOM 5496 O O . PRO B 1 265 ? -4.68 -10.016 2.777 1 96.62 265 PRO B O 1
ATOM 5499 N N . LYS B 1 266 ? -6.141 -9.266 1.212 1 96.56 266 LYS B N 1
ATOM 5500 C CA . LYS B 1 266 ? -5.082 -8.773 0.334 1 96.56 266 LYS B CA 1
ATOM 5501 C C . LYS B 1 266 ? -4.285 -7.656 1.005 1 96.56 266 LYS B C 1
ATOM 5503 O O . LYS B 1 266 ? -4.809 -6.938 1.858 1 96.56 266 LYS B O 1
ATOM 5508 N N . SER B 1 267 ? -3.055 -7.48 0.686 1 95.62 267 SER B N 1
ATOM 5509 C CA . SER B 1 267 ? -2.1 -6.492 1.172 1 95.62 267 SER B CA 1
ATOM 5510 C C . SER B 1 267 ? -1.49 -6.918 2.504 1 95.62 267 SER B C 1
ATOM 5512 O O . SER B 1 267 ? -1.454 -6.137 3.455 1 95.62 267 SER B O 1
ATOM 5514 N N . ALA B 1 268 ? -1.067 -8.125 2.576 1 97 268 ALA B N 1
ATOM 5515 C CA . ALA B 1 268 ? -0.404 -8.656 3.764 1 97 268 ALA B CA 1
ATOM 5516 C C . ALA B 1 268 ? 0.653 -9.688 3.387 1 97 268 ALA B C 1
ATOM 5518 O O . ALA B 1 268 ? 0.348 -10.688 2.727 1 97 268 ALA B O 1
ATOM 5519 N N . ALA B 1 269 ? 1.849 -9.445 3.727 1 98.56 269 ALA B N 1
ATOM 5520 C CA . ALA B 1 269 ? 3.008 -10.297 3.48 1 98.56 269 ALA B CA 1
ATOM 5521 C C . ALA B 1 269 ? 4.113 -10.031 4.5 1 98.56 269 ALA B C 1
ATOM 5523 O O . ALA B 1 269 ? 3.973 -9.156 5.363 1 98.56 269 ALA B O 1
ATOM 5524 N N . PHE B 1 270 ? 5.117 -10.844 4.512 1 98.75 270 PHE B N 1
ATOM 5525 C CA . PHE B 1 270 ? 6.266 -10.547 5.363 1 98.75 270 PHE B CA 1
ATOM 5526 C C . PHE B 1 270 ? 7.57 -10.703 4.59 1 98.75 270 PHE B C 1
ATOM 5528 O O . PHE B 1 270 ? 7.605 -11.367 3.553 1 98.75 270 PHE B O 1
ATOM 5535 N N . LEU B 1 271 ? 8.562 -10.031 5.008 1 98.88 271 LEU B N 1
ATOM 5536 C CA . LEU B 1 271 ? 9.961 -10.148 4.594 1 98.88 271 LEU B CA 1
ATOM 5537 C C . LEU B 1 271 ? 10.836 -10.602 5.758 1 98.88 271 LEU B C 1
ATOM 5539 O O . LEU B 1 271 ? 10.836 -9.977 6.82 1 98.88 271 LEU B O 1
ATOM 5543 N N . TYR B 1 272 ? 11.453 -11.703 5.574 1 98.88 272 TYR B N 1
ATOM 5544 C CA . TYR B 1 272 ? 12.445 -12.227 6.508 1 98.88 272 TYR B CA 1
ATOM 5545 C C . TYR B 1 272 ? 13.844 -11.773 6.117 1 98.88 272 TYR B C 1
ATOM 5547 O O . TYR B 1 272 ? 14.25 -11.906 4.961 1 98.88 272 TYR B O 1
ATOM 5555 N N . ILE B 1 273 ? 14.547 -11.203 7.031 1 98.75 273 ILE B N 1
ATOM 5556 C CA . ILE B 1 273 ? 15.945 -10.82 6.91 1 98.75 273 ILE B CA 1
ATOM 5557 C C . ILE B 1 273 ? 16.781 -11.57 7.945 1 98.75 273 ILE B C 1
ATOM 5559 O O . ILE B 1 273 ? 16.656 -11.32 9.148 1 98.75 273 ILE B O 1
ATOM 5563 N N . ARG B 1 274 ? 17.641 -12.438 7.531 1 98.12 274 ARG B N 1
ATOM 5564 C CA . ARG B 1 274 ? 18.359 -13.328 8.438 1 98.12 274 ARG B CA 1
ATOM 5565 C C . ARG B 1 274 ? 19.219 -12.531 9.414 1 98.12 274 ARG B C 1
ATOM 5567 O O . ARG B 1 274 ? 19.234 -12.812 10.609 1 98.12 274 ARG B O 1
ATOM 5574 N N . GLU B 1 275 ? 19.938 -11.523 8.883 1 97.06 275 GLU B N 1
ATOM 5575 C CA . GLU B 1 275 ? 20.828 -10.695 9.672 1 97.06 275 GLU B CA 1
ATOM 5576 C C . GLU B 1 275 ? 20.531 -9.211 9.477 1 97.06 275 GLU B C 1
ATOM 5578 O O . GLU B 1 275 ? 21.297 -8.5 8.82 1 97.06 275 GLU B O 1
ATOM 5583 N N . PRO B 1 276 ? 19.5 -8.734 10.164 1 95.69 276 PRO B N 1
ATOM 5584 C CA . PRO B 1 276 ? 19.109 -7.344 9.953 1 95.69 276 PRO B CA 1
ATOM 5585 C C . PRO B 1 276 ? 20.172 -6.352 10.43 1 95.69 276 PRO B C 1
ATOM 5587 O O . PRO B 1 276 ? 20.172 -5.191 10.016 1 95.69 276 PRO B O 1
ATOM 5590 N N . SER B 1 277 ? 21.078 -6.723 11.305 1 92.56 277 SER B N 1
ATOM 5591 C CA . SER B 1 277 ? 22.156 -5.852 11.758 1 92.56 277 SER B CA 1
ATOM 5592 C C . SER B 1 277 ? 23.266 -5.746 10.719 1 92.56 277 SER B C 1
ATOM 5594 O O . SER B 1 277 ? 24.031 -4.777 10.703 1 92.56 277 SER B O 1
ATOM 5596 N N . LYS B 1 278 ? 23.328 -6.746 9.898 1 92.31 278 LYS B N 1
ATOM 5597 C CA . LYS B 1 278 ? 24.359 -6.797 8.875 1 92.31 278 LYS B CA 1
ATOM 5598 C C . LYS B 1 278 ? 23.891 -6.141 7.582 1 92.31 278 LYS B C 1
ATOM 5600 O O . LYS B 1 278 ? 24.656 -5.441 6.922 1 92.31 278 LYS B O 1
ATOM 5605 N N . TYR B 1 279 ? 22.656 -6.484 7.246 1 90.44 279 TYR B N 1
ATOM 5606 C CA . TYR B 1 279 ? 22.094 -5.992 5.996 1 90.44 279 TYR B CA 1
ATOM 5607 C C . TYR B 1 279 ? 21.078 -4.891 6.254 1 90.44 279 TYR B C 1
ATOM 5609 O O . TYR B 1 279 ? 20.016 -5.137 6.836 1 90.44 279 TYR B O 1
ATOM 5617 N N . THR B 1 280 ? 21.406 -3.65 5.836 1 91.94 280 THR B N 1
ATOM 5618 C CA . THR B 1 280 ? 20.406 -2.584 5.922 1 91.94 280 THR B CA 1
ATOM 5619 C C . THR B 1 280 ? 19.453 -2.643 4.742 1 91.94 280 THR B C 1
ATOM 5621 O O . THR B 1 280 ? 19.75 -2.141 3.658 1 91.94 280 THR B O 1
ATOM 5624 N N . ILE B 1 281 ? 18.344 -3.316 4.914 1 97.12 281 ILE B N 1
ATOM 5625 C CA . ILE B 1 281 ? 17.281 -3.369 3.916 1 97.12 281 ILE B CA 1
ATOM 5626 C C . ILE B 1 281 ? 16.203 -2.344 4.258 1 97.12 281 ILE B C 1
ATOM 5628 O O . ILE B 1 281 ? 15.695 -2.312 5.387 1 97.12 281 ILE B O 1
ATOM 5632 N N . ARG B 1 282 ? 15.852 -1.482 3.355 1 96.75 282 ARG B N 1
ATOM 5633 C CA . ARG B 1 282 ? 14.891 -0.409 3.594 1 96.75 282 ARG B CA 1
ATOM 5634 C C . ARG B 1 282 ? 13.578 -0.679 2.869 1 96.75 282 ARG B C 1
ATOM 5636 O O . ARG B 1 282 ? 13.562 -1.334 1.824 1 96.75 282 ARG B O 1
ATOM 5643 N N . PRO B 1 283 ? 12.445 -0.224 3.443 1 97.5 283 PRO B N 1
ATOM 5644 C CA . PRO B 1 283 ? 11.164 -0.354 2.746 1 97.5 283 PRO B CA 1
ATOM 56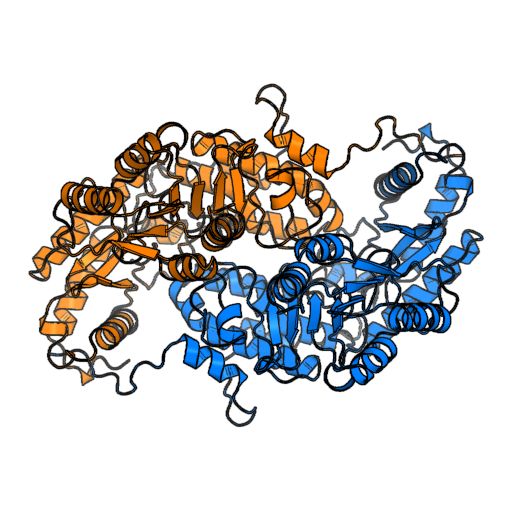45 C C . PRO B 1 283 ? 11.109 0.45 1.449 1 97.5 283 PRO B C 1
ATOM 5647 O O . PRO B 1 283 ? 12 1.265 1.188 1 97.5 283 PRO B O 1
ATOM 5650 N N . THR B 1 284 ? 10.062 0.166 0.656 1 97.06 284 THR B N 1
ATOM 5651 C CA . THR B 1 284 ? 9.93 0.805 -0.648 1 97.06 284 THR B CA 1
ATOM 5652 C C . THR B 1 284 ? 9.523 2.268 -0.495 1 97.06 284 THR B C 1
ATOM 5654 O O . THR B 1 284 ? 9.711 3.07 -1.412 1 97.06 284 THR B O 1
ATOM 5657 N N . VAL B 1 285 ? 8.945 2.6 0.626 1 97.31 285 VAL B N 1
ATOM 5658 C CA . VAL B 1 285 ? 8.578 3.973 0.951 1 97.31 285 VAL B CA 1
ATOM 5659 C C . VAL B 1 285 ? 9.273 4.41 2.236 1 97.31 285 VAL B C 1
ATOM 5661 O O . VAL B 1 285 ? 9.18 3.73 3.262 1 97.31 285 VAL B O 1
ATOM 5664 N N . ILE B 1 286 ? 9.977 5.512 2.182 1 95.25 286 ILE B N 1
ATOM 5665 C CA . ILE B 1 286 ? 10.719 6.031 3.328 1 95.25 286 ILE B CA 1
ATOM 5666 C C . ILE B 1 286 ? 9.828 6.973 4.133 1 95.25 286 ILE B C 1
ATOM 5668 O O . ILE B 1 286 ? 9.242 7.906 3.578 1 95.25 286 ILE B O 1
ATOM 5672 N N . SER B 1 287 ? 9.727 6.668 5.402 1 94 287 SER B N 1
ATOM 5673 C CA . SER B 1 287 ? 8.867 7.453 6.285 1 94 287 SER B CA 1
ATOM 5674 C C . SER B 1 287 ? 9.539 7.699 7.633 1 94 287 SER B C 1
ATOM 5676 O O . SER B 1 287 ? 10.766 7.695 7.73 1 94 287 SER B O 1
ATOM 5678 N N . HIS B 1 288 ? 8.797 7.902 8.688 1 92.19 288 HIS B N 1
ATOM 5679 C CA . HIS B 1 288 ? 9.258 8.453 9.961 1 92.19 288 HIS B CA 1
ATOM 5680 C C . HIS B 1 288 ? 10.219 7.496 10.656 1 92.19 288 HIS B C 1
ATOM 5682 O O . HIS B 1 288 ? 11.078 7.93 11.422 1 92.19 288 HIS B O 1
ATOM 5688 N N . GLY B 1 289 ? 10.18 6.238 10.414 1 93.88 289 GLY B N 1
ATOM 5689 C CA . GLY B 1 289 ? 11 5.258 11.109 1 93.88 289 GLY B CA 1
ATOM 5690 C C . GLY B 1 289 ? 12.414 5.184 10.57 1 93.88 289 GLY B C 1
ATOM 5691 O O . GLY B 1 289 ? 13.25 4.441 11.102 1 93.88 289 GLY B O 1
ATOM 5692 N N . PHE B 1 290 ? 12.719 6.066 9.609 1 94.94 290 PHE B N 1
ATOM 5693 C CA . PHE B 1 290 ? 14 6.012 8.906 1 94.94 290 PHE B CA 1
ATOM 5694 C C . PHE B 1 290 ? 15.164 6.121 9.875 1 94.94 290 PHE B C 1
ATOM 5696 O O . PHE B 1 290 ? 15.219 7.055 10.68 1 94.94 290 PHE B O 1
ATOM 5703 N N . GLY B 1 291 ? 16.062 5.164 9.836 1 93.69 291 GLY B N 1
ATOM 5704 C CA . GLY B 1 291 ? 17.312 5.238 10.57 1 93.69 291 GLY B CA 1
ATOM 5705 C C . GLY B 1 291 ? 17.234 4.645 11.961 1 93.69 291 GLY B C 1
ATOM 5706 O O . GLY B 1 291 ? 18.203 4.664 12.711 1 93.69 291 GLY B O 1
ATOM 5707 N N . HIS B 1 292 ? 16.078 4.012 12.281 1 94.75 292 HIS B N 1
ATOM 5708 C CA . HIS B 1 292 ? 15.906 3.57 13.664 1 94.75 292 HIS B CA 1
ATOM 5709 C C . HIS B 1 292 ? 15.75 2.057 13.742 1 94.75 292 HIS B C 1
ATOM 5711 O O . HIS B 1 292 ? 15.219 1.534 14.727 1 94.75 292 HIS B O 1
ATOM 5717 N N . GLY B 1 293 ? 16.141 1.38 12.648 1 94.88 293 GLY B N 1
ATOM 5718 C CA . GLY B 1 293 ? 16.062 -0.072 12.633 1 94.88 293 GLY B CA 1
ATOM 5719 C C . GLY B 1 293 ? 15.031 -0.598 11.656 1 94.88 293 GLY B C 1
ATOM 5720 O O . GLY B 1 293 ? 14.164 0.15 11.195 1 94.88 293 GLY B O 1
ATOM 5721 N N . THR B 1 294 ? 15.117 -1.92 11.391 1 95.94 294 THR B N 1
ATOM 5722 C CA . THR B 1 294 ? 14.32 -2.539 10.336 1 95.94 294 THR B CA 1
ATOM 5723 C C . THR B 1 294 ? 12.828 -2.451 10.656 1 95.94 294 THR B C 1
ATOM 5725 O O . THR B 1 294 ? 12.039 -1.983 9.836 1 95.94 294 THR B O 1
ATOM 5728 N N . PHE B 1 295 ? 12.422 -2.895 11.898 1 96.44 295 PHE B N 1
ATOM 5729 C CA . PHE B 1 295 ? 11.008 -2.889 12.25 1 96.44 295 PHE B CA 1
ATOM 5730 C C . PHE B 1 295 ? 10.461 -1.468 12.25 1 96.44 295 PHE B C 1
ATOM 5732 O O . PHE B 1 295 ? 9.375 -1.22 11.711 1 96.44 295 PHE B O 1
ATOM 5739 N N . ALA B 1 296 ? 11.219 -0.544 12.773 1 96.19 296 ALA B N 1
ATOM 5740 C CA . ALA B 1 296 ? 10.773 0.847 12.82 1 96.19 296 ALA B CA 1
ATOM 5741 C C . ALA B 1 296 ? 10.578 1.409 11.414 1 96.19 296 ALA B C 1
ATOM 5743 O O . ALA B 1 296 ? 9.602 2.111 11.148 1 96.19 296 ALA B O 1
ATOM 5744 N N . GLU B 1 297 ? 11.492 1.129 10.555 1 96.5 297 GLU B N 1
ATOM 5745 C CA . GLU B 1 297 ? 11.414 1.659 9.195 1 96.5 297 GLU B CA 1
ATOM 5746 C C . GLU B 1 297 ? 10.242 1.06 8.438 1 96.5 297 GLU B C 1
ATOM 5748 O O . GLU B 1 297 ? 9.609 1.739 7.625 1 96.5 297 GLU B O 1
ATOM 5753 N N . PHE B 1 298 ? 9.969 -0.231 8.68 1 97.12 298 PHE B N 1
ATOM 5754 C CA . PHE B 1 298 ? 8.914 -0.919 7.945 1 97.12 298 PHE B CA 1
ATOM 5755 C C . PHE B 1 298 ? 7.562 -0.728 8.625 1 97.12 298 PHE B C 1
ATOM 5757 O O . PHE B 1 298 ? 6.52 -1.044 8.047 1 97.12 298 PHE B O 1
ATOM 5764 N N . ASN B 1 299 ? 7.523 -0.226 9.852 1 91.88 299 ASN B N 1
ATOM 5765 C CA . ASN B 1 299 ? 6.324 -0.134 10.68 1 91.88 299 ASN B CA 1
ATOM 5766 C C . ASN B 1 299 ? 5.293 0.811 10.062 1 91.88 299 ASN B C 1
ATOM 5768 O O . ASN B 1 299 ? 4.09 0.587 10.188 1 91.88 299 ASN B O 1
ATOM 5772 N N . LEU B 1 300 ? 5.738 1.888 9.547 1 89.62 300 LEU B N 1
ATOM 5773 C CA . LEU B 1 300 ? 4.863 2.908 8.977 1 89.62 300 LEU B CA 1
ATOM 5774 C C . LEU B 1 300 ? 5.457 3.486 7.699 1 89.62 300 LEU B C 1
ATOM 5776 O O . LEU B 1 300 ? 6.367 4.316 7.754 1 89.62 300 LEU B O 1
ATOM 5780 N N . ILE B 1 301 ? 4.836 3.135 6.652 1 92.56 301 ILE B N 1
ATOM 5781 C CA . ILE B 1 301 ? 5.305 3.648 5.367 1 92.56 301 ILE B CA 1
ATOM 5782 C C . ILE B 1 301 ? 4.316 4.688 4.84 1 92.56 301 ILE B C 1
ATOM 5784 O O . ILE B 1 301 ? 3.912 4.629 3.676 1 92.56 301 ILE B O 1
ATOM 5788 N N . GLY B 1 302 ? 3.926 5.594 5.762 1 92.38 302 GLY B N 1
ATOM 5789 C CA . GLY B 1 302 ? 2.902 6.578 5.449 1 92.38 302 GLY B CA 1
ATOM 5790 C C . GLY B 1 302 ? 1.513 6.152 5.883 1 92.38 302 GLY B C 1
ATOM 5791 O O . GLY B 1 302 ? 1.317 5.02 6.332 1 92.38 302 GLY B O 1
ATOM 5792 N N . THR B 1 303 ? 0.639 7.113 5.848 1 93.88 303 THR B N 1
ATOM 5793 C CA . THR B 1 303 ? -0.739 6.801 6.207 1 93.88 303 THR B CA 1
ATOM 5794 C C . THR B 1 303 ? -1.365 5.855 5.188 1 93.88 303 THR B C 1
ATOM 5796 O O . THR B 1 303 ? -1.46 6.188 4.004 1 93.88 303 THR B O 1
ATOM 5799 N N . MET B 1 304 ? -1.626 4.688 5.676 1 93.75 304 MET B N 1
ATOM 5800 C CA . MET B 1 304 ? -2.27 3.656 4.867 1 93.75 304 MET B CA 1
ATOM 5801 C C . MET B 1 304 ? -3.225 2.818 5.711 1 93.75 304 MET B C 1
ATOM 5803 O O . MET B 1 304 ? -3.33 3.023 6.922 1 93.75 304 MET B O 1
ATOM 5807 N N . ASP B 1 305 ? -3.988 2.004 5.016 1 95.88 305 ASP B N 1
ATOM 5808 C CA . ASP B 1 305 ? -4.797 0.989 5.688 1 95.88 305 ASP B CA 1
ATOM 5809 C C . ASP B 1 305 ? -3.939 -0.198 6.117 1 95.88 305 ASP B C 1
ATOM 5811 O O . ASP B 1 305 ? -3.455 -0.959 5.277 1 95.88 305 ASP B O 1
ATOM 5815 N N . TYR B 1 306 ? -3.773 -0.402 7.434 1 96.5 306 TYR B N 1
ATOM 5816 C CA . TYR B 1 306 ? -2.947 -1.484 7.953 1 96.5 306 TYR B CA 1
ATOM 5817 C C . TYR B 1 306 ? -3.809 -2.629 8.469 1 96.5 306 TYR B C 1
ATOM 5819 O O . TYR B 1 306 ? -3.307 -3.549 9.125 1 96.5 306 TYR B O 1
ATOM 5827 N N . SER B 1 307 ? -5.125 -2.557 8.172 1 96.5 307 SER B N 1
ATOM 5828 C CA . SER B 1 307 ? -6.059 -3.523 8.734 1 96.5 307 SER B CA 1
ATOM 5829 C C . SER B 1 307 ? -5.75 -4.938 8.25 1 96.5 307 SER B C 1
ATOM 5831 O O . SER B 1 307 ? -5.957 -5.906 8.984 1 96.5 307 SER B O 1
ATOM 5833 N N . ALA B 1 308 ? -5.23 -5.086 7.023 1 97.12 308 ALA B N 1
ATOM 5834 C CA . ALA B 1 308 ? -4.883 -6.414 6.52 1 97.12 308 ALA B CA 1
ATOM 5835 C C . ALA B 1 308 ? -3.768 -7.043 7.352 1 97.12 308 ALA B C 1
ATOM 5837 O O . ALA B 1 308 ? -3.85 -8.211 7.727 1 97.12 308 ALA B O 1
ATOM 5838 N N . SER B 1 309 ? -2.723 -6.25 7.625 1 97.06 309 SER B N 1
ATOM 5839 C CA . SER B 1 309 ? -1.625 -6.727 8.453 1 97.06 309 SER B CA 1
ATOM 5840 C C . SER B 1 309 ? -2.105 -7.07 9.859 1 97.06 309 SER B C 1
ATOM 5842 O O . SER B 1 309 ? -1.695 -8.078 10.438 1 97.06 309 SER B O 1
ATOM 5844 N N . LEU B 1 310 ? -2.982 -6.246 10.352 1 97.06 310 LEU B N 1
ATOM 5845 C CA . LEU B 1 310 ? -3.469 -6.434 11.711 1 97.06 310 LEU B CA 1
ATOM 5846 C C . LEU B 1 310 ? -4.332 -7.688 11.812 1 97.06 310 LEU B C 1
ATOM 5848 O O . LEU B 1 310 ? -4.477 -8.258 12.891 1 97.06 310 LEU B O 1
ATOM 5852 N N . ALA B 1 311 ? -4.855 -8.172 10.711 1 96.38 311 ALA B N 1
ATOM 5853 C CA . ALA B 1 311 ? -5.742 -9.336 10.695 1 96.38 311 ALA B CA 1
ATOM 5854 C C . ALA B 1 311 ? -4.945 -10.625 10.539 1 96.38 311 ALA B C 1
ATOM 5856 O O . ALA B 1 311 ? -5.508 -11.719 10.625 1 96.38 311 ALA B O 1
ATOM 5857 N N . VAL B 1 312 ? -3.65 -10.57 10.336 1 97 312 VAL B N 1
ATOM 5858 C CA . VAL B 1 312 ? -2.812 -11.727 10.031 1 97 312 VAL B CA 1
ATOM 5859 C C . VAL B 1 312 ? -2.895 -12.742 11.164 1 97 312 VAL B C 1
ATOM 5861 O O . VAL B 1 312 ? -3.014 -13.945 10.93 1 97 312 VAL B O 1
ATOM 5864 N N . PRO B 1 313 ? -2.844 -12.289 12.477 1 96 313 PRO B N 1
ATOM 5865 C CA . PRO B 1 313 ? -2.973 -13.281 13.547 1 96 313 PRO B CA 1
ATOM 5866 C C . PRO B 1 313 ? -4.262 -14.094 13.445 1 96 313 PRO B C 1
ATOM 5868 O O . PRO B 1 313 ? -4.25 -15.305 13.68 1 96 313 PRO B O 1
ATOM 5871 N N . ALA B 1 314 ? -5.355 -13.43 13.062 1 95.62 314 ALA B N 1
ATOM 5872 C CA . ALA B 1 314 ? -6.625 -14.133 12.867 1 95.62 314 ALA B CA 1
ATOM 5873 C C . ALA B 1 314 ? -6.52 -15.148 11.734 1 95.62 314 ALA B C 1
ATOM 5875 O O . ALA B 1 314 ? -7.082 -16.234 11.812 1 95.62 314 ALA B O 1
ATOM 5876 N N . SER B 1 315 ? -5.816 -14.805 10.688 1 96.56 315 SER B N 1
ATOM 5877 C CA . SER B 1 315 ? -5.609 -15.688 9.547 1 96.56 315 SER B CA 1
ATOM 5878 C C . SER B 1 315 ? -4.832 -16.938 9.961 1 96.56 315 SER B C 1
ATOM 5880 O O . SER B 1 315 ? -5.203 -18.062 9.594 1 96.56 315 SER B O 1
ATOM 5882 N N . LEU B 1 316 ? -3.719 -16.719 10.688 1 96.5 316 LEU B N 1
ATOM 5883 C CA . LEU B 1 316 ? -2.914 -17.844 11.164 1 96.5 316 LEU B CA 1
ATOM 5884 C C . LEU B 1 316 ? -3.732 -18.766 12.062 1 96.5 316 LEU B C 1
ATOM 5886 O O . LEU B 1 316 ? -3.693 -19.984 11.906 1 96.5 316 LEU B O 1
ATOM 5890 N N . ALA B 1 317 ? -4.516 -18.188 12.969 1 94.69 317 ALA B N 1
ATOM 5891 C CA . ALA B 1 317 ? -5.348 -18.953 13.891 1 94.69 317 ALA B CA 1
ATOM 5892 C C . ALA B 1 317 ? -6.422 -19.734 13.141 1 94.69 317 ALA B C 1
ATOM 5894 O O . ALA B 1 317 ? -6.688 -20.906 13.453 1 94.69 317 ALA B O 1
ATOM 5895 N N . PHE B 1 318 ? -7.059 -19.078 12.18 1 95.94 318 PHE B N 1
ATOM 5896 C CA . PHE B 1 318 ? -8.102 -19.719 11.383 1 95.94 318 PHE B CA 1
ATOM 5897 C C . PHE B 1 318 ? -7.535 -20.906 10.602 1 95.94 318 PHE B C 1
ATOM 5899 O O . PHE B 1 318 ? -8.125 -21.984 10.602 1 95.94 318 PHE B O 1
ATOM 5906 N N . HIS B 1 319 ? -6.391 -20.703 9.945 1 96.94 319 HIS B N 1
ATOM 5907 C CA . HIS B 1 319 ? -5.754 -21.766 9.18 1 96.94 319 HIS B CA 1
ATOM 5908 C C . HIS B 1 319 ? -5.43 -22.969 10.07 1 96.94 319 HIS B C 1
ATOM 5910 O O . HIS B 1 319 ? -5.668 -24.109 9.688 1 96.94 319 HIS B O 1
ATOM 5916 N N . ASP B 1 320 ? -4.926 -22.656 11.234 1 95.25 320 ASP B N 1
ATOM 5917 C CA . ASP B 1 320 ? -4.602 -23.703 12.195 1 95.25 320 ASP B CA 1
ATOM 5918 C C . ASP B 1 320 ? -5.855 -24.469 12.625 1 95.25 320 ASP B C 1
ATOM 5920 O O . ASP B 1 320 ? -5.855 -25.688 12.68 1 95.25 320 ASP B O 1
ATOM 5924 N N . ALA B 1 321 ? -6.895 -23.734 12.922 1 94.62 321 ALA B N 1
ATOM 5925 C CA . ALA B 1 321 ? -8.156 -24.328 13.352 1 94.62 321 ALA B CA 1
ATOM 5926 C C . ALA B 1 321 ? -8.75 -25.219 12.258 1 94.62 321 ALA B C 1
ATOM 5928 O O . ALA B 1 321 ? -9.422 -26.203 12.539 1 94.62 321 ALA B O 1
ATOM 5929 N N . MET B 1 322 ? -8.453 -24.922 11 1 96 322 MET B N 1
ATOM 5930 C CA . MET B 1 322 ? -9.016 -25.656 9.875 1 96 322 MET B CA 1
ATOM 5931 C C . MET B 1 322 ? -8.156 -26.875 9.531 1 96 322 MET B C 1
ATOM 5933 O O . MET B 1 322 ? -8.508 -27.656 8.656 1 96 322 MET B O 1
ATOM 5937 N N . GLY B 1 323 ? -6.98 -27.062 10.203 1 95.75 323 GLY B N 1
ATOM 5938 C CA . GLY B 1 323 ? -6.207 -28.281 10.055 1 95.75 323 GLY B CA 1
ATOM 5939 C C . GLY B 1 323 ? -4.711 -28.031 9.992 1 95.75 323 GLY B C 1
ATOM 5940 O O . GLY B 1 323 ? -3.92 -28.969 10.117 1 95.75 323 GLY B O 1
ATOM 5941 N N . GLY B 1 324 ? -4.293 -26.75 9.789 1 96.19 324 GLY B N 1
ATOM 5942 C CA . GLY B 1 324 ? -2.873 -26.438 9.773 1 96.19 324 GLY B CA 1
ATOM 5943 C C . GLY B 1 324 ? -2.088 -27.281 8.781 1 96.19 324 GLY B C 1
ATOM 5944 O O . GLY B 1 324 ? -2.418 -27.312 7.594 1 96.19 324 GLY B O 1
ATOM 5945 N N . THR B 1 325 ? -1.131 -28.047 9.258 1 97.19 325 THR B N 1
ATOM 5946 C CA . THR B 1 325 ? -0.278 -28.875 8.422 1 97.19 325 THR B CA 1
ATOM 5947 C C . THR B 1 325 ? -1.075 -30.016 7.812 1 97.19 325 THR B C 1
ATOM 5949 O O . THR B 1 325 ? -0.793 -30.453 6.691 1 97.19 325 THR B O 1
ATOM 5952 N N . ALA B 1 326 ? -2.078 -30.516 8.516 1 97.12 326 ALA B N 1
ATOM 5953 C CA . ALA B 1 326 ? -2.936 -31.562 7.965 1 97.12 326 ALA B CA 1
ATOM 5954 C C . ALA B 1 326 ? -3.725 -31.047 6.762 1 97.12 326 ALA B C 1
ATOM 5956 O O . ALA B 1 326 ? -3.955 -31.781 5.801 1 97.12 326 ALA B O 1
ATOM 5957 N N . LEU B 1 327 ? -4.184 -29.812 6.859 1 97.44 327 LEU B N 1
ATOM 5958 C CA . LEU B 1 327 ? -4.863 -29.188 5.727 1 97.44 327 LEU B CA 1
ATOM 5959 C C . LEU B 1 327 ? -3.924 -29.062 4.531 1 97.44 327 LEU B C 1
ATOM 5961 O O . LEU B 1 327 ? -4.328 -29.312 3.391 1 97.44 327 LEU B O 1
ATOM 5965 N N . MET B 1 328 ? -2.676 -28.703 4.77 1 98.44 328 MET B N 1
ATOM 5966 C CA . MET B 1 328 ? -1.682 -28.625 3.703 1 98.44 328 MET B CA 1
ATOM 5967 C C . MET B 1 328 ? -1.516 -29.969 3.012 1 98.44 328 MET B C 1
ATOM 5969 O O . MET B 1 328 ? -1.487 -30.047 1.782 1 98.44 328 MET B O 1
ATOM 5973 N N . ALA B 1 329 ? -1.404 -30.953 3.816 1 98.25 329 ALA B N 1
ATOM 5974 C CA . ALA B 1 329 ? -1.241 -32.312 3.289 1 98.25 329 ALA B CA 1
ATOM 5975 C C . ALA B 1 329 ? -2.465 -32.75 2.482 1 98.25 329 ALA B C 1
ATOM 5977 O O . ALA B 1 329 ? -2.334 -33.344 1.411 1 98.25 329 ALA B O 1
ATOM 5978 N N . ARG B 1 330 ? -3.6 -32.469 3.016 1 98.25 330 ARG B N 1
ATOM 5979 C CA . ARG B 1 330 ? -4.836 -32.781 2.309 1 98.25 330 ARG B CA 1
ATOM 5980 C C . ARG B 1 330 ? -4.895 -32.062 0.962 1 98.25 330 ARG B C 1
ATOM 5982 O O . ARG B 1 330 ? -5.25 -32.688 -0.051 1 98.25 330 ARG B O 1
ATOM 5989 N N . ASN B 1 331 ? -4.664 -30.766 0.961 1 98.62 331 ASN B N 1
ATOM 5990 C CA . ASN B 1 331 ? -4.68 -30 -0.276 1 98.62 331 ASN B CA 1
ATOM 5991 C C . ASN B 1 331 ? -3.693 -30.562 -1.299 1 98.62 331 ASN B C 1
ATOM 5993 O O . ASN B 1 331 ? -4.008 -30.641 -2.486 1 98.62 331 ASN B O 1
ATOM 5997 N N . HIS B 1 332 ? -2.52 -30.891 -0.839 1 98.69 332 HIS B N 1
ATOM 5998 C CA . HIS B 1 332 ? -1.528 -31.531 -1.694 1 98.69 332 HIS B CA 1
ATOM 5999 C C . HIS B 1 332 ? -2.07 -32.844 -2.291 1 98.69 332 HIS B C 1
ATOM 6001 O O . HIS B 1 332 ? -1.976 -33.062 -3.5 1 98.69 332 HIS B O 1
ATOM 6007 N N . ASP B 1 333 ? -2.609 -33.688 -1.477 1 98.69 333 ASP B N 1
ATOM 6008 C CA . ASP B 1 333 ? -3.1 -35 -1.921 1 98.69 333 ASP B CA 1
ATOM 6009 C C . ASP B 1 333 ? -4.207 -34.844 -2.961 1 98.69 333 ASP B C 1
ATOM 6011 O O . ASP B 1 333 ? -4.219 -35.531 -3.973 1 98.69 333 ASP B O 1
ATOM 6015 N N . VAL B 1 334 ? -5.117 -33.906 -2.688 1 98.75 334 VAL B N 1
ATOM 6016 C CA . VAL B 1 334 ? -6.211 -33.656 -3.621 1 98.75 334 VAL B CA 1
ATOM 6017 C C . VAL B 1 334 ? -5.656 -33.094 -4.926 1 98.75 334 VAL B C 1
ATOM 6019 O O . VAL B 1 334 ? -6.094 -33.5 -6.016 1 98.75 334 VAL B O 1
ATOM 6022 N N . CYS B 1 335 ? -4.73 -32.188 -4.852 1 98.75 335 CYS B N 1
ATOM 6023 C CA . CYS B 1 335 ? -4.129 -31.562 -6.023 1 98.75 335 CYS B CA 1
ATOM 6024 C C . CYS B 1 335 ? -3.438 -32.594 -6.898 1 98.75 335 CYS B C 1
ATOM 6026 O O . CYS B 1 335 ? -3.674 -32.656 -8.109 1 98.75 335 CYS B O 1
ATOM 6028 N N . VAL B 1 336 ? -2.625 -33.469 -6.297 1 98.69 336 VAL B N 1
ATOM 6029 C CA . VAL B 1 336 ? -1.845 -34.469 -7.016 1 98.69 336 VAL B CA 1
ATOM 6030 C C . VAL B 1 336 ? -2.779 -35.5 -7.641 1 98.69 336 VAL B C 1
ATOM 6032 O O . VAL B 1 336 ? -2.633 -35.844 -8.82 1 98.69 336 VAL B O 1
ATOM 6035 N N . THR B 1 337 ? -3.742 -35.969 -6.852 1 98.75 337 THR B N 1
ATOM 6036 C CA . THR B 1 337 ? -4.699 -36.938 -7.359 1 98.75 337 THR B CA 1
ATOM 6037 C C . THR B 1 337 ? -5.473 -36.375 -8.547 1 98.75 337 THR B C 1
ATOM 6039 O O . THR B 1 337 ? -5.637 -37.062 -9.57 1 98.75 337 THR B O 1
ATOM 6042 N N . ALA B 1 338 ? -5.934 -35.188 -8.383 1 98.81 338 ALA B N 1
ATOM 6043 C CA . ALA B 1 338 ? -6.676 -34.5 -9.453 1 98.81 338 ALA B CA 1
ATOM 6044 C C . ALA B 1 338 ? -5.805 -34.312 -10.695 1 98.81 338 ALA B C 1
ATOM 6046 O O . ALA B 1 338 ? -6.254 -34.562 -11.82 1 98.81 338 ALA B O 1
ATOM 6047 N N . ALA B 1 339 ? -4.586 -33.875 -10.523 1 98.75 339 ALA B N 1
ATOM 6048 C CA . ALA B 1 339 ? -3.672 -33.625 -11.633 1 98.75 339 ALA B CA 1
ATOM 6049 C C . ALA B 1 339 ? -3.391 -34.906 -12.422 1 98.75 339 ALA B C 1
ATOM 6051 O O . ALA B 1 339 ? -3.418 -34.906 -13.656 1 98.75 339 ALA B O 1
ATOM 6052 N N . LEU B 1 340 ? -3.104 -35.938 -11.734 1 98.75 340 LEU B N 1
ATOM 6053 C CA . LEU B 1 340 ? -2.814 -37.219 -12.375 1 98.75 340 LEU B CA 1
ATOM 6054 C C . LEU B 1 340 ? -4.039 -37.75 -13.117 1 98.75 340 LEU B C 1
ATOM 6056 O O . LEU B 1 340 ? -3.92 -38.25 -14.234 1 98.75 340 LEU B O 1
ATOM 6060 N N . LYS B 1 341 ? -5.16 -37.625 -12.508 1 98.75 341 LYS B N 1
ATOM 6061 C CA . LYS B 1 341 ? -6.395 -38.062 -13.156 1 98.75 341 LYS B CA 1
ATOM 6062 C C . LYS B 1 341 ? -6.672 -37.219 -14.414 1 98.75 341 LYS B C 1
ATOM 6064 O O . LYS B 1 341 ? -7.074 -37.781 -15.445 1 98.75 341 LYS B O 1
ATOM 6069 N N . LEU B 1 342 ? -6.535 -35.938 -14.336 1 98.81 342 LEU B N 1
ATOM 6070 C CA . LEU B 1 342 ? -6.723 -35.062 -15.492 1 98.81 342 LEU B CA 1
ATOM 6071 C C . LEU B 1 342 ? -5.754 -35.438 -16.609 1 98.81 342 LEU B C 1
ATOM 6073 O O . LEU B 1 342 ? -6.148 -35.5 -17.781 1 98.81 342 LEU B O 1
ATOM 6077 N N . ALA B 1 343 ? -4.469 -35.625 -16.266 1 98.75 343 ALA B N 1
ATOM 6078 C CA . ALA B 1 343 ? -3.473 -36 -17.25 1 98.75 343 ALA B CA 1
ATOM 6079 C C . ALA B 1 343 ? -3.861 -37.312 -17.953 1 98.75 343 ALA B C 1
ATOM 6081 O O . ALA B 1 343 ? -3.715 -37.438 -19.156 1 98.75 343 ALA B O 1
ATOM 6082 N N . GLU B 1 344 ? -4.305 -38.219 -17.156 1 98.5 344 GLU B N 1
ATOM 6083 C CA . GLU B 1 344 ? -4.77 -39.5 -17.719 1 98.5 344 GLU B CA 1
ATOM 6084 C C . GLU B 1 344 ? -5.969 -39.281 -18.641 1 98.5 344 GLU B C 1
ATOM 6086 O O . GLU B 1 344 ? -5.992 -39.812 -19.75 1 98.5 344 GLU B O 1
ATOM 6091 N N . THR B 1 345 ? -6.922 -38.562 -18.141 1 98.19 345 THR B N 1
ATOM 6092 C CA . THR B 1 345 ? -8.141 -38.281 -18.891 1 98.19 345 THR B CA 1
ATOM 6093 C C . THR B 1 345 ? -7.82 -37.594 -20.219 1 98.19 345 THR B C 1
ATOM 6095 O O . THR B 1 345 ? -8.453 -37.875 -21.234 1 98.19 345 THR B O 1
ATOM 6098 N N . TRP B 1 346 ? -6.844 -36.719 -20.234 1 98.25 346 TRP B N 1
ATOM 6099 C CA . TRP B 1 346 ? -6.492 -35.906 -21.406 1 98.25 346 TRP B CA 1
ATOM 6100 C C . TRP B 1 346 ? -5.395 -36.594 -22.219 1 98.25 346 TRP B C 1
ATOM 6102 O O . TRP B 1 346 ? -5.027 -36.125 -23.297 1 98.25 346 TRP B O 1
ATOM 6112 N N . GLN B 1 347 ? -4.855 -37.719 -21.703 1 98.12 347 GLN B N 1
ATOM 6113 C CA . GLN B 1 347 ? -3.742 -38.438 -22.312 1 98.12 347 GLN B CA 1
ATOM 6114 C C . GLN B 1 347 ? -2.527 -37.531 -22.484 1 98.12 347 GLN B C 1
ATOM 6116 O O . GLN B 1 347 ? -1.954 -37.438 -23.578 1 98.12 347 GLN B O 1
ATOM 6121 N N . THR B 1 348 ? -2.217 -36.875 -21.438 1 98.44 348 THR B N 1
ATOM 6122 C CA . THR B 1 348 ? -1.077 -35.969 -21.391 1 98.44 348 THR B CA 1
ATOM 6123 C C . THR B 1 348 ? -0.244 -36.219 -20.125 1 98.44 348 THR B C 1
ATOM 6125 O O . THR B 1 348 ? -0.251 -37.344 -19.594 1 98.44 348 THR B O 1
ATOM 6128 N N . THR B 1 349 ? 0.577 -35.219 -19.734 1 98.31 349 THR B N 1
ATOM 6129 C CA . THR B 1 349 ? 1.5 -35.406 -18.625 1 98.31 349 THR B CA 1
ATOM 6130 C C . THR B 1 349 ? 1.546 -34.156 -17.734 1 98.31 349 THR B C 1
ATOM 6132 O O . THR B 1 349 ? 0.891 -33.156 -18.031 1 98.31 349 THR B O 1
ATOM 6135 N N . LEU B 1 350 ? 2.182 -34.312 -16.625 1 98.69 350 LEU B N 1
ATOM 6136 C CA . LEU B 1 350 ? 2.523 -33.188 -15.766 1 98.69 350 LEU B CA 1
ATOM 6137 C C . LEU B 1 350 ? 3.908 -32.656 -16.109 1 98.69 350 LEU B C 1
ATOM 6139 O O . LEU B 1 350 ? 4.602 -33.219 -16.969 1 98.69 350 LEU B O 1
ATOM 6143 N N . LEU B 1 351 ? 4.34 -31.531 -15.492 1 98.62 351 LEU B N 1
ATOM 6144 C CA . LEU B 1 351 ? 5.641 -30.922 -15.758 1 98.62 351 LEU B CA 1
ATOM 6145 C C . LEU B 1 351 ? 6.75 -31.688 -15.047 1 98.62 351 LEU B C 1
ATOM 6147 O O . LEU B 1 351 ? 7.934 -31.5 -15.344 1 98.62 351 LEU B O 1
ATOM 6151 N N . THR B 1 352 ? 6.359 -32.562 -14.07 1 98.56 352 THR B N 1
ATOM 6152 C CA . THR B 1 352 ? 7.301 -33.375 -13.289 1 98.56 352 THR B CA 1
ATOM 6153 C C . THR B 1 352 ? 6.684 -34.688 -12.891 1 98.56 352 THR B C 1
ATOM 6155 O O . THR B 1 352 ? 5.465 -34.812 -12.734 1 98.56 352 THR B O 1
ATOM 6158 N N . ASP B 1 353 ? 7.539 -35.75 -12.766 1 97.75 353 ASP B N 1
ATOM 6159 C CA . ASP B 1 353 ? 7.098 -37.031 -12.242 1 97.75 353 ASP B CA 1
ATOM 6160 C C . ASP B 1 353 ? 7.285 -37.094 -10.727 1 97.75 353 ASP B C 1
ATOM 6162 O O . ASP B 1 353 ? 6.781 -38.031 -10.078 1 97.75 353 ASP B O 1
ATOM 6166 N N . GLU B 1 354 ? 7.906 -36.062 -10.133 1 98.31 354 GLU B N 1
ATOM 6167 C CA . GLU B 1 354 ? 8.148 -36.031 -8.695 1 98.31 354 GLU B CA 1
ATOM 6168 C C . GLU B 1 354 ? 7.016 -35.312 -7.961 1 98.31 354 GLU B C 1
ATOM 6170 O O . GLU B 1 354 ? 7.25 -34.344 -7.242 1 98.31 354 GLU B O 1
ATOM 6175 N N . VAL B 1 355 ? 5.875 -35.906 -8.031 1 97.94 355 VAL B N 1
ATOM 6176 C CA . VAL B 1 355 ? 4.645 -35.25 -7.605 1 97.94 355 VAL B CA 1
ATOM 6177 C C . VAL B 1 355 ? 4.645 -35.094 -6.086 1 97.94 355 VAL B C 1
ATOM 6179 O O . VAL B 1 355 ? 4.055 -34.156 -5.551 1 97.94 355 VAL B O 1
ATOM 6182 N N . ASP B 1 356 ? 5.371 -35.969 -5.371 1 97 356 ASP B N 1
ATOM 6183 C CA . ASP B 1 356 ? 5.363 -35.969 -3.91 1 97 356 ASP B CA 1
ATOM 6184 C C . ASP B 1 356 ? 6.242 -34.844 -3.365 1 97 356 ASP B C 1
ATOM 6186 O O . ASP B 1 356 ? 5.984 -34.312 -2.279 1 97 356 ASP B O 1
ATOM 6190 N N . THR B 1 357 ? 7.262 -34.438 -4.16 1 97.06 357 THR B N 1
ATOM 6191 C CA . THR B 1 357 ? 8.242 -33.531 -3.6 1 97.06 357 THR B CA 1
ATOM 6192 C C . THR B 1 357 ? 8.219 -32.188 -4.344 1 97.06 357 THR B C 1
ATOM 6194 O O . THR B 1 357 ? 8.594 -31.156 -3.789 1 97.06 357 THR B O 1
ATOM 6197 N N . MET B 1 358 ? 7.75 -32.156 -5.586 1 98.5 358 MET B N 1
ATOM 6198 C CA . MET B 1 358 ? 7.887 -30.922 -6.379 1 98.5 358 MET B CA 1
ATOM 6199 C C . MET B 1 358 ? 6.527 -30.281 -6.625 1 98.5 358 MET B C 1
ATOM 6201 O O . MET B 1 358 ? 6.426 -29.312 -7.375 1 98.5 358 MET B O 1
ATOM 6205 N N . ILE B 1 359 ? 5.449 -30.859 -6.047 1 98.5 359 ILE B N 1
ATOM 6206 C CA . ILE B 1 359 ? 4.121 -30.266 -6.164 1 98.5 359 ILE B CA 1
ATOM 6207 C C . ILE B 1 359 ? 3.553 -29.984 -4.773 1 98.5 359 ILE B C 1
ATOM 6209 O O . ILE B 1 359 ? 3.707 -30.797 -3.861 1 98.5 359 ILE B O 1
ATOM 6213 N N . GLY B 1 360 ? 3.059 -28.734 -4.566 1 98.25 360 GLY B N 1
ATOM 6214 C CA . GLY B 1 360 ? 2.287 -28.391 -3.385 1 98.25 360 GLY B CA 1
ATOM 6215 C C . GLY B 1 360 ? 0.788 -28.484 -3.604 1 98.25 360 GLY B C 1
ATOM 6216 O O . GLY B 1 360 ? 0.247 -29.562 -3.807 1 98.25 360 GLY B O 1
ATOM 6217 N N . SER B 1 361 ? 0.118 -27.328 -3.684 1 98.69 361 SER B N 1
ATOM 6218 C CA . SER B 1 361 ? -1.328 -27.281 -3.873 1 98.69 361 SER B CA 1
ATOM 6219 C C . SER B 1 361 ? -1.689 -26.672 -5.227 1 98.69 361 SER B C 1
ATOM 6221 O O . SER B 1 361 ? -2.854 -26.359 -5.48 1 98.69 361 SER B O 1
ATOM 6223 N N . ILE B 1 362 ? -0.644 -26.406 -6.062 1 98.56 362 ILE B N 1
ATOM 6224 C CA . ILE B 1 362 ? -0.836 -25.984 -7.449 1 98.56 362 ILE B CA 1
ATOM 6225 C C . ILE B 1 362 ? -0.05 -26.906 -8.375 1 98.56 362 ILE B C 1
ATOM 6227 O O . ILE B 1 362 ? 1.039 -27.375 -8.031 1 98.56 362 ILE B O 1
ATOM 6231 N N . CYS B 1 363 ? -0.633 -27.156 -9.516 1 98.31 363 CYS B N 1
ATOM 6232 C CA . CYS B 1 363 ? -0.003 -28.062 -10.461 1 98.31 363 CYS B CA 1
ATOM 6233 C C . CYS B 1 363 ? -0.435 -27.75 -11.891 1 98.31 363 CYS B C 1
ATOM 6235 O O . CYS B 1 363 ? -1.61 -27.484 -12.141 1 98.31 363 CYS B O 1
ATOM 6237 N N . VAL B 1 364 ? 0.514 -27.781 -12.789 1 98.75 364 VAL B N 1
ATOM 6238 C CA . VAL B 1 364 ? 0.202 -27.578 -14.203 1 98.75 364 VAL B CA 1
ATOM 6239 C C . VAL B 1 364 ? -0.033 -28.938 -14.867 1 98.75 364 VAL B C 1
ATOM 6241 O O . VAL B 1 364 ? 0.812 -29.828 -14.789 1 98.75 364 VAL B O 1
ATOM 6244 N N . VAL B 1 365 ? -1.147 -29.109 -15.492 1 98.81 365 VAL B N 1
ATOM 6245 C CA . VAL B 1 365 ? -1.479 -30.281 -16.281 1 98.81 365 VAL B CA 1
ATOM 6246 C C . VAL B 1 365 ? -1.465 -29.922 -17.766 1 98.81 365 VAL B C 1
ATOM 6248 O O . VAL B 1 365 ? -2.146 -29 -18.203 1 98.81 365 VAL B O 1
ATOM 6251 N N . GLU B 1 366 ? -0.631 -30.625 -18.516 1 98.69 366 GLU B N 1
ATOM 6252 C CA . GLU B 1 366 ? -0.553 -30.391 -19.953 1 98.69 366 GLU B CA 1
ATOM 6253 C C . GLU B 1 366 ? -1.909 -30.594 -20.625 1 98.69 366 GLU B C 1
ATOM 6255 O O . GLU B 1 366 ? -2.637 -31.531 -20.281 1 98.69 366 GLU B O 1
ATOM 6260 N N . LEU B 1 367 ? -2.244 -29.734 -21.547 1 98.06 367 LEU B N 1
ATOM 6261 C CA . LEU B 1 367 ? -3.5 -29.812 -22.281 1 98.06 367 LEU B CA 1
ATOM 6262 C C . LEU B 1 367 ? -3.35 -30.688 -23.516 1 98.06 367 LEU B C 1
ATOM 6264 O O . LEU B 1 367 ? -2.252 -30.812 -24.062 1 98.06 367 LEU B O 1
ATOM 6268 N N . PRO B 1 368 ? -4.504 -31.266 -23.969 1 96.56 368 PRO B N 1
ATOM 6269 C CA . PRO B 1 368 ? -4.438 -32.031 -25.219 1 96.56 368 PRO B CA 1
ATOM 6270 C C . PRO B 1 368 ? -3.969 -31.188 -26.406 1 96.56 368 PRO B C 1
ATOM 6272 O O . PRO B 1 368 ? -4.512 -30.109 -26.656 1 96.56 368 PRO B O 1
ATOM 6275 N N . PRO B 1 369 ? -3.053 -31.703 -27.156 1 93.5 369 PRO B N 1
ATOM 6276 C CA . PRO B 1 369 ? -2.535 -30.938 -28.297 1 93.5 369 PRO B CA 1
ATOM 6277 C C . PRO B 1 369 ? -3.619 -30.594 -29.312 1 93.5 369 PRO B C 1
ATOM 6279 O O . PRO B 1 369 ? -3.512 -29.578 -30 1 93.5 369 PRO B O 1
ATOM 6282 N N . ALA B 1 370 ? -4.66 -31.375 -29.359 1 92.5 370 ALA B N 1
ATOM 6283 C CA . ALA B 1 370 ? -5.738 -31.172 -30.328 1 92.5 370 ALA B CA 1
ATOM 6284 C C . ALA B 1 370 ? -6.422 -29.828 -30.109 1 92.5 370 ALA B C 1
ATOM 6286 O O . ALA B 1 370 ? -7.012 -29.266 -31.047 1 92.5 370 ALA B O 1
ATOM 6287 N N . LEU B 1 371 ? -6.309 -29.297 -28.906 1 92.69 371 LEU B N 1
ATOM 6288 C CA . LEU B 1 371 ? -6.922 -28.016 -28.594 1 92.69 371 LEU B CA 1
ATOM 6289 C C . LEU B 1 371 ? -6.254 -26.891 -29.391 1 92.69 371 LEU B C 1
ATOM 6291 O O . LEU B 1 371 ? -6.848 -25.828 -29.594 1 92.69 371 LEU B O 1
ATOM 6295 N N . PHE B 1 372 ? -5.039 -27.125 -29.781 1 90.44 372 PHE B N 1
ATOM 6296 C CA . PHE B 1 372 ? -4.227 -26.031 -30.312 1 90.44 372 PHE B CA 1
ATOM 6297 C C . PHE B 1 372 ? -4.008 -26.203 -31.812 1 90.44 372 PHE B C 1
ATOM 6299 O O . PHE B 1 372 ? -3.215 -25.484 -32.406 1 90.44 372 PHE B O 1
ATOM 6306 N N . VAL B 1 373 ? -4.691 -27.156 -32.406 1 86.69 373 VAL B N 1
ATOM 6307 C CA . VAL B 1 373 ? -4.609 -27.312 -33.875 1 86.69 373 VAL B CA 1
ATOM 6308 C C . VAL B 1 373 ? -5.062 -26.031 -34.531 1 86.69 373 VAL B C 1
ATOM 6310 O O . VAL B 1 373 ? -6.137 -25.5 -34.25 1 86.69 373 VAL B O 1
ATOM 6313 N N . GLY B 1 374 ? -4.277 -25.406 -35.406 1 80 374 GLY B N 1
ATOM 6314 C CA . GLY B 1 374 ? -4.59 -24.156 -36.094 1 80 374 GLY B CA 1
ATOM 6315 C C . GLY B 1 374 ? -4.133 -22.938 -35.344 1 80 374 GLY B C 1
ATOM 6316 O O . GLY B 1 374 ? -4.332 -21.797 -35.781 1 80 374 GLY B O 1
ATOM 6317 N N . HIS B 1 375 ? -3.6 -23.125 -34.094 1 79.25 375 HIS B N 1
ATOM 6318 C CA . HIS B 1 375 ? -3.176 -22.016 -33.25 1 79.25 375 HIS B CA 1
ATOM 6319 C C . HIS B 1 375 ? -1.679 -22.078 -32.969 1 79.25 375 HIS B C 1
ATOM 6321 O O . HIS B 1 375 ? -1.218 -21.609 -31.922 1 79.25 375 HIS B O 1
ATOM 6327 N N . SER B 1 376 ? -0.959 -22.656 -33.812 1 70.19 376 SER B N 1
ATOM 6328 C CA . SER B 1 376 ? 0.459 -22.891 -33.562 1 70.19 376 SER B CA 1
ATOM 6329 C C . SER B 1 376 ? 1.216 -21.578 -33.375 1 70.19 376 SER B C 1
ATOM 6331 O O . SER B 1 376 ? 2.18 -21.516 -32.625 1 70.19 376 SER B O 1
ATOM 6333 N N . ASP B 1 377 ? 0.786 -20.562 -34 1 74.5 377 ASP B N 1
ATOM 6334 C CA . ASP B 1 377 ? 1.524 -19.312 -33.969 1 74.5 377 ASP B CA 1
ATOM 6335 C C . ASP B 1 377 ? 1.078 -18.438 -32.812 1 74.5 377 ASP B C 1
ATOM 6337 O O . ASP B 1 377 ? 1.742 -17.453 -32.469 1 74.5 377 ASP B O 1
ATOM 6341 N N . ASP B 1 378 ? 0.11 -18.969 -32.094 1 84.94 378 ASP B N 1
ATOM 6342 C CA . ASP B 1 378 ? -0.411 -18.094 -31.062 1 84.94 378 ASP B CA 1
ATOM 6343 C C . ASP B 1 378 ? -0.971 -18.906 -29.891 1 84.94 378 ASP B C 1
ATOM 6345 O O . ASP B 1 378 ? -2.121 -18.719 -29.5 1 84.94 378 ASP B O 1
ATOM 6349 N N . VAL B 1 379 ? -0.142 -19.734 -29.328 1 89.5 379 VAL B N 1
ATOM 6350 C CA . VAL B 1 379 ? -0.553 -20.641 -28.266 1 89.5 379 VAL B CA 1
ATOM 6351 C C . VAL B 1 379 ? -1.04 -19.844 -27.062 1 89.5 379 VAL B C 1
ATOM 6353 O O . VAL B 1 379 ? -2.002 -20.234 -26.391 1 89.5 379 VAL B O 1
ATOM 6356 N N . ASP B 1 380 ? -0.405 -18.734 -26.812 1 90.19 380 ASP B N 1
ATOM 6357 C CA . ASP B 1 380 ? -0.776 -17.922 -25.672 1 90.19 380 ASP B CA 1
ATOM 6358 C C . ASP B 1 380 ? -2.176 -17.328 -25.844 1 90.19 380 ASP B C 1
ATOM 6360 O O . ASP B 1 380 ? -2.941 -17.25 -24.875 1 90.19 380 ASP B O 1
ATOM 6364 N N . VAL B 1 381 ? -2.469 -16.953 -27.016 1 88.44 381 VAL B N 1
ATOM 6365 C CA . VAL B 1 381 ? -3.801 -16.438 -27.312 1 88.44 381 VAL B CA 1
ATOM 6366 C C . VAL B 1 381 ? -4.832 -17.562 -27.172 1 88.44 381 VAL B C 1
ATOM 6368 O O . VAL B 1 381 ? -5.922 -17.344 -26.641 1 88.44 381 VAL B O 1
ATOM 6371 N N . ALA B 1 382 ? -4.465 -18.719 -27.688 1 91.25 382 ALA B N 1
ATOM 6372 C CA . ALA B 1 382 ? -5.355 -19.875 -27.594 1 91.25 382 ALA B CA 1
ATOM 6373 C C . ALA B 1 382 ? -5.617 -20.234 -26.125 1 91.25 382 ALA B C 1
ATOM 6375 O O . ALA B 1 382 ? -6.73 -20.609 -25.766 1 91.25 382 ALA B O 1
ATOM 6376 N N . LEU B 1 383 ? -4.613 -20.141 -25.344 1 94.31 383 LEU B N 1
ATOM 6377 C CA . LEU B 1 383 ? -4.746 -20.406 -23.906 1 94.31 383 LEU B CA 1
ATOM 6378 C C . LEU B 1 383 ? -5.699 -19.422 -23.25 1 94.31 383 LEU B C 1
ATOM 6380 O O . LEU B 1 383 ? -6.535 -19.812 -22.438 1 94.31 383 LEU B O 1
ATOM 6384 N N . GLU B 1 384 ? -5.57 -18.203 -23.562 1 91.31 384 GLU B N 1
ATOM 6385 C CA . GLU B 1 384 ? -6.492 -17.203 -23.031 1 91.31 384 GLU B CA 1
ATOM 6386 C C . GLU B 1 384 ? -7.922 -17.469 -23.484 1 91.31 384 GLU B C 1
ATOM 6388 O O . GLU B 1 384 ? -8.867 -17.297 -22.719 1 91.31 384 GLU B O 1
ATOM 6393 N N . THR B 1 385 ? -8.078 -17.828 -24.75 1 91.62 385 THR B N 1
ATOM 6394 C CA . THR B 1 385 ? -9.391 -18.188 -25.281 1 91.62 385 THR B CA 1
ATOM 6395 C C . THR B 1 385 ? -9.977 -19.359 -24.5 1 91.62 385 THR B C 1
ATOM 6397 O O . THR B 1 385 ? -11.156 -19.359 -24.156 1 91.62 385 THR B O 1
ATOM 6400 N N . LEU B 1 386 ? -9.156 -20.328 -24.25 1 94.88 386 LEU B N 1
ATOM 6401 C CA . LEU B 1 386 ? -9.609 -21.5 -23.484 1 94.88 386 LEU B CA 1
ATOM 6402 C C . LEU B 1 386 ? -10.102 -21.078 -22.109 1 94.88 386 LEU B C 1
ATOM 6404 O O . LEU B 1 386 ? -11.148 -21.547 -21.656 1 94.88 386 LEU B O 1
ATOM 6408 N N . ARG B 1 387 ? -9.312 -20.281 -21.438 1 95.19 387 ARG B N 1
ATOM 6409 C CA . ARG B 1 387 ? -9.703 -19.797 -20.109 1 95.19 387 ARG B CA 1
ATOM 6410 C C . ARG B 1 387 ? -11.07 -19.141 -20.156 1 95.19 387 ARG B C 1
ATOM 6412 O O . ARG B 1 387 ? -11.922 -19.391 -19.297 1 95.19 387 ARG B O 1
ATOM 6419 N N . LEU B 1 388 ? -11.305 -18.297 -21.125 1 93.19 388 LEU B N 1
ATOM 6420 C CA . LEU B 1 388 ? -12.57 -17.578 -21.266 1 93.19 388 LEU B CA 1
ATOM 6421 C C . LEU B 1 388 ? -13.711 -18.547 -21.578 1 93.19 388 LEU B C 1
ATOM 6423 O O . LEU B 1 388 ? -14.82 -18.375 -21.062 1 93.19 388 LEU B O 1
ATOM 6427 N N . VAL B 1 389 ? -13.469 -19.516 -22.438 1 95.19 389 VAL B N 1
ATOM 6428 C CA . VAL B 1 389 ? -14.469 -20.516 -22.766 1 95.19 389 VAL B CA 1
ATOM 6429 C C . VAL B 1 389 ? -14.852 -21.297 -21.516 1 95.19 389 VAL B C 1
ATOM 6431 O O . VAL B 1 389 ? -16.047 -21.5 -21.25 1 95.19 389 VAL B O 1
ATOM 6434 N N . LEU B 1 390 ? -13.852 -21.703 -20.75 1 97.5 390 LEU B N 1
ATOM 6435 C CA . LEU B 1 390 ? -14.109 -22.422 -19.5 1 97.5 390 LEU B CA 1
ATOM 6436 C C . LEU B 1 390 ? -14.961 -21.594 -18.547 1 97.5 390 LEU B C 1
ATOM 6438 O O . LEU B 1 390 ? -15.906 -22.109 -17.953 1 97.5 390 LEU B O 1
ATOM 6442 N N . ARG B 1 391 ? -14.641 -20.312 -18.453 1 96.31 391 ARG B N 1
ATOM 6443 C CA . ARG B 1 391 ? -15.352 -19.438 -17.531 1 96.31 391 ARG B CA 1
ATOM 6444 C C . ARG B 1 391 ? -16.781 -19.172 -18.016 1 96.31 391 ARG B C 1
ATOM 6446 O O . ARG B 1 391 ? -17.719 -19.234 -17.219 1 96.31 391 ARG B O 1
ATOM 6453 N N . THR B 1 392 ? -16.922 -18.906 -19.297 1 94.75 392 THR B N 1
ATOM 6454 C CA . THR B 1 392 ? -18.203 -18.453 -19.844 1 94.75 392 THR B CA 1
ATOM 6455 C C . THR B 1 392 ? -19.172 -19.625 -20.016 1 94.75 392 THR B C 1
ATOM 6457 O O . THR B 1 392 ? -20.344 -19.516 -19.672 1 94.75 392 THR B O 1
ATOM 6460 N N . HIS B 1 393 ? -18.734 -20.75 -20.516 1 96.19 393 HIS B N 1
ATOM 6461 C CA . HIS B 1 393 ? -19.625 -21.828 -20.922 1 96.19 393 HIS B CA 1
ATOM 6462 C C . HIS B 1 393 ? -19.688 -22.938 -19.875 1 96.19 393 HIS B C 1
ATOM 6464 O O . HIS B 1 393 ? -20.656 -23.688 -19.828 1 96.19 393 HIS B O 1
ATOM 6470 N N . TYR B 1 394 ? -18.719 -23.016 -19.031 1 97.69 394 TYR B N 1
ATOM 6471 C CA . TYR B 1 394 ? -18.672 -24.141 -18.094 1 97.69 394 TYR B CA 1
ATOM 6472 C C . TYR B 1 394 ? -18.609 -23.656 -16.656 1 97.69 394 TYR B C 1
ATOM 6474 O O . TYR B 1 394 ? -18.656 -24.453 -15.719 1 97.69 394 TYR B O 1
ATOM 6482 N N . ARG B 1 395 ? -18.422 -22.344 -16.406 1 97.69 395 ARG B N 1
ATOM 6483 C CA . ARG B 1 395 ? -18.359 -21.734 -15.078 1 97.69 395 ARG B CA 1
ATOM 6484 C C . ARG B 1 395 ? -17.203 -22.312 -14.266 1 97.69 395 ARG B C 1
ATOM 6486 O O . ARG B 1 395 ? -17.359 -22.641 -13.094 1 97.69 395 ARG B O 1
ATOM 6493 N N . ILE B 1 396 ? -16.062 -22.484 -14.93 1 98.5 396 ILE B N 1
ATOM 6494 C CA . ILE B 1 396 ? -14.844 -22.953 -14.297 1 98.5 396 ILE B CA 1
ATOM 6495 C C . ILE B 1 396 ? -13.75 -21.891 -14.422 1 98.5 396 ILE B C 1
ATOM 6497 O O . ILE B 1 396 ? -13.508 -21.375 -15.516 1 98.5 396 ILE B O 1
ATOM 6501 N N . GLU B 1 397 ? -13.195 -21.5 -13.305 1 98.12 397 GLU B N 1
ATOM 6502 C CA . GLU B 1 397 ? -12.07 -20.578 -13.281 1 98.12 397 GLU B CA 1
ATOM 6503 C C . GLU B 1 397 ? -10.758 -21.312 -13.023 1 98.12 397 GLU B C 1
ATOM 6505 O O . GLU B 1 397 ? -10.531 -21.812 -11.914 1 98.12 397 GLU B O 1
ATOM 6510 N N . ALA B 1 398 ? -9.922 -21.422 -14 1 97.12 398 ALA B N 1
ATOM 6511 C CA . ALA B 1 398 ? -8.609 -22.062 -13.906 1 97.12 398 ALA B CA 1
ATOM 6512 C C . ALA B 1 398 ? -7.543 -21.203 -14.586 1 97.12 398 ALA B C 1
ATOM 6514 O O . ALA B 1 398 ? -7.828 -20.5 -15.562 1 97.12 398 ALA B O 1
ATOM 6515 N N . LYS B 1 399 ? -6.344 -21.281 -14.117 1 97.69 399 LYS B N 1
ATOM 6516 C CA . LYS B 1 399 ? -5.23 -20.531 -14.688 1 97.69 399 LYS B CA 1
ATOM 6517 C C . LYS B 1 399 ? -4.559 -21.312 -15.812 1 97.69 399 LYS B C 1
ATOM 6519 O O . LYS B 1 399 ? -4.348 -22.516 -15.695 1 97.69 399 LYS B O 1
ATOM 6524 N N . THR B 1 400 ? -4.285 -20.656 -16.906 1 97.19 400 THR B N 1
ATOM 6525 C CA . THR B 1 400 ? -3.496 -21.266 -17.969 1 97.19 400 THR B CA 1
ATOM 6526 C C . THR B 1 400 ? -2.004 -21.047 -17.734 1 97.19 400 THR B C 1
ATOM 6528 O O . THR B 1 400 ? -1.616 -20.125 -17.016 1 97.19 400 THR B O 1
ATOM 6531 N N . ALA B 1 401 ? -1.227 -21.891 -18.234 1 97.25 401 ALA B N 1
ATOM 6532 C CA . ALA B 1 401 ? 0.227 -21.797 -18.109 1 97.25 401 ALA B CA 1
ATOM 6533 C C . ALA B 1 401 ? 0.911 -22.266 -19.391 1 97.25 401 ALA B C 1
ATOM 6535 O O . ALA B 1 401 ? 0.394 -23.125 -20.109 1 97.25 401 ALA B O 1
ATOM 6536 N N . HIS B 1 402 ? 1.906 -21.641 -19.75 1 96 402 HIS B N 1
ATOM 6537 C CA . HIS B 1 402 ? 2.805 -22.016 -20.844 1 96 402 HIS B CA 1
ATOM 6538 C C . HIS B 1 402 ? 4.246 -22.125 -20.344 1 96 402 HIS B C 1
ATOM 6540 O O . HIS B 1 402 ? 4.949 -21.125 -20.25 1 96 402 HIS B O 1
ATOM 6546 N N . VAL B 1 403 ? 4.691 -23.359 -20.047 1 96.88 403 VAL B N 1
ATOM 6547 C CA . VAL B 1 403 ? 5.984 -23.578 -19.422 1 96.88 403 VAL B CA 1
ATOM 6548 C C . VAL B 1 403 ? 6.855 -24.453 -20.312 1 96.88 403 VAL B C 1
ATOM 6550 O O . VAL B 1 403 ? 6.5 -25.594 -20.609 1 96.88 403 VAL B O 1
ATOM 6553 N N . GLY B 1 404 ? 7.965 -23.906 -20.734 1 94.25 404 GLY B N 1
ATOM 6554 C CA . GLY B 1 404 ? 8.875 -24.672 -21.562 1 94.25 404 GLY B CA 1
ATOM 6555 C C . GLY B 1 404 ? 8.234 -25.188 -22.828 1 94.25 404 GLY B C 1
ATOM 6556 O O . GLY B 1 404 ? 8.422 -26.344 -23.219 1 94.25 404 GLY B O 1
ATOM 6557 N N . GLY B 1 405 ? 7.367 -24.406 -23.328 1 92.81 405 GLY B N 1
ATOM 6558 C CA . GLY B 1 405 ? 6.703 -24.781 -24.562 1 92.81 405 GLY B CA 1
ATOM 6559 C C . GLY B 1 405 ? 5.473 -25.641 -24.344 1 92.81 405 GLY B C 1
ATOM 6560 O O . GLY B 1 405 ? 4.75 -25.953 -25.297 1 92.81 405 GLY B O 1
ATOM 6561 N N . ILE B 1 406 ? 5.18 -26.016 -23.156 1 96.31 406 ILE B N 1
ATOM 6562 C CA . ILE B 1 406 ? 4.051 -26.875 -22.844 1 96.31 406 ILE B CA 1
ATOM 6563 C C . ILE B 1 406 ? 2.863 -26.031 -22.375 1 96.31 406 ILE B C 1
ATOM 6565 O O . ILE B 1 406 ? 2.918 -25.391 -21.328 1 96.31 406 ILE B O 1
ATOM 6569 N N . PRO B 1 407 ? 1.819 -26.016 -23.188 1 97 407 PRO B N 1
ATOM 6570 C CA . PRO B 1 407 ? 0.598 -25.359 -22.703 1 97 407 PRO B CA 1
ATOM 6571 C C . PRO B 1 407 ? -0.202 -26.219 -21.734 1 97 407 PRO B C 1
ATOM 6573 O O . PRO B 1 407 ? -0.341 -27.438 -21.953 1 97 407 PRO B O 1
ATOM 6576 N N . GLY B 1 408 ? -0.611 -25.688 -20.688 1 98.31 408 GLY B N 1
ATOM 6577 C CA . GLY B 1 408 ? -1.361 -26.438 -19.688 1 98.31 408 GLY B CA 1
ATOM 6578 C C . GLY B 1 408 ? -2.289 -25.578 -18.859 1 98.31 408 GLY B C 1
ATOM 6579 O O . GLY B 1 408 ? -2.443 -24.375 -19.125 1 98.31 408 GLY B O 1
ATOM 6580 N N . LEU B 1 409 ? -3.055 -26.203 -17.984 1 98.62 409 LEU B N 1
ATOM 6581 C CA . LEU B 1 409 ? -3.838 -25.547 -16.938 1 98.62 409 LEU B CA 1
ATOM 6582 C C . LEU B 1 409 ? -3.174 -25.703 -15.578 1 98.62 409 LEU B C 1
ATOM 6584 O O . LEU B 1 409 ? -2.762 -26.812 -15.211 1 98.62 409 LEU B O 1
ATOM 6588 N N . ARG B 1 410 ? -2.951 -24.609 -14.906 1 98.75 410 ARG B N 1
ATOM 6589 C CA . ARG B 1 410 ? -2.488 -24.656 -13.523 1 98.75 410 ARG B CA 1
ATOM 6590 C C . ARG B 1 410 ? -3.662 -24.719 -12.555 1 98.75 410 ARG B C 1
ATOM 6592 O O . ARG B 1 410 ? -4.312 -23.719 -12.289 1 98.75 410 ARG B O 1
ATOM 6599 N N . ILE B 1 411 ? -3.908 -25.859 -12 1 98.69 411 ILE B N 1
ATOM 6600 C CA . ILE B 1 411 ? -5.004 -26.016 -11.047 1 98.69 411 ILE B CA 1
ATOM 6601 C C . ILE B 1 411 ? -4.504 -25.719 -9.633 1 98.69 411 ILE B C 1
ATOM 6603 O O . ILE B 1 411 ? -3.311 -25.844 -9.352 1 98.69 411 ILE B O 1
ATOM 6607 N N . SER B 1 412 ? -5.371 -25.266 -8.82 1 98.69 412 SER B N 1
ATOM 6608 C CA . SER B 1 412 ? -5.129 -25 -7.406 1 98.69 412 SER B CA 1
ATOM 6609 C C . SER B 1 412 ? -6.121 -25.75 -6.523 1 98.69 412 SER B C 1
ATOM 6611 O O . SER B 1 412 ? -7.285 -25.922 -6.891 1 98.69 412 SER B O 1
ATOM 6613 N N . THR B 1 413 ? -5.668 -26.219 -5.387 1 98.75 413 THR B N 1
ATOM 6614 C CA . THR B 1 413 ? -6.539 -26.875 -4.418 1 98.75 413 THR B CA 1
ATOM 6615 C C . THR B 1 413 ? -6.504 -26.141 -3.076 1 98.75 413 THR B C 1
ATOM 6617 O O . THR B 1 413 ? -5.43 -25.875 -2.537 1 98.75 413 THR B O 1
ATOM 6620 N N . GLN B 1 414 ? -7.586 -25.781 -2.566 1 98.5 414 GLN B N 1
ATOM 6621 C CA . GLN B 1 414 ? -7.781 -25.203 -1.241 1 98.5 414 GLN B CA 1
ATOM 6622 C C . GLN B 1 414 ? -8.891 -25.922 -0.482 1 98.5 414 GLN B C 1
ATOM 6624 O O . GLN B 1 414 ? -9.555 -26.812 -1.033 1 98.5 414 GLN B O 1
ATOM 6629 N N . MET B 1 415 ? -9.102 -25.625 0.806 1 98.12 415 MET B N 1
ATOM 6630 C CA . MET B 1 415 ? -9.992 -26.344 1.709 1 98.12 415 MET B CA 1
ATOM 6631 C C . MET B 1 415 ? -11.398 -26.453 1.128 1 98.12 415 MET B C 1
ATOM 6633 O O . MET B 1 415 ? -12.18 -27.312 1.522 1 98.12 415 MET B O 1
ATOM 6637 N N . TYR B 1 416 ? -11.766 -25.641 0.125 1 97.94 416 TYR B N 1
ATOM 6638 C CA . TYR B 1 416 ? -13.133 -25.625 -0.38 1 97.94 416 TYR B CA 1
ATOM 6639 C C . TYR B 1 416 ? -13.234 -26.375 -1.702 1 97.94 416 TYR B C 1
ATOM 6641 O O . TYR B 1 416 ? -14.273 -26.344 -2.365 1 97.94 416 TYR B O 1
ATOM 6649 N N . ASN B 1 417 ? -12.188 -27.062 -2.172 1 98.44 417 ASN B N 1
ATOM 6650 C CA . ASN B 1 417 ? -12.188 -27.875 -3.379 1 98.44 417 ASN B CA 1
ATOM 6651 C C . ASN B 1 417 ? -12.273 -29.375 -3.047 1 98.44 417 ASN B C 1
ATOM 6653 O O . ASN B 1 417 ? -11.766 -29.812 -2.014 1 98.44 417 ASN B O 1
ATOM 6657 N N . GLU B 1 418 ? -12.867 -30.062 -3.898 1 97.81 418 GLU B N 1
ATOM 6658 C CA . GLU B 1 418 ? -12.969 -31.516 -3.791 1 97.81 418 GLU B CA 1
ATOM 6659 C C . GLU B 1 418 ? -12.82 -32.188 -5.156 1 97.81 418 GLU B C 1
ATOM 6661 O O . GLU B 1 418 ? -12.781 -31.5 -6.184 1 97.81 418 GLU B O 1
ATOM 6666 N N . ALA B 1 419 ? -12.734 -33.5 -5.211 1 97.94 419 ALA B N 1
ATOM 6667 C CA . ALA B 1 419 ? -12.414 -34.281 -6.41 1 97.94 419 ALA B CA 1
ATOM 6668 C C . ALA B 1 419 ? -13.391 -33.969 -7.539 1 97.94 419 ALA B C 1
ATOM 6670 O O . ALA B 1 419 ? -12.992 -33.875 -8.703 1 97.94 419 ALA B O 1
ATOM 6671 N N . ALA B 1 420 ? -14.594 -33.781 -7.203 1 97.75 420 ALA B N 1
ATOM 6672 C CA . ALA B 1 420 ? -15.641 -33.562 -8.195 1 97.75 420 ALA B CA 1
ATOM 6673 C C . ALA B 1 420 ? -15.406 -32.281 -8.977 1 97.75 420 ALA B C 1
ATOM 6675 O O . ALA B 1 420 ? -15.773 -32.156 -10.148 1 97.75 420 ALA B O 1
ATOM 6676 N N . ASP B 1 421 ? -14.82 -31.297 -8.32 1 98.38 421 ASP B N 1
ATOM 6677 C CA . ASP B 1 421 ? -14.516 -30.031 -8.992 1 98.38 421 ASP B CA 1
ATOM 6678 C C . ASP B 1 421 ? -13.57 -30.266 -10.172 1 98.38 421 ASP B C 1
ATOM 6680 O O . ASP B 1 421 ? -13.711 -29.625 -11.219 1 98.38 421 ASP B O 1
ATOM 6684 N N . TYR B 1 422 ? -12.68 -31.125 -10.031 1 98.75 422 TYR B N 1
ATOM 6685 C CA . TYR B 1 422 ? -11.672 -31.391 -11.055 1 98.75 422 TYR B CA 1
ATOM 6686 C C . TYR B 1 422 ? -12.203 -32.344 -12.109 1 98.75 422 TYR B C 1
ATOM 6688 O O . TYR B 1 422 ? -11.805 -32.281 -13.273 1 98.75 422 TYR B O 1
ATOM 6696 N N . ASP B 1 423 ? -13.133 -33.25 -11.695 1 98.5 423 ASP B N 1
ATOM 6697 C CA . ASP B 1 423 ? -13.844 -34.031 -12.688 1 98.5 423 ASP B CA 1
ATOM 6698 C C . ASP B 1 423 ? -14.578 -33.156 -13.695 1 98.5 423 ASP B C 1
ATOM 6700 O O . ASP B 1 423 ? -14.555 -33.438 -14.898 1 98.5 423 ASP B O 1
ATOM 6704 N N . ASP B 1 424 ? -15.18 -32.156 -13.141 1 98.44 424 ASP B N 1
ATOM 6705 C CA . ASP B 1 424 ? -15.883 -31.188 -14 1 98.44 424 ASP B CA 1
ATOM 6706 C C . ASP B 1 424 ? -14.93 -30.547 -15 1 98.44 424 ASP B C 1
ATOM 6708 O O . ASP B 1 424 ? -15.281 -30.344 -16.156 1 98.44 424 ASP B O 1
ATOM 6712 N N . LEU B 1 425 ? -13.766 -30.188 -14.555 1 98.75 425 LEU B N 1
ATOM 6713 C CA . LEU B 1 425 ? -12.766 -29.594 -15.43 1 98.75 425 LEU B CA 1
ATOM 6714 C C . LEU B 1 425 ? -12.344 -30.562 -16.531 1 98.75 425 LEU B C 1
ATOM 6716 O O . LEU B 1 425 ? -12.227 -30.172 -17.688 1 98.75 425 LEU B O 1
ATOM 6720 N N . GLY B 1 426 ? -12.039 -31.797 -16.125 1 98.69 426 GLY B N 1
ATOM 6721 C CA . GLY B 1 426 ? -11.672 -32.812 -17.094 1 98.69 426 GLY B CA 1
ATOM 6722 C C . GLY B 1 426 ? -12.719 -33 -18.172 1 98.69 426 GLY B C 1
ATOM 6723 O O . GLY B 1 426 ? -12.391 -33.062 -19.359 1 98.69 426 GLY B O 1
ATOM 6724 N N . ALA B 1 427 ? -13.984 -33.094 -17.766 1 98.25 427 ALA B N 1
ATOM 6725 C CA . ALA B 1 427 ? -15.109 -33.281 -18.688 1 98.25 427 ALA B CA 1
ATOM 6726 C C . ALA B 1 427 ? -15.273 -32.062 -19.609 1 98.25 427 ALA B C 1
ATOM 6728 O O . ALA B 1 427 ? -15.594 -32.219 -20.797 1 98.25 427 ALA B O 1
ATOM 6729 N N . ALA B 1 428 ? -15.109 -30.906 -19.047 1 98.06 428 ALA B N 1
ATOM 6730 C CA . ALA B 1 428 ? -15.273 -29.672 -19.812 1 98.06 428 ALA B CA 1
ATOM 6731 C C . ALA B 1 428 ? -14.266 -29.609 -20.969 1 98.06 428 ALA B C 1
ATOM 6733 O O . ALA B 1 428 ? -14.633 -29.266 -22.094 1 98.06 428 ALA B O 1
ATOM 6734 N N . VAL B 1 429 ? -13.023 -29.922 -20.703 1 97.88 429 VAL B N 1
ATOM 6735 C CA . VAL B 1 429 ? -11.984 -29.859 -21.734 1 97.88 429 VAL B CA 1
ATOM 6736 C C . VAL B 1 429 ? -12.281 -30.875 -22.828 1 97.88 429 VAL B C 1
ATOM 6738 O O . VAL B 1 429 ? -12.141 -30.594 -24.016 1 97.88 429 VAL B O 1
ATOM 6741 N N . LEU B 1 430 ? -12.734 -32.094 -22.438 1 96.94 430 LEU B N 1
ATOM 6742 C CA . LEU B 1 430 ? -13.094 -33.094 -23.422 1 96.94 430 LEU B CA 1
ATOM 6743 C C . LEU B 1 430 ? -14.273 -32.656 -24.266 1 96.94 430 LEU B C 1
ATOM 6745 O O . LEU B 1 430 ? -14.32 -32.906 -25.484 1 96.94 430 LEU B O 1
ATOM 6749 N N . ASP B 1 431 ? -15.203 -31.984 -23.578 1 96.75 431 ASP B N 1
ATOM 6750 C CA . ASP B 1 431 ? -16.359 -31.469 -24.297 1 96.75 431 ASP B CA 1
ATOM 6751 C C . ASP B 1 431 ? -15.945 -30.406 -25.312 1 96.75 431 ASP B C 1
ATOM 6753 O O . ASP B 1 431 ? -16.453 -30.375 -26.438 1 96.75 431 ASP B O 1
ATOM 6757 N N . ILE B 1 432 ? -15.07 -29.531 -24.938 1 95.5 432 ILE B N 1
ATOM 6758 C CA . ILE B 1 432 ? -14.586 -28.469 -25.812 1 95.5 432 ILE B CA 1
ATOM 6759 C C . ILE B 1 432 ? -13.938 -29.078 -27.047 1 95.5 432 ILE B C 1
ATOM 6761 O O . ILE B 1 432 ? -14.078 -28.547 -28.156 1 95.5 432 ILE B O 1
ATOM 6765 N N . LEU B 1 433 ? -13.273 -30.219 -26.938 1 93.5 433 LEU B N 1
ATOM 6766 C CA . LEU B 1 433 ? -12.578 -30.906 -28.031 1 93.5 433 LEU B CA 1
ATOM 6767 C C . LEU B 1 433 ? -13.57 -31.422 -29.062 1 93.5 433 LEU B C 1
ATOM 6769 O O . LEU B 1 433 ? -13.211 -31.641 -30.219 1 93.5 433 LEU B O 1
ATOM 6773 N N . THR B 1 434 ? -14.789 -31.531 -28.656 1 93.06 434 THR B N 1
ATOM 6774 C CA . THR B 1 434 ? -15.75 -32.188 -29.547 1 93.06 434 THR B CA 1
ATOM 6775 C C . THR B 1 434 ? -16.781 -31.172 -30.031 1 93.06 434 THR B C 1
ATOM 6777 O O . THR B 1 434 ? -17.578 -31.484 -30.938 1 93.06 434 THR B O 1
ATOM 6780 N N . ARG B 1 435 ? -16.797 -29.984 -29.484 1 91.94 435 ARG B N 1
ATOM 6781 C CA . ARG B 1 435 ? -17.797 -28.984 -29.828 1 91.94 435 ARG B CA 1
ATOM 6782 C C . ARG B 1 435 ? -17.359 -28.141 -31.031 1 91.94 435 ARG B C 1
ATOM 6784 O O . ARG B 1 435 ? -16.156 -27.984 -31.266 1 91.94 435 ARG B O 1
ATOM 6791 N N . ASP B 1 436 ? -18.438 -27.625 -31.719 1 89.25 436 ASP B N 1
ATOM 6792 C CA . ASP B 1 436 ? -18.172 -26.656 -32.781 1 89.25 436 ASP B CA 1
ATOM 6793 C C . ASP B 1 436 ? -17.688 -25.328 -32.188 1 89.25 436 ASP B C 1
ATOM 6795 O O . ASP B 1 436 ? -18.281 -24.828 -31.219 1 89.25 436 ASP B O 1
ATOM 6799 N N . ALA B 1 437 ? -16.641 -24.859 -32.781 1 85.56 437 ALA B N 1
ATOM 6800 C CA . ALA B 1 437 ? -16.062 -23.609 -32.312 1 85.56 437 ALA B CA 1
ATOM 6801 C C . ALA B 1 437 ? -17.109 -22.484 -32.281 1 85.56 437 ALA B C 1
ATOM 6803 O O . ALA B 1 437 ? -17.062 -21.594 -31.438 1 85.56 437 ALA B O 1
ATOM 6804 N N . ALA B 1 438 ? -18.047 -22.5 -33.125 1 87.12 438 ALA B N 1
ATOM 6805 C CA . ALA B 1 438 ? -19.094 -21.484 -33.219 1 87.12 438 ALA B CA 1
ATOM 6806 C C . ALA B 1 438 ? -19.969 -21.453 -31.984 1 87.12 438 ALA B C 1
ATOM 6808 O O . ALA B 1 438 ? -20.547 -20.422 -31.656 1 87.12 438 ALA B O 1
ATOM 6809 N N . ASP B 1 439 ? -20 -22.562 -31.266 1 90.25 439 ASP B N 1
ATOM 6810 C CA . ASP B 1 439 ? -20.828 -22.672 -30.062 1 90.25 439 ASP B CA 1
ATOM 6811 C C . ASP B 1 439 ? -20.062 -22.172 -28.828 1 90.25 439 ASP B C 1
ATOM 6813 O O . ASP B 1 439 ? -20.641 -22.062 -27.75 1 90.25 439 ASP B O 1
ATOM 6817 N N . LEU B 1 440 ? -18.828 -21.859 -29.016 1 90.62 440 LEU B N 1
ATOM 6818 C CA . LEU B 1 440 ? -17.969 -21.484 -27.891 1 90.62 440 LEU B CA 1
ATOM 6819 C C . LEU B 1 440 ? -17.5 -20.047 -28.016 1 90.62 440 LEU B C 1
ATOM 6821 O O . LEU B 1 440 ? -16.391 -19.703 -27.594 1 90.62 440 LEU B O 1
ATOM 6825 N N . THR B 1 441 ? -18.281 -19.219 -28.594 1 85.44 441 THR B N 1
ATOM 6826 C CA . THR B 1 441 ? -17.938 -17.812 -28.766 1 85.44 441 THR B CA 1
ATOM 6827 C C . THR B 1 441 ? -17.938 -17.094 -27.438 1 85.44 441 THR B C 1
ATOM 6829 O O . THR B 1 441 ? -18.828 -17.312 -26.609 1 85.44 441 THR B O 1
ATOM 6832 N N . VAL B 1 442 ? -16.875 -16.344 -27.219 1 84.06 442 VAL B N 1
ATOM 6833 C CA . VAL B 1 442 ? -16.734 -15.594 -25.969 1 84.06 442 VAL B CA 1
ATOM 6834 C C . VAL B 1 442 ? -16.562 -14.109 -26.281 1 84.06 442 VAL B C 1
ATOM 6836 O O . VAL B 1 442 ? -16.047 -13.75 -27.344 1 84.06 442 VAL B O 1
#

Nearest PDB structures (foldseek):
  7rw3-assembly1_A-2  TM=7.920E-01  e=3.829E-22  Escherichia coli
  7tlp-assembly1_A-2  TM=7.957E-01  e=3.666E-20  Lancefieldella parvula
  7e7g-assembly1_A-2  TM=7.510E-01  e=1.248E-15  Pseudomonas aeruginosa PAO1
  1m32-assembly3_E  TM=7.173E-01  e=1.568E-15  Salmonella enterica subsp. enterica serovar Typhimurium
  2dr1-assembly1_B  TM=7.524E-01  e=2.160E-14  Pyrococcus horikoshii OT3

Sequence (884 aa):
MPLPTTTAPPTNPHVYLQNLVELTDDEYTPPPPPAFDEDLRTFRRPEALEYGRQIKSTLFTLDPAVNFLNHGSYGSCSKPVMAVREAYLRRQEFEPIKFMEDLGPRLARVTRIVAKYVHAEPRQIALVPNASAGTTSVLRSFPFPKDSVIVSFNLEYVPVTYQMALTGLKQHVIDLSPPFSAAGVLKAFREALDNTDTIGMVVVDHITSTSGLVLPVKDIIHMCKTRGIPVLVDGAHAIGQIPLNLTDLQPDFYVSNFHKWMLSPKSAAFLYIREPSKYTIRPTVISHGFGHGTFAEFNLIGTMDYSASLAVPASLAFHDAMGGTALMARNHDVCVTAALKLAETWQTTLLTDEVDTMIGSICVVELPPALFVGHSDDVDVALETLRLVLRTHYRIEAKTAHVGGIPGLRISTQMYNEAADYDDLGAAVLDILTRDAADLTVMPLPTTTAPPTNPHVYLQNLVELTDDEYTPPPPPAFDEDLRTFRRPEALEYGRQIKSTLFTLDPAVNFLNHGSYGSCSKPVMAVREAYLRRQEFEPIKFMEDLGPRLARVTRIVAKYVHAEPRQIALVPNASAGTTSVLRSFPFPKDSVIVSFNLEYVPVTYQMALTGLKQHVIDLSPPFSAAGVLKAFREALDNTDTIGMVVVDHITSTSGLVLPVKDIIHMCKTRGIPVLVDGAHAIGQIPLNLTDLQPDFYVSNFHKWMLSPKSAAFLYIREPSKYTIRPTVISHGFGHGTFAEFNLIGTMDYSASLAVPASLAFHDAMGGTALMARNHDVCVTAALKLAETWQTTLLTDEVDTMIGSICVVELPPALFVGHSDDVDVALETLRLVLRTHYRIEAKTAHVGGIPGLRISTQMYNEAADYDDLGAAVLDILTRDAADLTV

Secondary structure (DSSP, 8-state):
-PPP--SS----HHHHHHHHHHS-TTT--PPPPPHHHHHHHH----TT--TTHHHHHHH--S-TTSEE--HHHH----HHHHHHHHHHHHHHHHSHHHHHHHHHHHHHHHHHHHHHHTT--GGGEEEESSHHHHHHHHHHHS-PPTT-EEEEETTS-HHHHHHHHTTT-EEEEE---SSB-HHHHHHHHHHHHHT-SSEEEEEEESB-TTT-BB--HHHHHHHHHTTT--EEEE-TTTBTTB---HHHH--SEEEEESTTTT-PPSS-EEEEES-TTT-----SS--TTTTS-HHHHHH-SSS---HHHHTHHHHHHHHHHTTTHHHHHHHHHHHHHHHHHHHHHHT--BSBS-HHHHBSSEEEEEPPGGGGTT-GGGHHHHHHHHHHHHHHHH-EE-EEEEETTEEEEEEE--TT--HHHHHHHHHHHHHHHHS-GGGG--/-PPP--SS----HHHHHHHHHHS-TTT--PPPPPHHHHHHHH----TT--TTHHHHHHH--S-TTSEE--HHHH----HHHHHHHHHHHHHHHHSHHHHHHHHHHHHHHHHHHHHHHTT--GGGEEEESSHHHHHHHHHHHS-PPTT-EEEEETTS-HHHHHHHHTTT-EEEEE---SSB-HHHHHHHHHHHHHT-SSEEEEEEESB-TTT-BB--HHHHHHHHHTTT--EEEE-TTTTTTS---HHHH--SEEEEESTTTT-PPSS-EEEEES-TTT-----SS--TTTTS-HHHHHH-SSS---HHHHTHHHHHHHHHHTTTHHHHHHHHHHHHHHHHHHHHHHT--BSBS-HHHHBSSEEEEEPPGGGGTT-GGGHHHHHHHHHHHHHHHH-EE-EEEEETTEEEEEEE--TT--HHHHHHHHHHHHHHHHS-GGGG--

pLDDT: mean 94.85, std 7.06, range [51.0, 98.94]

Radius of gyration: 28.27 Å; Cα contacts (8 Å, |Δi|>4): 1796; chains: 2; bounding box: 64×78×76 Å

Solvent-accessible surface area (backbone atoms only — not comparable to full-atom values): 44960 Å² total; per-residue (Å²): 64,34,62,53,80,74,79,66,74,74,64,55,66,38,52,53,49,27,43,61,34,67,47,50,80,87,74,48,76,74,68,82,74,54,79,70,57,53,49,33,71,66,49,68,60,58,86,84,63,49,77,5,64,62,38,33,69,72,40,32,62,46,47,85,76,43,50,77,24,39,46,78,76,69,23,50,42,31,48,72,34,48,52,42,23,51,50,43,51,51,47,36,46,28,38,41,65,61,40,61,68,49,38,56,58,51,50,44,44,41,32,41,55,51,13,57,67,34,44,49,54,31,62,26,38,33,64,32,48,23,33,48,40,31,53,39,16,44,58,69,39,55,86,62,55,88,87,17,27,38,35,34,47,75,63,51,56,63,32,58,54,54,44,50,52,70,61,70,43,52,72,48,66,44,84,73,56,69,70,44,49,65,67,57,54,52,50,56,48,50,52,48,58,75,72,42,76,64,58,44,30,37,45,44,42,37,32,27,75,66,60,21,36,36,47,64,46,61,62,51,43,50,60,28,53,79,69,72,34,47,33,40,34,43,18,44,58,30,46,56,37,47,93,58,48,46,66,78,53,57,49,46,25,38,21,22,18,34,14,34,58,31,25,19,45,54,30,18,18,36,28,38,31,67,49,53,91,77,48,72,55,46,55,55,27,58,21,80,15,63,92,42,47,60,46,15,22,39,69,36,57,52,75,55,70,58,33,30,48,69,23,39,60,35,12,55,34,45,45,45,42,67,39,39,69,58,39,26,51,48,23,24,52,53,30,50,52,44,43,53,49,40,11,58,75,48,72,46,45,56,53,43,86,50,56,86,70,30,37,43,28,33,42,34,26,36,52,48,68,64,50,44,55,94,31,79,91,37,54,70,55,50,43,52,46,48,40,47,36,34,38,72,78,66,31,29,43,56,37,66,29,73,55,75,85,43,51,23,39,26,41,29,34,49,69,40,51,46,73,66,60,49,51,50,52,46,51,49,55,56,46,50,45,70,35,62,35,84,80,51,72,122,63,33,61,54,80,74,79,66,74,75,64,56,66,37,52,53,50,27,44,61,35,68,47,52,80,88,72,49,78,74,68,80,74,54,77,71,56,53,49,33,72,66,49,68,62,58,87,85,62,50,76,6,64,63,37,34,70,73,39,32,64,48,47,85,78,44,50,75,23,39,46,76,76,67,22,50,43,32,48,73,35,48,52,39,24,52,51,44,51,51,47,36,46,29,38,41,67,61,40,60,68,49,37,56,58,50,50,43,46,41,32,40,53,50,14,57,66,35,43,51,54,30,63,27,37,34,63,32,48,23,33,47,40,32,53,38,13,42,59,70,39,55,85,63,56,86,87,18,27,38,35,34,47,75,64,51,54,63,33,58,53,54,42,50,52,71,62,72,43,52,72,48,66,44,85,74,58,68,69,44,45,66,66,58,54,52,51,55,48,50,52,50,59,75,70,43,75,63,58,45,28,38,46,44,43,36,31,28,75,65,61,22,36,35,47,64,47,61,61,51,44,51,61,28,53,78,68,72,36,46,33,40,34,42,18,43,57,31,45,57,36,46,95,59,48,45,67,79,52,57,48,47,26,40,21,22,18,34,15,34,59,31,24,19,46,56,31,18,19,35,30,37,32,66,49,52,91,76,47,74,57,48,55,58,26,58,23,80,16,61,92,40,47,63,48,16,21,39,68,38,59,53,73,53,70,57,33,30,49,69,22,39,62,36,12,55,36,46,44,44,44,67,39,39,69,59,40,26,51,49,24,22,51,52,31,51,53,43,43,54,51,40,11,59,76,49,71,45,45,57,53,43,86,49,56,85,72,30,36,41,29,32,42,34,27,36,51,49,69,64,51,42,54,95,29,78,91,36,53,69,53,50,43,53,46,49,41,47,36,34,38,72,76,66,30,31,42,56,36,67,30,74,56,74,85,41,50,23,39,26,42,29,36,50,70,41,51,47,73,65,59,49,51,51,50,47,51,47,55,57,46,50,44,70,35,60,34,82,79,51,73,123

InterPro domains:
  IPR000192 Aminotransferase class V domain [PF00266] (112-423)
  IPR015421 Pyridoxal phosphate-dependent transferase, major domain [G3DSA:3.40.640.10] (78-325)
  IPR015422 Pyridoxal phosphate-dependent transferase, small domain [G3DSA:3.90.1150.10] (68-424)
  IPR015424 Pyridoxal phosphate-dependent transferase [SSF53383] (62-433)

Foldseek 3Di:
DDDDDPPDPPDPVLLVLLVQLVDDPVRHDADDDDPLLVVLLVDFDDPPQAFAQSCCVVWFPPDSLFLEFALLPQHAATPSLVVQLVVLVVVCVVDVVVSVVCQSRLLLVLLCLVCVQQVHRSQQKFKFQALLQQLLLCLVQFDFPPQAEEEEEPLADPSSVVSNVVSVHHYHYQYDAFLDDQVRVVVSLVVCVVPGDHHREYEYECARRFAQWRHPLLVVQVVCVVVVHAYEYEDQPPPLQARHHCVSSVHQKYKYHCVRNLNFPRRIIMMGGNCQVVGPGAGPAADDSPPSGDHSRSSDRDDDSCSRSSSSVSSNSNSVSLPRNHQQVVLLVQQLVLQVVLCVLQVHDWRYPPSVHTHTFKTWHFHRPLQCVVPVVPVVVSQVLVQVLCCPVQSYHWDWHQGNNTTTTITGGGSHHGNVSSVSVSVVSVVVSVDDPVVRDD/DDDDDPPDDPDPVLLVLLVQLVDDPVRHDADDDDPLLVVLLVDFDDPPQAFAQSCCVVFFPPDSLFLEFALLPQHAATPSLVVQLVVLVVVCVVDVVVSVVCQSRLLLVLLCLVCVQQVHRSQQKFKFQALLQQLLLCLVQFDFPPQAEEEEEPLADPSSVVSNVVSVHHYDYQYDAFLDDQVRVVVSLVVCVVPGDHHREYEYECARRFARWRHPLLVVQVVCVVVVHAYEYEDQPPPLFARHHCVSSVHQKYKYACVRNLNFDRRIIMMGGNCQVVGPGAGPAADDSPPSGDHSRSSDRDDDSCSRSSSSVSSNSNSVSLPRNHQQVVLLVQQLVLQVVLCVLQVHDWRYPPSVHTHTFKTWHFHRPLQCVVPVVPVVVSQVLVQVLCCPVQSYHWDWHQGNNTTTTITGGGSHHGNVSSVSVSVSSVVVSVDDPVVRDD